Protein AF-A0A835QGW7-F1 (afdb_monomer)

Nearest PDB structures (foldseek):
  6kyw-assembly1_A  TM=9.426E-01  e=4.648E-42  Brassica rapa
  6kyw-assembly1_B  TM=9.375E-01  e=9.003E-42  Brassica rapa
  4oh4-assembly1_A  TM=9.257E-01  e=4.091E-26  Arabidopsis thaliana
  4oh4-assembly2_B  TM=9.288E-01  e=1.075E-25  Arabidopsis thaliana
  4q5j-assembly1_A  TM=9.249E-01  e=1.699E-25  Arabidopsis thaliana

Radius of gyration: 43.08 Å; Cα contacts (8 Å, |Δi|>4): 1859; chains: 1; bounding box: 138×98×118 Å

pLDDT: mean 73.31, std 20.97, range [22.19, 97.56]

Mean predicted aligned error: 23.51 Å

Organism: Vanilla planifolia (NCBI:txid51239)

Solvent-accessible surface area (backbone atoms only — not comparable to full-atom values): 65055 Å² total; per-residue (Å²): 137,84,84,81,86,81,78,88,82,84,87,80,89,86,84,89,79,90,87,89,89,85,89,64,79,81,71,70,71,78,80,66,77,80,72,75,80,41,33,61,51,41,55,90,43,68,45,40,50,90,43,68,39,27,11,83,81,44,47,19,31,36,34,48,45,69,52,61,86,88,58,79,66,42,36,37,44,33,31,31,48,55,80,44,88,76,76,54,74,48,35,56,74,34,44,90,45,60,38,74,55,78,70,30,33,40,36,36,41,68,40,36,27,46,33,36,30,48,88,89,41,78,62,41,64,72,82,43,69,80,36,84,46,34,38,35,37,36,37,68,71,61,42,40,36,32,26,51,80,55,93,54,77,80,46,48,46,55,67,60,47,24,30,35,48,46,48,78,33,53,36,18,37,37,63,81,80,71,46,70,19,38,30,37,7,23,56,38,101,50,38,70,32,81,30,62,24,34,39,32,59,44,93,42,58,50,51,29,44,34,34,29,50,66,91,43,72,44,31,64,36,28,46,61,43,80,67,33,37,50,52,42,54,69,53,74,73,51,84,55,55,49,67,46,77,47,83,53,102,50,35,38,40,39,35,36,37,56,70,54,81,87,54,56,54,38,34,37,34,40,57,85,57,40,40,32,35,38,36,51,73,91,84,51,80,40,79,78,48,58,37,68,78,52,73,54,45,35,54,48,66,20,12,36,42,20,35,15,32,85,83,45,89,93,42,47,55,43,56,41,90,65,40,38,62,64,46,64,65,44,47,75,75,70,47,39,72,77,19,33,40,70,74,62,77,72,36,76,89,48,104,83,40,64,54,46,70,48,81,44,72,17,27,25,56,51,66,34,75,52,30,48,69,44,82,78,38,58,50,65,66,61,43,47,51,59,38,65,77,34,77,62,43,40,34,36,35,64,47,58,50,19,19,39,35,32,46,73,78,45,32,48,27,25,52,47,62,93,88,58,31,83,42,56,40,35,38,55,42,21,45,71,65,59,51,66,74,66,73,59,72,79,43,56,71,42,59,53,45,39,57,54,50,47,46,43,46,40,58,45,45,46,39,42,41,52,53,39,47,47,37,50,53,49,38,49,51,37,48,62,60,56,44,64,75,63,86,76,81,73,44,75,50,56,67,67,60,52,31,61,25,20,60,67,71,30,76,92,32,50,76,49,73,58,101,70,28,42,28,27,43,27,41,45,99,89,66,52,57,29,29,39,40,39,46,47,90,81,52,97,53,46,64,61,24,51,52,36,31,54,70,51,42,68,78,56,85,52,92,20,42,62,49,61,62,28,36,30,78,56,98,83,49,49,34,42,30,27,62,52,46,81,55,41,32,47,45,67,29,45,65,29,88,79,45,24,63,75,55,46,44,70,57,50,49,52,30,52,52,29,46,35,52,34,49,27,33,33,56,65,74,39,100,55,38,41,38,48,58,49,57,50,48,72,33,26,30,16,36,89,86,62,48,32,18,44,49,75,49,45,69,36,44,77,60,75,75,97,55,76,65,49,76,39,97,72,71,74,62,52,85,82,29,59,27,64,57,30,72,75,67,19,38,45,33,63,56,34,46,34,19,13,48,12,48,44,43,51,28,62,60,29,37,46,73,72,50,70,80,61,98,86,56,99,58,76,29,50,70,52,46,52,51,50,27,49,78,69,76,45,50,76,79,48,54,32,76,69,41,76,85,58,62,58,65,69,59,50,54,50,48,52,48,51,17,40,29,21,28,30,53,53,66,81,75,24,60,52,47,66,54,50,46,49,60,75,74,35,93,86,63,86,73,81,83,60,65,78,52,45,68,90,68,93,68,93,77,77,77,78,90,72,89,83,89,82,62,78,69,57,54,58,54,54,51,54,52,48,51,53,54,49,55,49,50,50,54,52,49,52,51,50,50,53,48,54,61,56,63,75,73,72,86,88,88,89,84,89,84,86,89,80,93,68,64,64,76,58,52,51,54,47,54,53,52,54,51,43,62,53,46,59,52,51,50,52,53,49,52,52,51,50,52,53,45,50,58,50,49,55,59,47,56,53,54,56,45,58,52,49,54,46,53,28,52,54,41,34,51,62,20,65,77,43,84,84,83,51,75,67,44,44,50,49,18,52,52,37,51,58,46,43,60,50,49,53,51,52,45,56,52,48,52,51,46,48,44,64,74,42,48,50,56,52,57,52,59,77,72,37,66,69,65,51,54,46,49,55,46,51,61,51,52,58,48,55,50,51,55,47,60,53,47,51,56,52,42,55,62,33,54,52,47,29,74,77,50,78,44,73,69,46,51,51,57,35,51,57,45,53,52,53,47,52,53,48,51,54,53,51,56,51,52,52,52,56,45,49,52,42,44,53,54,49,50,66,60,51,59,58,55,54,52,54,44,53,50,49,51,56,49,50,53,53,48,50,55,51,52,50,47,50,56,50,52,54,52,52,52,53,54,53,51,54,51,57,60,64,77,70,65,82,88,84,89,85,84,86,87,89,85,91,87,90,84,85,86,84,75,79,51,76,47,44,26,34,23,75,42,66,44,79,49,92,48,92,62,31,41,62,38,52,60,74,39,64,31,44,32,47,36,63,48,97,88,49,36,23,34,31,36,41,82,94,43,66,23,36,38,58,42,88,34,44,44,83,45,95,74,81,62,86,94,66,84,81,114

Sequence (1167 aa):
MVRRNKSCQSSKAMGRSVVPIFPFLLFCLNLFHPSAAIDSLIPNQFLTAGSILVSSGGNFELGFFTVGSSKPGRLFLGIRYGKVSDQKIIWVANRQSPVTSPNATLSLSADGSLVIYQNNIALWSTNTSGLRNPSLKLYDSGNLVLTDGSTDVFWQSFDHPSDAFLPDMELGLDLKHGLEKKLISWTATDDPYPGEFSYGARRTGSSELVIWNGTSIRYRTGPWAGVSWSGIPQMNSDLHFIFKFVVRPDRIAYSYESVNKSVATFIALSNNGLLQRLVWLGGGWQQYWRLPEDKCDEYRTCGPFGICNVYYPEGVCKCLRGFEPRSPVDWTLRDFSSGCRRRTILGCSQERSGDGFVKVQGVKPPDTQNVTVAVGVDSVEACGELCLKNCSCVAYVVLGGNCLWWVGELIDIKEFAAGTGWVDVYLRLAASELDSAGSNKKKHLLTIIIPLVFLLLIFLCIGLYLLKKKRNHDAFHAYVKESRGKEMELPLFDMITIETATMNFSSANKLGEGGFGSVYKGQLRDGQEIAVKRLSRYSFQGLDEFMNEVMLIANLQHRNLVRLLGCCIQREERLLVYEYMPNKSLDSFIFDKTNGKLLGWLQRFEIILGIARGLLYLHQDSRLLIVHRDLKVSNVLLDKDMNPKISDFGMARIVKGDKLEESTEKVVGTYGYMSPEYAMHGIFSVKSDVFSFGVIILEIITGKKNRVVDPSEPHISLVGHAWQLWSENRSLELVDDALNCEYSACQFLRCMQIGLLCVQEDTDERPTMASVVLMLGSEGVALPEPKKPGFCPKDCLKIKEFSTSDQISTVKVVLMDKLRRQASKLREQVAKQQQAVIKQFSGSGYESSDVMVIDEVELYRHQQLEKLYKSTRTARDFQKDVVRAGDVFASIGQRHIEAGTKLAEDCYKYGGENHASDGTLAKAASLYGSSLVNVEREYEEYNRHLITQIMEPLRAMATGTALEDARHLAQRYSRMRHEAELQVGEISRRQSRVKEIPILENTSKLQSSESKMQDLKANMAVLGKEAAAALAAVEAQQQRLTFQRLVAMVEAEKSFHLRVAAILDDVEAEILSEKQKKESAIPSVPNPAPPLISKRSEEVLYFLAEAMHPFTAASEKELSLAAGDYVVVRKVDSSGWSEGECKGKAGWFPSAYVERRQNIPPNKALS

InterPro domains:
  IPR000719 Protein kinase domain [PS50011] (505-781)
  IPR000719 Protein kinase domain [SM00220] (505-776)
  IPR000858 S-locus glycoprotein domain [PF00954] (219-326)
  IPR001245 Serine-threonine/tyrosine-protein kinase, catalytic domain [PF07714] (508-774)
  IPR001452 SH3 domain [PF14604] (1107-1155)
  IPR001452 SH3 domain [PS50002] (1100-1159)
  IPR001452 SH3 domain [SM00326] (1103-1158)
  IPR001480 Bulb-type lectin domain [PF01453] (89-186)
  IPR001480 Bulb-type lectin domain [PS50927] (38-159)
  IPR001480 Bulb-type lectin domain [SM00108] (44-161)
  IPR001480 Bulb-type lectin domain [cd00028] (44-161)
  IPR003609 PAN/Apple domain [PF08276] (348-413)
  IPR003609 PAN/Apple domain [PS50948] (348-430)
  IPR003609 PAN/Apple domain [SM00473] (352-429)
  IPR008271 Serine/threonine-protein kinase, active site [PS00108] (626-638)
  IPR011009 Protein kinase-like domain superfamily [SSF56112] (488-776)
  IPR017441 Protein kinase, ATP binding site [PS00107] (511-533)
  IPR027267 AH/BAR domain superfamily [G3DSA:1.20.1270.60] (860-1081)
  IPR027267 AH/BAR domain superfamily [SSF103657] (862-1071)
  IPR036028 SH3-like domain superfamily [SSF50044] (1081-1162)

Structure (mmCIF, N/CA/C/O backbone):
data_AF-A0A835QGW7-F1
#
_entry.id   AF-A0A835QGW7-F1
#
loop_
_atom_site.group_PDB
_atom_site.id
_atom_site.type_symbol
_atom_site.label_atom_id
_atom_site.label_alt_id
_atom_site.label_comp_id
_atom_site.label_asym_id
_atom_site.label_entity_id
_atom_site.label_seq_id
_atom_site.pdbx_PDB_ins_code
_atom_site.Cartn_x
_atom_site.Cartn_y
_atom_site.Cartn_z
_atom_site.occupancy
_atom_site.B_iso_or_equiv
_atom_site.auth_seq_id
_atom_site.auth_comp_id
_atom_site.auth_asym_id
_atom_site.auth_atom_id
_atom_site.pdbx_PDB_model_num
ATOM 1 N N . MET A 1 1 ? -34.409 44.041 -11.288 1.00 32.78 1 MET A N 1
ATOM 2 C CA . MET A 1 1 ? -35.441 45.030 -10.886 1.00 32.78 1 MET A CA 1
ATOM 3 C C . MET A 1 1 ? -35.319 45.340 -9.398 1.00 32.78 1 MET A C 1
ATOM 5 O O . MET A 1 1 ? -34.661 44.599 -8.680 1.00 32.78 1 MET A O 1
ATOM 9 N N . VAL A 1 2 ? -35.872 46.470 -8.958 1.00 27.47 2 VAL A N 1
ATOM 10 C CA . VAL A 1 2 ? -35.577 47.106 -7.664 1.00 27.47 2 VAL A CA 1
ATOM 11 C C . VAL A 1 2 ? -36.566 46.685 -6.566 1.00 27.47 2 VAL A C 1
ATOM 13 O O . VAL A 1 2 ? -37.766 46.784 -6.758 1.00 27.47 2 VAL A O 1
ATOM 16 N N . ARG A 1 3 ? -36.011 46.274 -5.414 1.00 25.17 3 ARG A N 1
ATOM 17 C CA . ARG A 1 3 ? -36.478 46.446 -4.016 1.00 25.17 3 ARG A CA 1
ATOM 18 C C . ARG A 1 3 ? -37.987 46.527 -3.665 1.00 25.17 3 ARG A C 1
ATOM 20 O O . ARG A 1 3 ? -38.693 47.4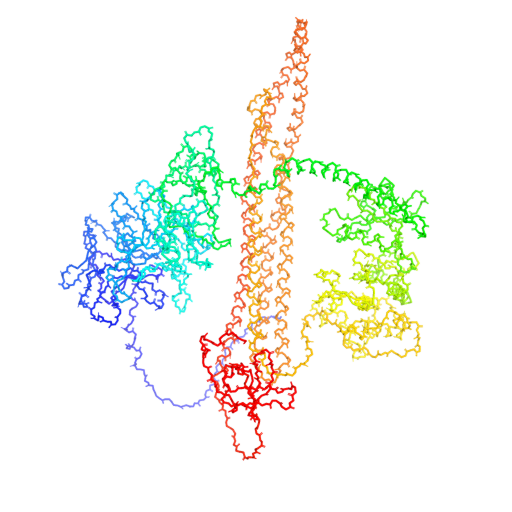20 -4.108 1.00 25.17 3 ARG A O 1
ATOM 27 N N . ARG A 1 4 ? -38.237 45.900 -2.501 1.00 27.75 4 ARG A N 1
ATOM 28 C CA . ARG A 1 4 ? -38.986 46.384 -1.309 1.00 27.75 4 ARG A CA 1
ATOM 29 C C . ARG A 1 4 ? -40.499 46.134 -1.208 1.00 27.75 4 ARG A C 1
ATOM 31 O O . ARG A 1 4 ? -41.294 46.698 -1.937 1.00 27.75 4 ARG A O 1
ATOM 38 N N . ASN A 1 5 ? -40.816 45.465 -0.094 1.00 25.70 5 ASN A N 1
ATOM 39 C CA . ASN A 1 5 ? -41.759 45.855 0.965 1.00 25.70 5 ASN A CA 1
ATOM 40 C C . ASN A 1 5 ? -43.156 46.369 0.553 1.00 25.70 5 ASN A C 1
ATOM 42 O O . ASN A 1 5 ? -43.266 47.483 0.048 1.00 25.70 5 ASN A O 1
ATOM 46 N N . LYS A 1 6 ? -44.208 45.787 1.152 1.00 27.03 6 LYS A N 1
ATOM 47 C CA . LYS A 1 6 ? -44.716 46.244 2.469 1.00 27.03 6 LYS A CA 1
ATOM 48 C C . LYS A 1 6 ? -45.885 45.394 3.009 1.00 27.03 6 LYS A C 1
ATOM 50 O O . LYS A 1 6 ? -46.575 44.717 2.264 1.00 27.03 6 LYS A O 1
ATOM 55 N N . SER A 1 7 ? -46.087 45.559 4.322 1.00 24.03 7 SER A N 1
ATOM 56 C CA . SER A 1 7 ? -47.363 45.570 5.067 1.00 24.03 7 SER A CA 1
ATOM 57 C C . SER A 1 7 ? -48.274 44.337 5.102 1.00 24.03 7 SER A C 1
ATOM 59 O O . SER A 1 7 ? -48.984 44.021 4.154 1.00 24.03 7 SER A O 1
ATOM 61 N N . CYS A 1 8 ? -48.419 43.814 6.323 1.00 22.19 8 CYS A N 1
ATOM 62 C CA . CYS A 1 8 ? -49.677 43.291 6.854 1.00 22.19 8 CYS A CA 1
ATOM 63 C C . CYS A 1 8 ? -50.863 44.242 6.599 1.00 22.19 8 CYS A C 1
ATOM 65 O O . CYS A 1 8 ? -50.693 45.445 6.792 1.00 22.19 8 CYS A O 1
ATOM 67 N N . GLN A 1 9 ? -52.077 43.702 6.418 1.00 24.48 9 GLN A N 1
ATOM 68 C CA . GLN A 1 9 ? -53.211 44.073 7.285 1.00 24.48 9 GLN A CA 1
ATOM 69 C C . GLN A 1 9 ? -54.403 43.095 7.216 1.00 24.48 9 GLN A C 1
ATOM 71 O O . GLN A 1 9 ? -55.160 43.056 6.260 1.00 24.48 9 GLN A O 1
ATOM 76 N N . SER A 1 10 ? -54.545 42.332 8.302 1.00 23.31 10 SER A N 1
ATOM 77 C CA . SER A 1 10 ? -55.768 42.063 9.079 1.00 23.31 10 SER A CA 1
ATOM 78 C C . SER A 1 10 ? -57.152 41.810 8.439 1.00 23.31 10 SER A C 1
ATOM 80 O O . SER A 1 10 ? -57.709 42.665 7.759 1.00 23.31 10 SER A O 1
ATOM 82 N N . SER A 1 11 ? -57.831 40.838 9.074 1.00 24.56 11 SER A N 1
ATOM 83 C CA . SER A 1 11 ? -59.262 40.860 9.455 1.00 24.56 11 SER A CA 1
ATOM 84 C C . SER A 1 11 ? -60.280 40.380 8.399 1.00 24.56 11 SER A C 1
ATOM 86 O O . SER A 1 11 ? -60.083 40.610 7.217 1.00 24.56 11 SER A O 1
ATOM 88 N N . LYS A 1 12 ? -61.398 39.724 8.759 1.00 27.00 12 LYS A N 1
ATOM 89 C CA . LYS A 1 12 ? -61.900 39.233 10.071 1.00 27.00 12 LYS A CA 1
ATOM 90 C C . LYS A 1 12 ? -63.075 38.251 9.846 1.00 27.00 12 LYS A C 1
ATOM 92 O O . LYS A 1 12 ? -63.579 38.175 8.736 1.00 27.00 12 LYS A O 1
ATOM 97 N N . ALA A 1 13 ? -63.580 37.684 10.955 1.00 26.52 13 ALA A N 1
ATOM 98 C CA . ALA A 1 13 ? -64.945 37.147 11.150 1.00 26.52 13 ALA A CA 1
ATOM 99 C C . ALA A 1 13 ? -65.277 35.758 10.538 1.00 26.52 13 ALA A C 1
ATOM 101 O O . ALA A 1 13 ? -64.902 35.478 9.412 1.00 26.52 13 ALA A O 1
ATOM 102 N N . MET A 1 14 ? -66.029 34.855 11.198 1.00 26.33 14 MET A N 1
ATOM 103 C CA . MET A 1 14 ? -66.430 34.702 12.623 1.00 26.33 14 MET A CA 1
ATOM 104 C C . MET A 1 14 ? -67.129 33.330 12.803 1.00 26.33 14 MET A C 1
ATOM 106 O O . MET A 1 14 ? -67.844 32.939 11.886 1.00 26.33 14 MET A O 1
ATOM 110 N N . GLY A 1 15 ? -67.033 32.626 13.952 1.00 26.14 15 GLY A N 1
ATOM 111 C CA . GLY A 1 15 ? -67.844 31.393 14.103 1.00 26.14 15 GLY A CA 1
ATOM 112 C C . GLY A 1 15 ? -67.640 30.389 15.259 1.00 26.14 15 GLY A C 1
ATOM 113 O O . GLY A 1 15 ? -67.589 29.218 14.938 1.00 26.14 15 GLY A O 1
ATOM 114 N N . ARG A 1 16 ? -67.583 30.820 16.542 1.00 29.39 16 ARG A N 1
ATOM 115 C CA . ARG A 1 16 ? -68.043 30.119 17.800 1.00 29.39 16 ARG A CA 1
ATOM 116 C C . ARG A 1 16 ? -67.731 28.597 18.006 1.00 29.39 16 ARG A C 1
ATOM 118 O O . ARG A 1 16 ? -68.036 27.786 17.152 1.00 29.39 16 ARG A O 1
ATOM 125 N N . SER A 1 17 ? -67.220 28.083 19.139 1.00 29.14 17 SER A N 1
ATOM 126 C CA . SER A 1 17 ? -67.404 28.414 20.579 1.00 29.14 17 SER A CA 1
ATOM 127 C C . SER A 1 17 ? -66.187 27.957 21.433 1.00 29.14 17 SER A C 1
ATOM 129 O O . SER A 1 17 ? -65.588 26.946 21.093 1.00 29.14 17 SER A O 1
ATOM 131 N N . VAL A 1 18 ? -65.654 28.725 22.408 1.00 28.66 18 VAL A N 1
ATOM 132 C CA . VAL A 1 18 ? -65.899 28.710 23.896 1.00 28.66 18 VAL A CA 1
ATOM 133 C C . VAL A 1 18 ? -65.951 27.293 24.530 1.00 28.66 18 VAL A C 1
ATOM 135 O O . VAL A 1 18 ? -66.682 26.467 24.004 1.00 28.66 18 VAL A O 1
ATOM 138 N N . VAL A 1 19 ? -65.258 26.897 25.624 1.00 31.38 19 VAL A N 1
ATOM 139 C CA . VAL A 1 19 ? -64.797 27.534 26.903 1.00 31.38 19 VAL A CA 1
ATOM 140 C C . VAL A 1 19 ? -63.447 26.896 27.378 1.00 31.38 19 VAL A C 1
ATOM 142 O O . VAL A 1 19 ? -63.179 25.764 26.981 1.00 31.38 19 VAL A O 1
ATOM 145 N N . PRO A 1 20 ? -62.574 27.556 28.186 1.00 37.75 20 PRO A N 1
ATOM 146 C CA . PRO A 1 20 ? -61.190 27.100 28.429 1.00 37.75 20 PRO A CA 1
ATOM 147 C C . PRO A 1 20 ? -60.947 26.347 29.756 1.00 37.75 20 PRO A C 1
ATOM 149 O O . PRO A 1 20 ? -61.649 26.563 30.740 1.00 37.75 20 PRO A O 1
ATOM 152 N N . ILE A 1 21 ? -59.848 25.577 29.822 1.00 32.66 21 ILE A N 1
ATOM 153 C CA . ILE A 1 21 ? -59.219 25.129 31.080 1.00 32.66 21 ILE A CA 1
ATOM 154 C C . ILE A 1 21 ? -57.720 25.461 31.045 1.00 32.66 21 ILE A C 1
ATOM 156 O O . ILE A 1 21 ? -56.917 24.765 30.430 1.00 32.66 21 ILE A O 1
ATOM 160 N N . PHE A 1 22 ? -57.351 26.533 31.743 1.00 34.28 22 PHE A N 1
ATOM 161 C CA . PHE A 1 22 ? -55.975 26.852 32.124 1.00 34.28 22 PHE A CA 1
ATOM 162 C C . PHE A 1 22 ? -56.019 27.090 33.639 1.00 34.28 22 PHE A C 1
ATOM 164 O O . PHE A 1 22 ? -56.388 28.179 34.077 1.00 34.28 22 PHE A O 1
ATOM 171 N N . PRO A 1 23 ? -55.823 26.030 34.445 1.00 41.84 23 PRO A N 1
ATOM 172 C CA . PRO A 1 23 ? -54.574 25.970 35.202 1.00 41.84 23 PRO A CA 1
ATOM 173 C C . PRO A 1 23 ? -54.104 24.521 35.456 1.00 41.84 23 PRO A C 1
ATOM 175 O O . PRO A 1 23 ? -54.409 23.930 36.486 1.00 41.84 23 PRO A O 1
ATOM 178 N N . PHE A 1 24 ? -53.316 23.953 34.538 1.00 34.53 24 PHE A N 1
ATOM 179 C CA . PHE A 1 24 ? -52.593 22.688 34.795 1.00 34.53 24 PHE A CA 1
ATOM 180 C C . PHE A 1 24 ? -51.111 22.724 34.374 1.00 34.53 24 PHE A C 1
ATOM 182 O O . PHE A 1 24 ? -50.286 21.972 34.886 1.00 34.53 24 PHE A O 1
ATOM 189 N N . LEU A 1 25 ? -50.729 23.674 33.511 1.00 35.44 25 LEU A N 1
ATOM 190 C CA . LEU A 1 25 ? -49.354 23.841 33.016 1.00 35.44 25 LEU A CA 1
ATOM 191 C C . LEU A 1 25 ? -48.387 24.518 34.009 1.00 35.44 25 LEU A C 1
ATOM 193 O O . LEU A 1 25 ? -47.185 24.533 33.767 1.00 35.44 25 LEU A O 1
ATOM 197 N N . LEU A 1 26 ? -48.879 25.023 35.145 1.00 34.75 26 LEU A N 1
ATOM 198 C CA . LEU A 1 26 ? -48.051 25.596 36.219 1.00 34.75 26 LEU A CA 1
ATOM 199 C C . LEU A 1 26 ? -47.597 24.569 37.274 1.00 34.75 26 LEU A C 1
ATOM 201 O O . LEU A 1 26 ? -46.782 24.908 38.125 1.00 34.75 26 LEU A O 1
ATOM 205 N N . PHE A 1 27 ? -48.071 23.317 37.211 1.00 32.81 27 PHE A N 1
ATOM 206 C CA . PHE A 1 27 ? -47.661 22.258 38.148 1.00 32.81 27 PHE A CA 1
ATOM 207 C C . PHE A 1 27 ? -46.547 21.345 37.597 1.00 32.81 27 PHE A C 1
ATOM 209 O O . PHE A 1 27 ? -45.851 20.689 38.363 1.00 32.81 27 PHE A O 1
ATOM 216 N N . CYS A 1 28 ? -46.317 21.338 36.277 1.00 32.62 28 CYS A N 1
ATOM 217 C CA . CYS A 1 28 ? -45.301 20.485 35.637 1.00 32.62 28 CYS A CA 1
ATOM 218 C C . CYS A 1 28 ? -43.931 21.165 35.430 1.00 32.62 28 CYS A C 1
ATOM 220 O O . CYS A 1 28 ? -42.993 20.512 34.985 1.00 32.62 28 CYS A O 1
ATOM 222 N N . LEU A 1 29 ? -43.786 22.453 35.766 1.00 33.62 29 LEU A N 1
ATOM 223 C CA . LEU A 1 29 ? -42.528 23.207 35.615 1.00 33.62 29 LEU A CA 1
ATOM 224 C C . LEU A 1 29 ? -41.634 23.206 36.873 1.00 33.62 29 LEU A C 1
ATOM 226 O O . LEU A 1 29 ? -40.575 23.822 36.864 1.00 33.62 29 LEU A O 1
ATOM 230 N N . ASN A 1 30 ? -42.015 22.472 37.926 1.00 30.61 30 ASN A N 1
ATOM 231 C CA . ASN A 1 30 ? -41.256 22.351 39.182 1.00 30.61 30 ASN A CA 1
ATOM 232 C C . ASN A 1 30 ? -40.558 20.985 39.376 1.00 30.61 30 ASN A C 1
ATOM 234 O O . ASN A 1 30 ? -40.147 20.669 40.488 1.00 30.61 30 ASN A O 1
ATOM 238 N N . LEU A 1 31 ? -40.410 20.168 38.321 1.00 37.22 31 LEU A N 1
ATOM 239 C CA . LEU A 1 31 ? -39.730 18.857 38.395 1.00 37.22 31 LEU A CA 1
ATOM 240 C C . LEU A 1 31 ? -38.404 18.757 37.626 1.00 37.22 31 LEU A C 1
ATOM 242 O O . LEU A 1 31 ? -37.760 17.715 37.667 1.00 37.22 31 LEU A O 1
ATOM 246 N N . PHE A 1 32 ? -37.946 19.845 37.004 1.00 34.62 32 PHE A N 1
ATOM 247 C CA . PHE A 1 32 ? -36.583 19.945 36.482 1.00 34.62 32 PHE A CA 1
ATOM 248 C C . PHE A 1 32 ? -35.952 21.267 36.914 1.00 34.62 32 PHE A C 1
ATOM 250 O O . PHE A 1 32 ? -35.926 22.243 36.168 1.00 34.62 32 PHE A O 1
ATOM 257 N N . HIS A 1 33 ? -35.386 21.283 38.123 1.00 28.66 33 HIS A N 1
ATOM 258 C CA . HIS A 1 33 ? -34.176 22.074 38.323 1.00 28.66 33 HIS A CA 1
ATOM 259 C C . HIS A 1 33 ? -33.098 21.468 37.413 1.00 28.66 33 HIS A C 1
ATOM 261 O O . HIS A 1 33 ? -32.758 20.298 37.612 1.00 28.66 33 HIS A O 1
ATOM 267 N N . PRO A 1 34 ? -32.534 22.209 36.443 1.00 33.12 34 PRO A N 1
ATOM 268 C CA . PRO A 1 34 ? -31.260 21.818 35.877 1.00 33.12 34 PRO A CA 1
ATOM 269 C C . PRO A 1 34 ? -30.239 21.965 37.005 1.00 33.12 34 PRO A C 1
ATOM 271 O O . PRO A 1 34 ? -29.817 23.074 37.334 1.00 33.12 34 PRO A O 1
ATOM 274 N N . SER A 1 35 ? -29.887 20.848 37.645 1.00 38.91 35 SER A N 1
ATOM 275 C CA . SER A 1 35 ? -28.707 20.813 38.502 1.00 38.91 35 SER A CA 1
ATOM 276 C C . SER A 1 35 ? -27.544 21.304 37.648 1.00 38.91 35 SER A C 1
ATOM 278 O O . SER A 1 35 ? -27.296 20.750 36.574 1.00 38.91 35 SER A O 1
ATOM 280 N N . ALA A 1 36 ? -26.888 22.388 38.070 1.00 42.44 36 ALA A N 1
ATOM 281 C CA . ALA A 1 36 ? -25.658 22.815 37.426 1.00 42.44 36 ALA A CA 1
ATOM 282 C C . ALA A 1 36 ? -24.711 21.611 37.433 1.00 42.44 36 ALA A C 1
ATOM 284 O O . ALA A 1 36 ? -24.530 21.003 38.484 1.00 42.44 36 ALA A O 1
ATOM 285 N N . ALA A 1 37 ? -24.171 21.234 36.273 1.00 54.34 37 ALA A N 1
ATOM 286 C CA . ALA A 1 37 ? -23.308 20.066 36.166 1.00 54.34 37 ALA A CA 1
ATOM 287 C C . ALA A 1 37 ? -22.067 20.279 37.046 1.00 54.34 37 ALA A C 1
ATOM 289 O O . ALA A 1 37 ? -21.192 21.078 36.716 1.00 54.34 37 ALA A O 1
ATOM 290 N N . ILE A 1 38 ? -22.038 19.609 38.199 1.00 77.62 38 ILE A N 1
ATOM 291 C CA . ILE A 1 38 ? -20.929 19.688 39.143 1.00 77.62 38 ILE A CA 1
ATOM 292 C C . ILE A 1 38 ? -19.841 18.741 38.633 1.00 77.62 38 ILE A C 1
ATOM 294 O O . ILE A 1 38 ? -20.064 17.533 38.543 1.00 77.62 38 ILE A O 1
ATOM 298 N N . ASP A 1 39 ? -18.677 19.295 38.297 1.00 80.81 39 ASP A N 1
ATOM 299 C CA . ASP A 1 39 ? -17.499 18.553 37.828 1.00 80.81 39 ASP A CA 1
ATOM 300 C C . ASP A 1 39 ? -16.497 18.237 38.950 1.00 80.81 39 ASP A C 1
ATOM 302 O O . ASP A 1 39 ? -15.556 17.461 38.756 1.00 80.81 39 ASP A O 1
ATOM 306 N N . SER A 1 40 ? -16.698 18.845 40.122 1.00 87.06 40 SER A N 1
ATOM 307 C CA . SER A 1 40 ? -15.777 18.826 41.251 1.00 87.06 40 SER A CA 1
ATOM 308 C C . SER A 1 40 ? -16.485 18.718 42.606 1.00 87.06 40 SER A C 1
ATOM 310 O O . SER A 1 40 ? -17.523 19.331 42.836 1.00 87.06 40 SER A O 1
ATOM 312 N N . LEU A 1 41 ? -15.913 17.928 43.516 1.00 87.06 41 LEU A N 1
ATOM 313 C CA . LEU A 1 41 ? -16.402 17.705 44.877 1.00 87.06 41 LEU A CA 1
ATOM 314 C C . LEU A 1 41 ? -15.375 18.261 45.872 1.00 87.06 41 LEU A C 1
ATOM 316 O O . LEU A 1 41 ? -14.212 17.854 45.863 1.00 87.06 41 LEU A O 1
ATOM 320 N N . ILE A 1 42 ? -15.818 19.172 46.738 1.00 87.69 42 ILE A N 1
ATOM 321 C CA . ILE A 1 42 ? -15.008 19.771 47.814 1.00 87.69 42 ILE A CA 1
ATOM 322 C C . ILE A 1 42 ? -15.445 19.245 49.197 1.00 87.69 42 ILE A C 1
ATOM 324 O O . ILE A 1 42 ? -16.531 18.668 49.315 1.00 87.69 42 ILE A O 1
ATOM 328 N N . PRO A 1 43 ? -14.647 19.433 50.267 1.00 84.88 43 PRO A N 1
ATOM 329 C CA . PRO A 1 43 ? -15.014 18.996 51.610 1.00 84.88 43 PRO A CA 1
ATOM 330 C C . PRO A 1 43 ? -16.380 19.502 52.070 1.00 84.88 43 PRO A C 1
ATOM 332 O O . PRO A 1 43 ? -16.798 20.617 51.754 1.00 84.88 43 PRO A O 1
ATOM 335 N N . ASN A 1 44 ? -17.057 18.671 52.864 1.00 78.38 44 ASN A N 1
ATOM 336 C CA . ASN A 1 44 ? -18.440 18.848 53.331 1.00 78.38 44 ASN A CA 1
ATOM 337 C C . ASN A 1 44 ? -19.529 18.730 52.246 1.00 78.38 44 ASN A C 1
ATOM 339 O O . ASN A 1 44 ? -20.712 18.779 52.582 1.00 78.38 44 ASN A O 1
ATOM 343 N N . GLN A 1 45 ? -19.174 18.516 50.975 1.00 84.44 45 GLN A N 1
ATOM 344 C CA . GLN A 1 45 ? -20.117 18.040 49.960 1.00 84.44 45 GLN A CA 1
ATOM 345 C C . GLN A 1 45 ? -20.115 16.508 49.901 1.00 84.44 45 GLN A C 1
ATOM 347 O O . GLN A 1 45 ? -19.103 15.852 50.162 1.00 84.44 45 GLN A O 1
ATOM 352 N N . PHE A 1 46 ? -21.258 15.934 49.531 1.00 84.75 46 PHE A N 1
ATOM 353 C CA . PHE A 1 46 ? -21.432 14.493 49.383 1.00 84.75 46 PHE A CA 1
ATOM 354 C C . PHE A 1 46 ? -22.289 14.156 48.158 1.00 84.75 46 PHE A C 1
ATOM 356 O O . PHE A 1 46 ? -23.309 14.796 47.899 1.00 84.75 46 PHE A O 1
ATOM 363 N N . LEU A 1 47 ? -21.886 13.123 47.418 1.00 87.75 47 LEU A N 1
ATOM 364 C CA . LEU A 1 47 ? -22.678 12.518 46.349 1.00 87.75 47 LEU A CA 1
ATOM 365 C C . LEU A 1 47 ? -23.543 11.411 46.966 1.00 87.75 47 LEU A C 1
ATOM 367 O O . LEU A 1 47 ? -23.012 10.530 47.642 1.00 87.75 47 LEU A O 1
ATOM 371 N N . THR A 1 48 ? -24.857 11.448 46.761 1.00 86.00 48 THR A N 1
ATOM 372 C CA . THR A 1 48 ? -25.783 10.397 47.208 1.00 86.00 48 THR A CA 1
ATOM 373 C C . THR A 1 48 ? -26.031 9.408 46.071 1.00 86.00 48 THR A C 1
ATOM 375 O O . THR A 1 48 ? -25.697 9.677 44.919 1.00 86.00 48 THR A O 1
ATOM 378 N N . ALA A 1 49 ? -26.673 8.273 46.357 1.00 75.62 49 ALA A N 1
ATOM 379 C CA . ALA A 1 49 ? -27.002 7.274 45.335 1.00 75.62 49 ALA A CA 1
ATOM 380 C C . ALA A 1 49 ? -27.859 7.794 44.154 1.00 75.62 49 ALA A C 1
ATOM 382 O O . ALA A 1 49 ? -27.920 7.135 43.121 1.00 75.62 49 ALA A O 1
ATOM 383 N N . GLY A 1 50 ? -28.524 8.949 44.298 1.00 75.19 50 GLY A N 1
ATOM 384 C CA . GLY A 1 50 ? -29.337 9.578 43.250 1.00 75.19 50 GLY A CA 1
ATOM 385 C C . GLY A 1 50 ? -28.672 10.748 42.516 1.00 75.19 50 GLY A C 1
ATOM 386 O O . GLY A 1 50 ? -29.313 11.330 41.643 1.00 75.19 50 GLY A O 1
ATOM 387 N N . SER A 1 51 ? -27.436 11.130 42.862 1.00 85.00 51 SER A N 1
ATOM 388 C CA . SER A 1 51 ? -26.713 12.227 42.209 1.00 85.00 51 SER A CA 1
ATOM 389 C C . SER A 1 51 ? -25.495 11.745 41.417 1.00 85.00 51 SER A C 1
ATOM 391 O O . SER A 1 51 ? -24.895 10.713 41.713 1.00 85.00 51 SER A O 1
ATOM 393 N N . ILE A 1 52 ? -25.144 12.512 40.382 1.00 89.88 52 ILE A N 1
ATOM 394 C CA . ILE A 1 52 ? -24.000 12.260 39.501 1.00 89.88 52 ILE A CA 1
ATOM 395 C C . ILE A 1 52 ? -23.077 13.480 39.458 1.00 89.88 52 ILE A C 1
ATOM 397 O O . ILE A 1 52 ? -23.532 14.619 39.562 1.00 89.88 52 ILE A O 1
ATOM 401 N N . LEU A 1 53 ? -21.785 13.220 39.293 1.00 91.25 53 LEU A N 1
ATOM 402 C CA . LEU A 1 53 ? -20.750 14.204 38.991 1.00 91.25 53 LEU A CA 1
ATOM 403 C C . LEU A 1 53 ? -20.430 14.083 37.494 1.00 91.25 53 LEU A C 1
ATOM 405 O O . LEU A 1 53 ? -20.246 12.969 37.001 1.00 91.25 53 LEU A O 1
ATOM 409 N N . VAL A 1 54 ? -20.381 15.192 36.760 1.00 93.06 54 VAL A N 1
ATOM 410 C CA . VAL A 1 54 ? -20.299 15.187 35.288 1.00 93.06 54 VAL A CA 1
ATOM 411 C C . VAL A 1 54 ? -19.064 15.958 34.840 1.00 93.06 54 VAL A C 1
ATOM 413 O O . VAL A 1 54 ? -18.830 17.066 35.314 1.00 93.06 54 VAL A O 1
ATOM 416 N N . SER A 1 55 ? -18.265 15.393 33.930 1.00 93.31 55 SER A N 1
ATOM 417 C CA . SER A 1 55 ? -17.067 16.066 33.415 1.00 93.31 55 SER A CA 1
ATOM 418 C C . SER A 1 55 ? -17.423 17.371 32.687 1.00 93.31 55 SER A C 1
ATOM 420 O O . SER A 1 55 ? -18.526 17.512 32.160 1.00 93.31 55 SER A O 1
ATOM 422 N N . SER A 1 56 ? -16.495 18.329 32.619 1.00 89.19 56 SER A N 1
ATOM 423 C CA . SER A 1 56 ? -16.755 19.690 32.109 1.00 89.19 56 SER A CA 1
ATOM 424 C C . SER A 1 56 ? -17.393 19.765 30.713 1.00 89.19 56 SER A C 1
ATOM 426 O O . SER A 1 56 ? -18.225 20.633 30.457 1.00 89.19 56 SER A O 1
ATOM 428 N N . GLY A 1 57 ? -17.030 18.862 29.805 1.00 86.06 57 GLY A N 1
ATOM 429 C CA . GLY A 1 57 ? -17.600 18.730 28.468 1.00 86.06 57 GLY A CA 1
ATOM 430 C C . GLY A 1 57 ? -18.766 17.745 28.380 1.00 86.06 57 GLY A C 1
ATOM 431 O O . GLY A 1 57 ? -19.279 17.537 27.281 1.00 86.06 57 GLY A O 1
ATOM 432 N N . GLY A 1 58 ? -19.180 17.110 29.479 1.00 89.06 58 GLY A N 1
ATOM 433 C CA . GLY A 1 58 ? -20.234 16.091 29.534 1.00 89.06 58 GLY A CA 1
ATOM 434 C C . GLY A 1 58 ? -19.840 14.735 28.944 1.00 89.06 58 GLY A C 1
ATOM 435 O O . GLY A 1 58 ? -20.709 13.951 28.575 1.00 89.06 58 GLY A O 1
ATOM 436 N N . ASN A 1 59 ? -18.546 14.464 28.762 1.00 90.00 59 ASN A N 1
ATOM 437 C CA . ASN A 1 59 ? -18.076 13.216 28.155 1.00 90.00 59 ASN A CA 1
ATOM 438 C C . ASN A 1 59 ? -18.215 12.019 29.106 1.00 90.00 59 ASN A C 1
ATOM 440 O O . ASN A 1 59 ? -18.544 10.921 28.652 1.00 90.00 59 ASN A O 1
ATOM 444 N N . PHE A 1 60 ? -18.000 12.238 30.405 1.00 94.06 60 PHE A N 1
ATOM 445 C CA . PHE A 1 60 ? -17.998 11.202 31.434 1.00 94.06 60 PHE A CA 1
ATOM 446 C C . PHE A 1 60 ? -18.862 11.587 32.634 1.00 94.06 60 PHE A C 1
ATOM 448 O O . PHE A 1 60 ? -18.964 12.759 32.995 1.00 94.06 60 PHE A O 1
ATOM 455 N N . GLU A 1 61 ? -19.446 10.578 33.268 1.00 94.88 61 GLU A N 1
ATOM 456 C CA . GLU A 1 61 ? -20.258 10.702 34.478 1.00 94.88 61 GLU A CA 1
ATOM 457 C C . GLU A 1 61 ? -19.738 9.740 35.545 1.00 94.88 61 GLU A C 1
ATOM 459 O O . GLU A 1 61 ? -19.483 8.573 35.244 1.00 94.88 61 GLU A O 1
ATOM 464 N N . LEU A 1 62 ? -19.622 10.214 36.783 1.00 95.06 62 LEU A N 1
ATOM 465 C CA . LEU A 1 62 ? -19.358 9.425 37.986 1.00 95.06 62 LEU A CA 1
ATOM 466 C C . LEU A 1 62 ? -20.639 9.371 38.826 1.00 95.06 62 LEU A C 1
ATOM 468 O O . LEU A 1 62 ? -21.232 10.407 39.126 1.00 95.06 62 LEU A O 1
ATOM 472 N N . GLY A 1 63 ? -21.038 8.179 39.260 1.00 92.31 63 GLY A N 1
ATOM 473 C CA . GLY A 1 63 ? -22.210 8.005 40.117 1.00 92.31 63 GLY A CA 1
ATOM 474 C C . GLY A 1 63 ? -22.342 6.594 40.672 1.00 92.31 63 GLY A C 1
ATOM 475 O O . GLY A 1 63 ? -21.518 5.720 40.388 1.00 92.31 63 GLY A O 1
ATOM 476 N N . PHE A 1 64 ? -23.383 6.376 41.475 1.00 90.50 64 PHE A N 1
ATOM 477 C CA . PHE A 1 64 ? -23.751 5.043 41.945 1.00 90.50 64 PHE A CA 1
ATOM 478 C C . PHE A 1 64 ? -24.665 4.343 40.930 1.00 90.50 64 PHE A C 1
ATOM 480 O O . PHE A 1 64 ? -25.614 4.937 40.421 1.00 90.50 64 PHE A O 1
ATOM 487 N N . PHE A 1 65 ? -24.410 3.065 40.662 1.00 87.38 65 PHE A N 1
ATOM 488 C CA . PHE A 1 65 ? -25.222 2.230 39.773 1.00 87.38 65 PHE A CA 1
ATOM 489 C C . PHE A 1 65 ? -25.376 0.805 40.311 1.00 87.38 65 PHE A C 1
ATOM 491 O O . PHE A 1 65 ? -24.573 0.314 41.107 1.00 87.38 65 PHE A O 1
ATOM 498 N N . THR A 1 66 ? -26.406 0.119 39.824 1.00 84.56 66 THR A N 1
ATOM 499 C CA . THR A 1 66 ? -26.595 -1.328 39.972 1.00 84.56 66 THR A CA 1
ATOM 500 C C . THR A 1 66 ? -26.091 -2.041 38.721 1.00 84.56 66 THR A C 1
ATOM 502 O O . THR A 1 66 ? -26.432 -1.627 37.612 1.00 84.56 66 THR A O 1
ATOM 505 N N . VAL A 1 67 ? -25.333 -3.128 38.874 1.00 74.19 67 VAL A N 1
ATOM 506 C CA . VAL A 1 67 ? -24.895 -3.961 37.741 1.00 74.19 67 VAL A CA 1
ATOM 507 C C . VAL A 1 67 ? -25.787 -5.200 37.635 1.00 74.19 67 VAL A C 1
ATOM 509 O O . VAL A 1 67 ? -25.884 -5.975 38.583 1.00 74.19 67 VAL A O 1
ATOM 512 N N . GLY A 1 68 ? -26.425 -5.379 36.474 1.00 63.59 68 GLY A N 1
ATOM 513 C CA . GLY A 1 68 ? -27.234 -6.557 36.146 1.00 63.59 68 GLY A CA 1
ATOM 514 C C . GLY A 1 68 ? -28.554 -6.708 36.914 1.00 63.59 68 GLY A C 1
ATOM 515 O O . GLY A 1 68 ? -28.875 -5.966 37.838 1.00 63.59 68 GLY A O 1
ATOM 516 N N . SER A 1 69 ? -29.341 -7.705 36.504 1.00 58.34 69 SER A N 1
ATOM 517 C CA . SER A 1 69 ? -30.640 -8.053 37.102 1.00 58.34 69 SER A CA 1
ATOM 518 C C . SER A 1 69 ? -30.577 -9.234 38.081 1.00 58.34 69 SER A C 1
ATOM 520 O O . SER A 1 69 ? -31.582 -9.563 38.706 1.00 58.34 69 SER A O 1
ATOM 522 N N . SER A 1 70 ? -29.422 -9.896 38.204 1.00 53.25 70 SER A N 1
ATOM 523 C CA . SER A 1 70 ? -29.249 -11.163 38.931 1.00 53.25 70 SER A CA 1
ATOM 524 C C . SER A 1 70 ? -29.076 -11.005 40.448 1.00 53.25 70 SER A C 1
ATOM 526 O O . SER A 1 70 ? -29.427 -11.913 41.202 1.00 53.25 70 SER A O 1
ATOM 528 N N . LYS A 1 71 ? -28.546 -9.863 40.910 1.00 63.72 71 LYS A N 1
ATOM 529 C CA . LYS A 1 71 ? -28.281 -9.557 42.331 1.00 63.72 71 LYS A CA 1
ATOM 530 C C . LYS A 1 71 ? -28.799 -8.155 42.705 1.00 63.72 71 LYS A C 1
ATOM 532 O O . LYS A 1 71 ? -27.993 -7.265 42.992 1.00 63.72 71 LYS A O 1
ATOM 537 N N . PRO A 1 72 ? -30.128 -7.923 42.691 1.00 61.69 72 PRO A N 1
ATOM 538 C CA . PRO A 1 72 ? -30.703 -6.626 43.043 1.00 61.69 72 PRO A CA 1
ATOM 539 C C . PRO A 1 72 ? -30.291 -6.191 44.458 1.00 61.69 72 PRO A C 1
ATOM 541 O O . PRO A 1 72 ? -30.227 -7.006 45.378 1.00 61.69 72 PRO A O 1
ATOM 544 N N . GLY A 1 73 ? -30.016 -4.894 44.630 1.00 70.69 73 GLY A N 1
ATOM 545 C CA . GLY A 1 73 ? -29.629 -4.299 45.917 1.00 70.69 73 GLY A CA 1
ATOM 546 C C . GLY A 1 73 ? -28.125 -4.092 46.141 1.00 70.69 73 GLY A C 1
ATOM 547 O O . GLY A 1 73 ? -27.753 -3.624 47.212 1.00 70.69 73 GLY A O 1
ATOM 548 N N . ARG A 1 74 ? -27.257 -4.393 45.163 1.00 83.50 74 ARG A N 1
ATOM 549 C CA . ARG A 1 74 ? -25.831 -4.009 45.192 1.00 83.50 74 ARG A CA 1
ATOM 550 C C . ARG A 1 74 ? -25.590 -2.734 44.384 1.00 83.50 74 ARG A C 1
ATOM 552 O O . ARG A 1 74 ? -25.813 -2.723 43.176 1.00 83.50 74 ARG A O 1
ATOM 559 N N . LEU A 1 75 ? -25.104 -1.690 45.051 1.00 87.81 75 LEU A N 1
ATOM 560 C CA . LEU A 1 75 ? -24.692 -0.421 44.454 1.00 87.81 75 LEU A CA 1
ATOM 561 C C . LEU A 1 75 ? -23.163 -0.309 44.406 1.00 87.81 75 LEU A C 1
ATOM 563 O O . LEU A 1 75 ? -22.459 -0.588 45.382 1.00 87.81 75 LEU A O 1
ATOM 567 N N . PHE A 1 76 ? -22.658 0.155 43.271 1.00 90.88 76 PHE A N 1
ATOM 568 C CA . PHE A 1 76 ? -21.244 0.415 43.029 1.00 90.88 76 PHE A CA 1
ATOM 569 C C . PHE A 1 76 ? -21.059 1.861 42.576 1.00 90.88 76 PHE A C 1
ATOM 571 O O . PHE A 1 76 ? -21.858 2.362 41.791 1.00 90.88 76 PHE A O 1
ATOM 578 N N . LEU A 1 77 ? -20.011 2.523 43.062 1.00 93.00 77 LEU A N 1
ATOM 579 C CA . LEU A 1 77 ? -19.563 3.813 42.552 1.00 93.00 77 LEU A CA 1
ATOM 580 C C . LEU A 1 77 ? -18.629 3.583 41.363 1.00 93.00 77 LEU A C 1
ATOM 582 O O . LEU A 1 77 ? -17.689 2.787 41.452 1.00 93.00 77 LEU A O 1
ATOM 586 N N . GLY A 1 78 ? -18.821 4.334 40.285 1.00 94.00 78 GLY A N 1
ATOM 587 C CA . GLY A 1 78 ? -17.923 4.266 39.141 1.00 94.00 78 GLY A CA 1
ATOM 588 C C . GLY A 1 78 ? -18.288 5.209 38.003 1.00 94.00 78 GLY A C 1
ATOM 589 O O . GLY A 1 78 ? -19.208 6.019 38.119 1.00 94.00 78 GLY A O 1
ATOM 590 N N . ILE A 1 79 ? -17.522 5.109 36.919 1.00 95.81 79 ILE A N 1
ATOM 591 C CA . ILE A 1 79 ? -17.520 6.057 35.802 1.00 95.81 79 ILE A CA 1
ATOM 592 C C . ILE A 1 79 ? -18.082 5.386 34.545 1.00 95.81 79 ILE A C 1
ATOM 594 O O . ILE A 1 79 ? -17.830 4.202 34.297 1.00 95.81 79 ILE A O 1
ATOM 598 N N . ARG A 1 80 ? -18.821 6.157 33.744 1.00 93.81 80 ARG A N 1
ATOM 599 C CA . ARG A 1 80 ? -19.390 5.788 32.436 1.00 93.81 80 ARG A CA 1
ATOM 600 C C . ARG A 1 80 ? -19.286 6.947 31.441 1.00 93.81 80 ARG A C 1
ATOM 602 O O . ARG A 1 80 ? -19.006 8.078 31.833 1.00 93.81 80 ARG A O 1
ATOM 609 N N . TYR A 1 81 ? -19.542 6.683 30.162 1.00 92.31 81 TYR A N 1
ATOM 610 C CA . TYR A 1 81 ? -19.689 7.735 29.148 1.00 92.31 81 TYR A CA 1
ATOM 611 C C . TYR A 1 81 ? -21.064 8.416 29.258 1.00 92.31 81 TYR A C 1
ATOM 613 O O . TYR A 1 81 ? -22.079 7.744 29.113 1.00 92.31 81 TYR A O 1
ATOM 621 N N . GLY A 1 82 ? -21.108 9.739 29.442 1.00 88.25 82 GLY A N 1
ATOM 622 C CA . GLY A 1 82 ? -22.370 10.485 29.603 1.00 88.25 82 GLY A CA 1
ATOM 623 C C . GLY A 1 82 ? -23.165 10.672 28.304 1.00 88.25 82 GLY A C 1
ATOM 624 O O . GLY A 1 82 ? -24.389 10.594 28.286 1.00 88.25 82 GLY A O 1
ATOM 625 N N . LYS A 1 83 ? -22.472 10.857 27.173 1.00 86.50 83 LYS A N 1
ATOM 626 C CA . LYS A 1 83 ? -23.092 11.078 25.844 1.00 86.50 83 LYS A CA 1
ATOM 627 C C . LYS A 1 83 ? -23.458 9.801 25.081 1.00 86.50 83 LYS A C 1
ATOM 629 O O . LYS A 1 83 ? -23.932 9.885 23.949 1.00 86.50 83 LYS A O 1
ATOM 634 N N . VAL A 1 84 ? -23.192 8.625 25.644 1.00 87.44 84 VAL A N 1
ATOM 635 C CA . VAL A 1 84 ? -23.433 7.332 24.990 1.00 87.44 84 VAL A CA 1
ATOM 636 C C . VAL A 1 84 ? -24.720 6.732 25.546 1.00 87.44 84 VAL A C 1
ATOM 638 O O . VAL A 1 84 ? -24.903 6.694 26.755 1.00 87.44 84 VAL A O 1
ATOM 641 N N . SER A 1 85 ? -25.623 6.258 24.684 1.00 82.38 85 SER A N 1
ATOM 642 C CA . SER A 1 85 ? -26.903 5.687 25.129 1.00 82.38 85 SER A CA 1
ATOM 643 C C . SER A 1 85 ? -26.751 4.315 25.796 1.00 82.38 85 SER A C 1
ATOM 645 O O . SER A 1 85 ? -27.479 4.024 26.742 1.00 82.38 85 SER A O 1
ATOM 647 N N . ASP A 1 86 ? -25.789 3.496 25.357 1.00 82.25 86 ASP A N 1
ATOM 648 C CA . ASP A 1 86 ? -25.420 2.232 26.008 1.00 82.25 86 ASP A CA 1
ATOM 649 C C . ASP A 1 86 ? -24.506 2.502 27.218 1.00 82.25 86 ASP A C 1
ATOM 651 O O . ASP A 1 86 ? -23.299 2.737 27.077 1.00 82.25 86 ASP A O 1
ATOM 655 N N . GLN A 1 87 ? -25.120 2.486 28.404 1.00 81.31 87 GLN A N 1
ATOM 656 C CA . GLN A 1 87 ? -24.579 2.913 29.702 1.00 81.31 87 GLN A CA 1
ATOM 657 C C . GLN A 1 87 ? -23.522 1.955 30.288 1.00 81.31 87 GLN A C 1
ATOM 659 O O . GLN A 1 87 ? -23.604 1.547 31.449 1.00 81.31 87 GLN A O 1
ATOM 664 N N . LYS A 1 88 ? -22.511 1.585 29.496 1.00 87.44 88 LYS A N 1
ATOM 665 C CA . LYS A 1 88 ? -21.394 0.756 29.959 1.00 87.44 88 LYS A CA 1
ATOM 666 C C . LYS A 1 88 ? -20.528 1.498 30.970 1.00 87.44 88 LYS A C 1
ATOM 668 O O . LYS A 1 88 ? -20.045 2.604 30.724 1.00 87.44 88 LYS A O 1
ATOM 673 N N . ILE A 1 89 ? -20.298 0.824 32.088 1.00 91.94 89 ILE A N 1
ATOM 674 C CA . ILE A 1 89 ? -19.362 1.231 33.127 1.00 91.94 89 ILE A CA 1
ATOM 675 C C . ILE A 1 89 ? -17.940 0.888 32.671 1.00 91.94 89 ILE A C 1
ATOM 677 O O . ILE A 1 89 ? -17.708 -0.187 32.124 1.00 91.94 89 ILE A O 1
ATOM 681 N N . ILE A 1 90 ? -17.003 1.806 32.894 1.00 93.06 90 ILE A N 1
ATOM 682 C CA . ILE A 1 90 ? -15.594 1.712 32.462 1.00 93.06 90 ILE A CA 1
ATOM 683 C C . ILE A 1 90 ? -14.605 1.804 33.635 1.00 93.06 90 ILE A C 1
ATOM 685 O O . ILE A 1 90 ? -13.426 1.500 33.488 1.00 93.06 90 ILE A O 1
ATOM 689 N N . TRP A 1 91 ? -15.061 2.209 34.819 1.00 96.06 91 TRP A N 1
ATOM 690 C CA . TRP A 1 91 ? -14.250 2.200 36.035 1.00 96.06 91 TRP A CA 1
ATOM 691 C C . TRP A 1 91 ? -15.146 2.031 37.257 1.00 96.06 91 TRP A C 1
ATOM 693 O O . TRP A 1 91 ? -16.246 2.577 37.275 1.00 96.06 91 TRP A O 1
ATOM 703 N N . VAL A 1 92 ? -14.690 1.293 38.271 1.00 95.00 92 VAL A N 1
ATOM 704 C CA . VAL A 1 92 ? -15.450 0.981 39.490 1.00 95.00 92 VAL A CA 1
ATOM 705 C C . VAL A 1 92 ? -14.542 1.095 40.714 1.00 95.00 92 VAL A C 1
ATOM 707 O O . VAL A 1 92 ? -13.502 0.441 40.771 1.00 95.00 92 VAL A O 1
ATOM 710 N N . ALA A 1 93 ? -14.955 1.868 41.720 1.00 93.50 93 ALA A N 1
ATOM 711 C CA . ALA A 1 93 ? -14.185 2.069 42.949 1.00 93.50 93 ALA A CA 1
ATOM 712 C C . ALA A 1 93 ? -14.285 0.859 43.896 1.00 93.50 93 ALA A C 1
ATOM 714 O O . ALA A 1 93 ? -13.309 0.165 44.180 1.00 93.50 93 ALA A O 1
ATOM 715 N N . ASN A 1 94 ? -15.497 0.564 44.372 1.00 92.19 94 ASN A N 1
ATOM 716 C CA . ASN A 1 94 ? -15.760 -0.378 45.461 1.00 92.19 94 ASN A CA 1
ATOM 717 C C . ASN A 1 94 ? -16.057 -1.810 44.975 1.00 92.19 94 ASN A C 1
ATOM 719 O O . ASN A 1 94 ? -16.959 -2.472 45.485 1.00 92.19 94 ASN A O 1
ATOM 723 N N . ARG A 1 95 ? -15.282 -2.310 44.001 1.00 91.69 95 ARG A N 1
ATOM 724 C CA . ARG A 1 95 ? -15.473 -3.628 43.348 1.00 91.69 95 ARG A CA 1
ATOM 725 C C . ARG A 1 95 ? -15.622 -4.806 44.318 1.00 91.69 95 ARG A C 1
ATOM 727 O O . ARG A 1 95 ? -16.390 -5.724 44.056 1.00 91.69 95 ARG A O 1
ATOM 734 N N . GLN A 1 96 ? -14.882 -4.783 45.426 1.00 90.31 96 GLN A N 1
ATOM 735 C CA . GLN A 1 96 ? -14.896 -5.835 46.452 1.00 90.31 96 GLN A CA 1
ATOM 736 C C . GLN A 1 96 ? -15.856 -5.541 47.621 1.00 90.31 96 GLN A C 1
ATOM 738 O O . GLN A 1 96 ? -16.193 -6.458 48.367 1.00 90.31 96 GLN A O 1
ATOM 743 N N . SER A 1 97 ? -16.328 -4.295 47.747 1.00 89.62 97 SER A N 1
ATOM 744 C CA . SER A 1 97 ? -17.150 -3.789 48.858 1.00 89.62 97 SER A CA 1
ATOM 745 C C . SER A 1 97 ? -18.444 -3.137 48.332 1.00 89.62 97 SER A C 1
ATOM 747 O O . SER A 1 97 ? -18.610 -1.919 48.460 1.00 89.62 97 SER A O 1
ATOM 749 N N . PRO A 1 98 ? -19.358 -3.895 47.690 1.00 88.31 98 PRO A N 1
ATOM 750 C CA . PRO A 1 98 ? -20.621 -3.359 47.179 1.00 88.31 98 PRO A CA 1
ATOM 751 C C . PRO A 1 98 ? -21.466 -2.758 48.306 1.00 88.31 98 PRO A C 1
ATOM 753 O O . PRO A 1 98 ? -21.595 -3.356 49.375 1.00 88.31 98 PRO A O 1
ATOM 756 N N . VAL A 1 99 ? -22.097 -1.611 48.052 1.00 87.25 99 VAL A N 1
ATOM 757 C CA . VAL A 1 99 ? -23.002 -0.988 49.025 1.00 87.25 99 VAL A CA 1
ATOM 758 C C . VAL A 1 99 ? -24.364 -1.678 48.966 1.00 87.25 99 VAL A C 1
ATOM 760 O O . VAL A 1 99 ? -24.892 -1.903 47.878 1.00 87.25 99 VAL A O 1
ATOM 763 N N . THR A 1 100 ? -24.943 -2.016 50.120 1.00 83.50 100 THR A N 1
ATOM 764 C CA . THR A 1 100 ? -26.213 -2.773 50.209 1.00 83.50 100 THR A CA 1
ATOM 765 C C . THR A 1 100 ? -27.418 -1.944 50.670 1.00 83.50 100 THR A C 1
ATOM 767 O O . THR A 1 100 ? -28.502 -2.480 50.883 1.00 83.50 100 THR A O 1
ATOM 770 N N . SER A 1 101 ? -27.244 -0.629 50.830 1.00 72.94 101 SER A N 1
ATOM 771 C CA . SER A 1 101 ? -28.281 0.326 51.240 1.00 72.94 101 SER A CA 1
ATOM 772 C C . SER A 1 101 ? -28.339 1.492 50.249 1.00 72.94 101 SER A C 1
ATOM 774 O O . SER A 1 101 ? -27.279 1.956 49.825 1.00 72.94 101 SER A O 1
ATOM 776 N N . PRO A 1 102 ? -29.532 2.024 49.917 1.00 71.88 102 PRO A N 1
ATOM 777 C CA . PRO A 1 102 ? -29.660 3.234 49.102 1.00 71.88 102 PRO A CA 1
ATOM 778 C C . PRO A 1 102 ? -29.117 4.490 49.805 1.00 71.88 102 PRO A C 1
ATOM 780 O O . PRO A 1 102 ? -28.819 5.475 49.137 1.00 71.88 102 PRO A O 1
ATOM 783 N N . ASN A 1 103 ? -28.912 4.452 51.129 1.00 79.81 103 ASN A N 1
ATOM 784 C CA . ASN A 1 103 ? -28.298 5.537 51.908 1.00 79.81 103 ASN A CA 1
ATOM 785 C C . ASN A 1 103 ? -26.758 5.542 51.779 1.00 79.81 103 ASN A C 1
ATOM 787 O O . ASN A 1 103 ? -26.041 5.743 52.761 1.00 79.81 103 ASN A O 1
ATOM 791 N N . ALA A 1 104 ? -26.256 5.256 50.577 1.00 85.31 104 ALA A N 1
ATOM 792 C CA . ALA A 1 104 ? -24.846 5.334 50.226 1.00 85.31 104 ALA A CA 1
ATOM 793 C C . ALA A 1 104 ? -24.449 6.795 49.986 1.00 85.31 104 ALA A C 1
ATOM 795 O O . ALA A 1 104 ? -25.159 7.521 49.280 1.00 85.31 104 ALA A O 1
ATOM 796 N N . THR A 1 105 ? -23.302 7.211 50.520 1.00 89.31 105 THR A N 1
ATOM 797 C CA . THR A 1 105 ? -22.714 8.521 50.215 1.00 89.31 105 THR A CA 1
ATOM 798 C C . THR A 1 105 ? -21.234 8.409 49.877 1.00 89.31 105 THR A C 1
ATOM 800 O O . THR A 1 105 ? -20.486 7.676 50.518 1.00 89.31 105 THR A O 1
ATOM 803 N N . LEU A 1 106 ? -20.802 9.153 48.861 1.00 90.75 106 LEU A N 1
ATOM 804 C CA . LEU A 1 106 ? -19.398 9.456 48.598 1.00 90.75 106 LEU A CA 1
ATOM 805 C C . LEU A 1 106 ? -19.104 10.837 49.181 1.00 90.75 106 LEU A C 1
ATOM 807 O O . LEU A 1 106 ? -19.796 11.795 48.841 1.00 90.75 106 LEU A O 1
ATOM 811 N N . SER A 1 107 ? -18.077 10.958 50.012 1.00 89.56 107 SER A N 1
ATOM 812 C CA . SER A 1 107 ? -17.669 12.232 50.613 1.00 89.56 107 SER A CA 1
ATOM 813 C C . SER A 1 107 ? -16.158 12.405 50.570 1.00 89.56 107 SER A C 1
ATOM 815 O O . SER A 1 107 ? -15.420 11.447 50.808 1.00 89.56 107 SER A O 1
ATOM 817 N N . LEU A 1 108 ? -15.710 13.637 50.339 1.00 89.25 108 LEU A N 1
ATOM 818 C CA . LEU A 1 108 ? -14.319 14.041 50.523 1.00 89.25 108 LEU A CA 1
ATOM 819 C C . LEU A 1 108 ? -14.149 14.610 51.939 1.00 89.25 108 LEU A C 1
ATOM 821 O O . LEU A 1 108 ? -14.834 15.568 52.309 1.00 89.25 108 LEU A O 1
ATOM 825 N N . SER A 1 109 ? -13.269 14.015 52.744 1.00 85.56 109 SER A N 1
ATOM 826 C CA . SER A 1 109 ? -12.956 14.511 54.087 1.00 85.56 109 SER A CA 1
ATOM 827 C C . SER A 1 109 ? -12.059 15.753 54.036 1.00 85.56 109 SER A C 1
ATOM 829 O O . SER A 1 109 ? -11.369 16.010 53.048 1.00 85.56 109 SER A O 1
ATOM 831 N N . ALA A 1 110 ? -12.056 16.539 55.117 1.00 83.50 110 ALA A N 1
ATOM 832 C CA . ALA A 1 110 ? -11.293 17.787 55.194 1.00 83.50 110 ALA A CA 1
ATOM 833 C C . ALA A 1 110 ? -9.765 17.590 55.131 1.00 83.50 110 ALA A C 1
ATOM 835 O O . ALA A 1 110 ? -9.061 18.496 54.703 1.00 83.50 110 ALA A O 1
ATOM 836 N N . ASP A 1 111 ? -9.263 16.413 55.516 1.00 82.25 111 ASP A N 1
ATOM 837 C CA . ASP A 1 111 ? -7.857 16.004 55.401 1.00 82.25 111 ASP A CA 1
ATOM 838 C C . ASP A 1 111 ? -7.522 15.325 54.057 1.00 82.25 111 ASP A C 1
ATOM 840 O O . ASP A 1 111 ? -6.371 14.948 53.831 1.00 82.25 111 ASP A O 1
ATOM 844 N N . GLY A 1 112 ? -8.498 15.192 53.151 1.00 83.75 112 GLY A N 1
ATOM 845 C CA . GLY A 1 112 ? -8.283 14.742 51.778 1.00 83.75 112 GLY A CA 1
ATOM 846 C C . GLY A 1 112 ? -8.458 13.247 51.520 1.00 83.75 112 GLY A C 1
ATOM 847 O O . GLY A 1 112 ? -7.919 12.746 50.536 1.00 83.75 112 GLY A O 1
ATOM 848 N N . SER A 1 113 ? -9.205 12.520 52.348 1.00 87.38 113 SER A N 1
ATOM 849 C CA . SER A 1 113 ? -9.600 11.135 52.067 1.00 87.38 113 SER A CA 1
ATOM 850 C C . SER A 1 113 ? -10.925 11.097 51.308 1.00 87.38 113 SER A C 1
ATOM 852 O O . SER A 1 113 ? -11.922 11.671 51.749 1.00 87.38 113 SER A O 1
ATOM 854 N N . LEU A 1 114 ? -10.968 10.412 50.166 1.00 90.00 114 LEU A N 1
ATOM 855 C CA . LEU A 1 114 ? -12.219 10.155 49.457 1.00 90.00 114 LEU A CA 1
ATOM 856 C C . LEU A 1 114 ? -12.804 8.838 49.967 1.00 90.00 114 LEU A C 1
ATOM 858 O O . LEU A 1 114 ? -12.172 7.794 49.809 1.00 90.00 114 LEU A O 1
ATOM 862 N N . VAL A 1 115 ? -13.994 8.883 50.570 1.00 91.19 115 VAL A N 1
ATOM 863 C CA . VAL A 1 115 ? -14.586 7.752 51.305 1.00 91.19 115 VAL A CA 1
ATOM 864 C C . VAL A 1 115 ? -16.014 7.469 50.838 1.00 91.19 115 VAL A C 1
ATOM 866 O O . VAL A 1 115 ? -16.811 8.392 50.665 1.00 91.19 115 VAL A O 1
ATOM 869 N N . ILE A 1 116 ? -16.347 6.186 50.672 1.00 91.69 116 ILE A N 1
ATOM 870 C CA . ILE A 1 116 ? -17.722 5.703 50.488 1.00 91.69 116 ILE A CA 1
ATOM 871 C C . ILE A 1 116 ? -18.254 5.217 51.837 1.00 91.69 116 ILE A C 1
ATOM 873 O O . ILE A 1 116 ? -17.716 4.269 52.416 1.00 91.69 116 ILE A O 1
ATOM 877 N N . TYR A 1 117 ? -19.334 5.834 52.307 1.00 88.44 117 TYR A N 1
ATOM 878 C CA . TYR A 1 117 ? -20.037 5.472 53.531 1.00 88.44 117 TYR A CA 1
ATOM 879 C C . TYR A 1 117 ? -21.338 4.714 53.250 1.00 88.44 117 TYR A C 1
ATOM 881 O O . TYR A 1 117 ? -22.093 5.034 52.329 1.00 88.44 117 TYR A O 1
ATOM 889 N N . GLN A 1 118 ? -21.638 3.752 54.121 1.00 86.31 118 GLN A N 1
ATOM 890 C CA . GLN A 1 118 ? -22.948 3.128 54.273 1.00 86.31 118 GLN A CA 1
ATOM 891 C C . GLN A 1 118 ? -23.353 3.199 55.743 1.00 86.31 118 GLN A C 1
ATOM 893 O O . GLN A 1 118 ? -22.680 2.621 56.590 1.00 86.31 118 GLN A O 1
ATOM 898 N N . ASN A 1 119 ? -24.460 3.877 56.061 1.00 83.31 119 ASN A N 1
ATOM 899 C CA . ASN A 1 119 ? -24.955 4.010 57.441 1.00 83.31 119 ASN A CA 1
ATOM 900 C C . ASN A 1 119 ? -23.851 4.483 58.429 1.00 83.31 119 ASN A C 1
ATOM 902 O O . ASN A 1 119 ? -23.718 3.939 59.523 1.00 83.31 119 ASN A O 1
ATOM 906 N N . ASN A 1 120 ? -23.037 5.465 58.019 1.00 81.75 120 ASN A N 1
ATOM 907 C CA . ASN A 1 120 ? -21.848 5.989 58.722 1.00 81.75 120 ASN A CA 1
ATOM 908 C C . ASN A 1 120 ? -20.658 5.015 58.894 1.00 81.75 120 ASN A C 1
ATOM 910 O O . ASN A 1 120 ? -19.679 5.365 59.550 1.00 81.75 120 ASN A O 1
ATOM 914 N N . ILE A 1 121 ? -20.680 3.835 58.268 1.00 84.44 121 ILE A N 1
ATOM 915 C CA . ILE A 1 121 ? -19.539 2.906 58.197 1.00 84.44 121 ILE A CA 1
ATOM 916 C C . ILE A 1 121 ? -18.794 3.133 56.876 1.00 84.44 121 ILE A C 1
ATOM 918 O O . ILE A 1 121 ? -19.412 3.114 55.813 1.00 84.44 121 ILE A O 1
ATOM 922 N N . ALA A 1 122 ? -17.478 3.345 56.929 1.00 87.19 122 ALA A N 1
ATOM 923 C CA . ALA A 1 122 ? -16.640 3.457 55.734 1.00 87.19 122 ALA A CA 1
ATOM 924 C C . ALA A 1 122 ? -16.437 2.074 55.085 1.00 87.19 122 ALA A C 1
ATOM 926 O O . ALA A 1 122 ? -15.982 1.140 55.745 1.00 87.19 122 ALA A O 1
ATOM 927 N N . LEU A 1 123 ? -16.772 1.942 53.799 1.00 87.94 123 LEU A N 1
ATOM 928 C CA . LEU A 1 123 ? -16.659 0.691 53.028 1.00 87.94 123 LEU A CA 1
ATOM 929 C C . LEU A 1 123 ? -15.455 0.653 52.082 1.00 87.94 123 LEU A C 1
ATOM 931 O O . LEU A 1 123 ? -14.980 -0.423 51.713 1.00 87.94 123 LEU A O 1
ATOM 935 N N . TRP A 1 124 ? -15.019 1.827 51.635 1.00 91.81 124 TRP A N 1
ATOM 936 C CA . TRP A 1 124 ? -13.924 2.021 50.693 1.00 91.81 124 TRP A CA 1
ATOM 937 C C . TRP A 1 124 ? -13.363 3.428 50.872 1.00 91.81 124 TRP A C 1
ATOM 939 O O . TRP A 1 124 ? -14.130 4.372 51.079 1.00 91.81 124 TRP A O 1
ATOM 949 N N . SER A 1 125 ? -12.045 3.568 50.764 1.00 90.94 125 SER A N 1
ATOM 950 C CA . SER A 1 125 ? -11.343 4.845 50.867 1.00 90.94 125 SER A CA 1
ATOM 951 C C . SER A 1 125 ? -10.086 4.862 50.000 1.00 90.94 125 SER A C 1
ATOM 953 O O . SER A 1 125 ? -9.450 3.827 49.799 1.00 90.94 125 SER A O 1
ATOM 955 N N . THR A 1 126 ? -9.685 6.046 49.533 1.00 87.56 126 THR A N 1
ATOM 956 C CA . THR A 1 126 ? -8.396 6.251 48.841 1.00 87.56 126 THR A CA 1
ATOM 957 C C . THR A 1 126 ? -7.183 6.165 49.770 1.00 87.56 126 THR A C 1
ATOM 959 O O . THR A 1 126 ? -6.058 6.080 49.289 1.00 87.56 126 THR A O 1
ATOM 962 N N . ASN A 1 127 ? -7.396 6.194 51.093 1.00 83.50 127 ASN A N 1
ATOM 963 C CA . ASN A 1 127 ? -6.357 6.219 52.134 1.00 83.50 127 ASN A CA 1
ATOM 964 C C . ASN A 1 127 ? -5.352 7.379 51.995 1.00 83.50 127 ASN A C 1
ATOM 966 O O . ASN A 1 127 ? -4.240 7.318 52.516 1.00 83.50 127 ASN A O 1
ATOM 970 N N . THR A 1 128 ? -5.764 8.455 51.327 1.00 83.44 128 THR A N 1
ATOM 971 C CA . THR A 1 128 ? -5.071 9.744 51.302 1.00 83.44 128 THR A CA 1
ATOM 972 C C . THR A 1 128 ? -5.405 10.546 52.560 1.00 83.44 128 THR A C 1
ATOM 974 O O . THR A 1 128 ? -6.541 10.495 53.035 1.00 83.44 128 THR A O 1
ATOM 977 N N . SER A 1 129 ? -4.423 11.265 53.106 1.00 78.44 129 SER A N 1
ATOM 978 C CA . SER A 1 129 ? -4.577 12.124 54.286 1.00 78.44 129 SER A CA 1
ATOM 979 C C . SER A 1 129 ? -3.506 13.223 54.322 1.00 78.44 129 SER A C 1
ATOM 981 O O . SER A 1 129 ? -2.428 13.076 53.745 1.00 78.44 129 SER A O 1
ATOM 983 N N . GLY A 1 130 ? -3.798 14.327 55.016 1.00 79.62 130 GLY A N 1
ATOM 984 C CA . GLY A 1 130 ? -2.869 15.446 55.219 1.00 79.62 130 GLY A CA 1
ATOM 985 C C . GLY A 1 130 ? -2.914 16.556 54.161 1.00 79.62 130 GLY A C 1
ATOM 986 O O . GLY A 1 130 ? -2.020 17.403 54.155 1.00 79.62 130 GLY A O 1
ATOM 987 N N . LEU A 1 131 ? -3.933 16.577 53.295 1.00 82.94 131 LEU 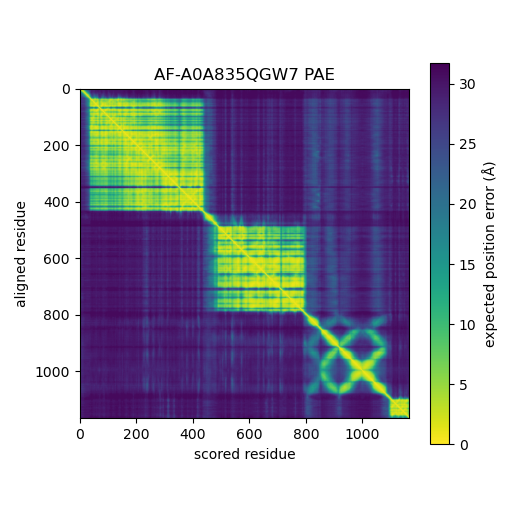A N 1
ATOM 988 C CA . LEU A 1 131 ? -4.156 17.661 52.327 1.00 82.94 131 LEU A CA 1
ATOM 989 C C . LEU A 1 131 ? -4.728 18.907 53.031 1.00 82.94 131 LEU A C 1
ATOM 991 O O . LEU A 1 131 ? -5.415 18.786 54.046 1.00 82.94 131 LEU A O 1
ATOM 995 N N . ARG A 1 132 ? -4.448 20.109 52.513 1.00 83.56 132 ARG A N 1
ATOM 996 C CA . ARG A 1 132 ? -4.860 21.394 53.124 1.00 83.56 132 ARG A CA 1
ATOM 997 C C . ARG A 1 132 ? -6.139 21.976 52.524 1.00 83.56 132 ARG A C 1
ATOM 999 O O . ARG A 1 132 ? -6.971 22.509 53.248 1.00 83.56 132 ARG A O 1
ATOM 1006 N N . ASN A 1 133 ? -6.260 21.892 51.206 1.00 85.69 133 ASN A N 1
ATOM 1007 C CA . ASN A 1 133 ? -7.349 22.354 50.353 1.00 85.69 133 ASN A CA 1
ATOM 1008 C C . ASN A 1 133 ? -7.718 21.240 49.346 1.00 85.69 133 ASN A C 1
ATOM 1010 O O . ASN A 1 133 ? -7.599 21.448 48.131 1.00 85.69 133 ASN A O 1
ATOM 1014 N N . PRO A 1 134 ? -8.118 20.041 49.813 1.00 89.25 134 PRO A N 1
ATOM 1015 C CA . PRO A 1 134 ? -8.404 18.923 48.926 1.00 89.25 134 PRO A CA 1
ATOM 1016 C C . PRO A 1 134 ? -9.572 19.233 47.981 1.00 89.25 134 PRO A C 1
ATOM 1018 O O . PRO A 1 134 ? -10.602 19.764 48.396 1.00 89.25 134 PRO A O 1
ATOM 1021 N N . SER A 1 135 ? -9.425 18.868 46.710 1.00 90.19 135 SER A N 1
ATOM 1022 C CA . SER A 1 135 ? -10.459 18.999 45.682 1.00 90.19 135 SER A CA 1
ATOM 1023 C C . SER A 1 135 ? -10.439 17.784 44.763 1.00 90.19 135 SER A C 1
ATOM 1025 O O . SER A 1 135 ? -9.395 17.425 44.216 1.00 90.19 135 SER A O 1
ATOM 1027 N N . LEU A 1 136 ? -11.589 17.133 44.604 1.00 91.88 136 LEU A N 1
ATOM 1028 C CA . LEU A 1 136 ? -11.769 16.014 43.685 1.00 91.88 136 LEU A CA 1
ATOM 1029 C C . LEU A 1 136 ? -12.407 16.527 42.392 1.00 91.88 136 LEU A C 1
ATOM 1031 O O . LEU A 1 136 ? -13.412 17.228 42.462 1.00 91.88 136 LEU A O 1
ATOM 1035 N N . LYS A 1 137 ? -11.892 16.155 41.219 1.00 93.00 137 LYS A N 1
ATOM 1036 C CA . LYS A 1 137 ? -12.429 16.584 39.918 1.00 93.00 137 LYS A CA 1
ATOM 1037 C C . LYS A 1 137 ? -12.466 15.452 38.894 1.00 93.00 137 LYS A C 1
ATOM 1039 O O . LYS A 1 137 ? -11.508 14.687 38.783 1.00 93.00 137 LYS A O 1
ATOM 1044 N N . LEU A 1 138 ? -13.550 15.371 38.120 1.00 94.94 138 LEU A N 1
ATOM 1045 C CA . LEU A 1 138 ? -13.678 14.465 36.974 1.00 94.94 138 LEU A CA 1
ATOM 1046 C C . LEU A 1 138 ? -13.334 15.202 35.672 1.00 94.94 138 LEU A C 1
ATOM 1048 O O . LEU A 1 138 ? -14.026 16.134 35.262 1.00 94.94 138 LEU A O 1
ATOM 1052 N N . TYR A 1 139 ? -12.264 14.774 35.006 1.00 94.00 139 TYR A N 1
ATOM 1053 C CA . TYR A 1 139 ? -11.803 15.363 33.748 1.00 94.00 139 TYR A CA 1
ATOM 1054 C C . TYR A 1 139 ? -12.483 14.742 32.519 1.00 94.00 139 TYR A C 1
ATOM 1056 O O . TYR A 1 139 ? -12.940 13.603 32.542 1.00 94.00 139 TYR A O 1
ATOM 1064 N N . ASP A 1 140 ? -12.480 15.467 31.396 1.00 92.19 140 ASP A N 1
ATOM 1065 C CA . ASP A 1 140 ? -13.032 15.005 30.108 1.00 92.19 140 ASP A CA 1
ATOM 1066 C C . ASP A 1 140 ? -12.246 13.870 29.423 1.00 92.19 140 ASP A C 1
ATOM 1068 O O . ASP A 1 140 ? -12.651 13.421 28.351 1.00 92.19 140 ASP A O 1
ATOM 1072 N N . SER A 1 141 ? -11.158 13.391 30.035 1.00 92.25 141 SER A N 1
ATOM 1073 C CA . SER A 1 141 ? -10.497 12.116 29.712 1.00 92.25 141 SER A CA 1
ATOM 1074 C C . SER A 1 141 ? -11.130 10.908 30.418 1.00 92.25 141 SER A C 1
ATOM 1076 O O . SER A 1 141 ? -10.801 9.770 30.098 1.00 92.25 141 SER A O 1
ATOM 1078 N N . GLY A 1 142 ? -12.014 11.143 31.393 1.00 93.25 142 GLY A N 1
ATOM 1079 C CA . GLY A 1 142 ? -12.564 10.126 32.289 1.00 93.25 142 GLY A CA 1
ATOM 1080 C C . GLY A 1 142 ? -11.727 9.907 33.551 1.00 93.25 142 GLY A C 1
ATOM 1081 O O . GLY A 1 142 ? -12.110 9.099 34.390 1.00 93.25 142 GLY A O 1
ATOM 1082 N N . ASN A 1 143 ? -10.609 10.625 33.720 1.00 95.88 143 ASN A N 1
ATOM 1083 C CA . ASN A 1 143 ? -9.801 10.533 34.932 1.00 95.88 143 ASN A CA 1
ATOM 1084 C C . ASN A 1 143 ? -10.441 11.337 36.077 1.00 95.88 143 ASN A C 1
ATOM 1086 O O . ASN A 1 143 ? -10.586 12.559 35.987 1.00 95.88 143 ASN A O 1
ATOM 1090 N N . LEU A 1 144 ? -10.798 10.651 37.159 1.00 95.62 144 LEU A N 1
ATOM 1091 C CA . LEU A 1 144 ? -11.141 11.240 38.451 1.00 95.62 144 LEU A CA 1
ATOM 1092 C C . LEU A 1 144 ? -9.855 11.481 39.252 1.00 95.62 144 LEU A C 1
ATOM 1094 O O . LEU A 1 144 ? -9.107 10.535 39.496 1.00 95.62 144 LEU A O 1
ATOM 1098 N N . VAL A 1 145 ? -9.598 12.723 39.656 1.00 94.50 145 VAL A N 1
ATOM 1099 C CA . VAL A 1 145 ? -8.313 13.173 40.220 1.00 94.50 145 VAL A CA 1
ATOM 1100 C C . VAL A 1 145 ? -8.536 13.960 41.508 1.00 94.50 145 VAL A C 1
ATOM 1102 O O . VAL A 1 145 ? -9.450 14.778 41.578 1.00 94.50 145 VAL A O 1
ATOM 1105 N N . LEU A 1 146 ? -7.680 13.740 42.504 1.00 92.88 146 LEU A N 1
ATOM 1106 C CA . LEU A 1 146 ? -7.624 14.474 43.767 1.00 92.88 146 LEU A CA 1
ATOM 1107 C C . LEU A 1 146 ? -6.375 15.371 43.810 1.00 92.88 146 LEU A C 1
ATOM 1109 O O . LEU A 1 146 ? -5.253 14.884 43.632 1.00 92.88 146 LEU A O 1
ATOM 1113 N N . THR A 1 147 ? -6.573 16.662 44.081 1.00 90.44 147 THR A N 1
ATOM 1114 C CA . THR A 1 147 ? -5.526 17.698 44.174 1.00 90.44 147 THR A CA 1
ATOM 1115 C C . THR A 1 147 ? -5.607 18.477 45.493 1.00 90.44 147 THR A C 1
ATOM 1117 O O . THR A 1 147 ? -6.626 18.415 46.180 1.00 90.44 147 THR A O 1
ATOM 1120 N N . ASP A 1 148 ? -4.549 19.214 45.858 1.00 85.56 148 ASP A N 1
ATOM 1121 C CA . ASP A 1 148 ? -4.453 20.004 47.106 1.00 85.56 148 ASP A CA 1
ATOM 1122 C C . ASP A 1 148 ? -4.268 21.512 46.838 1.00 85.56 148 ASP A C 1
ATOM 1124 O O . ASP A 1 148 ? -3.210 22.091 47.085 1.00 85.56 148 ASP A O 1
ATOM 1128 N N . GLY A 1 149 ? -5.270 22.157 46.234 1.00 71.12 149 GLY A N 1
ATOM 1129 C CA . GLY A 1 149 ? -5.246 23.584 45.864 1.00 71.12 149 GLY A CA 1
ATOM 1130 C C . GLY A 1 149 ? -4.213 23.998 44.796 1.00 71.12 149 GLY A C 1
ATOM 1131 O O . GLY A 1 149 ? -4.347 25.071 44.207 1.00 71.12 149 GLY A O 1
ATOM 1132 N N . SER A 1 150 ? -3.212 23.160 44.521 1.00 71.50 150 SER A N 1
ATOM 1133 C CA . SER A 1 150 ? -2.235 23.263 43.437 1.00 71.50 150 SER A CA 1
ATOM 1134 C C . SER A 1 150 ? -2.594 22.332 42.268 1.00 71.50 150 SER A C 1
ATOM 1136 O O . SER A 1 150 ? -3.630 21.663 42.259 1.00 71.50 150 SER A O 1
ATOM 1138 N N . THR A 1 151 ? -1.720 22.271 41.261 1.00 69.00 151 THR A N 1
ATOM 1139 C CA . THR A 1 151 ? -1.786 21.286 40.168 1.00 69.00 151 THR A CA 1
ATOM 1140 C C . THR A 1 151 ? -1.240 19.904 40.548 1.00 69.00 151 THR A C 1
ATOM 1142 O O . THR A 1 151 ? -1.182 19.028 39.686 1.00 69.00 151 THR A O 1
ATOM 1145 N N . ASP A 1 152 ? -0.797 19.700 41.791 1.00 79.25 152 ASP A N 1
ATOM 1146 C CA . ASP A 1 152 ? -0.181 18.444 42.218 1.00 79.25 152 ASP A CA 1
ATOM 1147 C C . ASP A 1 152 ? -1.248 17.364 42.436 1.00 79.25 152 ASP A C 1
ATOM 1149 O O . ASP A 1 152 ? -2.235 17.562 43.149 1.00 79.25 152 ASP A O 1
ATOM 1153 N N . VAL A 1 153 ? -1.048 16.213 41.793 1.00 86.56 153 VAL A N 1
ATOM 1154 C CA . VAL A 1 153 ? -1.958 15.064 41.843 1.00 86.56 153 VAL A CA 1
ATOM 1155 C C . VAL A 1 153 ? -1.556 14.145 42.991 1.00 86.56 153 VAL A C 1
ATOM 1157 O O . VA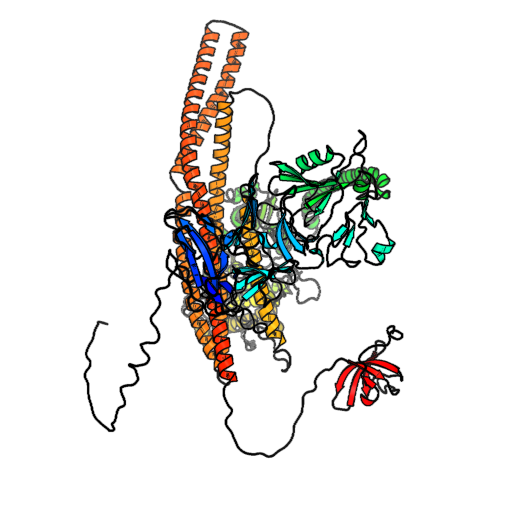L A 1 153 ? -0.458 13.591 42.982 1.00 86.56 153 VAL A O 1
ATOM 1160 N N . PHE A 1 154 ? -2.459 13.957 43.953 1.00 87.31 154 PHE A N 1
ATOM 1161 C CA . PHE A 1 154 ? -2.243 13.091 45.121 1.00 87.31 154 PHE A CA 1
ATOM 1162 C C . PHE A 1 154 ? -2.856 11.701 44.952 1.00 87.31 154 PHE A C 1
ATOM 1164 O O . PHE A 1 154 ? -2.335 10.724 45.484 1.00 87.31 154 PHE A O 1
ATOM 1171 N N . TRP A 1 155 ? -3.955 11.604 44.204 1.00 92.31 155 TRP A N 1
ATOM 1172 C CA . TRP A 1 155 ? -4.582 10.340 43.828 1.00 92.31 155 TRP A CA 1
ATOM 1173 C C . TRP A 1 155 ? -5.326 10.503 42.503 1.00 92.31 155 TRP A C 1
ATOM 1175 O O . TRP A 1 155 ? -5.871 11.573 42.225 1.00 92.31 155 TRP A O 1
ATOM 1185 N N . GLN A 1 156 ? -5.380 9.447 41.692 1.00 93.88 156 GLN A N 1
ATOM 1186 C CA . GLN A 1 156 ? -6.160 9.441 40.457 1.00 93.88 156 GLN A CA 1
ATOM 1187 C C . GLN A 1 156 ? -6.678 8.046 40.088 1.00 93.88 156 GLN A C 1
ATOM 1189 O O . GLN A 1 156 ? -6.003 7.034 40.274 1.00 93.88 156 GLN A O 1
ATOM 1194 N N . SER A 1 157 ? -7.862 7.992 39.479 1.00 95.38 157 SER A N 1
ATOM 1195 C CA . SER A 1 157 ? -8.481 6.747 39.002 1.00 95.38 157 SER A CA 1
ATOM 1196 C C . SER A 1 157 ? -7.646 6.012 37.949 1.00 95.38 157 SER A C 1
ATOM 1198 O O . SER A 1 157 ? -7.653 4.783 37.915 1.00 95.38 157 SER A O 1
ATOM 1200 N N . PHE A 1 158 ? -6.879 6.741 37.129 1.00 95.50 158 PHE A N 1
ATOM 1201 C CA . PHE A 1 158 ? -6.018 6.160 36.091 1.00 95.50 158 PHE A CA 1
ATOM 1202 C C . PHE A 1 158 ? -4.848 5.331 36.653 1.00 95.50 158 PHE A C 1
ATOM 1204 O O . PHE A 1 158 ? -4.299 4.496 35.936 1.00 95.50 158 PHE A O 1
ATOM 1211 N N . ASP A 1 159 ? -4.510 5.502 37.933 1.00 94.12 159 ASP A N 1
ATOM 1212 C CA . ASP A 1 159 ? -3.520 4.680 38.641 1.00 94.12 159 ASP A CA 1
ATOM 1213 C C . ASP A 1 159 ? -4.120 3.387 39.218 1.00 94.12 159 ASP A C 1
ATOM 1215 O O . ASP A 1 159 ? -3.385 2.461 39.562 1.00 94.12 159 ASP A O 1
ATOM 1219 N N . HIS A 1 160 ? -5.453 3.281 39.242 1.00 93.69 160 HIS A N 1
ATOM 1220 C CA . HIS A 1 160 ? -6.203 2.121 39.724 1.00 93.69 160 HIS A CA 1
ATOM 1221 C C . HIS A 1 160 ? -7.207 1.621 38.664 1.00 93.69 160 HIS A C 1
ATOM 1223 O O . HIS A 1 160 ? -8.419 1.783 38.841 1.00 93.69 160 HIS A O 1
ATOM 1229 N N . PRO A 1 161 ? -6.732 1.024 37.549 1.00 95.00 161 PRO A N 1
ATOM 1230 C CA . PRO A 1 161 ? -7.598 0.481 36.507 1.00 95.00 161 PRO A CA 1
ATOM 1231 C C . PRO A 1 161 ? -8.649 -0.513 37.022 1.00 95.00 161 PRO A C 1
ATOM 1233 O O . PRO A 1 161 ? -8.427 -1.260 37.975 1.00 95.00 161 PRO A O 1
ATOM 1236 N N . SER A 1 162 ? -9.785 -0.574 36.323 1.00 94.31 162 SER A N 1
ATOM 1237 C CA . SER A 1 162 ? -10.743 -1.677 36.460 1.00 94.31 162 SER A CA 1
ATOM 1238 C C . SER A 1 162 ? -10.450 -2.753 35.405 1.00 94.31 162 SER A C 1
ATOM 1240 O O . SER A 1 162 ? -9.359 -3.317 35.389 1.00 94.31 162 SER A O 1
ATOM 1242 N N . ASP A 1 163 ? -11.393 -3.042 34.519 1.00 95.50 163 ASP A N 1
ATOM 1243 C CA . ASP A 1 163 ? -11.264 -3.925 33.357 1.00 95.50 163 ASP A CA 1
ATOM 1244 C C . ASP A 1 163 ? -11.073 -3.153 32.038 1.00 95.50 163 ASP A C 1
ATOM 1246 O O . ASP A 1 163 ? -10.687 -3.754 31.036 1.00 95.50 163 ASP A O 1
ATOM 1250 N N . ALA A 1 164 ? -11.311 -1.836 32.035 1.00 96.44 164 ALA A N 1
ATOM 1251 C CA . ALA A 1 164 ? -11.176 -0.975 30.865 1.00 96.44 164 ALA A CA 1
ATOM 1252 C C . ALA A 1 164 ? -9.918 -0.087 30.887 1.00 96.44 164 ALA A C 1
ATOM 1254 O O . ALA A 1 164 ? -9.448 0.360 31.933 1.00 96.44 164 ALA A O 1
ATOM 1255 N N . PHE A 1 165 ? -9.411 0.201 29.688 1.00 97.06 165 PHE A N 1
ATOM 1256 C CA . PHE A 1 165 ? -8.251 1.037 29.402 1.00 97.06 165 PHE A CA 1
ATOM 1257 C C . PHE A 1 165 ? -8.627 2.150 28.416 1.00 97.06 165 PHE A C 1
ATOM 1259 O O . PHE A 1 165 ? -8.916 1.904 27.235 1.00 97.06 165 PHE A O 1
ATOM 1266 N N . LEU A 1 166 ? -8.642 3.381 28.922 1.00 95.88 166 LEU A N 1
ATOM 1267 C CA . LEU A 1 166 ? -9.089 4.581 28.214 1.00 95.88 166 LEU A CA 1
ATOM 1268 C C . LEU A 1 166 ? -7.952 5.256 27.426 1.00 95.88 166 LEU A C 1
ATOM 1270 O O . LEU A 1 166 ? -6.781 4.954 27.664 1.00 95.88 166 LEU A O 1
ATOM 1274 N N . PRO A 1 167 ? -8.269 6.168 26.488 1.00 94.06 167 PRO A N 1
ATOM 1275 C CA . PRO A 1 167 ? -7.277 7.073 25.919 1.00 94.06 167 PRO A CA 1
ATOM 1276 C C . PRO A 1 167 ? -6.578 7.888 27.016 1.00 94.06 167 PRO A C 1
ATOM 1278 O O . PRO A 1 167 ? -7.171 8.176 28.055 1.00 94.06 167 PRO A O 1
ATOM 1281 N N . ASP A 1 168 ? -5.324 8.260 26.777 1.00 91.50 168 ASP A N 1
ATOM 1282 C CA . ASP A 1 168 ? -4.453 9.032 27.679 1.00 91.50 168 ASP A CA 1
ATOM 1283 C C . ASP A 1 168 ? -4.114 8.326 29.024 1.00 91.50 168 ASP A C 1
ATOM 1285 O O . ASP A 1 168 ? -3.321 8.836 29.815 1.00 91.50 168 ASP A O 1
ATOM 1289 N N . MET A 1 169 ? -4.658 7.130 29.279 1.00 94.88 169 MET A N 1
ATOM 1290 C CA . MET A 1 169 ? -4.354 6.285 30.439 1.00 94.88 169 MET A CA 1
ATOM 1291 C C . MET A 1 169 ? -3.042 5.505 30.243 1.00 94.88 169 MET A C 1
ATOM 1293 O O . MET A 1 169 ? -2.623 5.248 29.112 1.00 94.88 169 MET A O 1
ATOM 1297 N N . GLU A 1 170 ? -2.411 5.060 31.337 1.00 94.25 170 GLU A N 1
ATOM 1298 C CA . GLU A 1 170 ? -1.168 4.274 31.296 1.00 94.25 170 GLU A CA 1
ATOM 1299 C C . GLU A 1 170 ? -1.308 2.892 31.950 1.00 94.25 170 GLU A C 1
ATOM 1301 O O . GLU A 1 170 ? -1.667 2.787 33.122 1.00 94.25 170 GLU A O 1
ATOM 1306 N N . LEU A 1 171 ? -0.935 1.833 31.224 1.00 94.38 171 LEU A N 1
ATOM 1307 C CA . LEU A 1 171 ? -0.676 0.502 31.788 1.00 94.38 171 LEU A CA 1
ATOM 1308 C C . LEU A 1 171 ? 0.829 0.292 31.938 1.00 94.38 171 LEU A C 1
ATOM 1310 O O . LEU A 1 171 ? 1.597 0.651 31.044 1.00 94.38 171 LEU A O 1
ATOM 1314 N N . GLY A 1 172 ? 1.271 -0.321 33.033 1.00 92.75 172 GLY A N 1
ATOM 1315 C CA . GLY A 1 172 ? 2.697 -0.495 33.274 1.00 92.75 172 GLY A CA 1
ATOM 1316 C C . GLY A 1 172 ? 3.110 -0.652 34.731 1.00 92.75 172 GLY A C 1
ATOM 1317 O O . GLY A 1 172 ? 2.326 -1.067 35.580 1.00 92.75 172 GLY A O 1
ATOM 1318 N N . LEU A 1 173 ? 4.372 -0.327 34.998 1.00 91.12 173 LEU A N 1
ATOM 1319 C CA . LEU A 1 173 ? 5.027 -0.445 36.298 1.00 91.12 173 LEU A CA 1
ATOM 1320 C C . LEU A 1 173 ? 5.675 0.896 36.650 1.00 91.12 173 LEU A C 1
ATOM 1322 O O . LEU A 1 173 ? 6.600 1.329 35.961 1.00 91.12 173 LEU A O 1
ATOM 1326 N N . ASP A 1 174 ? 5.224 1.528 37.729 1.00 88.56 174 ASP A N 1
ATOM 1327 C CA . ASP A 1 174 ? 5.937 2.618 38.396 1.00 88.56 174 ASP A CA 1
ATOM 1328 C C . ASP A 1 174 ? 6.748 2.012 39.548 1.00 88.56 174 ASP A C 1
ATOM 1330 O O . ASP A 1 174 ? 6.228 1.684 40.616 1.00 88.56 174 ASP A O 1
ATOM 1334 N N . LEU A 1 175 ? 8.044 1.826 39.306 1.00 85.25 175 LEU A N 1
ATOM 1335 C CA . LEU A 1 175 ? 8.968 1.190 40.242 1.00 85.25 175 LEU A CA 1
ATOM 1336 C C . LEU A 1 175 ? 9.408 2.143 41.360 1.00 85.25 175 LEU A C 1
ATOM 1338 O O . LEU A 1 175 ? 9.919 1.676 42.376 1.00 85.25 175 LEU A O 1
ATOM 1342 N N . LYS A 1 176 ? 9.208 3.458 41.197 1.00 84.19 176 LYS A N 1
ATOM 1343 C CA . LYS A 1 176 ? 9.524 4.460 42.222 1.00 84.19 176 LYS A CA 1
ATOM 1344 C C . LYS A 1 176 ? 8.516 4.406 43.371 1.00 84.19 176 LYS A C 1
ATOM 1346 O O . LYS A 1 176 ? 8.910 4.545 44.526 1.00 84.19 176 LYS A O 1
ATOM 1351 N N . HIS A 1 177 ? 7.240 4.195 43.055 1.00 83.81 177 HIS A N 1
ATOM 1352 C CA . HIS A 1 177 ? 6.157 4.123 44.044 1.00 83.81 177 HIS A CA 1
ATOM 1353 C C . HIS A 1 177 ? 5.650 2.689 44.296 1.00 83.81 177 HIS A C 1
ATOM 1355 O O . HIS A 1 177 ? 4.780 2.485 45.136 1.00 83.81 177 HIS A O 1
ATOM 1361 N N . GLY A 1 178 ? 6.193 1.687 43.592 1.00 85.44 178 GLY A N 1
ATOM 1362 C CA . GLY A 1 178 ? 5.804 0.278 43.737 1.00 85.44 178 GLY A CA 1
ATOM 1363 C C . GLY A 1 178 ? 4.422 -0.050 43.158 1.00 85.44 178 GLY A C 1
ATOM 1364 O O . GLY A 1 178 ? 3.797 -1.020 43.580 1.00 85.44 178 GLY A O 1
ATOM 1365 N N . LEU A 1 179 ? 3.934 0.759 42.214 1.00 89.69 179 LEU A N 1
ATOM 1366 C CA . LEU A 1 179 ? 2.579 0.682 41.673 1.00 89.69 179 LEU A CA 1
ATOM 1367 C C . LEU A 1 179 ? 2.551 -0.082 40.338 1.00 89.69 179 LEU A C 1
ATOM 1369 O O . LEU A 1 179 ? 3.179 0.316 39.355 1.00 89.69 179 LEU A O 1
ATOM 1373 N N . GLU A 1 180 ? 1.761 -1.155 40.285 1.00 92.50 180 GLU A N 1
ATOM 1374 C CA . GLU A 1 180 ? 1.478 -1.922 39.067 1.00 92.50 180 GLU A CA 1
ATOM 1375 C C . GLU A 1 180 ? 0.110 -1.529 38.489 1.00 92.50 180 GLU A C 1
ATOM 1377 O O . GLU A 1 180 ? -0.938 -1.838 39.057 1.00 92.50 180 GLU A O 1
ATOM 1382 N N . LYS A 1 181 ? 0.116 -0.873 37.325 1.00 94.69 181 LYS A N 1
ATOM 1383 C CA . LYS A 1 181 ? -1.087 -0.444 36.601 1.00 94.69 181 LYS A CA 1
ATOM 1384 C C . LYS A 1 181 ? -1.466 -1.519 35.582 1.00 94.69 181 LYS A C 1
ATOM 1386 O O . LYS A 1 181 ? -0.922 -1.558 34.475 1.00 94.69 181 LYS A O 1
ATOM 1391 N N . LYS A 1 182 ? -2.388 -2.408 35.957 1.00 95.12 182 LYS A N 1
ATOM 1392 C CA . LYS A 1 182 ? -2.908 -3.492 35.106 1.00 95.12 182 LYS A CA 1
ATOM 1393 C C . LYS A 1 182 ? -4.431 -3.558 35.135 1.00 95.12 182 LYS A C 1
ATOM 1395 O O . LYS A 1 182 ? -5.044 -3.271 36.159 1.00 95.12 182 LYS A O 1
ATOM 1400 N N . LEU A 1 183 ? -5.029 -3.981 34.026 1.00 97.44 183 LEU A N 1
ATOM 1401 C CA . LEU A 1 183 ? -6.448 -4.323 33.975 1.00 97.44 183 LEU A CA 1
ATOM 1402 C C . LEU A 1 183 ? -6.684 -5.629 34.724 1.00 97.44 183 LEU A C 1
ATOM 1404 O O . LEU A 1 183 ? -5.882 -6.558 34.613 1.00 97.44 183 LEU A O 1
ATOM 1408 N N . ILE A 1 184 ? -7.805 -5.717 35.429 1.00 96.81 184 ILE A N 1
ATOM 1409 C CA . ILE A 1 184 ? -8.286 -6.938 36.071 1.00 96.81 184 ILE A CA 1
ATOM 1410 C C . ILE A 1 184 ? -9.745 -7.110 35.674 1.00 96.81 184 ILE A C 1
ATOM 1412 O O . ILE A 1 184 ? -10.588 -6.287 36.047 1.00 96.81 184 ILE A O 1
ATOM 1416 N N . SER A 1 185 ? -10.017 -8.189 34.940 1.00 96.88 185 SER A N 1
ATOM 1417 C CA . SER A 1 185 ? -11.346 -8.574 34.456 1.00 96.88 185 SER A CA 1
ATOM 1418 C C . SER A 1 185 ? -12.403 -8.581 35.564 1.00 96.88 185 SER A C 1
ATOM 1420 O O . SER A 1 185 ? -12.096 -8.661 36.757 1.00 96.88 185 SER A O 1
ATOM 1422 N N . TRP A 1 186 ? -13.668 -8.489 35.172 1.00 94.50 186 TRP A N 1
ATOM 1423 C CA . TRP A 1 186 ? -14.795 -8.775 36.060 1.00 94.50 186 TRP A CA 1
ATOM 1424 C C . TRP A 1 186 ? -14.981 -10.293 36.198 1.00 94.50 186 TRP A C 1
ATOM 1426 O O . TRP A 1 186 ? -14.636 -11.043 35.285 1.00 94.50 186 TRP A O 1
ATOM 1436 N N . THR A 1 187 ? -15.546 -10.765 37.310 1.00 92.38 187 THR A N 1
ATOM 1437 C CA . THR A 1 187 ? -15.878 -12.190 37.492 1.00 92.38 187 THR A CA 1
ATOM 1438 C C . THR A 1 187 ? -16.987 -12.631 36.530 1.00 92.38 187 THR A C 1
ATOM 1440 O O . THR A 1 187 ? -16.934 -13.722 35.961 1.00 92.38 187 THR A O 1
ATOM 1443 N N . ALA A 1 188 ? -17.976 -11.768 36.298 1.00 87.75 188 ALA A N 1
ATOM 1444 C CA . ALA A 1 188 ? -19.050 -11.983 35.333 1.00 87.75 188 ALA A CA 1
ATOM 1445 C C . ALA A 1 188 ? -19.391 -10.675 34.611 1.00 87.75 188 ALA A C 1
ATOM 1447 O O . ALA A 1 188 ? -19.031 -9.594 35.068 1.00 87.75 188 ALA A O 1
ATOM 1448 N N . THR A 1 189 ? -20.126 -10.754 33.500 1.00 84.88 189 THR A N 1
ATOM 1449 C CA . THR A 1 189 ? -20.626 -9.568 32.775 1.00 84.88 189 THR A CA 1
ATOM 1450 C C . THR A 1 189 ? -21.522 -8.668 33.629 1.00 84.88 189 THR A C 1
ATOM 1452 O O . THR A 1 189 ? -21.715 -7.503 33.297 1.00 84.88 189 THR A O 1
ATOM 1455 N N . ASP A 1 190 ? -22.075 -9.213 34.712 1.00 84.69 190 ASP A N 1
ATOM 1456 C CA . ASP A 1 190 ? -22.952 -8.554 35.670 1.00 84.69 190 ASP A CA 1
ATOM 1457 C C . ASP A 1 190 ? -22.383 -8.472 37.105 1.00 84.69 190 ASP A C 1
ATOM 1459 O O . ASP A 1 190 ? -23.080 -8.011 38.007 1.00 84.69 190 ASP A O 1
ATOM 1463 N N . ASP A 1 191 ? -21.126 -8.877 37.339 1.00 88.88 191 ASP A N 1
ATOM 1464 C CA . ASP A 1 191 ? -20.490 -8.818 38.665 1.00 88.88 191 ASP A CA 1
ATOM 1465 C C . ASP A 1 191 ? -19.067 -8.222 38.580 1.00 88.88 191 ASP A C 1
ATOM 1467 O O . ASP A 1 191 ? -18.136 -8.931 38.181 1.00 88.88 191 ASP A O 1
ATOM 1471 N N . PRO A 1 192 ? -18.869 -6.936 38.953 1.00 91.81 192 PRO A N 1
ATOM 1472 C CA . PRO A 1 192 ? -17.601 -6.216 38.799 1.00 91.81 192 PRO A CA 1
ATOM 1473 C C . PRO A 1 192 ? -16.509 -6.622 39.799 1.00 91.81 192 PRO A C 1
ATOM 1475 O O . PRO A 1 192 ? -15.427 -6.015 39.828 1.00 91.81 192 PRO A O 1
ATOM 1478 N N . TYR A 1 193 ? -16.763 -7.644 40.619 1.00 92.50 193 TYR A N 1
ATOM 1479 C CA . TYR A 1 193 ? -15.751 -8.258 41.469 1.00 92.50 193 TYR A CA 1
ATOM 1480 C C . TYR A 1 193 ? -14.517 -8.693 40.639 1.00 92.50 193 TYR A C 1
ATOM 1482 O O . TYR A 1 193 ? -14.663 -9.055 39.469 1.00 92.50 193 TYR A O 1
ATOM 1490 N N . PRO A 1 194 ? -13.282 -8.615 41.175 1.00 95.19 194 PRO A N 1
ATOM 1491 C CA . PRO A 1 194 ? -12.078 -9.056 40.465 1.00 95.19 194 PRO A CA 1
ATOM 1492 C C . PRO A 1 194 ? -12.134 -10.523 40.000 1.00 95.19 194 PRO A C 1
ATOM 1494 O O . PRO A 1 194 ? -12.244 -11.441 40.810 1.00 95.19 194 PRO A O 1
ATOM 1497 N N . GLY A 1 195 ? -12.055 -10.730 38.684 1.00 95.06 195 GLY A N 1
ATOM 1498 C CA . GLY A 1 195 ? -11.950 -12.033 38.026 1.00 95.06 195 GLY A CA 1
ATOM 1499 C C . GLY A 1 195 ? -10.506 -12.522 37.857 1.00 95.06 195 GLY A C 1
ATOM 1500 O O . GLY A 1 195 ? -9.548 -11.866 38.265 1.00 95.06 195 GLY A O 1
ATOM 1501 N N . GLU A 1 196 ? -10.352 -13.693 37.234 1.00 95.44 196 GLU A N 1
ATOM 1502 C CA . GLU A 1 196 ? -9.071 -14.417 37.142 1.00 95.44 196 GLU A CA 1
ATOM 1503 C C . GLU A 1 196 ? -8.101 -13.862 36.085 1.00 95.44 196 GLU A C 1
ATOM 1505 O O . GLU A 1 196 ? -6.889 -14.080 36.176 1.00 95.44 196 GLU A O 1
ATOM 1510 N N . PHE A 1 197 ? -8.606 -13.137 35.081 1.00 97.56 197 PHE A N 1
ATOM 1511 C CA . PHE A 1 197 ? -7.778 -12.592 34.005 1.00 97.56 197 PHE A CA 1
ATOM 1512 C C . PHE A 1 197 ? -7.281 -11.183 34.324 1.00 97.56 197 PHE A C 1
ATOM 1514 O O . PHE A 1 197 ? -8.052 -10.324 34.767 1.00 97.56 197 PHE A O 1
ATOM 1521 N N . SER A 1 198 ? -6.010 -10.918 34.016 1.00 97.31 198 SER A N 1
ATOM 1522 C CA . SER A 1 198 ? -5.416 -9.577 34.093 1.00 97.31 198 SER A CA 1
ATOM 1523 C C . SER A 1 198 ? -4.561 -9.251 32.866 1.00 97.31 198 SER A C 1
ATOM 1525 O O . SER A 1 198 ? -4.089 -10.158 32.180 1.00 97.31 198 SER A O 1
ATOM 1527 N N . TYR A 1 199 ? -4.381 -7.961 32.565 1.00 97.00 199 TYR A N 1
ATOM 1528 C CA . TYR A 1 199 ? -3.609 -7.482 31.411 1.00 97.00 199 TYR A CA 1
ATOM 1529 C C . TYR A 1 199 ? -2.736 -6.275 31.765 1.00 97.00 199 TYR A C 1
ATOM 1531 O O . TYR A 1 199 ? -3.231 -5.275 32.283 1.00 97.00 199 TYR A O 1
ATOM 1539 N N . GLY A 1 200 ? -1.440 -6.350 31.467 1.00 94.31 200 GLY A N 1
ATOM 1540 C CA . GLY A 1 200 ? -0.466 -5.331 31.865 1.00 94.31 200 GLY A CA 1
ATOM 1541 C C . GLY A 1 200 ? 0.944 -5.618 31.352 1.00 94.31 200 GLY A C 1
ATOM 1542 O O . GLY A 1 200 ? 1.148 -6.517 30.534 1.00 94.31 200 GLY A O 1
ATOM 1543 N N . ALA A 1 201 ? 1.921 -4.835 31.815 1.00 92.75 201 ALA A N 1
ATOM 1544 C CA . ALA A 1 201 ? 3.304 -4.942 31.357 1.00 92.75 201 ALA A CA 1
ATOM 1545 C C . ALA A 1 201 ? 4.102 -6.009 32.117 1.00 92.75 201 ALA A C 1
ATOM 1547 O O . ALA A 1 201 ? 4.156 -6.014 33.345 1.00 92.75 201 ALA A O 1
ATOM 1548 N N . ARG A 1 202 ? 4.795 -6.873 31.373 1.00 90.00 202 ARG A N 1
ATOM 1549 C CA . ARG A 1 202 ? 5.750 -7.856 31.890 1.00 90.00 202 ARG A CA 1
ATOM 1550 C C . ARG A 1 202 ? 7.173 -7.331 31.695 1.00 90.00 202 ARG A C 1
ATOM 1552 O O . ARG A 1 202 ? 7.593 -7.062 30.569 1.00 90.00 202 ARG A O 1
ATOM 1559 N N . ARG A 1 203 ? 7.931 -7.223 32.791 1.00 84.25 203 ARG A N 1
ATOM 1560 C CA . ARG A 1 203 ? 9.350 -6.840 32.767 1.00 84.25 203 ARG A CA 1
ATOM 1561 C C . ARG A 1 203 ? 10.230 -8.048 32.427 1.00 84.25 203 ARG A C 1
ATOM 1563 O O . ARG A 1 203 ? 10.489 -8.900 33.271 1.00 84.25 203 ARG A O 1
ATOM 1570 N N . THR A 1 204 ? 10.694 -8.086 31.189 1.00 83.94 204 THR A N 1
ATOM 1571 C CA . THR A 1 204 ? 11.639 -9.060 30.608 1.00 83.94 204 THR A CA 1
ATOM 1572 C C . THR A 1 204 ? 12.816 -8.316 29.963 1.00 83.94 204 THR A C 1
ATOM 1574 O O . THR A 1 204 ? 12.887 -7.088 30.062 1.00 83.94 204 THR A O 1
ATOM 1577 N N . GLY A 1 205 ? 13.749 -9.022 29.303 1.00 79.00 205 GLY A N 1
ATOM 1578 C CA . GLY A 1 205 ? 14.905 -8.392 28.643 1.00 79.00 205 GLY A CA 1
ATOM 1579 C C . GLY A 1 205 ? 14.511 -7.339 27.596 1.00 79.00 205 GLY A C 1
ATOM 1580 O O . GLY A 1 205 ? 15.155 -6.300 27.494 1.00 79.00 205 GLY A O 1
ATOM 1581 N N . SER A 1 206 ? 13.389 -7.544 26.901 1.00 84.94 206 SER A N 1
ATOM 1582 C CA . SER A 1 206 ? 12.667 -6.501 26.163 1.00 84.94 206 SER A CA 1
ATOM 1583 C C . SER A 1 206 ? 11.209 -6.544 26.610 1.00 84.94 206 SER A C 1
ATOM 1585 O O . SER A 1 206 ? 10.570 -7.573 26.445 1.00 84.94 206 SER A O 1
ATOM 1587 N N . SER A 1 207 ? 10.711 -5.484 27.252 1.00 85.31 207 SER A N 1
ATOM 1588 C CA . SER A 1 207 ? 9.414 -5.514 27.953 1.00 85.31 207 SER A CA 1
ATOM 1589 C C . SER A 1 207 ? 8.209 -5.561 27.003 1.00 85.31 207 SER A C 1
ATOM 1591 O O . SER A 1 207 ? 8.229 -4.981 25.918 1.00 85.31 207 SER A O 1
ATOM 1593 N N . GLU A 1 208 ? 7.149 -6.248 27.435 1.00 91.50 208 GLU A N 1
ATOM 1594 C CA . GLU A 1 208 ? 5.992 -6.637 26.608 1.00 91.50 208 GLU A CA 1
ATOM 1595 C C . GLU A 1 208 ? 4.682 -6.471 27.383 1.00 91.50 208 GLU A C 1
ATOM 1597 O O . GLU A 1 208 ? 4.702 -6.391 28.612 1.00 91.50 208 GLU A O 1
ATOM 1602 N N . LEU A 1 209 ? 3.538 -6.500 26.695 1.00 93.69 209 LEU A N 1
ATOM 1603 C CA . LEU A 1 209 ? 2.231 -6.626 27.342 1.00 93.69 209 LEU A CA 1
ATOM 1604 C C . LEU A 1 209 ? 1.733 -8.074 27.276 1.00 93.69 209 LEU A C 1
ATOM 1606 O O . LEU A 1 209 ? 1.987 -8.814 26.317 1.00 93.69 209 LEU A O 1
ATOM 1610 N N . VAL A 1 210 ? 1.043 -8.493 28.332 1.00 95.56 210 VAL A N 1
ATOM 1611 C CA . VAL A 1 210 ? 0.696 -9.894 28.584 1.00 95.56 210 VAL A CA 1
ATOM 1612 C C . VAL A 1 210 ? -0.713 -9.991 29.156 1.00 95.56 210 VAL A C 1
ATOM 1614 O O . VAL A 1 210 ? -1.073 -9.202 30.026 1.00 95.56 210 VAL A O 1
ATOM 1617 N N . ILE A 1 211 ? -1.497 -10.967 28.681 1.00 97.31 211 ILE A N 1
ATOM 1618 C CA . ILE A 1 211 ? -2.732 -11.409 29.347 1.00 97.31 211 ILE A CA 1
ATOM 1619 C C . ILE A 1 211 ? -2.380 -12.624 30.206 1.00 97.31 211 ILE A C 1
ATOM 1621 O O . ILE A 1 211 ? -1.901 -13.638 29.684 1.00 97.31 211 ILE A O 1
ATOM 1625 N N . TRP A 1 212 ? -2.650 -12.535 31.504 1.00 97.00 212 TRP A N 1
ATOM 1626 C CA . TRP A 1 212 ? -2.533 -13.643 32.448 1.00 97.00 212 TRP A CA 1
ATOM 1627 C C . TRP A 1 212 ? -3.891 -14.285 32.726 1.00 97.00 212 TRP A C 1
ATOM 1629 O O . TRP A 1 212 ? -4.917 -13.606 32.733 1.00 97.00 212 TRP A O 1
ATOM 1639 N N . ASN A 1 213 ? -3.869 -15.586 33.001 1.00 96.19 213 ASN A N 1
ATOM 1640 C CA . ASN A 1 213 ? -4.922 -16.336 33.672 1.00 96.19 213 ASN A CA 1
ATOM 1641 C C . ASN A 1 213 ? -4.376 -16.780 35.039 1.00 96.19 213 ASN A C 1
ATOM 1643 O O . ASN A 1 213 ? -3.517 -17.669 35.100 1.00 96.19 213 ASN A O 1
ATOM 1647 N N . GLY A 1 214 ? -4.777 -16.103 36.116 1.00 93.50 214 GLY A N 1
ATOM 1648 C CA . GLY A 1 214 ? -4.114 -16.221 37.415 1.00 93.50 214 GLY A CA 1
ATOM 1649 C C . GLY A 1 214 ? -2.619 -15.891 37.303 1.00 93.50 214 GLY A C 1
ATOM 1650 O O . GLY A 1 214 ? -2.243 -14.767 36.980 1.00 93.50 214 GLY A O 1
ATOM 1651 N N . THR A 1 215 ? -1.758 -16.883 37.540 1.00 90.62 215 THR A N 1
ATOM 1652 C CA . THR A 1 215 ? -0.293 -16.774 37.385 1.00 90.62 215 THR A CA 1
ATOM 1653 C C . THR A 1 215 ? 0.225 -17.206 36.008 1.00 90.62 215 THR A C 1
ATOM 1655 O O . THR A 1 215 ? 1.381 -16.942 35.676 1.00 90.62 215 THR A O 1
ATOM 1658 N N . SER A 1 216 ? -0.599 -17.874 35.195 1.00 94.19 216 SER A N 1
ATOM 1659 C CA . SER A 1 216 ? -0.193 -18.431 33.900 1.00 94.19 216 SER A CA 1
ATOM 1660 C C . SER A 1 216 ? -0.333 -17.408 32.779 1.00 94.19 216 SER A C 1
ATOM 1662 O O . SER A 1 216 ? -1.292 -16.644 32.736 1.00 94.19 216 SER A O 1
ATOM 1664 N N . ILE A 1 217 ? 0.602 -17.400 31.831 1.00 95.31 217 ILE A N 1
ATOM 1665 C CA . ILE A 1 217 ? 0.526 -16.532 30.650 1.00 95.31 217 ILE A CA 1
ATOM 1666 C C . ILE A 1 217 ? -0.416 -17.168 29.625 1.00 95.31 217 ILE A C 1
ATOM 1668 O O . ILE A 1 217 ? -0.219 -18.320 29.246 1.00 95.31 217 ILE A O 1
ATOM 1672 N N . ARG A 1 218 ? -1.405 -16.404 29.150 1.00 95.12 218 ARG A N 1
ATOM 1673 C CA . ARG A 1 218 ? -2.337 -16.823 28.093 1.00 95.12 218 ARG A CA 1
ATOM 1674 C C . ARG A 1 218 ? -1.998 -16.223 26.730 1.00 95.12 218 ARG A C 1
ATOM 1676 O O . ARG A 1 218 ? -2.149 -16.895 25.716 1.00 95.12 218 ARG A O 1
ATOM 1683 N N . TYR A 1 219 ? -1.548 -14.971 26.704 1.00 96.06 219 TYR A N 1
ATOM 1684 C CA . TYR A 1 219 ? -1.212 -14.237 25.482 1.00 96.06 219 TYR A CA 1
ATOM 1685 C C . TYR A 1 219 ? -0.087 -13.236 25.742 1.00 96.06 219 TYR A C 1
ATOM 1687 O O . TYR A 1 219 ? 0.024 -12.692 26.840 1.00 96.06 219 TYR A O 1
ATOM 1695 N N . ARG A 1 220 ? 0.714 -12.958 24.711 1.00 95.25 220 ARG A N 1
ATOM 1696 C CA . ARG A 1 220 ? 1.847 -12.024 24.730 1.00 95.25 220 ARG A CA 1
ATOM 1697 C C . ARG A 1 220 ? 1.862 -11.217 23.432 1.00 95.25 220 ARG A C 1
ATOM 1699 O O . ARG A 1 220 ? 1.803 -11.812 22.353 1.00 95.25 220 ARG A O 1
ATOM 1706 N N . THR A 1 221 ? 2.008 -9.896 23.536 1.00 92.81 221 THR A N 1
ATOM 1707 C CA . THR A 1 221 ? 2.012 -8.965 22.388 1.00 92.81 221 THR A CA 1
ATOM 1708 C C . THR A 1 221 ? 3.271 -9.013 21.524 1.00 92.81 221 THR A C 1
ATOM 1710 O O . THR A 1 221 ? 3.286 -8.419 20.452 1.00 92.81 221 THR A O 1
ATOM 1713 N N . GLY A 1 222 ? 4.342 -9.666 21.979 1.00 92.12 222 GLY A N 1
ATOM 1714 C CA . GLY A 1 222 ? 5.676 -9.518 21.396 1.00 92.12 222 GLY A CA 1
ATOM 1715 C C . GLY A 1 222 ? 6.398 -8.254 21.892 1.00 92.12 222 GLY A C 1
ATOM 1716 O O . GLY A 1 222 ? 5.753 -7.372 22.471 1.00 92.12 222 GLY A O 1
ATOM 1717 N N . PRO A 1 223 ? 7.720 -8.134 21.655 1.00 91.25 223 PRO A N 1
ATOM 1718 C CA . PRO A 1 223 ? 8.491 -6.929 21.962 1.00 91.25 223 PRO A CA 1
ATOM 1719 C C . PRO A 1 223 ? 7.983 -5.699 21.199 1.00 91.25 223 PRO A C 1
ATOM 1721 O O . PRO A 1 223 ? 7.469 -5.808 20.076 1.00 91.25 223 PRO A O 1
ATOM 1724 N N . TRP A 1 224 ? 8.157 -4.524 21.813 1.00 89.38 224 TRP A N 1
ATOM 1725 C CA . TRP A 1 224 ? 7.875 -3.228 21.192 1.00 89.38 224 TRP A CA 1
ATOM 1726 C C . TRP A 1 224 ? 8.865 -2.937 20.069 1.00 89.38 224 TRP A C 1
ATOM 1728 O O . TRP A 1 224 ? 10.076 -3.066 20.251 1.00 89.38 224 TRP A O 1
ATOM 1738 N N . ALA A 1 225 ? 8.357 -2.490 18.924 1.00 83.19 225 ALA A N 1
ATOM 1739 C CA . ALA A 1 225 ? 9.160 -2.293 17.725 1.00 83.19 225 ALA A CA 1
ATOM 1740 C C . ALA A 1 225 ? 9.378 -0.821 17.333 1.00 83.19 225 ALA A C 1
ATOM 1742 O O . ALA A 1 225 ? 9.764 -0.524 16.205 1.00 83.19 225 ALA A O 1
ATOM 1743 N N . GLY A 1 226 ? 9.129 0.108 18.259 1.00 79.44 226 GLY A N 1
ATOM 1744 C CA . GLY A 1 226 ? 9.260 1.556 18.063 1.00 79.44 226 GLY A CA 1
ATOM 1745 C C . GLY A 1 226 ? 7.919 2.244 17.805 1.00 79.44 226 GLY A C 1
ATOM 1746 O O . GLY A 1 226 ? 7.646 3.267 18.426 1.00 79.44 226 GLY A O 1
ATOM 1747 N N . VAL A 1 227 ? 7.068 1.645 16.964 1.00 78.62 227 VAL A N 1
ATOM 1748 C CA . VAL A 1 227 ? 5.742 2.183 16.579 1.00 78.62 227 VAL A CA 1
ATOM 1749 C C . VAL A 1 227 ? 4.563 1.255 16.895 1.00 78.62 227 VAL A C 1
ATOM 1751 O O . VAL A 1 227 ? 3.429 1.711 17.004 1.00 78.62 227 VAL A O 1
ATOM 1754 N N . SER A 1 228 ? 4.809 -0.049 17.037 1.00 87.69 228 SER A N 1
ATOM 1755 C CA . SER A 1 228 ? 3.778 -1.064 17.275 1.00 87.69 228 SER A CA 1
ATOM 1756 C C . SER A 1 228 ? 4.338 -2.275 18.027 1.00 87.69 228 SER A C 1
ATOM 1758 O O . SER A 1 228 ? 5.556 -2.460 18.134 1.00 87.69 228 SER A O 1
ATOM 1760 N N . TRP A 1 229 ? 3.442 -3.113 18.554 1.00 91.38 229 TRP A N 1
ATOM 1761 C CA . TRP A 1 229 ? 3.792 -4.421 19.103 1.00 91.38 229 TRP A CA 1
ATOM 1762 C C . TRP A 1 229 ? 4.027 -5.422 17.967 1.00 91.38 229 TRP A C 1
ATOM 1764 O O . TRP A 1 229 ? 3.184 -5.575 17.085 1.00 91.38 229 TRP A O 1
ATOM 1774 N N . SER A 1 230 ? 5.152 -6.138 17.994 1.00 90.00 230 SER A N 1
ATOM 1775 C CA . SER A 1 230 ? 5.538 -7.070 16.916 1.00 90.00 230 SER A CA 1
ATOM 1776 C C . SER A 1 230 ? 4.575 -8.251 16.703 1.00 90.00 230 SER A C 1
ATOM 1778 O O . SER A 1 230 ? 4.547 -8.826 15.617 1.00 90.00 230 SER A O 1
ATOM 1780 N N . GLY A 1 231 ? 3.765 -8.601 17.705 1.00 89.38 231 GLY A N 1
ATOM 1781 C CA . GLY A 1 231 ? 2.689 -9.589 17.617 1.00 89.38 231 GLY A CA 1
ATOM 1782 C C . GLY A 1 231 ? 1.315 -9.028 17.220 1.00 89.38 231 GLY A C 1
ATOM 1783 O O . GLY A 1 231 ? 0.369 -9.806 17.152 1.00 89.38 231 GLY A O 1
ATOM 1784 N N . ILE A 1 232 ? 1.184 -7.716 16.976 1.00 88.62 232 ILE A N 1
ATOM 1785 C CA . ILE A 1 232 ? -0.064 -7.054 16.544 1.00 88.62 232 ILE A CA 1
ATOM 1786 C C . ILE A 1 232 ? 0.235 -6.191 15.298 1.00 88.62 232 ILE A C 1
ATOM 1788 O O . ILE A 1 232 ? 0.269 -4.957 15.378 1.00 88.62 232 ILE A O 1
ATOM 1792 N N . PRO A 1 233 ? 0.498 -6.807 14.127 1.00 81.75 233 PRO A N 1
ATOM 1793 C CA . PRO A 1 233 ? 0.927 -6.084 12.926 1.00 81.75 233 PRO A CA 1
ATOM 1794 C C . PRO A 1 233 ? -0.077 -5.024 12.447 1.00 81.75 233 PRO A C 1
ATOM 1796 O O . PRO A 1 233 ? 0.330 -4.020 11.864 1.00 81.75 233 PRO A O 1
ATOM 1799 N N . GLN A 1 234 ? -1.369 -5.198 12.743 1.00 80.69 234 GLN A N 1
ATOM 1800 C CA . GLN A 1 234 ? -2.445 -4.277 12.365 1.00 80.69 234 GLN A CA 1
ATOM 1801 C C . GLN A 1 234 ? -2.243 -2.861 12.943 1.00 80.69 234 GLN A C 1
ATOM 1803 O O . GLN A 1 234 ? -2.639 -1.880 12.311 1.00 80.69 234 GLN A O 1
ATOM 1808 N N . MET A 1 235 ? -1.570 -2.731 14.098 1.00 83.62 235 MET A N 1
ATOM 1809 C CA . MET A 1 235 ? -1.256 -1.431 14.713 1.00 83.62 235 MET A CA 1
ATOM 1810 C C . MET A 1 235 ? -0.346 -0.556 13.844 1.00 83.62 235 MET A C 1
ATOM 1812 O O . MET A 1 235 ? -0.424 0.663 13.935 1.00 83.62 235 MET A O 1
ATOM 1816 N N . ASN A 1 236 ? 0.493 -1.149 12.988 1.00 73.56 236 ASN A N 1
ATOM 1817 C CA . ASN A 1 236 ? 1.399 -0.406 12.105 1.00 73.56 236 ASN A CA 1
ATOM 1818 C C . ASN A 1 236 ? 0.657 0.342 10.973 1.00 73.56 236 ASN A C 1
ATOM 1820 O O . ASN A 1 236 ? 1.233 1.189 10.297 1.00 73.56 236 ASN A O 1
ATOM 1824 N N . SER A 1 237 ? -0.620 0.010 10.762 1.00 75.19 237 SER A N 1
ATOM 1825 C CA . SER A 1 237 ? -1.515 0.608 9.764 1.00 75.19 237 SER A CA 1
ATOM 1826 C C . SER A 1 237 ? -2.684 1.396 10.371 1.00 75.19 237 SER A C 1
ATOM 1828 O O . SER A 1 237 ? -3.543 1.864 9.624 1.00 75.19 237 SER A O 1
ATOM 1830 N N . ASP A 1 238 ? -2.755 1.536 11.700 1.00 76.44 238 ASP A N 1
ATOM 1831 C CA . ASP A 1 238 ? -3.851 2.259 12.349 1.00 76.44 238 ASP A CA 1
ATOM 1832 C C . ASP A 1 238 ? -3.608 3.777 12.282 1.00 76.44 238 ASP A C 1
ATOM 1834 O O . ASP A 1 238 ? -2.528 4.264 12.612 1.00 76.44 238 ASP A O 1
ATOM 1838 N N . LEU A 1 239 ? -4.617 4.526 11.829 1.00 82.25 239 LEU A N 1
ATOM 1839 C CA . LEU A 1 239 ? -4.578 5.987 11.687 1.00 82.25 239 LEU A CA 1
ATOM 1840 C C . LEU A 1 239 ? -5.491 6.707 12.695 1.00 82.25 239 LEU A C 1
ATOM 1842 O O . LEU A 1 239 ? -5.555 7.936 12.696 1.00 82.25 239 LEU A O 1
ATOM 1846 N N . HIS A 1 240 ? -6.223 5.963 13.527 1.00 85.62 240 HIS A N 1
ATOM 1847 C CA . HIS A 1 240 ? -7.159 6.499 14.517 1.00 85.62 240 HIS A CA 1
ATOM 1848 C C . HIS A 1 240 ? -6.517 6.659 15.898 1.00 85.62 240 HIS A C 1
ATOM 1850 O O . HIS A 1 240 ? -7.002 7.452 16.708 1.00 85.62 240 HIS A O 1
ATOM 1856 N N . PHE A 1 241 ? -5.431 5.926 16.164 1.00 87.88 241 PHE A N 1
ATOM 1857 C CA . PHE A 1 241 ? -4.775 5.867 17.467 1.00 87.88 241 PHE A CA 1
ATOM 1858 C C . PHE A 1 241 ? -3.270 6.115 17.369 1.00 87.88 241 PHE A C 1
ATOM 1860 O O . PHE A 1 241 ? -2.589 5.549 16.519 1.00 87.88 241 PHE A O 1
ATOM 1867 N N . ILE A 1 242 ? -2.742 6.923 18.289 1.00 88.75 242 ILE A N 1
ATOM 1868 C CA . ILE A 1 242 ? -1.300 7.118 18.473 1.00 88.75 242 ILE A CA 1
ATOM 1869 C C . ILE A 1 242 ? -0.873 6.266 19.664 1.00 88.75 242 ILE A C 1
ATOM 1871 O O . ILE A 1 242 ? -1.404 6.436 20.759 1.00 88.75 242 ILE A O 1
ATOM 1875 N N . PHE A 1 243 ? 0.084 5.362 19.469 1.00 91.38 243 PHE A N 1
ATOM 1876 C CA . PHE A 1 243 ? 0.579 4.463 20.513 1.00 91.38 243 PHE A CA 1
ATOM 1877 C C . PHE A 1 243 ? 1.914 4.957 21.071 1.00 91.38 243 PHE A C 1
ATOM 1879 O O . PHE A 1 243 ? 2.794 5.370 20.315 1.00 91.38 243 PHE A O 1
ATOM 1886 N N . LYS A 1 244 ? 2.083 4.895 22.393 1.00 91.06 244 LYS A N 1
ATOM 1887 C CA . LYS A 1 244 ? 3.308 5.315 23.081 1.00 91.06 244 LYS A CA 1
ATOM 1888 C C . LYS A 1 244 ? 3.743 4.220 24.046 1.00 91.06 244 LYS A C 1
ATOM 1890 O O . LYS A 1 244 ? 2.948 3.734 24.846 1.00 91.06 244 LYS A O 1
ATOM 1895 N N . PHE A 1 245 ? 5.017 3.845 23.984 1.00 90.75 245 PHE A N 1
ATOM 1896 C CA . PHE A 1 245 ? 5.632 2.947 24.955 1.00 90.75 245 PHE A CA 1
ATOM 1897 C C . PHE A 1 245 ? 6.932 3.559 25.466 1.00 90.75 245 PHE A C 1
ATOM 1899 O O . PHE A 1 245 ? 7.809 3.932 24.687 1.00 90.75 245 PHE A O 1
ATOM 1906 N N . VAL A 1 246 ? 7.034 3.687 26.784 1.00 88.69 246 VAL A N 1
ATOM 1907 C CA . VAL A 1 246 ? 8.157 4.304 27.486 1.00 88.69 246 VAL A CA 1
ATOM 1908 C C . VAL A 1 246 ? 8.761 3.267 28.419 1.00 88.69 246 VAL A C 1
ATOM 1910 O O . VAL A 1 246 ? 8.075 2.735 29.289 1.00 88.69 246 VAL A O 1
ATOM 1913 N N . VAL A 1 247 ? 10.059 3.014 28.258 1.00 85.94 247 VAL A N 1
ATOM 1914 C CA . VAL A 1 247 ? 10.855 2.178 29.161 1.00 85.94 247 VAL A CA 1
ATOM 1915 C C . VAL A 1 247 ? 11.967 3.038 29.748 1.00 85.94 247 VAL A C 1
ATOM 1917 O O . VAL A 1 247 ? 12.796 3.585 29.023 1.00 85.94 247 VAL A O 1
ATOM 1920 N N . ARG A 1 248 ? 11.967 3.169 31.071 1.00 85.88 248 ARG A N 1
ATOM 1921 C CA . ARG A 1 248 ? 12.984 3.835 31.889 1.00 85.88 248 ARG A CA 1
ATOM 1922 C C . ARG A 1 248 ? 13.353 2.929 33.073 1.00 85.88 248 ARG A C 1
ATOM 1924 O O . ARG A 1 248 ? 12.589 2.015 33.386 1.00 85.88 248 ARG A O 1
ATOM 1931 N N . PRO A 1 249 ? 14.488 3.162 33.757 1.00 83.50 249 PRO A N 1
ATOM 1932 C CA . PRO A 1 249 ? 14.891 2.355 34.914 1.00 83.50 249 PRO A CA 1
ATOM 1933 C C . PRO A 1 249 ? 13.872 2.344 36.066 1.00 83.50 249 PRO A C 1
ATOM 1935 O O . PRO A 1 249 ? 13.817 1.373 36.815 1.00 83.50 249 PRO A O 1
ATOM 1938 N N . ASP A 1 250 ? 13.079 3.411 36.188 1.00 87.69 250 ASP A N 1
ATOM 1939 C CA . ASP A 1 250 ? 12.071 3.666 37.222 1.00 87.69 250 ASP A CA 1
ATOM 1940 C C . ASP A 1 250 ? 10.620 3.449 36.751 1.00 87.69 250 ASP A C 1
ATOM 1942 O O . ASP A 1 250 ? 9.717 3.352 37.580 1.00 87.69 250 ASP A O 1
ATOM 1946 N N . ARG A 1 251 ? 10.372 3.381 35.436 1.00 88.88 251 ARG A N 1
ATOM 1947 C CA . ARG A 1 251 ? 9.016 3.384 34.869 1.00 88.88 251 ARG A CA 1
ATOM 1948 C C . ARG A 1 251 ? 8.926 2.629 33.550 1.00 88.88 251 ARG A C 1
ATOM 1950 O O . ARG A 1 251 ? 9.645 2.930 32.600 1.00 88.88 251 ARG A O 1
ATOM 1957 N N . ILE A 1 252 ? 7.962 1.723 33.462 1.00 90.94 252 ILE A N 1
ATOM 1958 C CA . ILE A 1 252 ? 7.474 1.144 32.208 1.00 90.94 252 ILE A CA 1
ATOM 1959 C C . ILE A 1 252 ? 6.042 1.640 32.034 1.00 90.94 252 ILE A C 1
ATOM 1961 O O . ILE A 1 252 ? 5.243 1.469 32.949 1.00 90.94 252 ILE A O 1
ATOM 1965 N N . ALA A 1 253 ? 5.711 2.253 30.900 1.00 92.56 253 ALA A N 1
ATOM 1966 C CA . ALA A 1 253 ? 4.371 2.771 30.631 1.00 92.56 253 ALA A CA 1
ATOM 1967 C C . ALA A 1 253 ? 3.986 2.587 29.158 1.00 92.56 253 ALA A C 1
ATOM 1969 O O . ALA A 1 253 ? 4.719 3.002 28.260 1.00 92.56 253 ALA A O 1
ATOM 1970 N N . TYR A 1 254 ? 2.825 1.985 28.922 1.00 94.69 254 TYR A N 1
ATOM 1971 C CA . TYR A 1 254 ? 2.134 1.934 27.639 1.00 94.69 254 TYR A CA 1
ATOM 1972 C C . TYR A 1 254 ? 0.880 2.801 27.703 1.00 94.69 254 TYR A C 1
ATOM 1974 O O . TYR A 1 254 ? 0.063 2.629 28.608 1.00 94.69 254 TYR A O 1
ATOM 1982 N N . SER A 1 255 ? 0.707 3.681 26.723 1.00 94.31 255 SER A N 1
ATOM 1983 C CA . SER A 1 255 ? -0.483 4.512 26.554 1.00 94.31 255 SER A CA 1
ATOM 1984 C C . SER A 1 255 ? -0.892 4.602 25.087 1.00 94.31 255 SER A C 1
ATOM 1986 O O . SER A 1 255 ? -0.124 4.285 24.171 1.00 94.31 255 SER A O 1
ATOM 1988 N N . TYR A 1 256 ? -2.135 5.015 24.855 1.00 93.25 256 TYR A N 1
ATOM 1989 C CA . TYR A 1 256 ? -2.616 5.357 23.523 1.00 93.25 256 TYR A CA 1
ATOM 1990 C C . TYR A 1 256 ? -3.498 6.601 23.574 1.00 93.25 256 TYR A C 1
ATOM 1992 O O . TYR A 1 256 ? -4.189 6.846 24.560 1.00 93.25 256 TYR A O 1
ATOM 2000 N N . GLU A 1 257 ? -3.505 7.360 22.489 1.00 91.50 257 GLU A N 1
ATOM 2001 C CA . GLU A 1 257 ? -4.277 8.594 22.344 1.00 91.50 257 GLU A CA 1
ATOM 2002 C C . GLU A 1 257 ? -5.216 8.440 21.143 1.00 91.50 257 GLU A C 1
ATOM 2004 O O . GLU A 1 257 ? -4.838 7.838 20.135 1.00 91.50 257 GLU A O 1
ATOM 2009 N N . SER A 1 258 ? -6.443 8.961 21.231 1.00 88.50 258 SER A N 1
ATOM 2010 C CA . SER A 1 258 ? -7.358 9.001 20.081 1.00 88.50 258 SER A CA 1
ATOM 2011 C C . SER A 1 258 ? -7.091 10.245 19.237 1.00 88.50 258 SER A C 1
ATOM 2013 O O . SER A 1 258 ? -7.119 11.363 19.758 1.00 88.50 258 SER A O 1
ATOM 2015 N N . VAL A 1 259 ? -6.896 10.063 17.929 1.00 88.31 259 VAL A N 1
ATOM 2016 C CA . VAL A 1 259 ? -6.776 11.169 16.963 1.00 88.31 259 VAL A CA 1
ATOM 2017 C C . VAL A 1 259 ? -8.100 11.934 16.860 1.00 88.31 259 VAL A C 1
ATOM 2019 O O . VAL A 1 259 ? -8.102 13.160 16.780 1.00 88.31 259 VAL A O 1
ATOM 2022 N N . ASN A 1 260 ? -9.237 11.230 16.931 1.00 85.62 260 ASN A N 1
ATOM 2023 C CA . ASN A 1 260 ? -10.560 11.846 17.002 1.00 85.62 260 ASN A CA 1
ATOM 2024 C C . ASN A 1 260 ? -11.117 11.755 18.431 1.00 85.62 260 ASN A C 1
ATOM 2026 O O . ASN A 1 260 ? -11.676 10.733 18.837 1.00 85.62 260 ASN A O 1
ATOM 2030 N N . LYS A 1 261 ? -10.989 12.848 19.193 1.00 81.94 261 LYS A N 1
ATOM 2031 C CA . LYS A 1 261 ? -11.457 12.934 20.588 1.00 81.94 261 LYS A CA 1
ATOM 2032 C C . LYS A 1 261 ? -12.986 12.943 20.747 1.00 81.94 261 LYS A C 1
ATOM 2034 O O . LYS A 1 261 ? -13.466 12.806 21.866 1.00 81.94 261 LYS A O 1
ATOM 2039 N N . SER A 1 262 ? -13.749 13.068 19.658 1.00 81.50 262 SER A N 1
ATOM 2040 C CA . SER A 1 262 ? -15.219 13.004 19.680 1.00 81.50 262 SER A CA 1
ATOM 2041 C C . SER A 1 262 ? -15.768 11.573 19.645 1.00 81.50 262 SER A C 1
ATOM 2043 O O . SER A 1 262 ? -16.952 11.371 19.906 1.00 81.50 262 SER A O 1
ATOM 2045 N N . VAL A 1 263 ? -14.940 10.575 19.312 1.00 85.56 263 VAL A N 1
ATOM 2046 C CA . VAL A 1 263 ? -15.350 9.164 19.236 1.00 85.56 263 VAL A CA 1
ATOM 2047 C C . VAL A 1 263 ? -15.075 8.474 20.570 1.00 85.56 263 VAL A C 1
ATOM 2049 O O . VAL A 1 263 ? -13.925 8.343 20.986 1.00 85.56 263 VAL A O 1
ATOM 2052 N N . ALA A 1 264 ? -16.130 7.991 21.229 1.00 91.31 264 ALA A N 1
ATOM 2053 C CA . ALA A 1 264 ? -16.000 7.202 22.450 1.00 91.31 264 ALA A CA 1
ATOM 2054 C C . ALA A 1 264 ? -15.404 5.816 22.135 1.00 91.31 264 ALA A C 1
ATOM 2056 O O . ALA A 1 264 ? -15.887 5.093 21.258 1.00 91.31 264 ALA A O 1
ATOM 2057 N N . THR A 1 265 ? -14.330 5.445 22.833 1.00 94.00 265 THR A N 1
ATOM 2058 C CA . THR A 1 265 ? -13.599 4.187 22.624 1.00 94.00 265 THR A CA 1
ATOM 2059 C C . THR A 1 265 ? -12.765 3.825 23.843 1.00 94.00 265 THR A C 1
ATOM 2061 O O . THR A 1 265 ? -12.169 4.688 24.482 1.00 94.00 265 THR A O 1
ATOM 2064 N N . PHE A 1 266 ? -12.697 2.530 24.136 1.00 95.12 266 PHE A N 1
ATOM 2065 C CA . PHE A 1 266 ? -11.847 1.960 25.175 1.00 95.12 266 PHE A CA 1
ATOM 2066 C C . PHE A 1 266 ? -11.416 0.543 24.785 1.00 95.12 266 PHE A C 1
ATOM 2068 O O . PHE A 1 266 ? -12.000 -0.074 23.890 1.00 95.12 266 PHE A O 1
ATOM 2075 N N . ILE A 1 267 ? -10.383 0.021 25.441 1.00 96.12 267 ILE A N 1
ATOM 2076 C CA . ILE A 1 267 ? -10.056 -1.410 25.407 1.00 96.12 267 ILE A CA 1
ATOM 2077 C C . ILE A 1 267 ? -10.622 -2.043 26.681 1.00 96.12 267 ILE A C 1
ATOM 2079 O O . ILE A 1 267 ? -10.418 -1.486 27.751 1.00 96.12 267 ILE A O 1
ATOM 2083 N N . ALA A 1 268 ? -11.304 -3.180 26.585 1.00 95.81 268 ALA A N 1
ATOM 2084 C CA . ALA A 1 268 ? -11.863 -3.926 27.712 1.00 95.81 268 ALA A CA 1
ATOM 2085 C C . ALA A 1 268 ? -11.217 -5.313 27.831 1.00 95.81 268 ALA A C 1
ATOM 2087 O O . ALA A 1 268 ? -10.940 -5.947 26.810 1.00 95.81 268 ALA A O 1
ATOM 2088 N N . LEU A 1 269 ? -11.016 -5.798 29.057 1.00 97.31 269 LEU A N 1
ATOM 2089 C CA . LEU A 1 269 ? -10.632 -7.179 29.354 1.00 97.31 269 LEU A CA 1
ATOM 2090 C C . LEU A 1 269 ? -11.836 -7.947 29.915 1.00 97.31 269 LEU A C 1
ATOM 2092 O O . LEU A 1 269 ? -12.222 -7.771 31.071 1.00 97.31 269 LEU A O 1
ATOM 2096 N N . SER A 1 270 ? -12.416 -8.824 29.101 1.00 94.69 270 SER A N 1
ATOM 2097 C CA . SER A 1 270 ? -13.604 -9.598 29.469 1.00 94.69 270 SER A CA 1
ATOM 2098 C C . SER A 1 270 ? -13.335 -10.652 30.553 1.00 94.69 270 SER A C 1
ATOM 2100 O O . SER A 1 270 ? -12.209 -11.117 30.753 1.00 94.69 270 SER A O 1
ATOM 2102 N N . ASN A 1 271 ? -14.411 -11.120 31.192 1.00 93.44 271 ASN A N 1
ATOM 2103 C CA . ASN A 1 271 ? -14.387 -12.223 32.160 1.00 93.44 271 ASN A CA 1
ATOM 2104 C C . ASN A 1 271 ? -13.916 -13.569 31.574 1.00 93.44 271 ASN A C 1
ATOM 2106 O O . ASN A 1 271 ? -13.516 -14.451 32.324 1.00 93.44 271 ASN A O 1
ATOM 2110 N N . ASN A 1 272 ? -13.946 -13.740 30.246 1.00 93.00 272 ASN A N 1
ATOM 2111 C CA . ASN A 1 272 ? -13.386 -14.904 29.553 1.00 93.00 272 ASN A CA 1
ATOM 2112 C C . ASN A 1 272 ? -11.973 -14.659 28.989 1.00 93.00 272 ASN A C 1
ATOM 2114 O O . ASN A 1 272 ? -11.496 -15.465 28.187 1.00 93.00 272 ASN A O 1
ATOM 2118 N N . GLY A 1 273 ? -11.301 -13.577 29.403 1.00 92.81 273 GLY A N 1
ATOM 2119 C CA . GLY A 1 273 ? -9.896 -13.287 29.104 1.00 92.81 273 GLY A CA 1
ATOM 2120 C C . GLY A 1 273 ? -9.608 -12.865 27.663 1.00 92.81 273 GLY A C 1
ATOM 2121 O O . GLY A 1 273 ? -8.507 -13.115 27.173 1.00 92.81 273 GLY A O 1
ATOM 2122 N N . LEU A 1 274 ? -10.585 -12.257 26.986 1.00 94.88 274 LEU A N 1
ATOM 2123 C CA . LEU A 1 274 ? -10.405 -11.598 25.695 1.00 94.88 274 LEU A CA 1
ATOM 2124 C C . LEU A 1 274 ? -10.173 -10.102 25.921 1.00 94.88 274 LEU A C 1
ATOM 2126 O O . LEU A 1 274 ? -10.946 -9.434 26.606 1.00 94.88 274 LEU A O 1
ATOM 2130 N N . LEU A 1 275 ? -9.125 -9.567 25.304 1.00 95.69 275 LEU A N 1
ATOM 2131 C CA . LEU A 1 275 ? -8.871 -8.135 25.248 1.00 95.69 275 LEU A CA 1
ATOM 2132 C C . LEU A 1 275 ? -9.509 -7.580 23.969 1.00 95.69 275 LEU A C 1
ATOM 2134 O O . LEU A 1 275 ? -9.159 -8.018 22.875 1.00 95.69 275 LEU A O 1
ATOM 2138 N N . GLN A 1 276 ? -10.447 -6.644 24.081 1.00 95.06 276 GLN A N 1
ATOM 2139 C CA . GLN A 1 276 ? -11.245 -6.145 22.954 1.00 95.06 276 GLN A CA 1
ATOM 2140 C C . GLN A 1 276 ? -11.222 -4.620 22.896 1.00 95.06 276 GLN A C 1
ATOM 2142 O O . GLN A 1 276 ? -11.513 -3.970 23.897 1.00 95.06 276 GLN A O 1
ATOM 2147 N N . ARG A 1 277 ? -10.958 -4.023 21.726 1.00 94.00 277 ARG A N 1
ATOM 2148 C CA . ARG A 1 277 ? -11.217 -2.587 21.523 1.00 94.00 277 ARG A CA 1
ATOM 2149 C C . ARG A 1 277 ? -12.673 -2.381 21.122 1.00 94.00 277 ARG A C 1
ATOM 2151 O O . ARG A 1 277 ? -13.110 -2.906 20.099 1.00 94.00 277 ARG A O 1
ATOM 2158 N N . LEU A 1 278 ? -13.388 -1.570 21.894 1.00 93.88 278 LEU A N 1
ATOM 2159 C CA . LEU A 1 278 ? -14.749 -1.132 21.607 1.00 93.88 278 LEU A CA 1
ATOM 2160 C C . LEU A 1 278 ? -14.744 0.311 21.084 1.00 93.88 278 LEU A C 1
ATOM 2162 O O . LEU A 1 278 ? -13.995 1.162 21.573 1.00 93.88 278 LEU A O 1
ATOM 2166 N N . VAL A 1 279 ? -15.576 0.582 20.080 1.00 92.75 279 VAL A N 1
ATOM 2167 C CA . VAL A 1 279 ? -15.763 1.905 19.462 1.00 92.75 279 VAL A CA 1
ATOM 2168 C C . VAL A 1 279 ? -17.259 2.189 19.343 1.00 92.75 279 VAL A C 1
ATOM 2170 O O . VAL A 1 279 ? -18.028 1.315 18.940 1.00 92.75 279 VAL A O 1
ATOM 2173 N N . TRP A 1 280 ? -17.682 3.398 19.704 1.00 90.12 280 TRP A N 1
ATOM 2174 C CA . TRP A 1 280 ? -19.070 3.834 19.580 1.00 90.12 280 TRP A CA 1
ATOM 2175 C C . TRP A 1 280 ? -19.339 4.455 18.206 1.00 90.12 280 TRP A C 1
ATOM 2177 O O . TRP A 1 280 ? -18.713 5.450 17.846 1.00 90.12 280 TRP A O 1
ATOM 2187 N N . LEU A 1 281 ? -20.304 3.901 17.464 1.00 85.19 281 LEU A N 1
ATOM 2188 C CA . LEU A 1 281 ? -20.710 4.379 16.130 1.00 85.19 281 LEU A CA 1
ATOM 2189 C C . LEU A 1 281 ? -22.183 4.842 16.090 1.00 85.19 281 LEU A C 1
ATOM 2191 O O . LEU A 1 281 ? -22.877 4.654 15.096 1.00 85.19 281 LEU A O 1
ATOM 2195 N N . GLY A 1 282 ? -22.702 5.392 17.192 1.00 79.62 282 GLY A N 1
ATOM 2196 C CA . GLY A 1 282 ? -24.062 5.955 17.273 1.00 79.62 282 GLY A CA 1
ATOM 2197 C C . GLY A 1 282 ? -25.190 4.939 17.499 1.00 79.62 282 GLY A C 1
ATOM 2198 O O . GLY A 1 282 ? -26.152 5.262 18.189 1.00 79.62 282 GLY A O 1
ATOM 2199 N N . GLY A 1 283 ? -25.060 3.712 16.982 1.00 78.62 283 GLY A N 1
ATOM 2200 C CA . GLY A 1 283 ? -26.061 2.638 17.120 1.00 78.62 283 GLY A CA 1
ATOM 2201 C C . GLY A 1 283 ? -25.712 1.508 18.101 1.00 78.62 283 GLY A C 1
ATOM 2202 O O . GLY A 1 283 ? -26.448 0.530 18.179 1.00 78.62 283 GLY A O 1
ATOM 2203 N N . GLY A 1 284 ? -24.579 1.589 18.807 1.00 87.62 284 GLY A N 1
ATOM 2204 C CA . GLY A 1 284 ? -24.083 0.525 19.689 1.00 87.62 284 GLY A CA 1
ATOM 2205 C C . GLY A 1 284 ? -22.553 0.489 19.788 1.00 87.62 284 GLY A C 1
ATOM 2206 O O . GLY A 1 284 ? -21.852 1.068 18.951 1.00 87.62 284 GLY A O 1
ATOM 2207 N N . TRP A 1 285 ? -22.026 -0.219 20.793 1.00 90.88 285 TRP A N 1
ATOM 2208 C CA . TRP A 1 285 ? -20.591 -0.510 20.901 1.00 90.88 285 TRP A CA 1
ATOM 2209 C C . TRP A 1 285 ? -20.184 -1.603 19.910 1.00 90.88 285 TRP A C 1
ATOM 2211 O O . TRP A 1 285 ? -20.629 -2.743 20.026 1.00 90.88 285 TRP A O 1
ATOM 2221 N N . GLN A 1 286 ? -19.295 -1.273 18.975 1.00 92.50 286 GLN A N 1
ATOM 2222 C CA . GLN A 1 286 ? -18.761 -2.207 17.983 1.00 92.50 286 GLN A CA 1
ATOM 2223 C C . GLN A 1 286 ? -17.368 -2.703 18.386 1.00 92.50 286 GLN A C 1
ATOM 2225 O O . GLN A 1 286 ? -16.538 -1.925 18.860 1.00 92.50 286 GLN A O 1
ATOM 2230 N N . GLN A 1 287 ? -17.099 -3.996 18.180 1.00 91.81 287 GLN A N 1
ATOM 2231 C CA . GLN A 1 287 ? -15.775 -4.586 18.396 1.00 91.81 287 GLN A CA 1
ATOM 2232 C C . GLN A 1 287 ? -14.868 -4.275 17.198 1.00 91.81 287 GLN A C 1
ATOM 2234 O O . GLN A 1 287 ? -15.056 -4.826 16.117 1.00 91.81 287 GLN A O 1
ATOM 2239 N N . TYR A 1 288 ? -13.860 -3.430 17.408 1.00 88.31 288 TYR A N 1
ATOM 2240 C CA . TYR A 1 288 ? -12.897 -3.021 16.381 1.00 88.31 288 TYR A CA 1
ATOM 2241 C C . TYR A 1 288 ? -11.775 -4.059 16.193 1.00 88.31 288 TYR A C 1
ATOM 2243 O O . TYR A 1 288 ? -11.419 -4.385 15.066 1.00 88.31 288 TYR A O 1
ATOM 2251 N N . TRP A 1 289 ? -11.270 -4.647 17.286 1.00 90.81 289 TRP A N 1
ATOM 2252 C CA . TRP A 1 289 ? -10.426 -5.854 17.269 1.00 90.81 289 TRP A CA 1
ATOM 2253 C C . TRP A 1 289 ? -10.558 -6.645 18.576 1.00 90.81 289 TRP A C 1
ATOM 2255 O O . TRP A 1 289 ? -11.083 -6.128 19.568 1.00 90.81 289 TRP A O 1
ATOM 2265 N N . ARG A 1 290 ? -10.066 -7.893 18.586 1.00 93.50 290 ARG A N 1
ATOM 2266 C CA . ARG A 1 290 ? -9.954 -8.752 19.780 1.00 93.50 290 ARG A CA 1
ATOM 2267 C C . ARG A 1 290 ? -8.631 -9.522 19.802 1.00 93.50 290 ARG A C 1
ATOM 2269 O O . ARG A 1 290 ? -8.122 -9.863 18.742 1.00 93.50 290 ARG A O 1
ATOM 2276 N N . LEU A 1 291 ? -8.125 -9.827 20.994 1.00 93.00 291 LEU A N 1
ATOM 2277 C CA . LEU A 1 291 ? -6.941 -10.656 21.238 1.00 93.00 291 LEU A CA 1
ATOM 2278 C C . LEU A 1 291 ? -7.218 -11.650 22.385 1.00 93.00 291 LEU A C 1
ATOM 2280 O O . LEU A 1 291 ? -7.814 -11.237 23.384 1.00 93.00 291 LEU A O 1
ATOM 2284 N N . PRO A 1 292 ? -6.769 -12.919 22.312 1.00 93.94 292 PRO A N 1
ATOM 2285 C CA . PRO A 1 292 ? -6.240 -13.628 21.135 1.00 93.94 292 PRO A CA 1
ATOM 2286 C C . PRO A 1 292 ? -7.190 -13.604 19.924 1.00 93.94 292 PRO A C 1
ATOM 2288 O O . PRO A 1 292 ? -8.413 -13.650 20.095 1.00 93.94 292 PRO A O 1
ATOM 2291 N N . GLU A 1 293 ? -6.646 -13.516 18.707 1.00 90.69 293 GLU A N 1
ATOM 2292 C CA . GLU A 1 293 ? -7.442 -13.543 17.471 1.00 90.69 293 GLU A CA 1
ATOM 2293 C C . GLU A 1 293 ? -7.697 -14.995 17.040 1.00 90.69 293 GLU A C 1
ATOM 2295 O O . GLU A 1 293 ? -8.850 -15.395 16.829 1.00 90.69 293 GLU A O 1
ATOM 2300 N N . ASP A 1 294 ? -6.634 -15.803 17.004 1.00 91.06 294 ASP A N 1
ATOM 2301 C CA . ASP A 1 294 ? -6.659 -17.221 16.637 1.00 91.06 294 ASP A CA 1
ATOM 2302 C C . ASP A 1 294 ? -5.900 -18.119 17.634 1.00 91.06 294 ASP A C 1
ATOM 2304 O O . ASP A 1 294 ? -5.316 -17.655 18.612 1.00 91.06 294 ASP A O 1
ATOM 2308 N N . LYS A 1 295 ? -5.906 -19.438 17.393 1.00 90.25 295 LYS A N 1
ATOM 2309 C CA . LYS A 1 295 ? -5.244 -20.409 18.278 1.00 90.25 295 LYS A CA 1
ATOM 2310 C C . LYS A 1 295 ? -3.726 -20.197 18.368 1.00 90.25 295 LYS A C 1
ATOM 2312 O O . LYS A 1 295 ? -3.152 -20.450 19.415 1.00 90.25 295 LYS A O 1
ATOM 2317 N N . CYS A 1 296 ? -3.066 -19.712 17.318 1.00 94.06 296 CYS A N 1
ATOM 2318 C CA . CYS A 1 296 ? -1.619 -19.484 17.330 1.00 94.06 296 CYS A CA 1
ATOM 2319 C C . CYS A 1 296 ? -1.188 -18.239 18.117 1.00 94.06 296 CYS A C 1
ATOM 2321 O O . CYS A 1 296 ? 0.009 -18.041 18.329 1.00 94.06 296 CYS A O 1
ATOM 2323 N N . ASP A 1 297 ? -2.133 -17.406 18.555 1.00 93.69 297 ASP A N 1
ATOM 2324 C CA . ASP A 1 297 ? -1.870 -16.354 19.536 1.00 93.69 297 ASP A CA 1
ATOM 2325 C C . ASP A 1 297 ? -1.797 -16.895 20.973 1.00 93.69 297 ASP A C 1
ATOM 2327 O O . ASP A 1 297 ? -1.174 -16.251 21.824 1.00 93.69 297 ASP A O 1
ATOM 2331 N N . GLU A 1 298 ? -2.403 -18.055 21.260 1.00 94.06 298 GLU A N 1
ATOM 2332 C CA . GLU A 1 298 ? -2.345 -18.670 22.588 1.00 94.06 298 GLU A CA 1
ATOM 2333 C C . GLU A 1 298 ? -0.909 -19.084 22.927 1.00 94.06 298 GLU A C 1
ATOM 2335 O O . GLU A 1 298 ? -0.214 -19.762 22.157 1.00 94.06 298 GLU A O 1
ATOM 2340 N N . TYR A 1 299 ? -0.467 -18.649 24.105 1.00 95.69 299 TYR A N 1
ATOM 2341 C CA . TYR A 1 299 ? 0.925 -18.714 24.520 1.00 95.69 299 TYR A CA 1
ATOM 2342 C C . TYR A 1 299 ? 1.461 -20.151 24.539 1.00 95.69 299 TYR A C 1
ATOM 2344 O O . TYR A 1 299 ? 0.920 -21.017 25.225 1.00 95.69 299 TYR A O 1
ATOM 2352 N N . ARG A 1 300 ? 2.565 -20.388 23.815 1.00 93.44 300 ARG A N 1
ATOM 2353 C CA . ARG A 1 300 ? 3.213 -21.712 23.665 1.00 93.44 300 ARG A CA 1
ATOM 2354 C C . ARG A 1 300 ? 2.324 -22.805 23.043 1.00 93.44 300 ARG A C 1
ATOM 2356 O O . ARG A 1 300 ? 2.534 -23.983 23.319 1.00 93.44 300 ARG A O 1
ATOM 2363 N N . THR A 1 301 ? 1.407 -22.450 22.135 1.00 95.00 301 THR A N 1
ATOM 2364 C CA . THR A 1 301 ? 0.653 -23.437 21.322 1.00 95.00 301 THR A CA 1
ATOM 2365 C C . THR A 1 301 ? 1.554 -24.471 20.633 1.00 95.00 301 THR A C 1
ATOM 2367 O O . THR A 1 301 ? 1.190 -25.641 20.533 1.00 95.00 301 THR A O 1
ATOM 2370 N N . CYS A 1 302 ? 2.748 -24.054 20.204 1.00 95.69 302 CYS A N 1
ATOM 2371 C CA . CYS A 1 302 ? 3.820 -24.955 19.794 1.00 95.69 302 CYS A CA 1
ATOM 2372 C C . CYS A 1 302 ? 4.927 -24.965 20.850 1.00 95.69 302 CYS A C 1
ATOM 2374 O O . CYS A 1 302 ? 5.321 -23.906 21.353 1.00 95.69 302 CYS A O 1
ATOM 2376 N N . GLY A 1 303 ? 5.457 -26.156 21.139 1.00 95.69 303 GLY A N 1
ATOM 2377 C CA . GLY A 1 303 ? 6.607 -26.335 22.018 1.00 95.69 303 GLY A CA 1
ATOM 2378 C C . GLY A 1 303 ? 7.917 -25.752 21.456 1.00 95.69 303 GLY A C 1
ATOM 2379 O O . GLY A 1 303 ? 7.943 -25.181 20.360 1.00 95.69 303 GLY A O 1
ATOM 2380 N N . PRO A 1 304 ? 9.032 -25.905 22.194 1.00 97.12 304 PRO A N 1
ATOM 2381 C CA . PRO A 1 304 ? 10.340 -25.341 21.855 1.00 97.12 304 PRO A CA 1
ATOM 2382 C C . PRO A 1 304 ? 10.771 -25.547 20.399 1.00 97.12 304 PRO A C 1
ATOM 2384 O O . PRO A 1 304 ? 10.746 -26.659 19.881 1.00 97.12 304 PRO A O 1
ATOM 2387 N N . PHE A 1 305 ? 11.215 -24.475 19.744 1.00 97.06 305 PHE A N 1
ATOM 2388 C CA . PHE A 1 305 ? 11.628 -24.421 18.335 1.00 97.06 305 PHE A CA 1
ATOM 2389 C C . PHE A 1 305 ? 10.553 -24.851 17.313 1.00 97.06 305 PHE A C 1
ATOM 2391 O O . PHE A 1 305 ? 10.874 -25.132 16.153 1.00 97.06 305 PHE A O 1
ATOM 2398 N N . GLY A 1 306 ? 9.283 -24.875 17.725 1.00 95.62 306 GLY A N 1
ATOM 2399 C CA . GLY A 1 306 ? 8.128 -24.896 16.837 1.00 95.62 306 GLY A CA 1
ATOM 2400 C C . GLY A 1 306 ? 7.682 -23.483 16.444 1.00 95.62 306 GLY A C 1
ATOM 2401 O O . GLY A 1 306 ? 7.839 -22.530 17.208 1.00 95.62 306 GLY A O 1
ATOM 2402 N N . ILE A 1 307 ? 7.107 -23.358 15.251 1.00 96.06 307 ILE A N 1
ATOM 2403 C CA . ILE A 1 307 ? 6.429 -22.161 14.749 1.00 96.06 307 ILE A CA 1
ATOM 2404 C C . ILE A 1 307 ? 4.961 -22.492 14.461 1.00 96.06 307 ILE A C 1
ATOM 2406 O O . ILE A 1 307 ? 4.664 -23.554 13.906 1.00 96.06 307 ILE A O 1
ATOM 2410 N N . CYS A 1 308 ? 4.057 -21.601 14.873 1.00 95.69 308 CYS A N 1
ATOM 2411 C CA . CYS A 1 308 ? 2.614 -21.785 14.746 1.00 95.69 308 CYS A CA 1
ATOM 2412 C C . CYS A 1 308 ? 2.042 -21.048 13.532 1.00 95.69 308 CYS A C 1
ATOM 2414 O O . CYS A 1 308 ? 2.315 -19.861 13.350 1.00 95.69 308 CYS A O 1
ATOM 2416 N N . ASN A 1 309 ? 1.207 -21.727 12.748 1.00 93.31 309 ASN A N 1
ATOM 2417 C CA . ASN A 1 309 ? 0.378 -21.130 11.704 1.00 93.31 309 ASN A CA 1
ATOM 2418 C C . ASN A 1 309 ? -0.922 -21.940 11.552 1.00 93.31 309 ASN A C 1
ATOM 2420 O O . ASN A 1 309 ? -0.888 -23.152 11.335 1.00 93.31 309 ASN A O 1
ATOM 2424 N N . VAL A 1 310 ? -2.079 -21.278 11.632 1.00 90.50 310 VAL A N 1
ATOM 2425 C CA . VAL A 1 310 ? -3.393 -21.943 11.540 1.00 90.50 310 VAL A CA 1
ATOM 2426 C C . VAL A 1 310 ? -3.692 -22.544 10.160 1.00 90.50 310 VAL A C 1
ATOM 2428 O O . VAL A 1 310 ? -4.570 -23.396 10.053 1.00 90.50 310 VAL A O 1
ATOM 2431 N N . TYR A 1 311 ? -2.957 -22.140 9.119 1.00 88.31 311 TYR A N 1
ATOM 2432 C CA . TYR A 1 311 ? -3.142 -22.594 7.735 1.00 88.31 311 TYR A CA 1
ATOM 2433 C C . TYR A 1 311 ? -2.245 -23.780 7.333 1.00 88.31 311 TYR A C 1
ATOM 2435 O O . TYR A 1 311 ? -2.258 -24.193 6.173 1.00 88.31 311 TYR A O 1
ATOM 2443 N N . TYR A 1 312 ? -1.448 -24.338 8.250 1.00 86.94 312 TYR A N 1
ATOM 2444 C CA . TYR A 1 312 ? -0.611 -25.503 7.954 1.00 86.94 312 TYR A CA 1
ATOM 2445 C C . TYR A 1 312 ? -1.451 -26.791 7.789 1.00 86.94 312 TYR A C 1
ATOM 2447 O O . TYR A 1 312 ? -2.208 -27.148 8.694 1.00 86.94 312 TYR A O 1
ATOM 2455 N N . PRO A 1 313 ? -1.294 -27.543 6.677 1.00 76.44 313 PRO A N 1
ATOM 2456 C CA . PRO A 1 313 ? -2.158 -28.687 6.362 1.00 76.44 313 PRO A CA 1
ATOM 2457 C C . PRO A 1 313 ? -1.937 -29.906 7.273 1.00 76.44 313 PRO A C 1
ATOM 2459 O O . PRO A 1 313 ? -2.855 -30.692 7.489 1.00 76.44 313 PRO A O 1
ATOM 2462 N N . GLU A 1 314 ? -0.732 -30.066 7.824 1.00 72.06 314 GLU A N 1
ATOM 2463 C CA . GLU A 1 314 ? -0.347 -31.210 8.668 1.00 72.06 314 GLU A CA 1
ATOM 2464 C C . GLU A 1 314 ? -0.707 -31.006 10.158 1.00 72.06 314 GLU A C 1
ATOM 2466 O O . GLU A 1 314 ? -0.643 -31.941 10.955 1.00 72.06 314 GLU A O 1
ATOM 2471 N N . GLY A 1 315 ? -1.139 -29.798 10.536 1.00 82.62 315 GLY A N 1
ATOM 2472 C CA . GLY A 1 315 ? -1.395 -29.378 11.915 1.00 82.62 315 GLY A CA 1
ATOM 2473 C C . GLY A 1 315 ? -0.800 -27.997 12.192 1.00 82.62 315 GLY A C 1
ATOM 2474 O O . GLY A 1 315 ? 0.109 -27.564 11.494 1.00 82.62 315 GLY A O 1
ATOM 2475 N N . VAL A 1 316 ? -1.296 -27.300 13.221 1.00 91.44 316 VAL A N 1
ATOM 2476 C CA . VAL A 1 316 ? -0.985 -25.871 13.457 1.00 91.44 316 VAL A CA 1
ATOM 2477 C C . VAL A 1 316 ? 0.483 -25.560 13.780 1.00 91.44 316 VAL A C 1
ATOM 2479 O O . VAL A 1 316 ? 0.853 -24.392 13.810 1.00 91.44 316 VAL A O 1
ATOM 2482 N N . CYS A 1 317 ? 1.320 -26.572 14.021 1.00 95.12 317 CYS A N 1
ATOM 2483 C CA . CYS A 1 317 ? 2.721 -26.423 14.405 1.00 95.12 317 CYS A CA 1
ATOM 2484 C C . CYS A 1 317 ? 3.667 -27.092 13.409 1.00 95.12 317 CYS A C 1
ATOM 2486 O O . CYS A 1 317 ? 3.440 -28.214 12.958 1.00 95.12 317 CYS A O 1
ATOM 2488 N N . LYS A 1 318 ? 4.793 -26.430 13.143 1.00 94.62 318 LYS A N 1
ATOM 2489 C CA . LYS A 1 318 ? 5.894 -26.935 12.315 1.00 94.62 318 LYS A CA 1
ATOM 2490 C C . LYS A 1 318 ? 7.223 -26.705 13.027 1.00 94.62 318 LYS A C 1
ATOM 2492 O O . LYS A 1 318 ? 7.387 -25.688 13.693 1.00 94.62 318 LYS A O 1
ATOM 2497 N N . CYS A 1 319 ? 8.193 -27.604 12.885 1.00 95.56 319 CYS A N 1
ATOM 2498 C CA . CYS A 1 319 ? 9.546 -27.331 13.376 1.00 95.56 319 CYS A CA 1
ATOM 2499 C C . CYS A 1 319 ? 10.244 -26.265 12.524 1.00 95.56 319 CYS A C 1
ATOM 2501 O O . CYS A 1 319 ? 10.142 -26.274 11.293 1.00 95.56 319 CYS A O 1
ATOM 2503 N N . LEU A 1 320 ? 11.008 -25.383 13.173 1.00 95.88 320 LEU A N 1
ATOM 2504 C CA . LEU A 1 320 ? 11.904 -24.455 12.483 1.00 95.88 320 LEU A CA 1
ATOM 2505 C C . LEU A 1 320 ? 12.906 -25.206 11.582 1.00 95.88 320 LEU A C 1
ATOM 2507 O O . LEU A 1 320 ? 13.252 -26.368 11.811 1.00 95.88 320 LEU A O 1
ATOM 2511 N N . ARG A 1 321 ? 13.407 -24.538 10.538 1.00 93.44 321 ARG A N 1
ATOM 2512 C CA . ARG A 1 321 ? 14.394 -25.133 9.623 1.00 93.44 321 ARG A CA 1
ATOM 2513 C C . ARG A 1 321 ? 15.653 -25.565 10.388 1.00 93.44 321 ARG A C 1
ATOM 2515 O O . ARG A 1 321 ? 16.169 -24.796 11.187 1.00 93.44 321 ARG A O 1
ATOM 2522 N N . GLY A 1 322 ? 16.151 -26.773 10.111 1.00 92.94 322 GLY A N 1
ATOM 2523 C CA . GLY A 1 322 ? 17.279 -27.389 10.830 1.00 92.94 322 GLY A CA 1
ATOM 2524 C C . GLY A 1 322 ? 16.882 -28.115 12.125 1.00 92.94 322 GLY A C 1
ATOM 2525 O O . GLY A 1 322 ? 17.749 -28.599 12.853 1.00 92.94 322 GLY A O 1
ATOM 2526 N N . PHE A 1 323 ? 15.579 -28.212 12.414 1.00 95.56 323 PHE A N 1
ATOM 2527 C CA . PHE A 1 323 ? 15.027 -28.925 13.564 1.00 95.56 323 PHE A CA 1
ATOM 2528 C C . PHE A 1 323 ? 14.103 -30.076 13.126 1.00 95.56 323 PHE A C 1
ATOM 2530 O O . PHE A 1 323 ? 13.665 -30.173 11.973 1.00 95.56 323 PHE A O 1
ATOM 2537 N N . GLU A 1 324 ? 13.838 -30.987 14.051 1.00 95.38 324 GLU A N 1
ATOM 2538 C CA . GLU A 1 324 ? 12.934 -32.134 13.913 1.00 95.38 324 GLU A CA 1
ATOM 2539 C C . GLU A 1 324 ? 12.130 -32.337 15.210 1.00 95.38 324 GLU A C 1
ATOM 2541 O O . GLU A 1 324 ? 12.596 -31.893 16.265 1.00 95.38 324 GLU A O 1
ATOM 2546 N N . PRO A 1 325 ? 10.945 -32.977 15.176 1.00 96.25 325 PRO A N 1
ATOM 2547 C CA . PRO A 1 325 ? 10.163 -33.255 16.381 1.00 96.25 325 PRO A CA 1
ATOM 2548 C C . PRO A 1 325 ? 10.968 -34.046 17.419 1.00 96.25 325 PRO A C 1
ATOM 2550 O O . PRO A 1 325 ? 11.678 -34.987 17.060 1.00 96.25 325 PRO A O 1
ATOM 2553 N N . ARG A 1 326 ? 10.848 -33.711 18.713 1.00 96.06 326 ARG A N 1
ATOM 2554 C CA . ARG A 1 326 ? 11.504 -34.506 19.778 1.00 96.06 326 ARG A CA 1
ATOM 2555 C C . ARG A 1 326 ? 10.919 -35.910 19.883 1.00 96.06 326 ARG A C 1
ATOM 2557 O O . ARG A 1 326 ? 11.665 -36.865 20.071 1.00 96.06 326 ARG A O 1
ATOM 2564 N N . SER A 1 327 ? 9.601 -36.000 19.732 1.00 95.31 327 SER A N 1
ATOM 2565 C CA . SER A 1 327 ? 8.833 -37.237 19.677 1.00 95.31 327 SER A CA 1
ATOM 2566 C C . SER A 1 327 ? 8.015 -37.244 18.384 1.00 95.31 327 SER A C 1
ATOM 2568 O O . SER A 1 327 ? 7.025 -36.518 18.281 1.00 95.31 327 SER A O 1
ATOM 2570 N N . PRO A 1 328 ? 8.428 -38.014 17.361 1.00 92.00 328 PRO A N 1
ATOM 2571 C CA . PRO A 1 328 ? 7.658 -38.144 16.126 1.00 92.00 328 PRO A CA 1
ATOM 2572 C C . PRO A 1 328 ? 6.261 -38.736 16.352 1.00 92.00 328 PRO A C 1
ATOM 2574 O O . PRO A 1 328 ? 5.335 -38.381 15.631 1.00 92.00 328 PRO A O 1
ATOM 2577 N N . VAL A 1 329 ? 6.099 -39.599 17.364 1.00 92.31 329 VAL A N 1
ATOM 2578 C CA . VAL A 1 329 ? 4.815 -40.228 17.712 1.00 92.31 329 VAL A CA 1
ATOM 2579 C C . VAL A 1 329 ? 3.819 -39.170 18.184 1.00 92.31 329 VAL A C 1
ATOM 2581 O O . VAL A 1 329 ? 2.769 -39.005 17.564 1.00 92.31 329 VAL A O 1
ATOM 2584 N N . ASP A 1 330 ? 4.185 -38.386 19.198 1.00 92.06 330 ASP A N 1
ATOM 2585 C CA . ASP A 1 330 ? 3.322 -37.333 19.751 1.00 92.06 330 ASP A CA 1
ATOM 2586 C C . ASP A 1 330 ? 2.983 -36.287 18.677 1.00 92.06 330 ASP A C 1
ATOM 2588 O O . ASP A 1 330 ? 1.826 -35.896 18.516 1.00 92.06 330 ASP A O 1
ATOM 2592 N N . TRP A 1 331 ? 3.963 -35.950 17.827 1.00 90.94 331 TRP A N 1
ATOM 2593 C CA . TRP A 1 331 ? 3.771 -35.042 16.696 1.00 90.94 331 TRP A CA 1
ATOM 2594 C C . TRP A 1 331 ? 2.732 -35.557 15.686 1.00 90.94 331 TRP A C 1
ATOM 2596 O O . TRP A 1 331 ? 1.902 -34.779 15.214 1.00 90.94 331 TRP A O 1
ATOM 2606 N N . THR A 1 332 ? 2.717 -36.863 15.377 1.00 87.69 332 THR A N 1
ATOM 2607 C CA . THR A 1 332 ? 1.667 -37.462 14.524 1.00 87.69 332 THR A CA 1
ATOM 2608 C C . THR A 1 332 ? 0.293 -37.499 15.194 1.00 87.69 332 THR A C 1
ATOM 2610 O O . THR A 1 332 ? -0.722 -37.385 14.507 1.00 87.69 332 THR A O 1
ATOM 2613 N N . LEU A 1 333 ? 0.245 -37.572 16.528 1.00 90.44 333 LEU A N 1
ATOM 2614 C CA . LEU A 1 333 ? -0.981 -37.462 17.328 1.00 90.44 333 LEU A CA 1
ATOM 2615 C C . LEU A 1 333 ? -1.430 -36.003 17.553 1.00 90.44 333 LEU A C 1
ATOM 2617 O O . LEU A 1 333 ? -2.451 -35.771 18.198 1.00 90.44 333 LEU A O 1
ATOM 2621 N N . ARG A 1 334 ? -0.716 -35.026 16.970 1.00 87.75 334 ARG A N 1
ATOM 2622 C CA . ARG A 1 334 ? -0.933 -33.572 17.104 1.00 87.75 334 ARG A CA 1
ATOM 2623 C C . ARG A 1 334 ? -0.694 -33.020 18.515 1.00 87.75 334 ARG A C 1
ATOM 2625 O O . ARG A 1 334 ? -1.187 -31.938 18.837 1.00 87.75 334 ARG A O 1
ATOM 2632 N N . ASP A 1 335 ? 0.095 -33.721 19.326 1.00 92.00 335 ASP A N 1
ATOM 2633 C CA . ASP A 1 335 ? 0.702 -33.157 20.527 1.00 92.00 335 ASP A CA 1
ATOM 2634 C C . ASP A 1 335 ? 2.062 -32.535 20.168 1.00 92.00 335 ASP A C 1
ATOM 2636 O O . ASP A 1 335 ? 3.034 -33.205 19.814 1.00 92.00 335 ASP A O 1
ATOM 2640 N N . PHE A 1 336 ? 2.111 -31.206 20.245 1.00 93.75 336 PHE A N 1
ATOM 2641 C CA . PHE A 1 336 ? 3.285 -30.398 19.920 1.00 93.75 336 PHE A CA 1
ATOM 2642 C C . PHE A 1 336 ? 4.033 -29.900 21.169 1.00 93.75 336 PHE A C 1
ATOM 2644 O O . PHE A 1 336 ? 4.976 -29.115 21.034 1.00 93.75 336 PHE A O 1
ATOM 2651 N N . SER A 1 337 ? 3.631 -30.332 22.373 1.00 92.94 337 SER A N 1
ATOM 2652 C CA . SER A 1 337 ? 4.150 -29.851 23.665 1.00 92.94 337 SER A CA 1
ATOM 2653 C C . SER A 1 337 ? 5.659 -30.061 23.817 1.00 92.94 337 SER A C 1
ATOM 2655 O O . SER A 1 337 ? 6.387 -29.139 24.188 1.00 92.94 337 SER A O 1
ATOM 2657 N N . SER A 1 338 ? 6.146 -31.244 23.432 1.00 94.25 338 SER A N 1
ATOM 2658 C CA . SER A 1 338 ? 7.572 -31.593 23.423 1.00 94.25 338 SER A CA 1
ATOM 2659 C C . SER A 1 338 ? 8.404 -30.737 22.458 1.00 94.25 338 SER A C 1
ATOM 2661 O O . SER A 1 338 ? 9.625 -30.661 22.599 1.00 94.25 338 SER A O 1
ATOM 2663 N N . GLY A 1 339 ? 7.776 -30.087 21.474 1.00 95.56 339 GLY A N 1
ATOM 2664 C CA . GLY A 1 339 ? 8.463 -29.267 20.483 1.00 95.56 339 GLY A CA 1
ATOM 2665 C C . GLY A 1 339 ? 9.483 -30.048 19.649 1.00 95.56 339 GLY A C 1
ATOM 2666 O O . GLY A 1 339 ? 9.321 -31.230 19.330 1.00 95.56 339 GLY A O 1
ATOM 2667 N N . CYS A 1 340 ? 10.562 -29.360 19.294 1.00 96.81 340 CYS A N 1
ATOM 2668 C CA . CYS A 1 340 ? 11.574 -29.807 18.353 1.00 96.81 340 CYS A CA 1
ATOM 2669 C C . CYS A 1 340 ? 12.985 -29.803 18.974 1.00 96.81 340 CYS A C 1
ATOM 2671 O O . CYS A 1 340 ? 13.270 -29.150 19.987 1.00 96.81 340 CYS A O 1
ATOM 2673 N N . ARG A 1 341 ? 13.901 -30.549 18.355 1.00 95.00 341 ARG A N 1
ATOM 2674 C CA . ARG A 1 341 ? 15.345 -30.563 18.637 1.00 95.00 341 ARG A CA 1
ATOM 2675 C C . ARG A 1 341 ? 16.131 -30.228 17.373 1.00 95.00 341 ARG A C 1
ATOM 2677 O O . ARG A 1 341 ? 15.636 -30.430 16.267 1.00 95.00 341 ARG A O 1
ATOM 2684 N N . ARG A 1 342 ? 17.348 -29.702 17.532 1.00 93.81 342 ARG A N 1
ATOM 2685 C CA . ARG A 1 342 ? 18.272 -29.459 16.411 1.00 93.81 342 ARG A CA 1
ATOM 2686 C C . ARG A 1 342 ? 18.671 -30.794 15.780 1.00 93.81 342 ARG A C 1
ATOM 2688 O O . ARG A 1 342 ? 18.942 -31.740 16.514 1.00 93.81 342 ARG A O 1
ATOM 2695 N N . ARG A 1 343 ? 18.740 -30.847 14.447 1.00 92.88 343 ARG A N 1
ATOM 2696 C CA . ARG A 1 343 ? 19.261 -32.009 13.701 1.00 92.88 343 ARG A CA 1
ATOM 2697 C C . ARG A 1 343 ? 20.782 -32.089 13.792 1.00 92.88 343 ARG A C 1
ATOM 2699 O O . ARG A 1 343 ? 21.330 -33.141 14.097 1.00 92.88 343 ARG A O 1
ATOM 2706 N N . THR A 1 344 ? 21.444 -30.950 13.592 1.00 89.81 344 THR A N 1
ATOM 2707 C CA . THR A 1 344 ? 22.903 -30.814 13.669 1.00 89.81 344 THR A CA 1
ATOM 2708 C C . THR A 1 344 ? 23.313 -29.884 14.818 1.00 89.81 344 THR A C 1
ATOM 2710 O O . THR A 1 344 ? 22.679 -28.853 15.067 1.00 89.81 344 THR A O 1
ATOM 2713 N N . ILE A 1 345 ? 24.381 -30.260 15.528 1.00 87.06 345 ILE A N 1
ATOM 2714 C CA . ILE A 1 345 ? 24.989 -29.499 16.632 1.00 87.06 345 ILE A CA 1
ATOM 2715 C C . ILE A 1 345 ? 25.772 -28.296 16.070 1.00 87.06 345 ILE A C 1
ATOM 2717 O O . ILE A 1 345 ? 26.360 -28.386 14.996 1.00 87.06 345 ILE A O 1
ATOM 2721 N N . LEU A 1 346 ? 25.771 -27.168 16.787 1.00 87.69 346 LEU A N 1
ATOM 2722 C CA . LEU A 1 346 ? 26.491 -25.945 16.402 1.00 87.69 346 LEU A CA 1
ATOM 2723 C C . LEU A 1 346 ? 28.012 -26.081 16.600 1.00 87.69 346 LEU A C 1
ATOM 2725 O O . LEU A 1 346 ? 28.466 -26.669 17.581 1.00 87.69 346 LEU A O 1
ATOM 2729 N N . GLY A 1 347 ? 28.794 -25.503 15.687 1.00 79.75 347 GLY A N 1
ATOM 2730 C CA . GLY A 1 347 ? 30.252 -25.660 15.587 1.00 79.75 347 GLY A CA 1
ATOM 2731 C C . GLY A 1 347 ? 31.074 -24.536 16.229 1.00 79.75 347 GLY A C 1
ATOM 2732 O O . GLY A 1 347 ? 32.170 -24.243 15.761 1.00 79.75 347 GLY A O 1
ATOM 2733 N N . CYS A 1 348 ? 30.554 -23.868 17.260 1.00 76.06 348 CYS A N 1
ATOM 2734 C CA . CYS A 1 348 ? 31.073 -22.570 17.715 1.00 76.06 348 CYS A CA 1
ATOM 2735 C C . CYS A 1 348 ? 32.531 -22.552 18.242 1.00 76.06 348 CYS A C 1
ATOM 2737 O O . CYS A 1 348 ? 33.124 -21.483 18.352 1.00 76.06 348 CYS A O 1
ATOM 2739 N N . SER A 1 349 ? 33.125 -23.699 18.587 1.00 57.50 349 SER A N 1
ATOM 2740 C CA . SER A 1 349 ? 34.404 -23.779 19.316 1.00 57.50 349 SER A CA 1
ATOM 2741 C C . SER A 1 349 ? 35.611 -24.265 18.498 1.00 57.50 349 SER A C 1
ATOM 2743 O O . SER A 1 349 ? 36.611 -24.680 19.083 1.00 57.50 349 SER A O 1
ATOM 2745 N N . GLN A 1 350 ? 35.556 -24.225 17.162 1.00 51.28 350 GLN A N 1
ATOM 2746 C CA . GLN A 1 350 ? 36.707 -24.552 16.307 1.00 51.28 350 GLN A CA 1
ATOM 2747 C C . GLN A 1 350 ? 36.899 -23.515 15.198 1.00 51.28 350 GLN A C 1
ATOM 2749 O O . GLN A 1 350 ? 35.945 -23.127 14.527 1.00 51.28 350 GLN A O 1
ATOM 2754 N N . GLU A 1 351 ? 38.158 -23.157 14.916 1.00 50.03 351 GLU A N 1
ATOM 2755 C CA . GLU A 1 351 ? 38.572 -22.244 13.829 1.00 50.03 351 GLU A CA 1
ATOM 2756 C C . GLU A 1 351 ? 38.190 -22.733 12.410 1.00 50.03 351 GLU A C 1
ATOM 2758 O O . GLU A 1 351 ? 38.523 -22.099 11.409 1.00 50.03 351 GLU A O 1
ATOM 2763 N N . ARG A 1 352 ? 37.505 -23.882 12.298 1.00 46.31 352 ARG A N 1
ATOM 2764 C CA . ARG A 1 352 ? 37.042 -24.501 11.049 1.00 46.31 352 ARG A CA 1
ATOM 2765 C C . ARG A 1 352 ? 35.626 -25.098 11.136 1.00 46.31 352 ARG A C 1
ATOM 2767 O O . ARG A 1 352 ? 35.388 -26.187 10.619 1.00 46.31 352 ARG A O 1
ATOM 2774 N N . SER A 1 353 ? 34.662 -24.372 11.702 1.00 50.59 353 SER A N 1
ATOM 2775 C CA . SER A 1 353 ? 33.233 -24.650 11.456 1.00 50.59 353 SER A CA 1
ATOM 2776 C C . SER A 1 353 ? 32.365 -23.391 11.537 1.00 50.59 353 SER A C 1
ATOM 2778 O O . SER A 1 353 ? 31.994 -22.939 12.616 1.00 50.59 353 SER A O 1
ATOM 2780 N N . GLY A 1 354 ? 32.025 -22.831 10.371 1.00 69.81 354 GLY A N 1
ATOM 2781 C CA . GLY A 1 354 ? 31.225 -21.610 10.255 1.00 69.81 354 GLY A CA 1
ATOM 2782 C C . GLY A 1 354 ? 29.732 -21.841 10.484 1.00 69.81 354 GLY A C 1
ATOM 2783 O O . GLY A 1 354 ? 28.990 -22.080 9.533 1.00 69.81 354 GLY A O 1
ATOM 2784 N N . ASP A 1 355 ? 29.283 -21.732 11.735 1.00 87.25 355 ASP A N 1
ATOM 2785 C CA . ASP A 1 355 ? 27.872 -21.451 12.019 1.00 87.25 355 ASP A CA 1
ATOM 2786 C C . ASP A 1 355 ? 27.409 -20.213 11.231 1.00 87.25 355 ASP A C 1
ATOM 2788 O O . ASP A 1 355 ? 28.162 -19.259 11.033 1.00 87.25 355 ASP A O 1
ATOM 2792 N N . GLY A 1 356 ? 26.139 -20.191 10.843 1.00 89.50 356 GLY A N 1
ATOM 2793 C CA . GLY A 1 356 ? 25.531 -19.041 10.183 1.00 89.50 356 GLY A CA 1
ATOM 2794 C C . GLY A 1 356 ? 24.039 -18.961 10.463 1.00 89.50 356 GLY A C 1
ATOM 2795 O O . GLY A 1 356 ? 23.511 -19.688 11.306 1.00 89.50 356 GLY A O 1
ATOM 2796 N N . PHE A 1 357 ? 23.344 -18.068 9.763 1.00 93.62 357 PHE A N 1
ATOM 2797 C CA . PHE A 1 357 ? 21.946 -17.760 10.051 1.00 93.62 357 PHE A CA 1
ATOM 2798 C C . PHE A 1 357 ? 21.038 -18.010 8.857 1.00 93.62 357 PHE A C 1
ATOM 2800 O O . PHE A 1 357 ? 21.376 -17.680 7.722 1.00 93.62 357 PHE A O 1
ATOM 2807 N N . VAL A 1 358 ? 19.839 -18.521 9.134 1.00 94.00 358 VAL A N 1
ATOM 2808 C CA . VAL A 1 358 ? 18.724 -18.500 8.187 1.00 94.00 358 VAL A CA 1
ATOM 2809 C C . VAL A 1 358 ? 17.661 -17.514 8.658 1.00 94.00 358 VAL A C 1
ATOM 2811 O O . VAL A 1 358 ? 17.319 -17.457 9.837 1.00 94.00 358 VAL A O 1
ATOM 2814 N N . LYS A 1 359 ? 17.135 -16.730 7.721 1.00 94.31 359 LYS A N 1
ATOM 2815 C CA . LYS A 1 359 ? 16.048 -15.787 7.967 1.00 94.31 359 LYS A CA 1
ATOM 2816 C C . LYS A 1 359 ? 14.710 -16.529 8.069 1.00 94.31 359 LYS A C 1
ATOM 2818 O O . LYS A 1 359 ? 14.346 -17.273 7.159 1.00 94.31 359 LYS A O 1
ATOM 2823 N N . VAL A 1 360 ? 13.981 -16.292 9.153 1.00 94.00 360 VAL A N 1
ATOM 2824 C CA . VAL A 1 360 ? 12.590 -16.704 9.374 1.00 94.00 360 VAL A CA 1
ATOM 2825 C C . VAL A 1 360 ? 11.733 -15.445 9.233 1.00 94.00 360 VAL A C 1
ATOM 2827 O O . VAL A 1 360 ? 11.873 -14.518 10.028 1.00 94.00 360 VAL A O 1
ATOM 2830 N N . GLN A 1 361 ? 10.932 -15.373 8.169 1.00 91.62 361 GLN A N 1
ATOM 2831 C CA . GLN A 1 361 ? 10.302 -14.126 7.724 1.00 91.62 361 GLN A CA 1
ATOM 2832 C C . GLN A 1 361 ? 8.925 -13.891 8.334 1.00 91.62 361 GLN A C 1
ATOM 2834 O O . GLN A 1 361 ? 8.139 -14.827 8.451 1.00 91.62 361 GLN A O 1
ATOM 2839 N N . GLY A 1 362 ? 8.612 -12.629 8.637 1.00 90.25 362 GLY A N 1
ATOM 2840 C CA . GLY A 1 362 ? 7.253 -12.197 8.976 1.00 90.25 362 GLY A CA 1
ATOM 2841 C C . GLY A 1 362 ? 6.648 -12.903 10.194 1.00 90.25 362 GLY A C 1
ATOM 2842 O O . GLY A 1 362 ? 5.505 -13.358 10.136 1.00 90.25 362 GLY A O 1
ATOM 2843 N N . VAL A 1 363 ? 7.401 -12.995 11.293 1.00 93.12 363 VAL A N 1
ATOM 2844 C CA . VAL A 1 363 ? 6.998 -13.726 12.506 1.00 93.12 363 VAL A CA 1
ATOM 2845 C C . VAL A 1 363 ? 6.790 -12.821 13.718 1.00 93.12 363 VAL A C 1
ATOM 2847 O O . VAL A 1 363 ? 7.460 -11.802 13.875 1.00 93.12 363 VAL A O 1
ATOM 2850 N N . LYS A 1 364 ? 5.926 -13.252 14.642 1.00 94.69 364 LYS A N 1
ATOM 2851 C CA . LYS A 1 364 ? 5.953 -12.812 16.044 1.00 94.69 364 LYS A CA 1
ATOM 2852 C C . LYS A 1 364 ? 7.254 -13.352 16.671 1.00 94.69 364 LYS A C 1
ATOM 2854 O O . LYS A 1 364 ? 7.408 -14.576 16.718 1.00 94.69 364 LYS A O 1
ATOM 2859 N N . PRO A 1 365 ? 8.196 -12.502 17.131 1.00 94.12 365 PRO A N 1
ATOM 2860 C CA . PRO A 1 365 ? 9.471 -12.964 17.687 1.00 94.12 365 PRO A CA 1
ATOM 2861 C C . PRO A 1 365 ? 9.280 -13.822 18.947 1.00 94.12 365 PRO A C 1
ATOM 2863 O O . PRO A 1 365 ? 8.269 -13.638 19.626 1.00 94.12 365 PRO A O 1
ATOM 2866 N N . PRO A 1 366 ? 10.230 -14.706 19.310 1.00 95.38 366 PRO A N 1
ATOM 2867 C CA . PRO A 1 366 ? 10.116 -15.575 20.488 1.00 95.38 366 PRO A CA 1
ATOM 2868 C C . PRO A 1 366 ? 9.918 -14.819 21.818 1.00 95.38 366 PRO A C 1
ATOM 2870 O O . PRO A 1 366 ? 10.135 -13.607 21.895 1.00 95.38 366 PRO A O 1
ATOM 2873 N N . ASP A 1 367 ? 9.526 -15.529 22.884 1.00 95.12 367 ASP A N 1
ATOM 2874 C CA . ASP A 1 367 ? 9.422 -14.958 24.242 1.00 95.12 367 ASP A CA 1
ATOM 2875 C C . ASP A 1 367 ? 10.741 -14.286 24.678 1.00 95.12 367 ASP A C 1
ATOM 2877 O O . ASP A 1 367 ? 11.825 -14.857 24.553 1.00 95.12 367 ASP A O 1
ATOM 2881 N N . THR A 1 368 ? 10.656 -13.058 25.190 1.00 92.94 368 THR A N 1
ATOM 2882 C CA . THR A 1 368 ? 11.805 -12.216 25.552 1.00 92.94 368 THR A CA 1
ATOM 2883 C C . THR A 1 368 ? 12.405 -12.505 26.937 1.00 92.94 368 THR A C 1
ATOM 2885 O O . THR A 1 368 ? 13.331 -11.809 27.355 1.00 92.94 368 THR A O 1
ATOM 2888 N N . GLN A 1 369 ? 11.915 -13.506 27.677 1.00 89.31 369 GLN A N 1
ATOM 2889 C CA . GLN A 1 369 ? 12.412 -13.821 29.025 1.00 89.31 369 GLN A CA 1
ATOM 2890 C C . GLN A 1 369 ? 13.925 -14.112 29.057 1.00 89.31 369 GLN A C 1
ATOM 2892 O O . GLN A 1 369 ? 14.609 -13.629 29.956 1.00 89.31 369 GLN A O 1
ATOM 2897 N N . ASN A 1 370 ? 14.448 -14.818 28.046 1.00 87.31 370 ASN A N 1
ATOM 2898 C CA . ASN A 1 370 ? 15.871 -15.167 27.912 1.00 87.31 370 ASN A CA 1
ATOM 2899 C C . ASN A 1 370 ? 16.553 -14.409 26.750 1.00 87.31 370 ASN A C 1
ATOM 2901 O O . ASN A 1 370 ? 17.391 -14.971 26.035 1.00 87.31 370 ASN A O 1
ATOM 2905 N N . VAL A 1 371 ? 16.164 -13.148 26.523 1.00 91.69 371 VAL A N 1
ATOM 2906 C CA . VAL A 1 371 ? 16.773 -12.275 25.505 1.00 91.69 371 VAL A CA 1
ATOM 2907 C C . VAL A 1 371 ? 17.820 -11.348 26.128 1.00 91.69 371 VAL A C 1
ATOM 2909 O O . VAL A 1 371 ? 17.613 -10.792 27.206 1.00 91.69 371 VAL A O 1
ATOM 2912 N N . THR A 1 372 ? 18.936 -11.152 25.432 1.00 91.62 372 THR A N 1
ATOM 2913 C CA . THR A 1 372 ? 19.908 -10.085 25.708 1.00 91.62 372 THR A CA 1
ATOM 2914 C C . THR A 1 372 ? 19.681 -8.946 24.718 1.00 91.62 372 THR A C 1
ATOM 2916 O O . THR A 1 372 ? 19.344 -9.204 23.562 1.00 91.62 372 THR A O 1
ATOM 2919 N N . VAL A 1 373 ? 19.855 -7.698 25.160 1.00 90.31 373 VAL A N 1
ATOM 2920 C CA . VAL A 1 373 ? 19.627 -6.501 24.337 1.00 90.31 373 VAL A CA 1
ATOM 2921 C C . VAL A 1 373 ? 20.892 -5.649 24.288 1.00 90.31 373 VAL A C 1
ATOM 2923 O O . VAL A 1 373 ? 21.365 -5.197 25.329 1.00 90.31 373 VAL A O 1
ATOM 2926 N N . ALA A 1 374 ? 21.413 -5.392 23.087 1.00 90.25 374 ALA A N 1
ATOM 2927 C CA . ALA A 1 374 ? 22.397 -4.341 22.843 1.00 90.25 374 ALA A CA 1
ATOM 2928 C C . ALA A 1 374 ? 21.691 -3.104 22.274 1.00 90.25 374 ALA A C 1
ATOM 2930 O O . ALA A 1 374 ? 21.092 -3.142 21.195 1.00 90.25 374 ALA A O 1
ATOM 2931 N N . VAL A 1 375 ? 21.748 -2.013 23.037 1.00 85.81 375 VAL A N 1
ATOM 2932 C CA . VAL A 1 375 ? 21.091 -0.745 22.708 1.00 85.81 375 VAL A CA 1
ATOM 2933 C C . VAL A 1 375 ? 21.882 -0.001 21.632 1.00 85.81 375 VAL A C 1
ATOM 2935 O O . VAL A 1 375 ? 23.106 0.071 21.719 1.00 85.81 375 VAL A O 1
ATOM 2938 N N . GLY A 1 376 ? 21.191 0.559 20.636 1.00 82.31 376 GLY A N 1
ATOM 2939 C CA . GLY A 1 376 ? 21.816 1.357 19.570 1.00 82.31 376 GLY A CA 1
ATOM 2940 C C . GLY A 1 376 ? 22.604 0.554 18.527 1.00 82.31 376 GLY A C 1
ATOM 2941 O O . GLY A 1 376 ? 23.401 1.133 17.796 1.00 82.31 376 GLY A O 1
ATOM 2942 N N . VAL A 1 377 ? 22.403 -0.767 18.459 1.00 89.06 377 VAL A N 1
ATOM 2943 C CA . VAL A 1 377 ? 22.927 -1.625 17.385 1.00 89.06 377 VAL A CA 1
ATOM 2944 C C . VAL A 1 377 ? 21.781 -1.947 16.427 1.00 89.06 377 VAL A C 1
ATOM 2946 O O . VAL A 1 377 ? 20.924 -2.774 16.738 1.00 89.06 377 VAL A O 1
ATOM 2949 N N . ASP A 1 378 ? 21.765 -1.287 15.271 1.00 87.38 378 ASP A N 1
ATOM 2950 C CA . ASP A 1 378 ? 20.699 -1.356 14.261 1.00 87.38 378 ASP A CA 1
ATOM 2951 C C . ASP A 1 378 ? 21.112 -2.046 12.942 1.00 87.38 378 ASP A C 1
ATOM 2953 O O . ASP A 1 378 ? 20.258 -2.378 12.119 1.00 87.38 378 ASP A O 1
ATOM 2957 N N . SER A 1 379 ? 22.399 -2.349 12.749 1.00 92.88 379 SER A N 1
ATOM 2958 C CA . SER A 1 379 ? 22.860 -3.228 11.665 1.00 92.88 379 SER A CA 1
ATOM 2959 C C . SER A 1 379 ? 22.554 -4.699 11.976 1.00 92.88 379 SER A C 1
ATOM 2961 O O . SER A 1 379 ? 22.889 -5.230 13.041 1.00 92.88 379 SER A O 1
ATOM 2963 N N . VAL A 1 380 ? 21.950 -5.379 10.997 1.00 92.19 380 VAL A N 1
ATOM 2964 C CA . VAL A 1 380 ? 21.680 -6.826 11.024 1.00 92.19 380 VAL A CA 1
ATOM 2965 C C . VAL A 1 380 ? 22.990 -7.612 11.095 1.00 92.19 380 VAL A C 1
ATOM 2967 O O . VAL A 1 380 ? 23.096 -8.581 11.841 1.00 92.19 380 VAL A O 1
ATOM 2970 N N . GLU A 1 381 ? 24.004 -7.156 10.367 1.00 91.50 381 GLU A N 1
ATOM 2971 C CA . GLU A 1 381 ? 25.339 -7.740 10.286 1.00 91.50 381 GLU A CA 1
ATOM 2972 C C . GLU A 1 381 ? 26.058 -7.632 11.637 1.00 91.50 381 GLU A C 1
ATOM 2974 O O . GLU A 1 381 ? 26.512 -8.643 12.174 1.00 91.50 381 GLU A O 1
ATOM 2979 N N . ALA A 1 382 ? 26.075 -6.437 12.240 1.00 92.75 382 ALA A N 1
ATOM 2980 C CA . ALA A 1 382 ? 26.667 -6.206 13.559 1.00 92.75 382 ALA A CA 1
ATOM 2981 C C . ALA A 1 382 ? 25.973 -7.032 14.658 1.00 92.75 382 ALA A C 1
ATOM 2983 O O . ALA A 1 382 ? 26.635 -7.618 15.519 1.00 92.75 382 ALA A O 1
ATOM 2984 N N . CYS A 1 383 ? 24.641 -7.139 14.608 1.00 94.62 383 CYS A N 1
ATOM 2985 C CA . CYS A 1 383 ? 23.879 -7.985 15.525 1.00 94.62 383 CYS A CA 1
ATOM 2986 C C . CYS A 1 383 ? 24.187 -9.485 15.324 1.00 94.62 383 CYS A C 1
ATOM 2988 O O . CYS A 1 383 ? 24.349 -10.233 16.294 1.00 94.62 383 CYS A O 1
ATOM 2990 N N . GLY A 1 384 ? 24.363 -9.914 14.071 1.00 92.88 384 GLY A N 1
ATOM 2991 C CA . GLY A 1 384 ? 24.813 -11.259 13.719 1.00 92.88 384 GLY A CA 1
ATOM 2992 C C . GLY A 1 384 ? 26.214 -11.584 14.234 1.00 92.88 384 GLY A C 1
ATOM 2993 O O . GLY A 1 384 ? 26.417 -12.669 14.778 1.00 92.88 384 GLY A O 1
ATOM 2994 N N . GLU A 1 385 ? 27.164 -10.650 14.151 1.00 90.75 385 GLU A N 1
ATOM 2995 C CA . GLU A 1 385 ? 28.500 -10.823 14.733 1.00 90.75 385 GLU A CA 1
ATOM 2996 C C . GLU A 1 385 ? 28.471 -10.980 16.257 1.00 90.75 385 GLU A C 1
ATOM 2998 O O . GLU A 1 385 ? 29.163 -11.848 16.795 1.00 90.75 385 GLU A O 1
ATOM 3003 N N . LEU A 1 386 ? 27.685 -10.157 16.962 1.00 91.25 386 LEU A N 1
ATOM 3004 C CA . LEU A 1 386 ? 27.511 -10.267 18.416 1.00 91.25 386 LEU A CA 1
ATOM 3005 C C . LEU A 1 386 ? 26.936 -11.637 18.798 1.00 91.25 386 LEU A C 1
ATOM 3007 O O . LEU A 1 386 ? 27.427 -12.279 19.729 1.00 91.25 386 LEU A O 1
ATOM 3011 N N . CYS A 1 387 ? 25.951 -12.121 18.037 1.00 92.62 387 CYS A N 1
ATOM 3012 C CA . CYS A 1 387 ? 25.399 -13.457 18.222 1.00 92.62 387 CYS A CA 1
ATOM 3013 C C . CYS A 1 387 ? 26.426 -14.564 17.914 1.00 92.62 387 CYS A C 1
ATOM 3015 O O . CYS A 1 387 ? 26.536 -15.507 18.691 1.00 92.62 387 CYS A O 1
ATOM 3017 N N . LEU A 1 388 ? 27.226 -14.467 16.843 1.00 90.31 388 LEU A N 1
ATOM 3018 C CA . LEU A 1 388 ? 28.251 -15.477 16.524 1.00 90.31 388 LEU A CA 1
ATOM 3019 C C . LEU A 1 388 ? 29.320 -15.586 17.615 1.00 90.31 388 LEU A C 1
ATOM 3021 O O . LEU A 1 388 ? 29.634 -16.704 18.029 1.00 90.31 388 LEU A O 1
ATOM 3025 N N . LYS A 1 389 ? 29.805 -14.440 18.121 1.00 88.81 389 LYS A N 1
ATOM 3026 C CA . LYS A 1 389 ? 30.784 -14.340 19.222 1.00 88.81 389 LYS A CA 1
ATOM 3027 C C . LYS A 1 389 ? 30.288 -14.998 20.520 1.00 88.81 389 LYS A C 1
ATOM 3029 O O . LYS A 1 389 ? 31.102 -15.404 21.343 1.00 88.81 389 LYS A O 1
ATOM 3034 N N . ASN A 1 390 ? 28.973 -15.137 20.707 1.00 89.44 390 ASN A N 1
ATOM 3035 C CA . ASN A 1 390 ? 28.374 -15.823 21.850 1.00 89.44 390 ASN A CA 1
ATOM 3036 C C . ASN A 1 390 ? 27.876 -17.226 21.456 1.00 89.44 390 ASN A C 1
ATOM 3038 O O . ASN A 1 390 ? 26.818 -17.374 20.847 1.00 89.44 390 ASN A O 1
ATOM 3042 N N . CYS A 1 391 ? 28.593 -18.281 21.851 1.00 88.31 391 CYS A N 1
ATOM 3043 C CA . CYS A 1 391 ? 28.226 -19.663 21.508 1.00 88.31 391 CYS A CA 1
ATOM 3044 C C . CYS A 1 391 ? 26.857 -20.130 22.022 1.00 88.31 391 CYS A C 1
ATOM 3046 O O . CYS A 1 391 ? 26.300 -21.083 21.480 1.00 88.31 391 CYS A O 1
ATOM 3048 N N . SER A 1 392 ? 26.298 -19.459 23.028 1.00 91.06 392 SER A N 1
ATOM 3049 C CA . SER A 1 392 ? 24.968 -19.761 23.564 1.00 91.06 392 SER A CA 1
ATOM 3050 C C . SER A 1 392 ? 23.841 -19.059 22.793 1.00 91.06 392 SER A C 1
ATOM 3052 O O . SER A 1 392 ? 22.669 -19.363 23.022 1.00 91.06 392 SER A O 1
ATOM 3054 N N . CYS A 1 393 ? 24.164 -18.128 21.885 1.00 93.25 393 CYS A N 1
ATOM 3055 C CA . CYS A 1 393 ? 23.178 -17.432 21.063 1.00 93.25 393 CYS A CA 1
ATOM 3056 C C . CYS A 1 393 ? 22.558 -18.370 20.020 1.00 93.25 393 CYS A C 1
ATOM 3058 O O . CYS A 1 393 ? 23.268 -18.956 19.200 1.00 93.25 393 CYS A O 1
ATOM 3060 N N . VAL A 1 394 ? 21.226 -18.475 20.012 1.00 94.50 394 VAL A N 1
ATOM 3061 C CA . VAL A 1 394 ? 20.475 -19.363 19.105 1.00 94.50 394 VAL A CA 1
ATOM 3062 C C . VAL A 1 394 ? 19.745 -18.639 17.974 1.00 94.50 394 VAL A C 1
ATOM 3064 O O . VAL A 1 394 ? 19.497 -19.258 16.938 1.00 94.50 394 VAL A O 1
ATOM 3067 N N . ALA A 1 395 ? 19.400 -17.364 18.156 1.00 96.38 395 ALA A N 1
ATOM 3068 C CA . ALA A 1 395 ? 18.773 -16.507 17.152 1.00 96.38 395 ALA A CA 1
ATOM 3069 C C . ALA A 1 395 ? 18.888 -15.027 17.545 1.00 96.38 395 ALA A C 1
ATOM 3071 O O . ALA A 1 395 ? 19.046 -14.726 18.729 1.00 96.38 395 ALA A O 1
ATOM 3072 N N . TYR A 1 396 ? 18.740 -14.117 16.581 1.00 96.19 396 TYR A N 1
ATOM 3073 C CA . TYR A 1 396 ? 18.683 -12.672 16.825 1.00 96.19 396 TYR A CA 1
ATOM 3074 C C . TYR A 1 396 ? 17.654 -11.945 15.943 1.00 96.19 396 TYR A C 1
ATOM 3076 O O . TYR A 1 396 ? 17.164 -12.484 14.949 1.00 96.19 396 TYR A O 1
ATOM 3084 N N . VAL A 1 397 ? 17.334 -10.706 16.310 1.00 95.19 397 VAL A N 1
ATOM 3085 C CA . VAL A 1 397 ? 16.552 -9.741 15.528 1.00 95.19 397 VAL A CA 1
ATOM 3086 C C . VAL A 1 397 ? 17.084 -8.331 15.784 1.00 95.19 397 VAL A C 1
ATOM 3088 O O . VAL A 1 397 ? 17.571 -8.039 16.875 1.00 95.19 397 VAL A O 1
ATOM 3091 N N . VAL A 1 398 ? 16.954 -7.443 14.801 1.00 92.19 398 VAL A N 1
ATOM 3092 C CA . VAL A 1 398 ? 17.065 -5.998 15.027 1.00 92.19 398 VAL A CA 1
ATOM 3093 C C . VAL A 1 398 ? 15.656 -5.424 15.111 1.00 92.19 398 VAL A C 1
ATOM 3095 O O . VAL A 1 398 ? 14.852 -5.623 14.199 1.00 92.19 398 VAL A O 1
ATOM 3098 N N . LEU A 1 399 ? 15.344 -4.726 16.202 1.00 88.12 399 LEU A N 1
ATOM 3099 C CA . LEU A 1 399 ? 14.012 -4.183 16.456 1.00 88.12 399 LEU A CA 1
ATOM 3100 C C . LEU A 1 399 ? 14.095 -2.857 17.226 1.00 88.12 399 LEU A C 1
ATOM 3102 O O . LEU A 1 399 ? 14.793 -2.755 18.234 1.00 88.12 399 LEU A O 1
ATOM 3106 N N . GLY A 1 400 ? 13.390 -1.825 16.750 1.00 79.25 400 GLY A N 1
ATOM 3107 C CA . GLY A 1 400 ? 13.357 -0.508 17.401 1.00 79.25 400 GLY A CA 1
ATOM 3108 C C . GLY A 1 400 ? 14.730 0.169 17.554 1.00 79.25 400 GLY A C 1
ATOM 3109 O O . GLY A 1 400 ? 14.939 0.869 18.540 1.00 79.25 400 GLY A O 1
ATOM 3110 N N . GLY A 1 401 ? 15.671 -0.079 16.633 1.00 83.88 401 GLY A N 1
ATOM 3111 C CA . GLY A 1 401 ? 17.051 0.432 16.700 1.00 83.88 401 GLY A CA 1
ATOM 3112 C C . GLY A 1 401 ? 17.979 -0.326 17.661 1.00 83.88 401 GLY A C 1
ATOM 3113 O O . GLY A 1 401 ? 19.052 0.171 17.995 1.00 83.88 401 GLY A O 1
ATOM 3114 N N . ASN A 1 402 ? 17.570 -1.507 18.136 1.00 88.75 402 ASN A N 1
ATOM 3115 C CA . ASN A 1 402 ? 18.337 -2.325 19.075 1.00 88.75 402 ASN A CA 1
ATOM 3116 C C . ASN A 1 402 ? 18.510 -3.754 18.555 1.00 88.75 402 ASN A C 1
ATOM 3118 O O . ASN A 1 402 ? 17.633 -4.297 17.881 1.00 88.75 402 ASN A O 1
ATOM 3122 N N . CYS A 1 403 ? 19.607 -4.390 18.954 1.00 93.38 403 CYS A N 1
ATOM 3123 C CA . CYS A 1 403 ? 19.905 -5.784 18.662 1.00 93.38 403 CYS A CA 1
ATOM 3124 C C . CYS A 1 403 ? 19.424 -6.657 19.825 1.00 93.38 403 CYS A C 1
ATOM 3126 O O . CYS A 1 403 ? 19.860 -6.479 20.963 1.00 93.38 403 CYS A O 1
ATOM 3128 N N . LEU A 1 404 ? 18.518 -7.592 19.548 1.00 94.25 404 LEU A N 1
ATOM 3129 C CA . LEU A 1 404 ? 17.970 -8.544 20.512 1.00 94.25 404 LEU A CA 1
ATOM 3130 C C . LEU A 1 404 ? 18.418 -9.951 20.115 1.00 94.25 404 LEU A C 1
ATOM 3132 O O . LEU A 1 404 ? 18.164 -10.371 18.987 1.00 94.25 404 LEU A O 1
ATOM 3136 N N . TRP A 1 405 ? 19.024 -10.711 21.028 1.00 95.00 405 TRP A N 1
ATOM 3137 C CA . TRP A 1 405 ? 19.375 -12.110 20.766 1.00 95.00 405 TRP A CA 1
ATOM 3138 C C . TRP A 1 405 ? 19.018 -13.053 21.909 1.00 95.00 405 TRP A C 1
ATOM 3140 O O . TRP A 1 405 ? 19.097 -12.709 23.087 1.00 95.00 405 TRP A O 1
ATOM 3150 N N . TRP A 1 406 ? 18.624 -14.269 21.546 1.00 95.31 406 TRP A N 1
ATOM 3151 C CA . TRP A 1 406 ? 18.121 -15.283 22.466 1.00 95.31 406 TRP A CA 1
ATOM 3152 C C . TRP A 1 406 ? 19.185 -16.305 22.834 1.00 95.31 406 TRP A C 1
ATOM 3154 O O . TRP A 1 406 ? 19.976 -16.735 21.989 1.00 95.31 406 TRP A O 1
ATOM 3164 N N . VAL A 1 407 ? 19.127 -16.757 24.085 1.00 92.19 407 VAL A N 1
ATOM 3165 C CA . VAL A 1 407 ? 19.886 -17.897 24.604 1.00 92.19 407 VAL A CA 1
ATOM 3166 C C . VAL A 1 407 ? 18.918 -19.001 25.037 1.00 92.19 407 VAL A C 1
ATOM 3168 O O . VAL A 1 407 ? 17.917 -18.738 25.703 1.00 92.19 407 VAL A O 1
ATOM 3171 N N . GLY A 1 408 ? 19.229 -20.250 24.683 1.00 90.88 408 GLY A N 1
ATOM 3172 C CA . GLY A 1 408 ? 18.428 -21.420 25.056 1.00 90.88 408 GLY A CA 1
ATOM 3173 C C . GLY A 1 408 ? 17.306 -21.748 24.067 1.00 90.88 408 GLY A C 1
ATOM 3174 O O . GLY A 1 408 ? 17.530 -21.805 22.858 1.00 90.88 408 GLY A O 1
ATOM 3175 N N . GLU A 1 409 ? 16.113 -22.048 24.578 1.00 94.62 409 GLU A N 1
ATOM 3176 C CA . GLU A 1 409 ? 14.969 -22.478 23.768 1.00 94.62 409 GLU A CA 1
ATOM 3177 C C . GLU A 1 409 ? 14.161 -21.296 23.218 1.00 94.62 409 GLU A C 1
ATOM 3179 O O . GLU A 1 409 ? 13.854 -20.348 23.938 1.00 94.62 409 GLU A O 1
ATOM 3184 N N . LEU A 1 410 ? 13.772 -21.373 21.940 1.00 96.69 410 LEU A N 1
ATOM 3185 C CA . LEU A 1 410 ? 12.855 -20.407 21.331 1.00 96.69 410 LEU A CA 1
ATOM 3186 C C . LEU A 1 410 ? 11.417 -20.913 21.466 1.00 96.69 410 LEU A C 1
ATOM 3188 O O . LEU A 1 410 ? 11.130 -22.040 21.074 1.00 96.69 410 LEU A O 1
ATOM 3192 N N . ILE A 1 411 ? 10.518 -20.089 21.991 1.00 96.00 411 ILE A N 1
ATOM 3193 C CA . ILE A 1 411 ? 9.117 -20.441 22.268 1.00 96.00 411 ILE A CA 1
ATOM 3194 C C . ILE A 1 411 ? 8.180 -19.298 21.872 1.00 96.00 411 ILE A C 1
ATOM 3196 O O . ILE A 1 411 ? 8.610 -18.148 21.789 1.00 96.00 411 ILE A O 1
ATOM 3200 N N . ASP A 1 412 ? 6.895 -19.612 21.686 1.00 96.12 412 ASP A N 1
ATOM 3201 C CA . ASP A 1 412 ? 5.831 -18.640 21.380 1.00 96.12 412 ASP A CA 1
ATOM 3202 C C . ASP A 1 412 ? 6.039 -17.864 20.058 1.00 96.12 412 ASP A C 1
ATOM 3204 O O . ASP A 1 412 ? 5.857 -16.646 19.992 1.00 96.12 412 ASP A O 1
ATOM 3208 N N . ILE A 1 413 ? 6.440 -18.584 19.002 1.00 95.94 413 ILE A N 1
ATOM 3209 C CA . ILE A 1 413 ? 6.635 -18.052 17.644 1.00 95.94 413 ILE A CA 1
ATOM 3210 C C . ILE A 1 413 ? 5.380 -18.313 16.800 1.00 95.94 413 ILE A C 1
ATOM 3212 O O . ILE A 1 413 ? 4.950 -19.461 16.659 1.00 95.94 413 ILE A O 1
ATOM 3216 N N . LYS A 1 414 ? 4.844 -17.263 16.174 1.00 94.25 414 LYS A N 1
ATOM 3217 C CA . LYS A 1 414 ? 3.732 -17.324 15.210 1.00 94.25 414 LYS A CA 1
ATOM 3218 C C . LYS A 1 414 ? 4.198 -16.804 13.852 1.00 94.25 414 LYS A C 1
ATOM 3220 O O . LYS A 1 414 ? 4.835 -15.754 13.793 1.00 94.25 414 LYS A O 1
ATOM 3225 N N . GLU A 1 415 ? 3.883 -17.524 12.782 1.00 93.12 415 GLU A N 1
ATOM 3226 C CA . GLU A 1 415 ? 4.014 -17.042 11.404 1.00 93.12 415 GLU A CA 1
ATOM 3227 C C . GLU A 1 415 ? 2.752 -16.259 11.028 1.00 93.12 415 GLU A C 1
ATOM 3229 O O . GLU A 1 415 ? 1.634 -16.720 11.263 1.00 93.12 415 GLU A O 1
ATOM 3234 N N . PHE A 1 416 ? 2.921 -15.075 10.444 1.00 89.06 416 PHE A N 1
ATOM 3235 C CA . PHE A 1 416 ? 1.809 -14.298 9.906 1.00 89.06 416 PHE A CA 1
ATOM 3236 C C . PHE A 1 416 ? 1.610 -14.579 8.409 1.00 89.06 416 PHE A C 1
ATOM 3238 O O . PHE A 1 416 ? 2.519 -15.030 7.713 1.00 89.06 416 PHE A O 1
ATOM 3245 N N . ALA A 1 417 ? 0.419 -14.281 7.881 1.00 80.12 417 ALA A N 1
ATOM 3246 C CA . ALA A 1 417 ? 0.153 -14.410 6.450 1.00 80.12 417 ALA A CA 1
ATOM 3247 C C . ALA A 1 417 ? 1.100 -13.513 5.625 1.00 80.12 417 ALA A C 1
ATOM 3249 O O . ALA A 1 417 ? 1.467 -12.415 6.060 1.00 80.12 417 ALA A O 1
ATOM 3250 N N . ALA A 1 418 ? 1.480 -13.960 4.425 1.00 69.88 418 ALA A N 1
ATOM 3251 C CA . ALA A 1 418 ? 2.444 -13.259 3.578 1.00 69.88 418 ALA A CA 1
ATOM 3252 C C . ALA A 1 418 ? 2.044 -11.786 3.348 1.00 69.88 418 ALA A C 1
ATOM 3254 O O . ALA A 1 418 ? 0.950 -11.497 2.869 1.00 69.88 418 ALA A O 1
ATOM 3255 N N . GLY A 1 419 ? 2.937 -10.858 3.706 1.00 62.66 419 GLY A N 1
ATOM 3256 C CA . GLY A 1 419 ? 2.701 -9.411 3.622 1.00 62.66 419 GLY A CA 1
ATOM 3257 C C . GLY A 1 419 ? 2.029 -8.770 4.846 1.00 62.66 419 GLY A C 1
ATOM 3258 O O . GLY A 1 419 ? 1.902 -7.550 4.867 1.00 62.66 419 GLY A O 1
ATOM 3259 N N . THR A 1 420 ? 1.633 -9.545 5.864 1.00 67.00 420 THR A N 1
ATOM 3260 C CA . THR A 1 420 ? 1.085 -9.012 7.133 1.00 67.00 420 THR A CA 1
ATOM 3261 C C . THR A 1 420 ? 2.121 -8.992 8.261 1.00 67.00 420 THR A C 1
ATOM 3263 O O . THR A 1 420 ? 2.206 -8.015 9.002 1.00 67.00 420 THR A O 1
ATOM 3266 N N . GLY A 1 421 ? 2.966 -10.022 8.363 1.00 68.75 421 GLY A N 1
ATOM 3267 C CA . GLY A 1 421 ? 4.132 -10.021 9.249 1.00 68.75 421 GLY A CA 1
ATOM 3268 C C . GLY A 1 421 ? 5.295 -9.231 8.654 1.00 68.75 421 GLY A C 1
ATOM 3269 O O . GLY A 1 421 ? 5.588 -9.359 7.467 1.00 68.75 421 GLY A O 1
ATOM 3270 N N . TRP A 1 422 ? 5.981 -8.447 9.488 1.00 77.25 422 TRP A N 1
ATOM 3271 C CA . TRP A 1 422 ? 7.040 -7.526 9.050 1.00 77.25 422 TRP A CA 1
ATOM 3272 C C . TRP A 1 422 ? 8.372 -7.669 9.805 1.00 77.25 422 TRP A C 1
ATOM 3274 O O . TRP A 1 422 ? 9.351 -7.023 9.438 1.00 77.25 422 TRP A O 1
ATOM 3284 N N . VAL A 1 423 ? 8.427 -8.514 10.841 1.00 88.12 423 VAL A N 1
ATOM 3285 C CA . VAL A 1 423 ? 9.640 -8.762 11.632 1.00 88.12 423 VAL A CA 1
ATOM 3286 C C . VAL A 1 423 ? 10.304 -10.067 11.185 1.00 88.12 423 VAL A C 1
ATOM 3288 O O . VAL A 1 423 ? 9.669 -11.120 11.158 1.00 88.12 423 VAL A O 1
ATOM 3291 N N . ASP A 1 424 ? 11.593 -9.990 10.854 1.00 92.00 424 ASP A N 1
ATOM 3292 C CA . ASP A 1 424 ? 12.430 -11.123 10.445 1.00 92.00 424 ASP A CA 1
ATOM 3293 C C . ASP A 1 424 ? 13.326 -11.578 11.608 1.00 92.00 424 ASP A C 1
ATOM 3295 O O . ASP A 1 424 ? 14.098 -10.780 12.138 1.00 92.00 424 ASP A O 1
ATOM 3299 N N . VAL A 1 425 ? 13.298 -12.865 11.965 1.00 95.25 425 VAL A N 1
ATOM 3300 C CA . VAL A 1 425 ? 14.190 -13.450 12.987 1.00 95.25 425 VAL A CA 1
ATOM 3301 C C . VAL A 1 425 ? 15.283 -14.283 12.315 1.00 95.25 425 VAL A C 1
ATOM 3303 O O . VAL A 1 425 ? 15.005 -15.125 11.463 1.00 95.25 425 VAL A O 1
ATOM 3306 N N . TYR A 1 426 ? 16.537 -14.080 12.708 1.00 96.50 426 TYR A N 1
ATOM 3307 C CA . TYR A 1 426 ? 17.708 -14.760 12.154 1.00 96.50 426 TYR A CA 1
ATOM 3308 C C . TYR A 1 426 ? 18.107 -15.932 13.056 1.00 96.50 426 TYR A C 1
ATOM 3310 O O . TYR A 1 426 ? 18.650 -15.744 14.141 1.00 96.50 426 TYR A O 1
ATOM 3318 N N . LEU A 1 427 ? 17.818 -17.155 12.615 1.00 96.50 427 LEU A N 1
ATOM 3319 C CA . LEU A 1 427 ? 18.005 -18.403 13.360 1.00 96.50 427 LEU A CA 1
ATOM 3320 C C . LEU A 1 427 ? 19.385 -19.014 13.085 1.00 96.50 427 LEU A C 1
ATOM 3322 O O . LEU A 1 427 ? 19.704 -19.306 11.932 1.00 96.50 427 LEU A O 1
ATOM 3326 N N . ARG A 1 428 ? 20.186 -19.258 14.132 1.00 94.44 428 ARG A N 1
ATOM 3327 C CA . ARG A 1 428 ? 21.531 -19.852 14.016 1.00 94.44 428 ARG A CA 1
ATOM 3328 C C . ARG A 1 428 ? 21.451 -21.340 13.687 1.00 94.44 428 ARG A C 1
ATOM 3330 O O . ARG A 1 428 ? 20.761 -22.084 14.391 1.00 94.44 428 ARG A O 1
ATOM 3337 N N . LEU A 1 429 ? 22.197 -21.781 12.678 1.00 93.06 429 LEU A N 1
ATOM 3338 C CA . LEU A 1 429 ? 22.334 -23.168 12.227 1.00 93.06 429 LEU A CA 1
ATOM 3339 C C . LEU A 1 429 ? 23.804 -23.506 11.929 1.00 93.06 429 LEU A C 1
ATOM 3341 O O . LEU A 1 429 ? 24.610 -22.622 11.646 1.00 93.06 429 LEU A O 1
ATOM 3345 N N . ALA A 1 430 ? 24.131 -24.798 11.973 1.00 89.88 430 ALA A N 1
ATOM 3346 C CA . ALA A 1 430 ? 25.451 -25.305 11.610 1.00 89.88 430 ALA A CA 1
ATOM 3347 C C . ALA A 1 430 ? 25.699 -25.194 10.093 1.00 89.88 430 ALA A C 1
ATOM 3349 O O . ALA A 1 430 ? 24.756 -25.311 9.306 1.00 89.88 430 ALA A O 1
ATOM 3350 N N . ALA A 1 431 ? 26.964 -25.049 9.683 1.00 85.69 431 ALA A N 1
ATOM 3351 C CA . ALA A 1 431 ? 27.384 -24.918 8.279 1.00 85.69 431 ALA A CA 1
ATOM 3352 C C . ALA A 1 431 ? 26.703 -25.924 7.324 1.00 85.69 431 ALA A C 1
ATOM 3354 O O . ALA A 1 431 ? 26.148 -25.549 6.293 1.00 85.69 431 ALA A O 1
ATOM 3355 N N . SER A 1 432 ? 26.656 -27.202 7.708 1.00 82.94 432 SER A N 1
ATOM 3356 C CA . SER A 1 432 ? 26.075 -28.288 6.907 1.00 82.94 432 SER A CA 1
ATOM 3357 C C . SER A 1 432 ? 24.566 -28.148 6.645 1.00 82.94 432 SER A C 1
ATOM 3359 O O . SER A 1 432 ? 24.077 -28.609 5.611 1.00 82.94 432 SER A O 1
ATOM 3361 N N . GLU A 1 433 ? 23.812 -27.498 7.535 1.00 83.25 433 GLU A N 1
ATOM 3362 C CA . GLU A 1 433 ? 22.372 -27.217 7.366 1.00 83.25 433 GLU A CA 1
ATOM 3363 C C . GLU A 1 433 ? 22.122 -26.027 6.417 1.00 83.25 433 GLU A C 1
ATOM 3365 O O . GLU A 1 433 ? 21.053 -25.910 5.798 1.00 83.25 433 GLU A O 1
ATOM 3370 N N . LEU A 1 434 ? 23.124 -25.152 6.275 1.00 78.88 434 LEU A N 1
ATOM 3371 C CA . LEU A 1 434 ? 23.146 -24.065 5.297 1.00 78.88 434 LEU A CA 1
ATOM 3372 C C . LEU A 1 434 ? 23.487 -24.628 3.906 1.00 78.88 434 LEU A C 1
ATOM 3374 O O . LEU A 1 434 ? 22.733 -24.398 2.961 1.00 78.88 434 LEU A O 1
ATOM 3378 N N . ASP A 1 435 ? 24.515 -25.478 3.798 1.00 58.25 435 ASP A N 1
ATOM 3379 C CA . ASP A 1 435 ? 24.909 -26.162 2.550 1.00 58.25 435 ASP A CA 1
ATOM 3380 C C . ASP A 1 435 ? 23.843 -27.142 2.025 1.00 58.25 435 ASP A C 1
ATOM 3382 O O . ASP A 1 435 ? 23.701 -27.368 0.815 1.00 58.25 435 ASP A O 1
ATOM 3386 N N . SER A 1 436 ? 23.017 -27.681 2.926 1.00 48.91 436 SER A N 1
ATOM 3387 C CA . SER A 1 436 ? 21.841 -28.489 2.578 1.00 48.91 436 SER A CA 1
ATOM 3388 C C . SER A 1 436 ? 20.763 -27.700 1.815 1.00 48.91 436 SER A C 1
ATOM 3390 O O . SER A 1 436 ? 19.823 -28.295 1.293 1.00 48.91 436 SER A O 1
ATOM 3392 N N . ALA A 1 437 ? 20.917 -26.378 1.655 1.00 45.66 437 ALA A N 1
ATOM 3393 C CA . ALA A 1 437 ? 20.148 -25.584 0.695 1.00 45.66 437 ALA A CA 1
ATOM 3394 C C . ALA A 1 437 ? 20.505 -25.863 -0.784 1.00 45.66 437 ALA A C 1
ATOM 3396 O O . ALA A 1 437 ? 19.780 -25.394 -1.662 1.00 45.66 437 ALA A O 1
ATOM 3397 N N . GLY A 1 438 ? 21.617 -26.555 -1.087 1.00 40.22 438 GLY A N 1
ATOM 3398 C CA . GLY A 1 438 ? 22.181 -26.535 -2.445 1.00 40.22 438 GLY A CA 1
ATOM 3399 C C . GLY A 1 438 ? 23.030 -27.718 -2.927 1.00 40.22 438 GLY A C 1
ATOM 3400 O O . GLY A 1 438 ? 23.459 -27.680 -4.083 1.00 40.22 438 GLY A O 1
ATOM 3401 N N . SER A 1 439 ? 23.260 -28.786 -2.151 1.00 34.38 439 SER A N 1
ATOM 3402 C CA . SER A 1 439 ? 24.100 -29.919 -2.606 1.00 34.38 439 SER A CA 1
ATOM 3403 C C . SER A 1 439 ? 23.368 -30.932 -3.502 1.00 34.38 439 SER A C 1
ATOM 3405 O O . SER A 1 439 ? 23.206 -32.113 -3.192 1.00 34.38 439 SER A O 1
ATOM 3407 N N . ASN A 1 440 ? 22.973 -30.485 -4.691 1.00 36.81 440 ASN A N 1
ATOM 3408 C CA . ASN A 1 440 ? 22.577 -31.388 -5.765 1.00 36.81 440 ASN A CA 1
ATOM 3409 C C . ASN A 1 440 ? 23.862 -31.988 -6.375 1.00 36.81 440 ASN A C 1
ATOM 3411 O O . ASN A 1 440 ? 24.386 -31.442 -7.339 1.00 36.81 440 ASN A O 1
ATOM 3415 N N . LYS A 1 441 ? 24.429 -33.063 -5.796 1.00 39.38 441 LYS A N 1
ATOM 3416 C CA . LYS A 1 441 ? 25.798 -33.562 -6.106 1.00 39.38 441 LYS A CA 1
ATOM 3417 C C . LYS A 1 441 ? 26.057 -33.986 -7.565 1.00 39.38 441 LYS A C 1
ATOM 3419 O O . LYS A 1 441 ? 27.214 -34.079 -7.965 1.00 39.38 441 LYS A O 1
ATOM 3424 N N . LYS A 1 442 ? 25.022 -34.099 -8.412 1.00 40.03 442 LYS A N 1
ATOM 3425 C CA . LYS A 1 442 ? 25.182 -34.122 -9.887 1.00 40.03 442 LYS A CA 1
ATOM 3426 C C . LYS A 1 442 ? 25.808 -32.830 -10.447 1.00 40.03 442 LYS A C 1
ATOM 3428 O O . LYS A 1 442 ? 26.301 -32.822 -11.571 1.00 40.03 442 LYS A O 1
ATOM 3433 N N . LYS A 1 443 ? 25.833 -31.752 -9.658 1.00 45.69 443 LYS A N 1
ATOM 3434 C CA . LYS A 1 443 ? 26.429 -30.463 -9.996 1.00 45.69 443 LYS A CA 1
ATOM 3435 C C . LYS A 1 443 ? 27.940 -30.377 -9.809 1.00 45.69 443 LYS A C 1
ATOM 3437 O O . LYS A 1 443 ? 28.429 -29.344 -10.198 1.00 45.69 443 LYS A O 1
ATOM 3442 N N . HIS A 1 444 ? 28.700 -31.362 -9.307 1.00 43.09 444 HIS A N 1
ATOM 3443 C CA . HIS A 1 444 ? 30.171 -31.187 -9.245 1.00 43.09 444 HIS A CA 1
ATOM 3444 C C . HIS A 1 444 ? 30.900 -31.472 -10.560 1.00 43.09 444 HIS A C 1
ATOM 3446 O O . HIS A 1 444 ? 31.728 -30.664 -10.976 1.00 43.09 444 HIS A O 1
ATOM 3452 N N . LEU A 1 445 ? 30.506 -32.516 -11.300 1.00 42.34 445 LEU A N 1
ATOM 3453 C CA . LEU A 1 445 ? 30.912 -32.618 -12.705 1.00 42.34 445 LEU A CA 1
ATOM 3454 C C . LEU A 1 445 ? 30.372 -31.400 -13.477 1.00 42.34 445 LEU A C 1
ATOM 3456 O O . LEU A 1 445 ? 31.109 -30.746 -14.207 1.00 42.34 445 LEU A O 1
ATOM 3460 N N . LEU A 1 446 ? 29.127 -31.002 -13.188 1.00 43.47 446 LEU A N 1
ATOM 3461 C CA . LEU A 1 446 ? 28.535 -29.753 -13.662 1.00 43.47 446 LEU A CA 1
ATOM 3462 C C . LEU A 1 446 ? 29.059 -28.459 -12.991 1.00 43.47 446 LEU A C 1
ATOM 3464 O O . LEU A 1 446 ? 28.543 -27.426 -13.349 1.00 43.47 446 LEU A O 1
ATOM 3468 N N . THR A 1 447 ? 30.063 -28.397 -12.109 1.00 46.62 447 THR A N 1
ATOM 3469 C CA . THR A 1 447 ? 30.637 -27.106 -11.618 1.00 46.62 447 THR A CA 1
ATOM 3470 C C . THR A 1 447 ? 32.113 -26.968 -11.926 1.00 46.62 447 THR A C 1
ATOM 3472 O O . THR A 1 447 ? 32.703 -25.937 -11.635 1.00 46.62 447 THR A O 1
ATOM 3475 N N . ILE A 1 448 ? 32.670 -27.934 -12.649 1.00 52.69 448 ILE A N 1
ATOM 3476 C CA . ILE A 1 448 ? 33.720 -27.650 -13.623 1.00 52.69 448 ILE A CA 1
ATOM 3477 C C . ILE A 1 448 ? 33.051 -27.443 -14.983 1.00 52.69 448 ILE A C 1
ATOM 3479 O O . ILE A 1 448 ? 33.262 -26.407 -15.604 1.00 52.69 448 ILE A O 1
ATOM 3483 N N . ILE A 1 449 ? 32.139 -28.336 -15.397 1.00 53.03 449 ILE A N 1
ATOM 3484 C CA . ILE A 1 449 ? 31.442 -28.209 -16.682 1.00 53.03 449 ILE A CA 1
ATOM 3485 C C . ILE A 1 449 ? 30.517 -26.987 -16.727 1.00 53.03 449 ILE A C 1
ATOM 3487 O O . ILE A 1 449 ? 30.562 -26.341 -17.753 1.00 53.03 449 ILE A O 1
ATOM 3491 N N . ILE A 1 450 ? 29.742 -26.574 -15.703 1.00 54.38 450 ILE A N 1
ATOM 3492 C CA . ILE A 1 450 ? 28.980 -25.306 -15.814 1.00 54.38 450 ILE A CA 1
ATOM 3493 C C . ILE A 1 450 ? 29.934 -24.131 -15.979 1.00 54.38 450 ILE A C 1
ATOM 3495 O O . ILE A 1 450 ? 29.804 -23.520 -17.011 1.00 54.38 450 ILE A O 1
ATOM 3499 N N . PRO A 1 451 ? 30.900 -23.766 -15.120 1.00 53.91 451 PRO A N 1
ATOM 3500 C CA . PRO A 1 451 ? 31.737 -22.609 -15.420 1.00 53.91 451 PRO A CA 1
ATOM 3501 C C . PRO A 1 451 ? 32.589 -22.789 -16.681 1.00 53.91 451 PRO A C 1
ATOM 3503 O O . PRO A 1 451 ? 32.811 -21.783 -17.331 1.00 53.91 451 PRO A O 1
ATOM 3506 N N . LEU A 1 452 ? 32.978 -23.996 -17.128 1.00 59.81 452 LEU A N 1
ATOM 3507 C CA . LEU A 1 452 ? 33.610 -24.144 -18.451 1.00 59.81 452 LEU A CA 1
ATOM 3508 C C . LEU A 1 452 ? 32.630 -24.015 -19.619 1.00 59.81 452 LEU A C 1
ATOM 3510 O O . LEU A 1 452 ? 33.036 -23.475 -20.631 1.00 59.81 452 LEU A O 1
ATOM 3514 N N . VAL A 1 453 ? 31.380 -24.475 -19.503 1.00 65.31 453 VAL A N 1
ATOM 3515 C CA . VAL A 1 453 ? 30.289 -24.420 -20.508 1.00 65.31 453 VAL A CA 1
ATOM 3516 C C . VAL A 1 453 ? 29.449 -23.158 -20.356 1.00 65.31 453 VAL A C 1
ATOM 3518 O O . VAL A 1 453 ? 28.675 -22.848 -21.234 1.00 65.31 453 VAL A O 1
ATOM 3521 N N . PHE A 1 454 ? 29.637 -22.379 -19.303 1.00 61.03 454 PHE A N 1
ATOM 3522 C CA . PHE A 1 454 ? 29.050 -21.075 -19.013 1.00 61.03 454 PHE A CA 1
ATOM 3523 C C . PHE A 1 454 ? 30.098 -19.999 -19.243 1.00 61.03 454 PHE A C 1
ATOM 3525 O O . PHE A 1 454 ? 29.718 -18.929 -19.665 1.00 61.03 454 PHE A O 1
ATOM 3532 N N . LEU A 1 455 ? 31.402 -20.285 -19.137 1.00 69.56 455 LEU A N 1
ATOM 3533 C CA . LEU A 1 455 ? 32.426 -19.556 -19.887 1.00 69.56 455 LEU A CA 1
ATOM 3534 C C . LEU A 1 455 ? 32.386 -19.945 -21.360 1.00 69.56 455 LEU A C 1
ATOM 3536 O O . LEU A 1 455 ? 32.496 -19.039 -22.161 1.00 69.56 455 LEU A O 1
ATOM 3540 N N . LEU A 1 456 ? 32.131 -21.196 -21.771 1.00 71.31 456 LEU A N 1
ATOM 3541 C CA . LEU A 1 456 ? 31.900 -21.486 -23.192 1.00 71.31 456 LEU A CA 1
ATOM 3542 C C . LEU A 1 456 ? 30.592 -20.856 -23.648 1.00 71.31 456 LEU A C 1
ATOM 3544 O O . LEU A 1 456 ? 30.614 -20.240 -24.686 1.00 71.31 456 LEU A O 1
ATOM 3548 N N . LEU A 1 457 ? 29.486 -20.915 -22.900 1.00 68.50 457 LEU A N 1
ATOM 3549 C CA . LEU A 1 457 ? 28.235 -20.214 -23.224 1.00 68.50 457 LEU A CA 1
ATOM 3550 C C . LEU A 1 457 ? 28.327 -18.718 -22.950 1.00 68.50 457 LEU A C 1
ATOM 3552 O O . LEU A 1 457 ? 27.487 -18.014 -23.461 1.00 68.50 457 LEU A O 1
ATOM 3556 N N . ILE A 1 458 ? 29.312 -18.172 -22.238 1.00 71.25 458 ILE A N 1
ATOM 3557 C CA . ILE A 1 458 ? 29.561 -16.722 -22.214 1.00 71.25 458 ILE A CA 1
ATOM 3558 C C . ILE A 1 458 ? 30.510 -16.347 -23.346 1.00 71.25 458 ILE A C 1
ATOM 3560 O O . ILE A 1 458 ? 30.274 -15.338 -23.967 1.00 71.25 458 ILE A O 1
ATOM 3564 N N . PHE A 1 459 ? 31.482 -17.151 -23.757 1.00 67.75 459 PHE A N 1
ATOM 3565 C CA . PHE A 1 459 ? 32.283 -16.926 -24.967 1.00 67.75 459 PHE A CA 1
ATOM 3566 C C . PHE A 1 459 ? 31.567 -17.361 -26.251 1.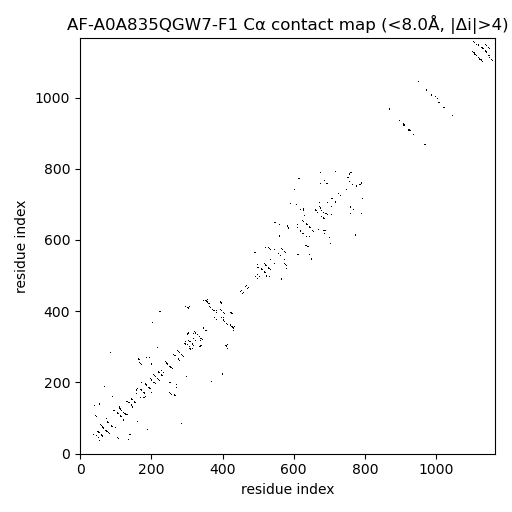00 67.75 459 PHE A C 1
ATOM 3568 O O . PHE A 1 459 ? 31.985 -16.970 -27.330 1.00 67.75 459 PHE A O 1
ATOM 3575 N N . LEU A 1 460 ? 30.444 -18.073 -26.143 1.00 70.75 460 LEU A N 1
ATOM 3576 C CA . LEU A 1 460 ? 29.515 -18.467 -27.202 1.00 70.75 460 LEU A CA 1
ATOM 3577 C C . LEU A 1 460 ? 28.181 -17.735 -27.057 1.00 70.75 460 LEU A C 1
ATOM 3579 O O . LEU A 1 460 ? 27.474 -17.692 -28.036 1.00 70.75 460 LEU A O 1
ATOM 3583 N N . CYS A 1 461 ? 27.837 -17.067 -25.952 1.00 64.62 461 CYS A N 1
ATOM 3584 C CA . CYS A 1 461 ? 26.760 -16.062 -25.929 1.00 64.62 461 CYS A CA 1
ATOM 3585 C C . CYS A 1 461 ? 27.292 -14.641 -25.980 1.00 64.62 461 CYS A C 1
ATOM 3587 O O . CYS A 1 461 ? 26.514 -13.806 -26.371 1.00 64.62 461 CYS A O 1
ATOM 3589 N N . ILE A 1 462 ? 28.563 -14.348 -25.699 1.00 67.44 462 ILE A N 1
ATOM 3590 C CA . ILE A 1 462 ? 29.326 -13.178 -26.183 1.00 67.44 462 ILE A CA 1
ATOM 3591 C C . ILE A 1 462 ? 29.933 -13.530 -27.536 1.00 67.44 462 ILE A C 1
ATOM 3593 O O . ILE A 1 462 ? 30.010 -12.666 -28.385 1.00 67.44 462 ILE A O 1
ATOM 3597 N N . GLY A 1 463 ? 30.245 -14.793 -27.827 1.00 64.56 463 GLY A N 1
ATOM 3598 C CA . GLY A 1 463 ? 30.504 -15.242 -29.197 1.00 64.56 463 GLY A CA 1
ATOM 3599 C C . GLY A 1 463 ? 29.263 -15.059 -30.050 1.00 64.56 463 GLY A C 1
ATOM 3600 O O . GLY A 1 463 ? 29.312 -14.321 -31.018 1.00 64.56 463 GLY A O 1
ATOM 3601 N N . LEU A 1 464 ? 28.115 -15.611 -29.644 1.00 59.19 464 LEU A N 1
ATOM 3602 C CA . LEU A 1 464 ? 26.834 -15.391 -30.310 1.00 59.19 464 LEU A CA 1
ATOM 3603 C C . LEU A 1 464 ? 26.271 -13.996 -30.078 1.00 59.19 464 LEU A C 1
ATOM 3605 O O . LEU A 1 464 ? 25.559 -13.584 -30.958 1.00 59.19 464 LEU A O 1
ATOM 3609 N N . TYR A 1 465 ? 26.556 -13.224 -29.022 1.00 59.62 465 TYR A N 1
ATOM 3610 C CA . TYR A 1 465 ? 26.109 -11.815 -28.901 1.00 59.62 465 TYR A CA 1
ATOM 3611 C C . TYR A 1 465 ? 27.069 -10.846 -29.569 1.00 59.62 465 TYR A C 1
ATOM 3613 O O . TYR A 1 465 ? 26.631 -9.787 -29.966 1.00 59.62 465 TYR A O 1
ATOM 3621 N N . LEU A 1 466 ? 28.331 -11.177 -29.814 1.00 53.41 466 LEU A N 1
ATOM 3622 C CA . LEU A 1 466 ? 29.160 -10.441 -30.763 1.00 53.41 466 LEU A CA 1
ATOM 3623 C C . LEU A 1 466 ? 28.856 -10.909 -32.179 1.00 53.41 466 LEU A C 1
ATOM 3625 O O . LEU A 1 466 ? 28.821 -10.053 -33.036 1.00 53.41 466 LEU A O 1
ATOM 3629 N N . LEU A 1 467 ? 28.480 -12.168 -32.426 1.00 53.56 467 LEU A N 1
ATOM 3630 C CA . LEU A 1 467 ? 27.926 -12.670 -33.695 1.00 53.56 467 LEU A CA 1
ATOM 3631 C C . LEU A 1 467 ? 26.418 -12.398 -33.860 1.00 53.56 467 LEU A C 1
ATOM 3633 O O . LEU A 1 467 ? 25.905 -12.732 -34.911 1.00 53.56 467 LEU A O 1
ATOM 3637 N N . LYS A 1 468 ? 25.713 -11.781 -32.892 1.00 50.03 468 LYS A N 1
ATOM 3638 C CA . LYS A 1 468 ? 24.277 -11.352 -32.890 1.00 50.03 468 LYS A CA 1
ATOM 3639 C C . LYS A 1 468 ? 24.113 -9.885 -32.516 1.00 50.03 468 LYS A C 1
ATOM 3641 O O . LYS A 1 468 ? 23.071 -9.315 -32.761 1.00 50.03 468 LYS A O 1
ATOM 3646 N N . LYS A 1 469 ? 25.167 -9.210 -32.080 1.00 46.56 469 LYS A N 1
ATOM 3647 C CA . LYS A 1 469 ? 25.383 -7.782 -32.310 1.00 46.56 469 LYS A CA 1
ATOM 3648 C C . LYS A 1 469 ? 25.927 -7.632 -33.722 1.00 46.56 469 LYS A C 1
ATOM 3650 O O . LYS A 1 469 ? 25.341 -6.886 -34.480 1.00 46.56 469 LYS A O 1
ATOM 3655 N N . LYS A 1 470 ? 26.867 -8.479 -34.154 1.00 44.59 470 LYS A N 1
ATOM 3656 C CA . LYS A 1 470 ? 27.220 -8.646 -35.569 1.00 44.59 470 LYS A CA 1
ATOM 3657 C C . LYS A 1 470 ? 26.131 -9.361 -36.390 1.00 44.59 470 LYS A C 1
ATOM 3659 O O . LYS A 1 470 ? 26.017 -8.999 -37.528 1.00 44.59 470 LYS A O 1
ATOM 3664 N N . ARG A 1 471 ? 25.227 -10.228 -35.887 1.00 41.75 471 ARG A N 1
ATOM 3665 C CA . ARG A 1 471 ? 23.996 -10.648 -36.640 1.00 41.75 471 ARG A CA 1
ATOM 3666 C C . ARG A 1 471 ? 22.762 -9.774 -36.418 1.00 41.75 471 ARG A C 1
ATOM 3668 O O . ARG A 1 471 ? 21.841 -9.923 -37.188 1.00 41.75 471 ARG A O 1
ATOM 3675 N N . ASN A 1 472 ? 22.663 -8.868 -35.451 1.00 39.69 472 ASN A N 1
ATOM 3676 C CA . ASN A 1 472 ? 21.525 -7.929 -35.443 1.00 39.69 472 ASN A CA 1
ATOM 3677 C C . ASN A 1 472 ? 21.902 -6.629 -36.157 1.00 39.69 472 ASN A C 1
ATOM 3679 O O . ASN A 1 472 ? 21.058 -6.055 -36.829 1.00 39.69 472 ASN A O 1
ATOM 3683 N N . HIS A 1 473 ? 23.177 -6.231 -36.122 1.00 43.19 473 HIS A N 1
ATOM 3684 C CA . HIS A 1 473 ? 23.721 -5.211 -37.013 1.00 43.19 473 HIS A CA 1
ATOM 3685 C C . HIS A 1 473 ? 23.902 -5.798 -38.426 1.00 43.19 473 HIS A C 1
ATOM 3687 O O . HIS A 1 473 ? 23.229 -5.334 -39.337 1.00 43.19 473 HIS A O 1
ATOM 3693 N N . ASP A 1 474 ? 24.654 -6.894 -38.615 1.00 39.38 474 ASP A N 1
ATOM 3694 C CA . ASP A 1 474 ? 24.833 -7.548 -39.930 1.00 39.38 474 ASP A CA 1
ATOM 3695 C C . ASP A 1 474 ? 23.704 -8.515 -40.328 1.00 39.38 474 ASP A C 1
ATOM 3697 O O . ASP A 1 474 ? 23.846 -9.141 -41.361 1.00 39.38 474 ASP A O 1
ATOM 3701 N N . ALA A 1 475 ? 22.578 -8.652 -39.613 1.00 43.09 475 ALA A N 1
ATOM 3702 C CA . ALA A 1 475 ? 21.362 -9.288 -40.172 1.00 43.09 475 ALA A CA 1
ATOM 3703 C C . ALA A 1 475 ? 20.088 -8.448 -40.085 1.00 43.09 475 ALA A C 1
ATOM 3705 O O . ALA A 1 475 ? 19.104 -8.840 -40.695 1.00 43.09 475 ALA A O 1
ATOM 3706 N N . PHE A 1 476 ? 20.129 -7.234 -39.524 1.00 48.25 476 PHE A N 1
ATOM 3707 C CA . PHE A 1 476 ? 19.367 -6.154 -40.152 1.00 48.25 476 PHE A CA 1
ATOM 3708 C C . PHE A 1 476 ? 20.058 -5.749 -41.462 1.00 48.25 476 PHE A C 1
ATOM 3710 O O . PHE A 1 476 ? 19.421 -5.793 -42.505 1.00 48.25 476 PHE A O 1
ATOM 3717 N N . HIS A 1 477 ? 21.381 -5.514 -41.474 1.00 44.91 477 HIS A N 1
ATOM 3718 C CA . HIS A 1 477 ? 22.099 -5.291 -42.735 1.00 44.91 477 HIS A CA 1
ATOM 3719 C C . HIS A 1 477 ? 22.109 -6.517 -43.659 1.00 44.91 477 HIS A C 1
ATOM 3721 O O . HIS A 1 477 ? 22.026 -6.290 -44.855 1.00 44.91 477 HIS A O 1
ATOM 3727 N N . ALA A 1 478 ? 22.179 -7.780 -43.200 1.00 41.69 478 ALA A N 1
ATOM 3728 C CA . ALA A 1 478 ? 21.992 -8.921 -44.114 1.00 41.69 478 ALA A CA 1
ATOM 3729 C C . ALA A 1 478 ? 20.540 -9.091 -44.543 1.00 41.69 478 ALA A C 1
ATOM 3731 O O . ALA A 1 478 ? 20.359 -9.301 -45.725 1.00 41.69 478 ALA A O 1
ATOM 3732 N N . TYR A 1 479 ? 19.517 -8.903 -43.698 1.00 45.78 479 TYR A N 1
ATOM 3733 C CA . TYR A 1 479 ? 18.131 -8.929 -44.190 1.00 45.78 479 TYR A CA 1
ATOM 3734 C C . TYR A 1 479 ? 17.898 -7.838 -45.247 1.00 45.78 479 TYR A C 1
ATOM 3736 O O . TYR A 1 479 ? 17.404 -8.147 -46.322 1.00 45.78 479 TYR A O 1
ATOM 3744 N N . VAL A 1 480 ? 18.386 -6.611 -45.019 1.00 48.78 480 VAL A N 1
ATOM 3745 C CA . VAL A 1 480 ? 18.365 -5.503 -45.997 1.00 48.78 480 VAL A CA 1
ATOM 3746 C C . VAL A 1 480 ? 19.250 -5.776 -47.227 1.00 48.78 480 VAL A C 1
ATOM 3748 O O . VAL A 1 480 ? 18.970 -5.252 -48.297 1.00 48.78 480 VAL A O 1
ATOM 3751 N N . LYS A 1 481 ? 20.314 -6.587 -47.116 1.00 41.84 481 LYS A N 1
ATOM 3752 C CA . LYS A 1 481 ? 21.246 -6.940 -48.213 1.00 41.84 481 LYS A CA 1
ATOM 3753 C C . LYS A 1 481 ? 20.837 -8.210 -48.977 1.00 41.84 481 LYS A C 1
ATOM 3755 O O . LYS A 1 481 ? 21.275 -8.390 -50.107 1.00 41.84 481 LYS A O 1
ATOM 3760 N N . GLU A 1 482 ? 20.005 -9.054 -48.379 1.00 39.69 482 GLU A N 1
ATOM 3761 C CA . GLU A 1 482 ? 19.418 -10.287 -48.919 1.00 39.69 482 GLU A CA 1
ATOM 3762 C C . GLU A 1 482 ? 18.061 -9.976 -49.575 1.00 39.69 482 GLU A C 1
ATOM 3764 O O . GLU A 1 482 ? 17.773 -10.476 -50.663 1.00 39.69 482 GLU A O 1
ATOM 3769 N N . SER A 1 483 ? 17.292 -9.025 -49.023 1.00 42.47 483 SER A N 1
ATOM 3770 C CA . SER A 1 483 ? 16.107 -8.446 -49.673 1.00 42.47 483 SER A CA 1
ATOM 3771 C C . SER A 1 483 ? 16.435 -7.618 -50.923 1.00 42.47 483 SER A C 1
ATOM 3773 O O . SER A 1 483 ? 15.557 -7.432 -51.759 1.00 42.47 483 SER A O 1
ATOM 3775 N N . ARG A 1 484 ? 17.703 -7.226 -51.143 1.00 42.94 484 ARG A N 1
ATOM 3776 C CA . ARG A 1 484 ? 18.173 -6.704 -52.450 1.00 42.94 484 ARG A CA 1
ATOM 3777 C C . ARG A 1 484 ? 17.947 -7.677 -53.611 1.00 42.94 484 ARG A C 1
ATOM 3779 O O . ARG A 1 484 ? 18.044 -7.279 -54.766 1.00 42.94 484 ARG A O 1
ATOM 3786 N N . GLY A 1 485 ? 17.684 -8.954 -53.323 1.00 41.34 485 GLY A N 1
ATOM 3787 C CA . GLY A 1 485 ? 17.479 -9.981 -54.337 1.00 41.34 485 GLY A CA 1
ATOM 3788 C C . GLY A 1 485 ? 16.146 -9.905 -55.089 1.00 41.34 485 GLY A C 1
ATOM 3789 O O . GLY A 1 485 ? 16.098 -10.397 -56.215 1.00 41.34 485 GLY A O 1
ATOM 3790 N N . LYS A 1 486 ? 15.071 -9.342 -54.506 1.00 43.91 486 LYS A N 1
ATOM 3791 C CA . LYS A 1 486 ? 13.742 -9.266 -55.150 1.00 43.91 486 LYS A CA 1
ATOM 3792 C C . LYS A 1 486 ? 12.936 -8.040 -54.709 1.00 43.91 486 LYS A C 1
ATOM 3794 O O . LYS A 1 486 ? 12.391 -8.031 -53.616 1.00 43.91 486 LYS A O 1
ATOM 3799 N N . GLU A 1 487 ? 12.846 -7.087 -55.638 1.00 47.09 487 GLU A N 1
ATOM 3800 C CA . GLU A 1 487 ? 11.892 -5.969 -55.731 1.00 47.09 487 GLU A CA 1
ATOM 3801 C C . GLU A 1 487 ? 11.679 -5.111 -54.464 1.00 47.09 487 GLU A C 1
ATOM 3803 O O . GLU A 1 487 ? 10.898 -5.441 -53.578 1.00 47.09 487 GLU A O 1
ATOM 3808 N N . MET A 1 488 ? 12.295 -3.917 -54.515 1.00 47.12 488 MET A N 1
ATOM 3809 C CA . MET A 1 488 ? 12.153 -2.743 -53.635 1.00 47.12 488 MET A CA 1
ATOM 3810 C C . MET A 1 488 ? 13.154 -2.626 -52.469 1.00 47.12 488 MET A C 1
ATOM 3812 O O . MET A 1 488 ? 12.942 -3.107 -51.358 1.00 47.12 488 MET A O 1
ATOM 3816 N N . GLU A 1 489 ? 14.248 -1.896 -52.707 1.00 56.06 489 GLU A N 1
ATOM 3817 C CA . GLU A 1 489 ? 15.180 -1.481 -51.653 1.00 56.06 489 GLU A CA 1
ATOM 3818 C C . GLU A 1 489 ? 14.609 -0.293 -50.859 1.00 56.06 489 GLU A C 1
ATOM 3820 O O . GLU A 1 489 ? 14.349 0.758 -51.441 1.00 56.06 489 GLU A O 1
ATOM 3825 N N . LEU A 1 490 ? 14.475 -0.416 -49.532 1.00 70.19 490 LEU A N 1
ATOM 3826 C CA . LEU A 1 490 ? 14.232 0.733 -48.653 1.00 70.19 490 LEU A CA 1
ATOM 3827 C C . LEU A 1 490 ? 15.576 1.423 -48.321 1.00 70.19 490 LEU A C 1
ATOM 3829 O O . LEU A 1 490 ? 16.431 0.786 -47.696 1.00 70.19 490 LEU A O 1
ATOM 3833 N N . PRO A 1 491 ? 15.788 2.702 -48.686 1.00 79.88 491 PRO A N 1
ATOM 3834 C CA . PRO A 1 491 ? 17.028 3.420 -48.394 1.00 79.88 491 PRO A CA 1
ATOM 3835 C C . PRO A 1 491 ? 17.342 3.538 -46.895 1.00 79.88 491 PRO A C 1
ATOM 3837 O O . PRO A 1 491 ? 16.485 3.876 -46.075 1.00 79.88 491 PRO A O 1
ATOM 3840 N N . LEU A 1 492 ? 18.614 3.328 -46.546 1.00 81.06 492 LEU A N 1
ATOM 3841 C CA . LEU A 1 492 ? 19.157 3.640 -45.225 1.00 81.06 492 LEU A CA 1
ATOM 3842 C C . LEU A 1 492 ? 19.938 4.952 -45.298 1.00 81.06 492 LEU A C 1
ATOM 3844 O O . LEU A 1 492 ? 20.965 5.027 -45.972 1.00 81.06 492 LEU A O 1
ATOM 3848 N N . PHE A 1 493 ? 19.461 5.968 -44.583 1.00 85.31 493 PHE A N 1
ATOM 3849 C CA . PHE A 1 493 ? 20.149 7.250 -44.461 1.00 85.31 493 PHE A CA 1
ATOM 3850 C C . PHE A 1 493 ? 21.131 7.216 -43.289 1.00 85.31 493 PHE A C 1
ATOM 3852 O O . PHE A 1 493 ? 20.817 6.697 -42.214 1.00 85.31 493 PHE A O 1
ATOM 3859 N N . ASP A 1 494 ? 22.314 7.803 -43.464 1.00 85.38 494 ASP A N 1
ATOM 3860 C CA . ASP A 1 494 ? 23.219 8.042 -42.344 1.00 85.38 494 ASP A CA 1
ATOM 3861 C C . ASP A 1 494 ? 22.757 9.248 -41.500 1.00 85.38 494 ASP A C 1
ATOM 3863 O O . ASP A 1 494 ? 22.074 10.158 -41.980 1.00 85.38 494 ASP A O 1
ATOM 3867 N N . MET A 1 495 ? 23.120 9.240 -40.216 1.00 86.81 495 MET A N 1
ATOM 3868 C CA . MET A 1 495 ? 22.684 10.259 -39.255 1.00 86.81 495 MET A CA 1
ATOM 3869 C C . MET A 1 495 ? 23.174 11.662 -39.632 1.00 86.81 495 MET A C 1
ATOM 3871 O O . MET A 1 495 ? 22.439 12.625 -39.452 1.00 86.81 495 MET A O 1
ATOM 3875 N N . ILE A 1 496 ? 24.374 11.780 -40.211 1.00 86.50 496 ILE A N 1
ATOM 3876 C CA . ILE A 1 496 ? 24.979 13.064 -40.592 1.00 86.50 496 ILE A CA 1
ATOM 3877 C C . ILE A 1 496 ? 24.182 13.689 -41.741 1.00 86.50 496 ILE A C 1
ATOM 3879 O O . ILE A 1 496 ? 23.941 14.895 -41.743 1.00 86.50 496 ILE A O 1
ATOM 3883 N N . THR A 1 497 ? 23.727 12.882 -42.698 1.00 88.81 497 THR A N 1
ATOM 3884 C CA . THR A 1 497 ? 22.847 13.301 -43.792 1.00 88.81 497 THR A CA 1
ATOM 3885 C C . THR A 1 497 ? 21.511 13.818 -43.254 1.00 88.81 497 THR A C 1
ATOM 3887 O O . THR A 1 497 ? 21.068 14.882 -43.682 1.00 88.81 497 THR A O 1
ATOM 3890 N N . ILE A 1 498 ? 20.905 13.145 -42.269 1.00 92.12 498 ILE A N 1
ATOM 3891 C CA . ILE A 1 498 ? 19.640 13.588 -41.656 1.00 92.12 498 ILE A CA 1
ATOM 3892 C C . ILE A 1 498 ? 19.817 14.824 -40.759 1.00 92.12 498 ILE A C 1
ATOM 3894 O O . ILE A 1 498 ? 19.008 15.752 -40.824 1.00 92.12 498 ILE A O 1
ATOM 3898 N N . GLU A 1 499 ? 20.883 14.893 -39.964 1.00 89.62 499 GLU A N 1
ATOM 3899 C CA . GLU A 1 499 ? 21.241 16.080 -39.177 1.00 89.62 499 GLU A CA 1
ATOM 3900 C C . GLU A 1 499 ? 21.521 17.278 -40.092 1.00 89.62 499 GLU A C 1
ATOM 3902 O O . GLU A 1 499 ? 21.006 18.364 -39.845 1.00 89.62 499 GLU A O 1
ATOM 3907 N N . THR A 1 500 ? 22.249 17.089 -41.195 1.00 90.25 500 THR A N 1
ATOM 3908 C CA . THR A 1 500 ? 22.481 18.149 -42.189 1.00 90.25 500 THR A CA 1
ATOM 3909 C C . THR A 1 500 ? 21.159 18.599 -42.815 1.00 90.25 500 THR A C 1
ATOM 3911 O O . THR A 1 500 ? 20.856 19.790 -42.812 1.00 90.25 500 THR A O 1
ATOM 3914 N N . ALA A 1 501 ? 20.339 17.652 -43.286 1.00 91.12 501 ALA A N 1
ATOM 3915 C CA . ALA A 1 501 ? 19.069 17.935 -43.952 1.00 91.12 501 ALA A CA 1
ATOM 3916 C C . ALA A 1 501 ? 18.058 18.662 -43.051 1.00 91.12 501 ALA A C 1
ATOM 3918 O O . ALA A 1 501 ? 17.286 19.482 -43.539 1.00 91.12 501 ALA A O 1
ATOM 3919 N N . THR A 1 502 ? 18.054 18.376 -41.745 1.00 91.75 502 THR A N 1
ATOM 3920 C CA . THR A 1 502 ? 17.124 18.964 -40.759 1.00 91.75 502 THR A CA 1
ATOM 3921 C C . THR A 1 502 ? 17.701 20.160 -39.992 1.00 91.75 502 THR A C 1
ATOM 3923 O O . THR A 1 502 ? 17.035 20.676 -39.090 1.00 91.75 502 THR A O 1
ATOM 3926 N N . MET A 1 503 ? 18.914 20.622 -40.325 1.00 89.31 503 MET A N 1
ATOM 3927 C CA . MET A 1 503 ? 19.672 21.622 -39.555 1.00 89.31 503 MET A CA 1
ATOM 3928 C C . MET A 1 503 ? 19.781 21.253 -38.062 1.00 89.31 503 MET A C 1
ATOM 3930 O O . MET A 1 503 ? 19.390 22.018 -37.182 1.00 89.31 503 MET A O 1
ATOM 3934 N N . ASN A 1 504 ? 20.279 20.046 -37.789 1.00 89.31 504 ASN A N 1
ATOM 3935 C CA . ASN A 1 504 ? 20.411 19.424 -36.469 1.00 89.31 504 ASN A CA 1
ATOM 3936 C C . ASN A 1 504 ? 19.090 19.416 -35.674 1.00 89.31 504 ASN A C 1
ATOM 3938 O O . ASN A 1 504 ? 19.041 19.824 -34.513 1.00 89.31 504 ASN A O 1
ATOM 3942 N N . PHE A 1 505 ? 18.000 18.982 -36.322 1.00 90.38 505 PHE A N 1
ATOM 3943 C CA . PHE A 1 505 ? 16.646 18.972 -35.750 1.00 90.38 505 PHE A CA 1
ATOM 3944 C C . PHE A 1 505 ? 16.216 20.339 -35.183 1.00 90.38 505 PHE A C 1
ATOM 3946 O O . PHE A 1 505 ? 15.609 20.420 -34.109 1.00 90.38 505 PHE A O 1
ATOM 3953 N N . SER A 1 506 ? 16.547 21.422 -35.898 1.00 88.69 506 SER A N 1
ATOM 3954 C CA . SER A 1 506 ? 16.204 22.792 -35.505 1.00 88.69 506 SER A CA 1
ATOM 3955 C C . SER A 1 506 ? 14.708 22.940 -35.217 1.00 88.69 506 SER A C 1
ATOM 3957 O O . SER A 1 506 ? 13.861 22.431 -35.955 1.00 88.69 506 SER A O 1
ATOM 3959 N N . SER A 1 507 ? 14.366 23.697 -34.171 1.00 83.94 507 SER A N 1
ATOM 3960 C CA . SER A 1 507 ? 12.974 24.021 -33.836 1.00 83.94 507 SER A CA 1
ATOM 3961 C C . SER A 1 507 ? 12.253 24.758 -34.968 1.00 83.94 507 SER A C 1
ATOM 3963 O O . SER A 1 507 ? 11.056 24.556 -35.139 1.00 83.94 507 SER A O 1
ATOM 3965 N N . ALA A 1 508 ? 12.974 25.534 -35.786 1.00 85.12 508 ALA A N 1
ATOM 3966 C CA . ALA A 1 508 ? 12.427 26.204 -36.969 1.00 85.12 508 ALA A CA 1
ATOM 3967 C C . ALA A 1 508 ? 11.967 25.223 -38.067 1.00 85.12 508 ALA A C 1
ATOM 3969 O O . ALA A 1 508 ? 11.094 25.556 -38.861 1.00 85.12 508 ALA A O 1
ATOM 3970 N N . ASN A 1 509 ? 12.521 24.006 -38.085 1.00 87.62 509 ASN A N 1
ATOM 3971 C CA . ASN A 1 509 ? 12.152 22.941 -39.017 1.00 87.62 509 ASN A CA 1
ATOM 3972 C C . ASN A 1 509 ? 11.102 21.978 -38.439 1.00 87.62 509 ASN A C 1
ATOM 3974 O O . ASN A 1 509 ? 10.723 21.017 -39.107 1.00 87.62 509 ASN A O 1
ATOM 3978 N N . LYS A 1 510 ? 10.636 22.169 -37.200 1.00 89.69 510 LYS A N 1
ATOM 3979 C CA . LYS A 1 510 ? 9.690 21.250 -36.558 1.00 89.69 510 LYS A CA 1
ATOM 3980 C C . LYS A 1 510 ? 8.293 21.399 -37.170 1.00 89.69 510 LYS A C 1
ATOM 3982 O O . LYS A 1 510 ? 7.691 22.465 -37.111 1.00 89.69 510 LYS A O 1
ATOM 3987 N N . LEU A 1 511 ? 7.776 20.311 -37.739 1.00 83.81 511 LEU A N 1
ATOM 3988 C CA . LEU A 1 511 ? 6.449 20.238 -38.362 1.00 83.81 511 LEU A CA 1
ATOM 3989 C C . LEU A 1 511 ? 5.346 19.909 -37.349 1.00 83.81 511 LEU A C 1
ATOM 3991 O O . LEU A 1 511 ? 4.214 20.352 -37.517 1.00 83.81 511 LEU A O 1
ATOM 3995 N N . GLY A 1 512 ? 5.673 19.148 -36.300 1.00 79.00 512 GLY A N 1
ATOM 3996 C CA . GLY A 1 512 ? 4.733 18.769 -35.246 1.00 79.00 512 GLY A CA 1
ATOM 3997 C C . GLY A 1 512 ? 5.361 17.868 -34.182 1.00 79.00 512 GLY A C 1
ATOM 3998 O O . GLY A 1 512 ? 6.512 17.442 -34.301 1.00 79.00 512 GLY A O 1
ATOM 3999 N N . GLU A 1 513 ? 4.602 17.581 -33.127 1.00 78.00 513 GLU A N 1
ATOM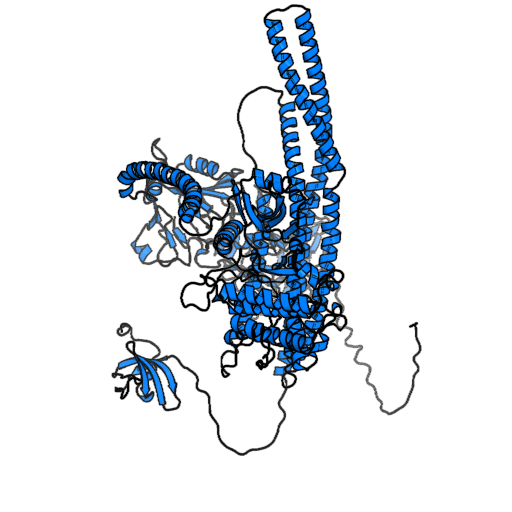 4000 C CA . GLU A 1 513 ? 4.955 16.627 -32.071 1.00 78.00 513 GLU A CA 1
ATOM 4001 C C . GLU A 1 513 ? 3.693 15.969 -31.517 1.00 78.00 513 GLU A C 1
ATOM 4003 O O . GLU A 1 513 ? 2.687 16.638 -31.291 1.00 78.00 513 GLU A O 1
ATOM 4008 N N . GLY A 1 514 ? 3.758 14.658 -31.299 1.00 64.94 514 GLY A N 1
ATOM 4009 C CA . GLY A 1 514 ? 2.684 13.864 -30.709 1.00 64.94 514 GLY A CA 1
ATOM 4010 C C . GLY A 1 514 ? 3.238 12.745 -29.829 1.00 64.94 514 GLY A C 1
ATOM 4011 O O . GLY A 1 514 ? 4.447 12.647 -29.618 1.00 64.94 514 GLY A O 1
ATOM 4012 N N . GLY A 1 515 ? 2.362 11.861 -29.341 1.00 60.38 515 GLY A N 1
ATOM 4013 C CA . GLY A 1 515 ? 2.738 10.777 -28.417 1.00 60.38 515 GLY A CA 1
ATOM 4014 C C . GLY A 1 515 ? 3.822 9.819 -28.938 1.00 60.38 515 GLY A C 1
ATOM 4015 O O . GLY A 1 515 ? 4.514 9.190 -28.141 1.00 60.38 515 GLY A O 1
ATOM 4016 N N . PHE A 1 516 ? 4.011 9.757 -30.260 1.00 62.47 516 PHE A N 1
ATOM 4017 C CA . PHE A 1 516 ? 4.978 8.886 -30.934 1.00 62.47 516 PHE A CA 1
ATOM 4018 C C . PHE A 1 516 ? 6.312 9.577 -31.285 1.00 62.47 516 PHE A C 1
ATOM 4020 O O . PHE A 1 516 ? 7.256 8.905 -31.699 1.00 62.47 516 PHE A O 1
ATOM 4027 N N . GLY A 1 517 ? 6.440 10.896 -31.088 1.00 77.25 517 GLY A N 1
ATOM 4028 C CA . GLY A 1 517 ? 7.681 11.643 -31.332 1.00 77.25 517 GLY A CA 1
ATOM 4029 C C . GLY A 1 517 ? 7.496 13.004 -32.010 1.00 77.25 517 GLY A C 1
ATOM 4030 O O . GLY A 1 517 ? 6.377 13.468 -32.236 1.00 77.25 517 GLY A O 1
ATOM 4031 N N . SER A 1 518 ? 8.621 13.642 -32.343 1.00 86.25 518 SER A N 1
ATOM 4032 C CA . SER A 1 518 ? 8.676 14.923 -33.066 1.00 86.25 518 SER A CA 1
ATOM 4033 C C . SER A 1 518 ? 8.950 14.696 -34.558 1.00 86.25 518 SER A C 1
ATOM 4035 O O . SER A 1 518 ? 9.793 13.872 -34.916 1.00 86.25 518 SER A O 1
ATOM 4037 N N . VAL A 1 519 ? 8.280 15.452 -35.430 1.00 89.81 519 VAL A N 1
ATOM 4038 C CA . VAL A 1 519 ? 8.469 15.407 -36.890 1.00 89.81 519 VAL A CA 1
ATOM 4039 C C . VAL A 1 519 ? 9.128 16.698 -37.367 1.00 89.81 519 VAL A C 1
ATOM 4041 O O . VAL A 1 519 ? 8.709 17.790 -36.982 1.00 89.81 519 VAL A O 1
ATOM 4044 N N . TYR A 1 520 ? 10.140 16.582 -38.225 1.00 92.56 520 TYR A N 1
ATOM 4045 C CA . TYR A 1 520 ? 10.922 17.700 -38.756 1.00 92.56 520 TYR A CA 1
ATOM 4046 C C . TYR A 1 520 ? 10.908 17.712 -40.283 1.00 92.56 520 TYR A C 1
ATOM 4048 O O . TYR A 1 520 ? 11.010 16.661 -40.911 1.00 92.56 520 TYR A O 1
ATOM 4056 N N . LYS A 1 521 ? 10.838 18.897 -40.886 1.00 93.06 521 LYS A N 1
ATOM 4057 C CA . LYS A 1 521 ? 11.153 19.100 -42.297 1.00 93.06 521 LYS A CA 1
ATOM 4058 C C . LYS A 1 521 ? 12.664 18.985 -42.483 1.00 93.06 521 LYS A C 1
ATOM 4060 O O . LYS A 1 521 ? 13.436 19.471 -41.655 1.00 93.06 521 LYS A O 1
ATOM 4065 N N . GLY A 1 522 ? 13.082 18.376 -43.580 1.00 92.75 522 GLY A N 1
ATOM 4066 C CA . GLY A 1 522 ? 14.458 18.450 -44.044 1.00 92.75 522 GLY A CA 1
ATOM 4067 C C . GLY A 1 522 ? 14.538 18.543 -45.559 1.00 92.75 522 GLY A C 1
ATOM 4068 O O . GLY A 1 522 ? 13.553 18.297 -46.257 1.00 92.75 522 GLY A O 1
ATOM 4069 N N . GLN A 1 523 ? 15.721 18.882 -46.058 1.00 93.81 523 GLN A N 1
ATOM 4070 C CA . GLN A 1 523 ? 16.036 18.850 -47.482 1.00 93.81 523 GLN A CA 1
ATOM 4071 C C . GLN A 1 523 ? 17.323 18.054 -47.708 1.00 93.81 523 GLN A C 1
ATOM 4073 O O . GLN A 1 523 ? 18.360 18.346 -47.111 1.00 93.81 523 GLN A O 1
ATOM 4078 N N . LEU A 1 524 ? 17.247 17.021 -48.543 1.00 90.06 524 LEU A N 1
ATOM 4079 C CA . LEU A 1 524 ? 18.402 16.228 -48.955 1.00 90.06 524 LEU A CA 1
ATOM 4080 C C . LEU A 1 524 ? 19.282 17.017 -49.942 1.00 90.06 524 LEU A C 1
ATOM 4082 O O . LEU A 1 524 ? 18.878 18.036 -50.500 1.00 90.06 524 LEU A O 1
ATOM 4086 N N . ARG A 1 525 ? 20.524 16.559 -50.150 1.00 85.62 525 ARG A N 1
ATOM 4087 C CA . ARG A 1 525 ? 21.532 17.273 -50.968 1.00 85.62 525 ARG A CA 1
ATOM 4088 C C . ARG A 1 525 ? 21.182 17.373 -52.457 1.00 85.62 525 ARG A C 1
ATOM 4090 O O . ARG A 1 525 ? 21.737 18.218 -53.148 1.00 85.62 525 ARG A O 1
ATOM 4097 N N . ASP A 1 526 ? 20.294 16.511 -52.933 1.00 84.50 526 ASP A N 1
ATOM 4098 C CA . ASP A 1 526 ? 19.702 16.514 -54.275 1.00 84.50 526 ASP A CA 1
ATOM 4099 C C . ASP A 1 526 ? 18.506 17.482 -54.405 1.00 84.50 526 ASP A C 1
ATOM 4101 O O . ASP A 1 526 ? 17.921 17.609 -55.479 1.00 84.50 526 ASP A O 1
ATOM 4105 N N . GLY A 1 527 ? 18.149 18.177 -53.321 1.00 85.88 527 GLY A N 1
ATOM 4106 C CA . GLY A 1 527 ? 17.016 19.092 -53.243 1.00 85.88 527 GLY A CA 1
ATOM 4107 C C . GLY A 1 527 ? 15.707 18.438 -52.796 1.00 85.88 527 GLY A C 1
ATOM 4108 O O . GLY A 1 527 ? 14.735 19.171 -52.593 1.00 85.88 527 GLY A O 1
ATOM 4109 N N . GLN A 1 528 ? 15.654 17.112 -52.601 1.00 90.81 528 GLN A N 1
ATOM 4110 C CA . GLN A 1 528 ? 14.426 16.417 -52.212 1.00 90.81 528 GLN A CA 1
ATOM 4111 C C . GLN A 1 528 ? 13.972 16.830 -50.802 1.00 90.81 528 GLN A C 1
ATOM 4113 O O . GLN A 1 528 ? 14.691 16.650 -49.817 1.00 90.81 528 GLN A O 1
ATOM 4118 N N . GLU A 1 529 ? 12.746 17.347 -50.692 1.00 93.38 529 GLU A N 1
ATOM 4119 C CA . GLU A 1 529 ? 12.120 17.644 -49.401 1.00 93.38 529 GLU A CA 1
ATOM 4120 C C . GLU A 1 529 ? 11.617 16.362 -48.720 1.00 93.38 529 GLU A C 1
ATOM 4122 O O . GLU A 1 529 ? 10.947 15.524 -49.331 1.00 93.38 529 GLU A O 1
ATOM 4127 N N . ILE A 1 530 ? 11.920 16.229 -47.428 1.00 94.00 530 ILE A N 1
ATOM 4128 C CA . ILE A 1 530 ? 11.609 15.053 -46.608 1.00 94.00 530 ILE A CA 1
ATOM 4129 C C . ILE A 1 530 ? 10.954 15.441 -45.278 1.00 94.00 530 ILE A C 1
ATOM 4131 O O . ILE A 1 530 ? 11.188 16.525 -44.738 1.00 94.00 530 ILE A O 1
ATOM 4135 N N . ALA A 1 531 ? 10.164 14.524 -44.721 1.00 93.50 531 ALA A N 1
ATOM 4136 C CA . ALA A 1 531 ? 9.658 14.600 -43.353 1.00 93.50 531 ALA A CA 1
ATOM 4137 C C . ALA A 1 531 ? 10.323 13.517 -42.488 1.00 93.50 531 ALA A C 1
ATOM 4139 O O . ALA A 1 531 ? 10.216 12.325 -42.770 1.00 93.50 531 ALA A O 1
ATOM 4140 N N . VAL A 1 532 ? 11.015 13.927 -41.426 1.00 92.19 532 VAL A N 1
ATOM 4141 C CA . VAL A 1 532 ? 11.785 13.055 -40.528 1.00 92.19 532 VAL A CA 1
ATOM 4142 C C . VAL A 1 532 ? 11.053 12.918 -39.194 1.00 92.19 532 VAL A C 1
ATOM 4144 O O . VAL A 1 532 ? 11.056 13.843 -38.380 1.00 92.19 532 VAL A O 1
ATOM 4147 N N . LYS A 1 533 ? 10.435 11.758 -38.955 1.00 89.94 533 LYS A N 1
ATOM 4148 C CA . LYS A 1 533 ? 9.782 11.383 -37.688 1.00 89.94 533 LYS A CA 1
ATOM 4149 C C . LYS A 1 533 ? 10.840 10.793 -36.752 1.00 89.94 533 LYS A C 1
ATOM 4151 O O . LYS A 1 533 ? 11.354 9.702 -37.000 1.00 89.94 533 LYS A O 1
ATOM 4156 N N . ARG A 1 534 ? 11.183 11.527 -35.691 1.00 88.75 534 ARG A N 1
ATOM 4157 C CA . ARG A 1 534 ? 12.133 11.124 -34.645 1.00 88.75 534 ARG A CA 1
ATOM 4158 C C . ARG A 1 534 ? 11.375 10.546 -33.458 1.00 88.75 534 ARG A C 1
ATOM 4160 O O . ARG A 1 534 ? 10.683 11.278 -32.748 1.00 88.75 534 ARG A O 1
ATOM 4167 N N . LEU A 1 535 ? 11.509 9.238 -33.257 1.00 78.81 535 LEU A N 1
ATOM 4168 C CA . LEU A 1 535 ? 10.770 8.513 -32.224 1.00 78.81 535 LEU A CA 1
ATOM 4169 C C . LEU A 1 535 ? 11.338 8.778 -30.822 1.00 78.81 535 LEU A C 1
ATOM 4171 O O . LEU A 1 535 ? 12.533 9.026 -30.647 1.00 78.81 535 LEU A O 1
ATOM 4175 N N . SER A 1 536 ? 10.470 8.730 -29.810 1.00 69.38 536 SER A N 1
ATOM 4176 C CA . SER A 1 536 ? 10.852 9.007 -28.419 1.00 69.38 536 SER A CA 1
ATOM 4177 C C . SER A 1 536 ? 11.820 7.958 -27.855 1.00 69.38 536 SER A C 1
ATOM 4179 O O . SER A 1 536 ? 11.621 6.755 -28.015 1.00 69.38 536 SER A O 1
ATOM 4181 N N . ARG A 1 537 ? 12.844 8.412 -27.118 1.00 61.44 537 ARG A N 1
ATOM 4182 C CA . ARG A 1 537 ? 13.815 7.532 -26.439 1.00 61.44 537 ARG A CA 1
ATOM 4183 C C . ARG A 1 537 ? 13.244 6.807 -25.209 1.00 61.44 537 ARG A C 1
ATOM 4185 O O . ARG A 1 537 ? 13.852 5.844 -24.757 1.00 61.44 537 ARG A O 1
ATOM 4192 N N . TYR A 1 538 ? 12.114 7.267 -24.659 1.00 53.84 538 TYR A N 1
ATOM 4193 C CA . TYR A 1 538 ? 11.604 6.836 -23.345 1.00 53.84 538 TYR A CA 1
ATOM 4194 C C . TYR A 1 538 ? 10.252 6.101 -23.380 1.00 53.84 538 TYR A C 1
ATOM 4196 O O . TYR A 1 538 ? 9.745 5.724 -22.324 1.00 53.84 538 TYR A O 1
ATOM 4204 N N . SER A 1 539 ? 9.648 5.876 -24.553 1.00 52.78 539 SER A N 1
ATOM 4205 C CA . SER A 1 539 ? 8.430 5.063 -24.646 1.00 52.78 539 SER A CA 1
ATOM 4206 C C . SER A 1 539 ? 8.778 3.572 -24.718 1.00 52.78 539 SER A C 1
ATOM 4208 O O . SER A 1 539 ? 9.513 3.128 -25.599 1.00 52.78 539 SER A O 1
ATOM 4210 N N . PHE A 1 540 ? 8.179 2.761 -23.838 1.00 42.91 540 PHE A N 1
ATOM 4211 C CA . PHE A 1 540 ? 8.281 1.290 -23.886 1.00 42.91 540 PHE A CA 1
ATOM 4212 C C . PHE A 1 540 ? 7.742 0.674 -25.198 1.00 42.91 540 PHE A C 1
ATOM 4214 O O . PHE A 1 540 ? 7.933 -0.512 -25.434 1.00 42.91 540 PHE A O 1
ATOM 4221 N N . GLN A 1 541 ? 7.068 1.466 -26.038 1.00 53.25 541 GLN A N 1
ATOM 4222 C CA . GLN A 1 541 ? 6.412 1.047 -27.280 1.00 53.25 541 GLN A CA 1
ATOM 4223 C C . GLN A 1 541 ? 7.217 1.402 -28.551 1.00 53.25 541 GLN A C 1
ATOM 4225 O O . GLN A 1 541 ? 6.998 0.804 -29.603 1.00 53.25 541 GLN A O 1
ATOM 4230 N N . GLY A 1 542 ? 8.188 2.323 -28.457 1.00 60.94 542 GLY A N 1
ATOM 4231 C CA . GLY A 1 542 ? 8.815 2.963 -29.623 1.00 60.94 542 GLY A CA 1
ATOM 4232 C C . GLY A 1 542 ? 9.747 2.084 -30.469 1.00 60.94 542 GLY A C 1
ATOM 4233 O O . GLY A 1 542 ? 10.092 2.469 -31.583 1.00 60.94 542 GLY A O 1
ATOM 4234 N N . LEU A 1 543 ? 10.172 0.911 -29.980 1.00 65.25 543 LEU A N 1
ATOM 4235 C CA . LEU A 1 543 ? 10.893 -0.071 -30.808 1.00 65.25 543 LEU A CA 1
ATOM 4236 C C . LEU A 1 543 ? 9.924 -0.926 -31.634 1.00 65.25 543 LEU A C 1
ATOM 4238 O O . LEU A 1 543 ? 10.178 -1.153 -32.815 1.00 65.25 543 LEU A O 1
ATOM 4242 N N . ASP A 1 544 ? 8.820 -1.367 -31.032 1.00 66.81 544 ASP A N 1
ATOM 4243 C CA . ASP A 1 544 ? 7.820 -2.199 -31.706 1.00 66.81 544 ASP A CA 1
ATOM 4244 C C . ASP A 1 544 ? 7.054 -1.386 -32.754 1.00 66.81 544 ASP A C 1
ATOM 4246 O O . ASP A 1 544 ? 6.815 -1.876 -33.852 1.00 66.81 544 ASP A O 1
ATOM 4250 N N . GLU A 1 545 ? 6.725 -0.125 -32.458 1.00 69.19 545 GLU A N 1
ATOM 4251 C CA . GLU A 1 545 ? 6.154 0.827 -33.425 1.00 69.19 545 GLU A CA 1
ATOM 4252 C C . GLU A 1 545 ? 7.085 1.051 -34.616 1.00 69.19 545 GLU A C 1
ATOM 4254 O O . GLU A 1 545 ? 6.648 0.933 -35.756 1.00 69.19 545 GLU A O 1
ATOM 4259 N N . PHE A 1 546 ? 8.376 1.295 -34.363 1.00 73.31 546 PHE A N 1
ATOM 4260 C CA . PHE A 1 546 ? 9.380 1.455 -35.416 1.00 73.31 546 PHE A CA 1
ATOM 4261 C C . PHE A 1 546 ? 9.490 0.206 -36.298 1.00 73.31 546 PHE A C 1
ATOM 4263 O O . PHE A 1 546 ? 9.502 0.309 -37.522 1.00 73.31 546 PHE A O 1
ATOM 4270 N N . MET A 1 547 ? 9.546 -0.983 -35.690 1.00 71.00 547 MET A N 1
ATOM 4271 C CA . MET A 1 547 ? 9.607 -2.247 -36.426 1.00 71.00 547 MET A CA 1
ATOM 4272 C C . MET A 1 547 ? 8.319 -2.515 -37.213 1.00 71.00 547 MET A C 1
ATOM 4274 O O . MET A 1 547 ? 8.415 -2.924 -38.367 1.00 71.00 547 MET A O 1
ATOM 4278 N N . ASN A 1 548 ? 7.133 -2.238 -36.656 1.00 72.88 548 ASN A N 1
ATOM 4279 C CA . ASN A 1 548 ? 5.868 -2.333 -37.395 1.00 72.88 548 ASN A CA 1
ATOM 4280 C C . ASN A 1 548 ? 5.869 -1.375 -38.592 1.00 72.88 548 ASN A C 1
ATOM 4282 O O . ASN A 1 548 ? 5.603 -1.793 -39.712 1.00 72.88 548 ASN A O 1
ATOM 4286 N N . GLU A 1 549 ? 6.208 -0.104 -38.381 1.00 77.56 549 GLU A N 1
ATOM 4287 C CA . GLU A 1 549 ? 6.107 0.925 -39.417 1.00 77.56 549 GLU A CA 1
ATOM 4288 C C . GLU A 1 549 ? 7.103 0.682 -40.571 1.00 77.56 549 GLU A C 1
ATOM 4290 O O . GLU A 1 549 ? 6.722 0.789 -41.737 1.00 77.56 549 GLU A O 1
ATOM 4295 N N . VAL A 1 550 ? 8.331 0.225 -40.274 1.00 76.81 550 VAL A N 1
ATOM 4296 C CA . VAL A 1 550 ? 9.300 -0.224 -41.297 1.00 76.81 550 VAL A CA 1
ATOM 4297 C C . VAL A 1 550 ? 8.826 -1.490 -42.018 1.00 76.81 550 VAL A C 1
ATOM 4299 O O . VAL A 1 550 ? 8.885 -1.543 -43.243 1.00 76.81 550 VAL A O 1
ATOM 4302 N N . MET A 1 551 ? 8.360 -2.516 -41.297 1.00 71.75 551 MET A N 1
ATOM 4303 C CA . MET A 1 551 ? 7.971 -3.797 -41.910 1.00 71.75 551 MET A CA 1
ATOM 4304 C C . MET A 1 551 ? 6.698 -3.698 -42.760 1.00 71.75 551 MET A C 1
ATOM 4306 O O . MET A 1 551 ? 6.555 -4.453 -43.724 1.00 71.75 551 MET A O 1
ATOM 4310 N N . LEU A 1 552 ? 5.782 -2.791 -42.407 1.00 71.56 552 LEU A N 1
ATOM 4311 C CA . LEU A 1 552 ? 4.514 -2.590 -43.104 1.00 71.56 552 LEU A CA 1
ATOM 4312 C C . LEU A 1 552 ? 4.656 -1.594 -44.260 1.00 71.56 552 LEU A C 1
ATOM 4314 O O . LEU A 1 552 ? 4.429 -1.982 -45.403 1.00 71.56 552 LEU A O 1
ATOM 4318 N N . ILE A 1 553 ? 5.072 -0.343 -44.012 1.00 69.62 553 ILE A N 1
ATOM 4319 C CA . ILE A 1 553 ? 5.030 0.705 -45.052 1.00 69.62 553 ILE A CA 1
ATOM 4320 C C . ILE A 1 553 ? 6.041 0.450 -46.177 1.00 69.62 553 ILE A C 1
ATOM 4322 O O . ILE A 1 553 ? 5.748 0.775 -47.324 1.00 69.62 553 ILE A O 1
ATOM 4326 N N . ALA A 1 554 ? 7.197 -0.171 -45.907 1.00 68.62 554 ALA A N 1
ATOM 4327 C CA . ALA A 1 554 ? 8.238 -0.370 -46.926 1.00 68.62 554 ALA A CA 1
ATOM 4328 C C . ALA A 1 554 ? 7.758 -1.114 -48.190 1.00 68.62 554 ALA A C 1
ATOM 4330 O O . ALA A 1 554 ? 8.331 -0.925 -49.260 1.00 68.62 554 ALA A O 1
ATOM 4331 N N . ASN A 1 555 ? 6.699 -1.925 -48.073 1.00 67.75 555 ASN A N 1
ATOM 4332 C CA . ASN A 1 555 ? 6.118 -2.704 -49.169 1.00 67.75 555 ASN A CA 1
ATOM 4333 C C . ASN A 1 555 ? 4.741 -2.191 -49.636 1.00 67.75 555 ASN A C 1
ATOM 4335 O O . ASN A 1 555 ? 4.128 -2.812 -50.504 1.00 67.75 555 ASN A O 1
ATOM 4339 N N . LEU A 1 556 ? 4.234 -1.089 -49.072 1.00 77.56 556 LEU A N 1
ATOM 4340 C CA . LEU A 1 556 ? 2.936 -0.516 -49.433 1.00 77.56 556 LEU A CA 1
ATOM 4341 C C . LEU A 1 556 ? 3.132 0.650 -50.399 1.00 77.56 556 LEU A C 1
ATOM 4343 O O . LEU A 1 556 ? 3.703 1.683 -50.052 1.00 77.56 556 LEU A O 1
ATOM 4347 N N . GLN A 1 557 ? 2.623 0.490 -51.618 1.00 81.44 557 GLN A N 1
ATOM 4348 C CA . GLN A 1 557 ? 2.647 1.533 -52.637 1.00 81.44 557 GLN A CA 1
ATOM 4349 C C . GLN A 1 557 ? 1.258 1.737 -53.215 1.00 81.44 557 GLN A C 1
ATOM 4351 O O . GLN A 1 557 ? 0.756 0.932 -53.995 1.00 81.44 557 GLN A O 1
ATOM 4356 N N . HIS A 1 558 ? 0.650 2.858 -52.844 1.00 90.38 558 HIS A N 1
ATOM 4357 C CA . HIS A 1 558 ? -0.619 3.295 -53.393 1.00 90.38 558 HIS A CA 1
ATOM 4358 C C . HIS A 1 558 ? -0.687 4.825 -53.372 1.00 90.38 558 HIS A C 1
ATOM 4360 O O . HIS A 1 558 ? -0.119 5.464 -52.488 1.00 90.38 558 HIS A O 1
ATOM 4366 N N . ARG A 1 559 ? -1.398 5.426 -54.336 1.00 90.69 559 ARG A N 1
ATOM 4367 C CA . ARG A 1 559 ? -1.464 6.892 -54.504 1.00 90.69 559 ARG A CA 1
ATOM 4368 C C . ARG A 1 559 ? -1.995 7.624 -53.261 1.00 90.69 559 ARG A C 1
ATOM 4370 O O . ARG A 1 559 ? -1.641 8.775 -53.042 1.00 90.69 559 ARG A O 1
ATOM 4377 N N . ASN A 1 560 ? -2.816 6.937 -52.460 1.00 95.19 560 ASN A N 1
ATOM 4378 C CA . ASN A 1 560 ? -3.451 7.456 -51.248 1.00 95.19 560 ASN A CA 1
ATOM 4379 C C . ASN A 1 560 ? -2.818 6.950 -49.937 1.00 95.19 560 ASN A C 1
ATOM 4381 O O . ASN A 1 560 ? -3.473 6.986 -48.897 1.00 95.19 560 ASN A O 1
ATOM 4385 N N . LEU A 1 561 ? -1.564 6.487 -49.956 1.00 92.62 561 LEU A N 1
ATOM 4386 C CA . LEU A 1 561 ? -0.779 6.167 -48.756 1.00 92.62 561 LEU A CA 1
ATOM 4387 C C . LEU A 1 561 ? 0.523 6.982 -48.757 1.00 92.62 561 LEU A C 1
ATOM 4389 O O . LEU A 1 561 ? 1.107 7.200 -49.819 1.00 92.62 561 LEU A O 1
ATOM 4393 N N . VAL A 1 562 ? 0.987 7.437 -47.589 1.00 91.06 562 VAL A N 1
ATOM 4394 C CA . VAL A 1 562 ? 2.251 8.187 -47.480 1.00 91.06 562 VAL A CA 1
ATOM 4395 C C . VAL A 1 562 ? 3.434 7.241 -47.661 1.00 91.06 562 VAL A C 1
ATOM 4397 O O . VAL A 1 562 ? 3.590 6.265 -46.926 1.00 91.06 562 VAL A O 1
ATOM 4400 N N . ARG A 1 563 ? 4.303 7.550 -48.625 1.00 88.19 563 ARG A N 1
ATOM 4401 C CA . ARG A 1 563 ? 5.478 6.740 -48.943 1.00 88.19 563 ARG A CA 1
ATOM 4402 C C . ARG A 1 563 ? 6.603 6.965 -47.932 1.00 88.19 563 ARG A C 1
ATOM 4404 O O . ARG A 1 563 ? 7.133 8.072 -47.803 1.00 88.19 563 ARG A O 1
ATOM 4411 N N . LEU A 1 564 ? 7.028 5.883 -47.281 1.00 87.94 564 LEU A N 1
ATOM 4412 C CA . LEU A 1 564 ? 8.301 5.827 -46.563 1.00 87.94 564 LEU A CA 1
ATOM 4413 C C . LEU A 1 564 ? 9.447 5.854 -47.591 1.00 87.94 564 LEU A C 1
ATOM 4415 O O . LEU A 1 564 ? 9.528 4.999 -48.470 1.00 87.94 564 LEU A O 1
ATOM 4419 N N . LEU A 1 565 ? 10.316 6.859 -47.496 1.00 87.69 565 LEU A N 1
ATOM 4420 C CA . LEU A 1 565 ? 11.505 7.034 -48.337 1.00 87.69 565 LEU A CA 1
ATOM 4421 C C . LEU A 1 565 ? 12.749 6.365 -47.754 1.00 87.69 565 LEU A C 1
ATOM 4423 O O . LEU A 1 565 ? 13.736 6.211 -48.465 1.00 87.69 565 LEU A O 1
ATOM 4427 N N . GLY A 1 566 ? 12.735 6.012 -46.470 1.00 87.88 566 GLY A N 1
ATOM 4428 C CA . GLY A 1 566 ? 13.837 5.322 -45.816 1.00 87.88 566 GLY A CA 1
ATOM 4429 C C . GLY A 1 566 ? 13.790 5.416 -44.298 1.00 87.88 566 GLY A C 1
ATOM 4430 O O . GLY A 1 566 ? 12.846 5.946 -43.708 1.00 87.88 566 GLY A O 1
ATOM 4431 N N . CYS A 1 567 ? 14.839 4.929 -43.647 1.00 88.75 567 CYS A N 1
ATOM 4432 C CA . CYS A 1 567 ? 15.029 5.105 -42.210 1.00 88.75 567 CYS A CA 1
ATOM 4433 C C . CYS A 1 567 ? 16.500 5.350 -41.854 1.00 88.75 567 CYS A C 1
ATOM 4435 O O . CYS A 1 567 ? 17.408 5.069 -42.636 1.00 88.75 567 CYS A O 1
ATOM 4437 N N . CYS A 1 568 ? 16.734 5.896 -40.663 1.00 85.88 568 CYS A N 1
ATOM 4438 C CA . CYS A 1 568 ? 18.059 6.009 -40.065 1.00 85.88 568 CYS A CA 1
ATOM 4439 C C . CYS A 1 568 ? 18.034 5.354 -38.680 1.00 85.88 568 CYS A C 1
ATOM 4441 O O . CYS A 1 568 ? 17.140 5.611 -37.868 1.00 85.88 568 CYS A O 1
ATOM 4443 N N . ILE A 1 569 ? 19.018 4.492 -38.426 1.00 78.25 569 ILE A N 1
ATOM 4444 C CA . ILE A 1 569 ? 19.212 3.802 -37.152 1.00 78.25 569 ILE A CA 1
ATOM 4445 C C . ILE A 1 569 ? 20.669 4.004 -36.753 1.00 78.25 569 ILE A C 1
ATOM 4447 O O . ILE A 1 569 ? 21.570 3.462 -37.394 1.00 78.25 569 ILE A O 1
ATOM 4451 N N . GLN A 1 570 ? 20.919 4.763 -35.686 1.00 71.94 570 GLN A N 1
ATOM 4452 C CA . GLN A 1 570 ? 22.272 4.926 -35.156 1.00 71.94 570 GLN A CA 1
ATOM 4453 C C . GLN A 1 570 ? 22.258 4.941 -33.625 1.00 71.94 570 GLN A C 1
ATOM 4455 O O . GLN A 1 570 ? 21.702 5.835 -32.990 1.00 71.94 570 GLN A O 1
ATOM 4460 N N . ARG A 1 571 ? 22.909 3.939 -33.018 1.00 72.38 571 ARG A N 1
ATOM 4461 C CA . ARG A 1 571 ? 22.898 3.688 -31.565 1.00 72.38 571 ARG A CA 1
ATOM 4462 C C . ARG A 1 571 ? 21.467 3.534 -31.024 1.00 72.38 571 ARG A C 1
ATOM 4464 O O . ARG A 1 571 ? 20.880 2.472 -31.190 1.00 72.38 571 ARG A O 1
ATOM 4471 N N . GLU A 1 572 ? 20.935 4.569 -30.379 1.00 68.12 572 GLU A N 1
ATOM 4472 C CA . GLU A 1 572 ? 19.593 4.608 -29.778 1.00 68.12 572 GLU A CA 1
ATOM 4473 C C . GLU A 1 572 ? 18.608 5.476 -30.582 1.00 68.12 572 GLU A C 1
ATOM 4475 O O . GLU A 1 572 ? 17.412 5.471 -30.293 1.00 68.12 572 GLU A O 1
ATOM 4480 N N . GLU A 1 573 ? 19.084 6.204 -31.599 1.00 76.38 573 GLU A N 1
ATOM 4481 C CA . GLU A 1 573 ? 18.236 7.002 -32.486 1.00 76.38 573 GLU A CA 1
ATOM 4482 C C . GLU A 1 573 ? 17.521 6.112 -33.505 1.00 76.38 573 GLU A C 1
ATOM 4484 O O . GLU A 1 573 ? 18.140 5.263 -34.156 1.00 76.38 573 GLU A O 1
ATOM 4489 N N . ARG A 1 574 ? 16.211 6.337 -33.646 1.00 84.44 574 ARG A N 1
ATOM 4490 C CA . ARG A 1 574 ? 15.326 5.668 -34.605 1.00 84.44 574 ARG A CA 1
ATOM 4491 C C . ARG A 1 574 ? 14.531 6.735 -35.344 1.00 84.44 574 ARG A C 1
ATOM 4493 O O . ARG A 1 574 ? 13.676 7.396 -34.748 1.00 84.44 574 ARG A O 1
ATOM 4500 N N . LEU A 1 575 ? 14.853 6.926 -36.619 1.00 88.12 575 LEU A N 1
ATOM 4501 C CA . LEU A 1 575 ? 14.271 7.962 -37.468 1.00 88.12 575 LEU A CA 1
ATOM 4502 C C . LEU A 1 575 ? 13.603 7.315 -38.681 1.00 88.12 575 LEU A C 1
ATOM 4504 O O . LEU A 1 575 ? 14.199 6.461 -39.339 1.00 88.12 575 LEU A O 1
ATOM 4508 N N . LEU A 1 576 ? 12.389 7.755 -38.997 1.00 89.12 576 LEU A N 1
ATOM 4509 C CA . LEU A 1 576 ? 11.655 7.366 -40.202 1.00 89.12 576 LEU A CA 1
ATOM 4510 C C . LEU A 1 576 ? 11.590 8.567 -41.145 1.00 89.12 576 LEU A C 1
ATOM 4512 O O . LEU A 1 576 ? 11.302 9.681 -40.703 1.00 89.12 576 LEU A O 1
ATOM 4516 N N . VAL A 1 577 ? 11.893 8.346 -42.423 1.00 91.31 577 VAL A N 1
ATOM 4517 C CA . VAL A 1 577 ? 11.990 9.390 -43.447 1.00 91.31 577 VAL A CA 1
ATOM 4518 C C . VAL A 1 577 ? 10.874 9.177 -44.460 1.00 91.31 577 VAL A C 1
ATOM 4520 O O . VAL A 1 577 ? 10.842 8.155 -45.139 1.00 91.31 577 VAL A O 1
ATOM 4523 N N . TYR A 1 578 ? 9.967 10.140 -44.568 1.00 91.06 578 TYR A N 1
ATOM 4524 C CA . TYR A 1 578 ? 8.813 10.126 -45.468 1.00 91.06 578 TYR A CA 1
ATOM 4525 C C . TYR A 1 578 ? 8.938 11.198 -46.544 1.00 91.06 578 TYR A C 1
ATOM 4527 O O . TYR A 1 578 ? 9.703 12.157 -46.398 1.00 91.06 578 TYR A O 1
ATOM 4535 N N . GLU A 1 579 ? 8.138 11.066 -47.602 1.00 90.94 579 GLU A N 1
ATOM 4536 C CA . GLU A 1 579 ? 7.874 12.186 -48.504 1.00 90.94 579 GLU A CA 1
ATOM 4537 C C . GLU A 1 579 ? 7.310 13.380 -47.718 1.00 90.94 579 GLU A C 1
ATOM 4539 O O . GLU A 1 579 ? 6.478 13.218 -46.821 1.00 90.94 579 GLU A O 1
ATOM 4544 N N . TYR A 1 580 ? 7.800 14.586 -48.009 1.00 92.00 580 TYR A N 1
ATOM 4545 C CA . TYR A 1 580 ? 7.267 15.787 -47.380 1.00 92.00 580 TYR A CA 1
ATOM 4546 C C . TYR A 1 580 ? 5.881 16.118 -47.948 1.00 92.00 580 TYR A C 1
ATOM 4548 O O . TYR A 1 580 ? 5.698 16.208 -49.160 1.00 92.00 580 TYR A O 1
ATOM 4556 N N . MET A 1 581 ? 4.917 16.323 -47.051 1.00 92.00 581 MET A N 1
ATOM 4557 C CA . MET A 1 581 ? 3.529 16.646 -47.377 1.00 92.00 581 MET A CA 1
ATOM 4558 C C . MET A 1 581 ? 3.302 18.148 -47.131 1.00 92.00 581 MET A C 1
ATOM 4560 O O . MET A 1 581 ? 3.136 18.554 -45.975 1.00 92.00 581 MET A O 1
ATOM 4564 N N . PRO A 1 582 ? 3.353 19.004 -48.173 1.00 87.31 582 PRO A N 1
ATOM 4565 C CA . PRO A 1 582 ? 3.380 20.458 -47.997 1.00 87.31 582 PRO A CA 1
ATOM 4566 C C . PRO A 1 582 ? 2.067 21.009 -47.435 1.00 87.31 582 PRO A C 1
ATOM 4568 O O . PRO A 1 582 ? 2.092 21.940 -46.631 1.00 87.31 582 PRO A O 1
ATOM 4571 N N . ASN A 1 583 ? 0.938 20.381 -47.775 1.00 89.12 583 ASN A N 1
ATOM 4572 C CA . ASN A 1 583 ? -0.391 20.749 -47.292 1.00 89.12 583 ASN A CA 1
ATOM 4573 C C . ASN A 1 583 ? -0.767 20.031 -45.977 1.00 89.12 583 ASN A C 1
ATOM 4575 O O . ASN A 1 583 ? -1.940 19.939 -45.638 1.00 89.12 583 ASN A O 1
ATOM 4579 N N . LYS A 1 584 ? 0.227 19.579 -45.191 1.00 88.25 584 LYS A N 1
ATOM 4580 C CA . LYS A 1 584 ? 0.073 19.086 -43.805 1.00 88.25 584 LYS A CA 1
ATOM 4581 C C . LYS A 1 584 ? -1.028 18.015 -43.662 1.00 88.25 584 LYS A C 1
ATOM 4583 O O . LYS A 1 584 ? -1.187 17.179 -44.547 1.00 88.25 584 LYS A O 1
ATOM 4588 N N . SER A 1 585 ? -1.711 17.984 -42.517 1.00 90.56 585 SER A N 1
ATOM 4589 C CA . SER A 1 585 ? -2.814 17.083 -42.190 1.00 90.56 585 SER A CA 1
ATOM 4590 C C . SER A 1 585 ? -4.176 17.713 -42.486 1.00 90.56 585 SER A C 1
ATOM 4592 O O . SER A 1 585 ? -4.380 18.919 -42.339 1.00 90.56 585 SER A O 1
ATOM 4594 N N . LEU A 1 586 ? -5.130 16.870 -42.876 1.00 90.94 586 LEU A N 1
ATOM 4595 C CA . LEU A 1 586 ? -6.477 17.245 -43.300 1.00 90.94 586 LEU A CA 1
ATOM 4596 C C . LEU A 1 586 ? -7.273 17.987 -42.205 1.00 90.94 586 LEU A C 1
ATOM 4598 O O . LEU A 1 586 ? -8.060 18.888 -42.501 1.00 90.94 586 LEU A O 1
ATOM 4602 N N . ASP A 1 587 ? -7.024 17.677 -40.932 1.00 88.88 587 ASP A N 1
ATOM 4603 C CA . ASP A 1 587 ? -7.641 18.362 -39.788 1.00 88.88 587 ASP A CA 1
ATOM 4604 C C . ASP A 1 587 ? -7.304 19.865 -39.706 1.00 88.88 587 ASP A C 1
ATOM 4606 O O . ASP A 1 587 ? -8.126 20.649 -39.227 1.00 88.88 587 ASP A O 1
ATOM 4610 N N . SER A 1 588 ? -6.150 20.278 -40.246 1.00 84.62 588 SER A N 1
ATOM 4611 C CA . SER A 1 588 ? -5.713 21.682 -40.341 1.00 84.62 588 SER A CA 1
ATOM 4612 C C . SER A 1 588 ? -6.509 22.503 -41.364 1.00 84.62 588 SER A C 1
ATOM 4614 O O . SER A 1 588 ? -6.395 23.730 -41.386 1.00 84.62 588 SER A O 1
ATOM 4616 N N . PHE A 1 589 ? -7.298 21.839 -42.214 1.00 83.56 589 PHE A N 1
ATOM 4617 C CA . PHE A 1 589 ? -8.187 22.472 -43.188 1.00 83.56 589 PHE A CA 1
ATOM 4618 C C . PHE A 1 589 ? -9.649 22.363 -42.758 1.00 83.56 589 PHE A C 1
ATOM 4620 O O . PHE A 1 589 ? -10.358 23.357 -42.820 1.00 83.56 589 PHE A O 1
ATOM 4627 N N . ILE A 1 590 ? -10.099 21.196 -42.284 1.00 83.31 590 ILE A N 1
ATOM 4628 C CA . ILE A 1 590 ? -11.513 20.984 -41.923 1.00 83.31 590 ILE A CA 1
ATOM 4629 C C . ILE A 1 590 ? -11.924 21.822 -40.702 1.00 83.31 590 ILE A C 1
ATOM 4631 O O . ILE A 1 590 ? -12.998 22.411 -40.708 1.00 83.31 590 ILE A O 1
ATOM 4635 N N . PHE A 1 591 ? -11.091 21.891 -39.656 1.00 82.56 591 PHE A N 1
ATOM 4636 C CA . PHE A 1 591 ? -11.484 22.517 -38.380 1.00 82.56 591 PHE A CA 1
ATOM 4637 C C . PHE A 1 591 ? -10.997 23.962 -38.204 1.00 82.56 591 PHE A C 1
ATOM 4639 O O . PHE A 1 591 ? -11.372 24.627 -37.235 1.00 82.56 591 PHE A O 1
ATOM 4646 N N . ASP A 1 592 ? -10.158 24.457 -39.114 1.00 77.12 592 ASP A N 1
ATOM 4647 C CA . ASP A 1 592 ? -9.700 25.845 -39.124 1.00 77.12 592 ASP A CA 1
ATOM 4648 C C . ASP A 1 592 ? -10.651 26.686 -39.989 1.00 77.12 592 ASP A C 1
ATOM 4650 O O . ASP A 1 592 ? -10.663 26.570 -41.213 1.00 77.12 592 ASP A O 1
ATOM 4654 N N . LYS A 1 593 ? -11.426 27.579 -39.359 1.00 65.56 593 LYS A N 1
ATOM 4655 C CA . LYS A 1 593 ? -12.404 28.455 -40.038 1.00 65.56 593 LYS A CA 1
ATOM 4656 C C . LYS A 1 593 ? -11.788 29.381 -41.102 1.00 65.56 593 LYS A C 1
ATOM 4658 O O . LYS A 1 593 ? -12.520 29.951 -41.914 1.00 65.56 593 LYS A O 1
ATOM 4663 N N . THR A 1 594 ? -10.468 29.550 -41.091 1.00 62.84 594 THR A N 1
ATOM 4664 C CA . THR A 1 594 ? -9.704 30.335 -42.067 1.00 62.84 594 THR A CA 1
ATOM 4665 C C . THR A 1 594 ? -9.300 29.485 -43.274 1.00 62.84 594 THR A C 1
ATOM 4667 O O . THR A 1 594 ? -9.492 29.924 -44.407 1.00 62.84 594 THR A O 1
ATOM 4670 N N . ASN A 1 595 ? -8.817 28.256 -43.052 1.00 63.50 595 ASN A N 1
ATOM 4671 C CA . ASN A 1 595 ? -8.375 27.351 -44.127 1.00 63.50 595 ASN A CA 1
ATOM 4672 C C . ASN A 1 595 ? -9.517 26.517 -44.733 1.00 63.50 595 ASN A C 1
ATOM 4674 O O . ASN A 1 595 ? -9.414 26.106 -45.886 1.00 63.50 595 ASN A O 1
ATOM 4678 N N . GLY A 1 596 ? -10.622 26.290 -44.015 1.00 60.84 596 GLY A N 1
ATOM 4679 C CA . GLY A 1 596 ? -11.752 25.470 -44.480 1.00 60.84 596 GLY A CA 1
ATOM 4680 C C . GLY A 1 596 ? -12.453 26.007 -45.728 1.00 60.84 596 GLY A C 1
ATOM 4681 O O . GLY A 1 596 ? -13.024 25.235 -46.497 1.00 60.84 596 GLY A O 1
ATOM 4682 N N . LYS A 1 597 ? -12.311 27.312 -45.996 1.00 63.06 597 LYS A N 1
ATOM 4683 C CA . LYS A 1 597 ? -12.750 27.972 -47.238 1.00 63.06 597 LYS A CA 1
ATOM 4684 C C . LYS A 1 597 ? -11.930 27.576 -48.475 1.00 63.06 597 LYS A C 1
ATOM 4686 O O . LYS A 1 597 ? -12.346 27.863 -49.589 1.00 63.06 597 LYS A O 1
ATOM 4691 N N . LEU A 1 598 ? -10.774 26.932 -48.292 1.00 67.31 598 LEU A N 1
ATOM 4692 C CA . LEU A 1 598 ? -9.935 26.403 -49.375 1.00 67.31 598 LEU A CA 1
ATOM 4693 C C . LEU A 1 598 ? -10.374 24.992 -49.817 1.00 67.31 598 LEU A C 1
ATOM 4695 O O . LEU A 1 598 ? -9.942 24.521 -50.866 1.00 67.31 598 LEU A O 1
ATOM 4699 N N . LEU A 1 599 ? -11.230 24.314 -49.038 1.00 81.00 599 LEU A N 1
ATOM 4700 C CA . LEU A 1 599 ? -11.785 22.993 -49.353 1.00 81.00 599 LEU A CA 1
ATOM 4701 C C . LEU A 1 599 ? -13.256 23.098 -49.778 1.00 81.00 599 LEU A C 1
ATOM 4703 O O . LEU A 1 599 ? -14.166 22.840 -48.985 1.00 81.00 599 LEU A O 1
ATOM 4707 N N . GLY A 1 600 ? -13.478 23.426 -51.052 1.00 83.50 600 GLY A N 1
ATOM 4708 C CA . GLY A 1 600 ? -14.795 23.327 -51.690 1.00 83.50 600 GLY A CA 1
ATOM 4709 C C . GLY A 1 600 ? -15.309 21.881 -51.779 1.00 83.50 600 GLY A C 1
ATOM 4710 O O . GLY A 1 600 ? -14.547 20.920 -51.621 1.00 83.50 600 GLY A O 1
ATOM 4711 N N . TRP A 1 601 ? -16.608 21.718 -52.058 1.00 88.19 601 TRP A N 1
ATOM 4712 C CA . TRP A 1 601 ? -17.298 20.420 -52.009 1.00 88.19 601 TRP A CA 1
ATOM 4713 C C . TRP A 1 601 ? -16.620 19.323 -52.845 1.00 88.19 601 TRP A C 1
ATOM 4715 O O . TRP A 1 601 ? -16.394 18.220 -52.347 1.00 88.19 601 TRP A O 1
ATOM 4725 N N . LEU A 1 602 ? -16.227 19.640 -54.084 1.00 87.06 602 LEU A N 1
ATOM 4726 C CA . LEU A 1 602 ? -15.562 18.696 -54.989 1.00 87.06 602 LEU A CA 1
ATOM 4727 C C . LEU A 1 602 ? -14.267 18.125 -54.387 1.00 87.06 602 LEU A C 1
ATOM 4729 O O . LEU A 1 602 ? -14.047 16.917 -54.431 1.00 87.06 602 LEU A O 1
ATOM 4733 N N . GLN A 1 603 ? -13.443 18.973 -53.758 1.00 89.31 603 GLN A N 1
ATOM 4734 C CA . GLN A 1 603 ? -12.195 18.528 -53.137 1.00 89.31 603 GLN A CA 1
ATOM 4735 C C . GLN A 1 603 ? -12.462 17.647 -51.913 1.00 89.31 603 GLN A C 1
ATOM 4737 O O . GLN A 1 603 ? -11.780 16.644 -51.718 1.00 89.31 603 GLN A O 1
ATOM 4742 N N . ARG A 1 604 ? -13.479 17.977 -51.105 1.00 91.50 604 ARG A N 1
ATOM 4743 C CA . ARG A 1 604 ? -13.903 17.142 -49.966 1.00 91.50 604 ARG A CA 1
ATOM 4744 C C . ARG A 1 604 ? -14.378 15.761 -50.423 1.00 91.50 604 ARG A C 1
ATOM 4746 O O . ARG A 1 604 ? -14.028 14.764 -49.794 1.00 91.50 604 ARG A O 1
ATOM 4753 N N . PHE A 1 605 ? -15.119 15.693 -51.529 1.00 90.50 605 PHE A N 1
ATOM 4754 C CA . PHE A 1 605 ? -15.585 14.436 -52.113 1.00 90.50 605 PHE A CA 1
ATOM 4755 C C . PHE A 1 605 ? -14.428 13.572 -52.646 1.00 90.50 605 PHE A C 1
ATOM 4757 O O . PHE A 1 605 ? -14.334 12.395 -52.292 1.00 90.50 605 PHE A O 1
ATOM 4764 N N . GLU A 1 606 ? -13.491 14.150 -53.405 1.00 91.69 606 GLU A N 1
ATOM 4765 C CA . GLU A 1 606 ? -12.285 13.432 -53.856 1.00 91.69 606 GLU A CA 1
ATOM 4766 C C . GLU A 1 606 ? -11.381 13.007 -52.686 1.00 91.69 606 GLU A C 1
ATOM 4768 O O . GLU A 1 606 ? -10.774 11.935 -52.729 1.00 91.69 606 GLU A O 1
ATOM 4773 N N . ILE A 1 607 ? -11.341 13.778 -51.593 1.00 94.81 607 ILE A N 1
ATOM 4774 C CA . ILE A 1 607 ? -10.656 13.383 -50.356 1.00 94.81 607 ILE A CA 1
ATOM 4775 C C . ILE A 1 607 ? -11.325 12.149 -49.723 1.00 94.81 607 ILE A C 1
ATOM 4777 O O . ILE A 1 607 ? -10.635 11.178 -49.408 1.00 94.81 607 ILE A O 1
ATOM 4781 N N . ILE A 1 608 ? -12.656 12.127 -49.590 1.00 95.94 608 ILE A N 1
ATOM 4782 C CA . ILE A 1 608 ? -13.403 10.954 -49.092 1.00 95.94 608 ILE A CA 1
ATOM 4783 C C . ILE A 1 608 ? -13.121 9.723 -49.966 1.00 95.94 608 ILE A C 1
ATOM 4785 O O . ILE A 1 608 ? -12.778 8.654 -49.454 1.00 95.94 608 ILE A O 1
ATOM 4789 N N . LEU A 1 609 ? -13.210 9.880 -51.289 1.00 94.31 609 LEU A N 1
ATOM 4790 C CA . LEU A 1 609 ? -13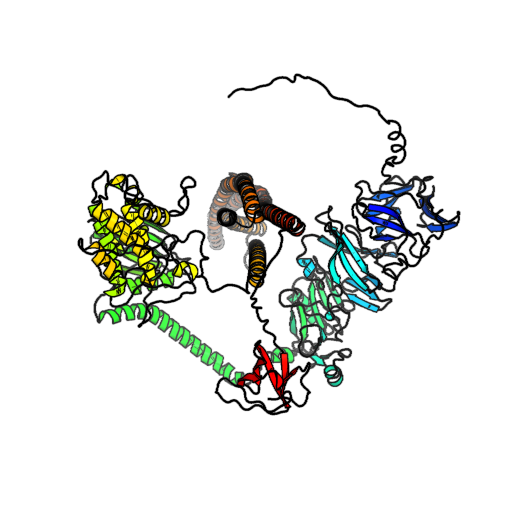.001 8.804 -52.256 1.00 94.31 609 LEU A CA 1
ATOM 4791 C C . LEU A 1 609 ? -11.545 8.304 -52.277 1.00 94.31 609 LEU A C 1
ATOM 4793 O O . LEU A 1 609 ? -11.301 7.102 -52.397 1.00 94.31 609 LEU A O 1
ATOM 4797 N N . GLY A 1 610 ? -10.568 9.199 -52.122 1.00 95.25 610 GLY A N 1
ATOM 4798 C CA . GLY A 1 610 ? -9.149 8.860 -52.022 1.00 95.25 610 GLY A CA 1
ATOM 4799 C C . GLY A 1 610 ? -8.806 8.094 -50.741 1.00 95.25 610 GLY A C 1
ATOM 4800 O O . GLY A 1 610 ? -8.096 7.090 -50.807 1.00 95.25 610 GLY A O 1
ATOM 4801 N N . ILE A 1 611 ? -9.357 8.492 -49.589 1.00 97.12 611 ILE A N 1
ATOM 4802 C CA . ILE A 1 611 ? -9.212 7.729 -48.336 1.00 97.12 611 ILE A CA 1
ATOM 4803 C C . ILE A 1 611 ? -9.863 6.343 -48.490 1.00 97.12 611 ILE A C 1
ATOM 4805 O O . ILE A 1 611 ? -9.244 5.340 -48.134 1.00 97.12 611 ILE A O 1
ATOM 4809 N N . ALA A 1 612 ? -11.056 6.261 -49.092 1.00 96.75 612 ALA A N 1
ATOM 4810 C CA . ALA A 1 612 ? -11.744 4.990 -49.323 1.00 96.75 612 ALA A CA 1
ATOM 4811 C C . ALA A 1 612 ? -10.923 4.025 -50.200 1.00 96.75 612 ALA A C 1
ATOM 4813 O O . ALA A 1 612 ? -10.776 2.852 -49.857 1.00 96.75 612 ALA A O 1
ATOM 4814 N N . ARG A 1 613 ? -10.319 4.529 -51.287 1.00 95.56 613 ARG A N 1
ATOM 4815 C CA . ARG A 1 613 ? -9.375 3.779 -52.139 1.00 95.56 613 ARG A CA 1
ATOM 4816 C C . ARG A 1 613 ? -8.115 3.352 -51.373 1.00 95.56 613 ARG A C 1
ATOM 4818 O O . ARG A 1 613 ? -7.628 2.245 -51.570 1.00 95.56 613 ARG A O 1
ATOM 4825 N N . GLY A 1 614 ? -7.594 4.206 -50.488 1.00 94.75 614 GLY A N 1
ATOM 4826 C CA . GLY A 1 614 ? -6.455 3.886 -49.622 1.00 94.75 614 GLY A CA 1
ATOM 4827 C C . GLY A 1 614 ? -6.729 2.729 -48.658 1.00 94.75 614 GLY A C 1
ATOM 4828 O O . GLY A 1 614 ? -5.889 1.842 -48.525 1.00 94.75 614 GLY A O 1
ATOM 4829 N N . LEU A 1 615 ? -7.908 2.700 -48.032 1.00 95.62 615 LEU A N 1
ATOM 4830 C CA . LEU A 1 615 ? -8.321 1.610 -47.139 1.00 95.62 615 LEU A CA 1
ATOM 4831 C C . LEU A 1 615 ? -8.674 0.326 -47.893 1.00 95.62 615 LEU A C 1
ATOM 4833 O O . LEU A 1 615 ? -8.282 -0.749 -47.453 1.00 95.62 615 LEU A O 1
ATOM 4837 N N . LEU A 1 616 ? -9.354 0.427 -49.043 1.00 94.69 616 LEU A N 1
ATOM 4838 C CA . LEU A 1 616 ? -9.607 -0.718 -49.924 1.00 94.69 616 LEU A CA 1
ATOM 4839 C C . LEU A 1 616 ? -8.297 -1.435 -50.281 1.00 94.69 616 LEU A C 1
ATOM 4841 O O . LEU A 1 616 ? -8.205 -2.654 -50.139 1.00 94.69 616 LEU A O 1
ATOM 4845 N N . TYR A 1 617 ? -7.263 -0.666 -50.634 1.00 93.56 617 TYR A N 1
ATOM 4846 C CA . TYR A 1 617 ? -5.944 -1.226 -50.892 1.00 93.56 617 TYR A CA 1
ATOM 4847 C C . TYR A 1 617 ? -5.391 -1.985 -49.676 1.00 93.56 617 TYR A C 1
ATOM 4849 O O . TYR A 1 617 ? -4.977 -3.123 -49.837 1.00 93.56 617 TYR A O 1
ATOM 4857 N N . LEU A 1 618 ? -5.444 -1.422 -48.462 1.00 91.75 618 LEU A N 1
ATOM 4858 C CA . LEU A 1 618 ? -4.954 -2.095 -47.243 1.00 91.75 618 LEU A CA 1
ATOM 4859 C C . LEU A 1 618 ? -5.757 -3.349 -46.854 1.00 91.75 618 LEU A C 1
ATOM 4861 O O . LEU A 1 618 ? -5.208 -4.284 -46.267 1.00 91.75 618 LEU A O 1
ATOM 4865 N N . HIS A 1 619 ? -7.061 -3.360 -47.130 1.00 91.56 619 HIS A N 1
ATOM 4866 C CA . HIS A 1 619 ? -7.967 -4.434 -46.716 1.00 91.56 619 HIS A CA 1
ATOM 4867 C C . HIS A 1 619 ? -8.046 -5.586 -47.721 1.00 91.56 619 HIS A C 1
ATOM 4869 O O . HIS A 1 619 ? -8.358 -6.703 -47.308 1.00 91.56 619 HIS A O 1
ATOM 4875 N N . GLN A 1 620 ? -7.833 -5.332 -49.018 1.00 86.75 620 GLN A N 1
ATOM 4876 C CA . GLN A 1 620 ? -8.100 -6.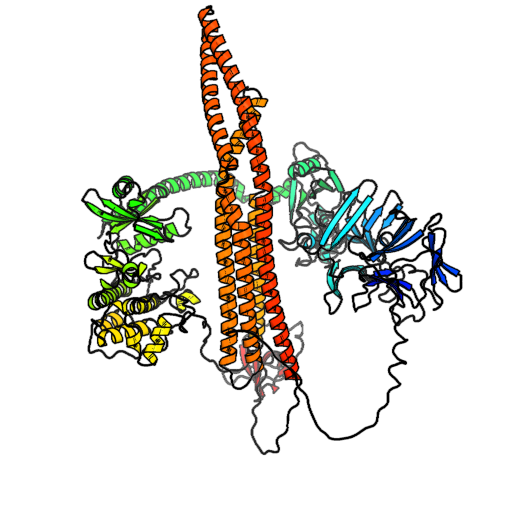311 -50.084 1.00 86.75 620 GLN A CA 1
ATOM 4877 C C . GLN A 1 620 ? -7.044 -6.344 -51.201 1.00 86.75 620 GLN A C 1
ATOM 4879 O O . GLN A 1 620 ? -6.628 -7.439 -51.576 1.00 86.75 620 GLN A O 1
ATOM 4884 N N . ASP A 1 621 ? -6.594 -5.198 -51.729 1.00 84.56 621 ASP A N 1
ATOM 4885 C CA . ASP A 1 621 ? -5.711 -5.201 -52.916 1.00 84.56 621 ASP A CA 1
ATOM 4886 C C . ASP A 1 621 ? -4.215 -5.377 -52.581 1.00 84.56 621 ASP A C 1
ATOM 4888 O O . ASP A 1 621 ? -3.410 -5.720 -53.453 1.00 84.56 621 ASP A O 1
ATOM 4892 N N . SER A 1 622 ? -3.802 -5.144 -51.331 1.00 84.12 622 SER A N 1
ATOM 4893 C CA . SER A 1 622 ? -2.435 -5.399 -50.879 1.00 84.12 622 SER A CA 1
ATOM 4894 C C . SER A 1 622 ? -2.200 -6.883 -50.604 1.00 84.12 622 SER A C 1
ATOM 4896 O O . SER A 1 622 ? -3.051 -7.597 -50.086 1.00 84.12 622 SER A O 1
ATOM 4898 N N . ARG A 1 623 ? -0.973 -7.350 -50.877 1.00 80.12 623 ARG A N 1
ATOM 4899 C CA . ARG A 1 623 ? -0.540 -8.753 -50.696 1.00 80.12 623 ARG A CA 1
ATOM 4900 C C . ARG A 1 623 ? -0.783 -9.328 -49.287 1.00 80.12 623 ARG A C 1
ATOM 4902 O O . ARG A 1 623 ? -0.774 -10.544 -49.108 1.00 80.12 623 ARG A O 1
ATOM 4909 N N . LEU A 1 624 ? -0.926 -8.464 -48.288 1.00 81.31 624 LEU A N 1
ATOM 4910 C CA . LEU A 1 624 ? -1.271 -8.795 -46.911 1.00 81.31 624 LEU A CA 1
ATOM 4911 C C . LEU A 1 624 ? -2.515 -7.988 -46.538 1.00 81.31 624 LEU A C 1
ATOM 4913 O O . LEU A 1 624 ? -2.581 -6.813 -46.893 1.00 81.31 624 LEU A O 1
ATOM 4917 N N . LEU A 1 625 ? -3.444 -8.580 -45.787 1.00 86.81 625 LEU A N 1
ATOM 4918 C CA . LEU A 1 625 ? -4.550 -7.837 -45.183 1.00 86.81 625 LEU A CA 1
ATOM 4919 C C . LEU A 1 625 ? -4.014 -7.054 -43.980 1.00 86.81 625 LEU A C 1
ATOM 4921 O O . LEU A 1 625 ? -3.450 -7.644 -43.051 1.00 86.81 625 LEU A O 1
ATOM 4925 N N . ILE A 1 626 ? -4.168 -5.731 -44.010 1.00 88.50 626 ILE A N 1
ATOM 4926 C CA . ILE A 1 626 ? -3.637 -4.810 -43.004 1.00 88.50 626 ILE A CA 1
ATOM 4927 C C . ILE A 1 626 ? -4.774 -3.989 -42.401 1.00 88.50 626 ILE A C 1
ATOM 4929 O O . ILE A 1 626 ? -5.482 -3.284 -43.111 1.00 88.50 626 ILE A O 1
ATOM 4933 N N . VAL A 1 627 ? -4.901 -4.036 -41.074 1.00 90.88 627 VAL A N 1
ATOM 4934 C CA . VAL A 1 627 ? -5.823 -3.183 -40.307 1.00 90.88 627 VAL A CA 1
ATOM 4935 C C . VAL A 1 627 ? -5.025 -2.040 -39.674 1.00 90.88 627 VAL A C 1
ATOM 4937 O O . VAL A 1 627 ? -4.011 -2.288 -39.011 1.00 90.88 627 VAL A O 1
ATOM 4940 N N . HIS A 1 628 ? -5.459 -0.796 -39.876 1.00 92.19 628 HIS A N 1
ATOM 4941 C CA . HIS A 1 628 ? -4.752 0.425 -39.475 1.00 92.19 628 HIS A CA 1
ATOM 4942 C C . HIS A 1 628 ? -4.879 0.719 -37.971 1.00 92.19 628 HIS A C 1
ATOM 4944 O O . HIS A 1 628 ? -3.884 1.022 -37.308 1.00 92.19 628 HIS A O 1
ATOM 4950 N N . ARG A 1 629 ? -6.091 0.583 -37.414 1.00 90.31 629 ARG A N 1
ATOM 4951 C CA . ARG A 1 629 ? -6.454 0.722 -35.982 1.00 90.31 629 ARG A CA 1
ATOM 4952 C C . ARG A 1 629 ? -6.287 2.105 -35.332 1.00 90.31 629 ARG A C 1
ATOM 4954 O O . ARG A 1 629 ? -6.818 2.311 -34.245 1.00 90.31 629 ARG A O 1
ATOM 4961 N N . ASP A 1 630 ? -5.602 3.057 -35.968 1.00 90.38 630 ASP A N 1
ATOM 4962 C CA . ASP A 1 630 ? -5.574 4.474 -35.547 1.00 90.38 630 ASP A CA 1
ATOM 4963 C C . ASP A 1 630 ? -5.861 5.437 -36.712 1.00 90.38 630 ASP A C 1
ATOM 4965 O O . ASP A 1 630 ? -5.104 6.362 -37.009 1.00 90.38 630 ASP A O 1
ATOM 4969 N N . LEU A 1 631 ? -6.940 5.169 -37.451 1.00 92.81 631 LEU A N 1
ATOM 4970 C CA . LEU A 1 631 ? -7.380 6.030 -38.547 1.00 92.81 631 LEU A CA 1
ATOM 4971 C C . LEU A 1 631 ? -8.176 7.233 -38.004 1.00 92.81 631 LEU A C 1
ATOM 4973 O O . LEU A 1 631 ? -9.159 7.064 -37.288 1.00 92.81 631 LEU A O 1
ATOM 4977 N N . LYS A 1 632 ? -7.754 8.448 -38.364 1.00 91.81 632 LYS A N 1
ATOM 4978 C CA . LYS A 1 632 ? -8.362 9.733 -37.967 1.00 91.81 632 LYS A CA 1
ATOM 4979 C C . LYS A 1 632 ? -7.936 10.844 -38.928 1.00 91.81 632 LYS A C 1
ATOM 4981 O O . LYS A 1 632 ? -6.910 10.709 -39.593 1.00 91.81 632 LYS A O 1
ATOM 4986 N N . VAL A 1 633 ? -8.652 11.969 -38.959 1.00 91.44 633 VAL A N 1
ATOM 4987 C CA . VAL A 1 633 ? -8.349 13.101 -39.864 1.00 91.44 633 VAL A CA 1
ATOM 4988 C C . VAL A 1 633 ? -6.938 13.690 -39.709 1.00 91.44 633 VAL A C 1
ATOM 4990 O O . VAL A 1 633 ? -6.363 14.122 -40.702 1.00 91.44 633 VAL A O 1
ATOM 4993 N N . SER A 1 634 ? -6.326 13.657 -38.517 1.00 89.31 634 SER A N 1
ATOM 4994 C CA . SER A 1 634 ? -4.933 14.119 -38.343 1.00 89.31 634 SER A CA 1
ATOM 4995 C C . SER A 1 634 ? -3.894 13.176 -38.967 1.00 89.31 634 SER A C 1
ATOM 4997 O O . SER A 1 634 ? -2.765 13.589 -39.205 1.00 89.31 634 SER A O 1
ATOM 4999 N N . ASN A 1 635 ? -4.270 11.918 -39.229 1.00 92.00 635 ASN A N 1
ATOM 5000 C CA . ASN A 1 635 ? -3.416 10.897 -39.846 1.00 92.00 635 ASN A CA 1
ATOM 5001 C C . ASN A 1 635 ? -3.642 10.799 -41.368 1.00 92.00 635 ASN A C 1
ATOM 5003 O O . ASN A 1 635 ? -3.006 9.981 -42.035 1.00 92.00 635 ASN A O 1
ATOM 5007 N N . VAL A 1 636 ? -4.506 11.648 -41.937 1.00 94.38 636 VAL A N 1
ATOM 5008 C CA . VAL A 1 636 ? -4.626 11.856 -43.385 1.00 94.38 636 VAL A CA 1
ATOM 5009 C C . VAL A 1 636 ? -3.858 13.124 -43.745 1.00 94.38 636 VAL A C 1
ATOM 5011 O O . VAL A 1 636 ? -4.226 14.217 -43.320 1.00 94.38 636 VAL A O 1
ATOM 5014 N N . LEU A 1 637 ? -2.785 12.984 -44.521 1.00 93.88 637 LEU A N 1
ATOM 5015 C CA . LEU A 1 637 ? -1.972 14.098 -45.010 1.00 93.88 637 LEU A CA 1
ATOM 5016 C C . LEU A 1 637 ? -2.380 14.489 -46.435 1.00 93.88 637 LEU A C 1
ATOM 5018 O O . LEU A 1 637 ? -2.865 13.647 -47.188 1.00 93.88 637 LEU A O 1
ATOM 5022 N N . LEU A 1 638 ? -2.171 15.750 -46.812 1.00 92.81 638 LEU A N 1
ATOM 5023 C CA . LEU A 1 638 ? -2.499 16.281 -48.137 1.00 92.81 638 LEU A CA 1
ATOM 5024 C C . LEU A 1 638 ? -1.227 16.586 -48.933 1.00 92.81 638 LEU A C 1
ATOM 5026 O O . LEU A 1 638 ? -0.312 17.263 -48.447 1.00 92.81 638 LEU A O 1
ATOM 5030 N N . ASP A 1 639 ? -1.145 16.057 -50.155 1.00 91.12 639 ASP A N 1
ATOM 5031 C CA . ASP A 1 639 ? -0.041 16.377 -51.064 1.00 91.12 639 ASP A CA 1
ATOM 5032 C C . ASP A 1 639 ? -0.208 17.773 -51.691 1.00 91.12 639 ASP A C 1
ATOM 5034 O O . ASP A 1 639 ? -1.184 18.483 -51.438 1.00 91.12 639 ASP A O 1
ATOM 5038 N N . LYS A 1 640 ? 0.773 18.192 -52.499 1.00 89.00 640 LYS A N 1
ATOM 5039 C CA . LYS A 1 640 ? 0.773 19.495 -53.190 1.00 89.00 640 LYS A CA 1
ATOM 5040 C C . LYS A 1 640 ? -0.463 19.745 -54.066 1.00 89.00 640 LYS A C 1
ATOM 5042 O O . LYS A 1 640 ? -0.828 20.900 -54.254 1.00 89.00 640 LYS A O 1
ATOM 5047 N N . ASP A 1 641 ? -1.095 18.684 -54.564 1.00 89.31 641 ASP A N 1
ATOM 5048 C CA . ASP A 1 641 ? -2.247 18.721 -55.463 1.00 89.31 641 ASP A CA 1
ATOM 5049 C C . ASP A 1 641 ? -3.557 18.415 -54.678 1.00 89.31 641 ASP A C 1
ATOM 5051 O O . ASP A 1 641 ? -4.596 18.125 -55.265 1.00 89.31 641 ASP A O 1
ATOM 5055 N N . MET A 1 642 ? -3.505 18.502 -53.337 1.00 88.56 642 MET A N 1
ATOM 5056 C CA . MET A 1 642 ? -4.597 18.290 -52.371 1.00 88.56 642 MET A CA 1
ATOM 5057 C C . MET A 1 642 ? -5.182 16.863 -52.333 1.00 88.56 642 MET A C 1
ATOM 5059 O O . MET A 1 642 ? -6.288 16.660 -51.820 1.00 88.56 642 MET A O 1
ATOM 5063 N N . ASN A 1 643 ? -4.444 15.851 -52.807 1.00 92.69 643 ASN A N 1
ATOM 5064 C CA . ASN A 1 643 ? -4.863 14.451 -52.683 1.00 92.69 643 ASN A CA 1
ATOM 5065 C C . ASN A 1 643 ? -4.599 13.914 -51.264 1.00 92.69 643 ASN A C 1
ATOM 5067 O O . ASN A 1 643 ? -3.546 14.206 -50.685 1.00 92.69 643 ASN A O 1
ATOM 5071 N N . PRO A 1 644 ? -5.492 13.072 -50.711 1.00 95.62 644 PRO A N 1
ATOM 5072 C CA . PRO A 1 644 ? -5.306 12.473 -49.395 1.00 95.62 644 PRO A CA 1
ATOM 5073 C C . PRO A 1 644 ? -4.312 11.311 -49.433 1.00 95.62 644 PRO A C 1
ATOM 5075 O O . PRO A 1 644 ? -4.375 10.449 -50.317 1.00 95.62 644 PRO A O 1
ATOM 5078 N N . LYS A 1 645 ? -3.463 11.229 -48.408 1.00 95.12 645 LYS A N 1
ATOM 5079 C CA . LYS A 1 645 ? -2.591 10.088 -48.128 1.00 95.12 645 LYS A CA 1
ATOM 5080 C C . LYS A 1 645 ? -2.684 9.666 -46.660 1.00 95.12 645 LYS A C 1
ATOM 5082 O O . LYS A 1 645 ? -2.440 10.471 -45.766 1.00 95.12 645 LYS A O 1
ATOM 5087 N N . ILE A 1 646 ? -3.013 8.401 -46.406 1.00 94.75 646 ILE A N 1
ATOM 5088 C CA . ILE A 1 646 ? -3.075 7.821 -45.053 1.00 94.75 646 ILE A CA 1
ATOM 5089 C C . ILE A 1 646 ? -1.648 7.609 -44.512 1.00 94.75 646 ILE A C 1
ATOM 5091 O O . ILE A 1 646 ? -0.747 7.223 -45.264 1.00 94.75 646 ILE A O 1
ATOM 5095 N N . SER A 1 647 ? -1.443 7.873 -43.220 1.00 90.44 647 SER A N 1
ATOM 5096 C CA . SER A 1 647 ? -0.149 7.852 -42.527 1.00 90.44 647 SER A CA 1
ATOM 5097 C C . SER A 1 647 ? -0.254 7.314 -41.089 1.00 90.44 647 SER A C 1
ATOM 5099 O O . SER A 1 647 ? -1.353 7.155 -40.568 1.00 90.44 647 SER A O 1
ATOM 5101 N N . ASP A 1 648 ? 0.902 7.109 -40.444 1.00 85.50 648 ASP A N 1
ATOM 5102 C CA . ASP A 1 648 ? 1.068 6.649 -39.050 1.00 85.50 648 ASP A CA 1
ATOM 5103 C C . ASP A 1 648 ? 0.670 5.179 -38.799 1.00 85.50 648 ASP A C 1
ATOM 5105 O O . ASP A 1 648 ? -0.252 4.850 -38.053 1.00 85.50 648 ASP A O 1
ATOM 5109 N N . PHE A 1 649 ? 1.430 4.261 -39.408 1.00 85.69 649 PHE A N 1
ATOM 5110 C CA . PHE A 1 649 ? 1.176 2.814 -39.354 1.00 85.69 649 PHE A CA 1
ATOM 5111 C C . PHE A 1 649 ? 1.841 2.113 -38.157 1.00 85.69 649 PHE A C 1
ATOM 5113 O O . PHE A 1 649 ? 1.810 0.883 -38.074 1.00 85.69 649 PHE A O 1
ATOM 5120 N N . GLY A 1 650 ? 2.428 2.843 -37.199 1.00 79.00 650 GLY A N 1
ATOM 5121 C CA . GLY A 1 650 ? 3.085 2.245 -36.021 1.00 79.00 650 GLY A CA 1
ATOM 5122 C C . GLY A 1 650 ? 2.173 1.311 -35.204 1.00 79.00 650 GLY A C 1
ATOM 5123 O O . GLY A 1 650 ? 2.644 0.392 -34.522 1.00 79.00 650 GLY A O 1
ATOM 5124 N N . MET A 1 651 ? 0.856 1.505 -35.330 1.00 82.00 651 MET A N 1
ATOM 5125 C CA . MET A 1 651 ? -0.198 0.740 -34.663 1.00 82.00 651 MET A CA 1
ATOM 5126 C C . MET A 1 651 ? -0.871 -0.326 -35.543 1.00 82.00 651 MET A C 1
ATOM 5128 O O . MET A 1 651 ? -1.643 -1.130 -35.008 1.00 82.00 651 MET A O 1
ATOM 5132 N N . ALA A 1 652 ? -0.569 -0.382 -36.841 1.00 85.88 652 ALA A N 1
ATOM 5133 C CA . ALA A 1 652 ? -1.213 -1.287 -37.791 1.00 85.88 652 ALA A CA 1
ATOM 5134 C C . ALA A 1 652 ? -0.822 -2.764 -37.568 1.00 85.88 652 ALA A C 1
ATOM 5136 O O . ALA A 1 652 ? 0.186 -3.078 -36.921 1.00 85.88 652 ALA A O 1
ATOM 5137 N N . ARG A 1 653 ? -1.639 -3.700 -38.063 1.00 85.50 653 ARG A N 1
ATOM 5138 C CA . ARG A 1 653 ? -1.447 -5.155 -37.894 1.00 85.50 653 ARG A CA 1
ATOM 5139 C C . ARG A 1 653 ? -1.758 -5.922 -39.176 1.00 85.50 653 ARG A C 1
ATOM 5141 O O . ARG A 1 653 ? -2.707 -5.586 -39.872 1.00 85.50 653 ARG A O 1
ATOM 5148 N N . ILE A 1 654 ? -0.971 -6.968 -39.445 1.00 81.00 654 ILE A N 1
ATOM 5149 C CA . ILE A 1 654 ? -1.251 -7.965 -40.490 1.00 81.00 654 ILE A CA 1
ATOM 5150 C C . ILE A 1 654 ? -2.129 -9.052 -39.882 1.00 81.00 654 ILE A C 1
ATOM 5152 O O . ILE A 1 654 ? -1.683 -9.711 -38.941 1.00 81.00 654 ILE A O 1
ATOM 5156 N N . VAL A 1 655 ? -3.303 -9.283 -40.462 1.00 79.62 655 VAL A N 1
ATOM 5157 C CA . VAL A 1 655 ? -4.153 -10.437 -40.130 1.00 79.62 655 VAL A CA 1
ATOM 5158 C C . VAL A 1 655 ? -3.713 -11.628 -40.985 1.00 79.62 655 VAL A C 1
ATOM 5160 O O . VAL A 1 655 ? -3.406 -11.466 -42.170 1.00 79.62 655 VAL A O 1
ATOM 5163 N N . LYS A 1 656 ? -3.606 -12.826 -40.394 1.00 64.81 656 LYS A N 1
ATOM 5164 C CA . LYS A 1 656 ? -3.054 -14.018 -41.075 1.00 64.81 656 LYS A CA 1
ATOM 5165 C C . LYS A 1 656 ? -4.064 -15.161 -41.213 1.00 64.81 656 LYS A C 1
ATOM 5167 O O . LYS A 1 656 ? -4.541 -15.696 -40.215 1.00 64.81 656 LYS A O 1
ATOM 5172 N N . GLY A 1 657 ? -4.241 -15.632 -42.450 1.00 60.72 657 GLY A N 1
ATOM 5173 C CA . GLY A 1 657 ? -5.122 -16.755 -42.802 1.00 60.72 657 GLY A CA 1
ATOM 5174 C C . GLY A 1 657 ? -6.590 -16.341 -42.913 1.00 60.72 657 GLY A C 1
ATOM 5175 O O . GLY A 1 657 ? -6.892 -15.154 -42.938 1.00 60.72 657 GLY A O 1
ATOM 5176 N N . ASP A 1 658 ? -7.499 -17.317 -42.928 1.00 56.59 658 ASP A N 1
ATOM 5177 C CA . ASP A 1 658 ? -8.947 -17.114 -43.141 1.00 56.59 658 ASP A CA 1
ATOM 5178 C C . ASP A 1 658 ? -9.687 -16.487 -41.934 1.00 56.59 658 ASP A C 1
ATOM 5180 O O . ASP A 1 658 ? -10.904 -16.607 -41.795 1.00 56.59 658 ASP A O 1
ATOM 5184 N N . LYS A 1 659 ? -8.960 -15.846 -41.012 1.00 56.41 659 LYS A N 1
ATOM 5185 C CA . LYS A 1 659 ? -9.537 -15.194 -39.833 1.00 56.41 659 LYS A CA 1
ATOM 5186 C C . LYS A 1 659 ? -9.992 -13.786 -40.193 1.00 56.41 659 LYS A C 1
ATOM 5188 O O . LYS A 1 659 ? -9.177 -12.944 -40.547 1.00 56.41 659 LYS A O 1
ATOM 5193 N N . LEU A 1 660 ? -11.289 -13.530 -40.053 1.00 63.12 660 LEU A N 1
ATOM 5194 C CA . LEU A 1 660 ? -11.883 -12.216 -40.316 1.00 63.12 660 LEU A CA 1
ATOM 5195 C C . LEU A 1 660 ? -11.682 -11.220 -39.159 1.00 63.12 660 LEU A C 1
ATOM 5197 O O . LEU A 1 660 ? -11.764 -10.014 -39.383 1.00 63.12 660 LEU A O 1
ATOM 5201 N N . GLU A 1 661 ? -11.383 -11.704 -37.948 1.00 74.75 661 GLU A N 1
ATOM 5202 C CA . GLU A 1 661 ? -11.215 -10.896 -36.732 1.00 74.75 661 GLU A CA 1
ATOM 5203 C C . GLU A 1 661 ? -10.053 -11.413 -35.860 1.00 74.75 661 GLU A C 1
ATOM 5205 O O . GLU A 1 661 ? -9.786 -12.619 -35.804 1.00 74.75 661 GLU A O 1
ATOM 5210 N N . GLU A 1 662 ? -9.380 -10.508 -35.141 1.00 74.88 662 GLU A N 1
ATOM 5211 C CA . GLU A 1 662 ? -8.351 -10.826 -34.139 1.00 74.88 662 GLU A CA 1
ATOM 5212 C C . GLU A 1 662 ? -8.591 -10.063 -32.822 1.00 74.88 662 GLU A C 1
ATOM 5214 O O . GLU A 1 662 ? -9.115 -8.953 -32.809 1.00 74.88 662 GLU A O 1
ATOM 5219 N N . SER A 1 663 ? -8.179 -10.643 -31.690 1.00 79.38 663 SER A N 1
ATOM 5220 C CA . SER A 1 663 ? -8.323 -10.051 -30.349 1.00 79.38 663 SER A CA 1
ATOM 5221 C C . SER A 1 663 ? -6.974 -9.629 -29.758 1.00 79.38 663 SER A C 1
ATOM 5223 O O . SER A 1 663 ? -6.019 -10.409 -29.786 1.00 79.38 663 SER A O 1
ATOM 5225 N N . THR A 1 664 ? -6.898 -8.446 -29.144 1.00 74.56 664 THR A N 1
ATOM 5226 C CA . THR A 1 664 ? -5.719 -7.954 -28.408 1.00 74.56 664 THR A CA 1
ATOM 5227 C C . THR A 1 664 ? -6.054 -7.620 -26.954 1.00 74.56 664 THR A C 1
ATOM 5229 O O . THR A 1 664 ? -6.987 -6.876 -26.678 1.00 74.56 664 THR A O 1
ATOM 5232 N N . GLU A 1 665 ? -5.229 -8.088 -26.011 1.00 66.06 665 GLU A N 1
ATOM 5233 C CA . GLU A 1 665 ? -5.301 -7.676 -24.595 1.00 66.06 665 GLU A CA 1
ATOM 5234 C C . GLU A 1 665 ? -4.946 -6.191 -24.399 1.00 66.06 665 GLU A C 1
ATOM 5236 O O . GLU A 1 665 ? -5.304 -5.570 -23.398 1.00 66.06 665 GLU A O 1
ATOM 5241 N N . LYS A 1 666 ? -4.223 -5.606 -25.363 1.00 74.56 666 LYS A N 1
ATOM 5242 C CA . LYS A 1 666 ? -3.790 -4.210 -25.349 1.00 74.56 666 LYS A CA 1
ATOM 5243 C C . LYS A 1 666 ? -4.587 -3.409 -26.379 1.00 74.56 666 LYS A C 1
ATOM 5245 O O . LYS A 1 666 ? -4.228 -3.389 -27.560 1.00 74.56 666 LYS A O 1
ATOM 5250 N N . VAL A 1 667 ? -5.656 -2.756 -25.921 1.00 76.88 667 VAL A N 1
ATOM 5251 C CA . VAL A 1 667 ? -6.457 -1.806 -26.713 1.00 76.88 667 VAL A CA 1
ATOM 5252 C C . VAL A 1 667 ? -5.663 -0.515 -26.905 1.00 76.88 667 VAL A C 1
ATOM 5254 O O . VAL A 1 667 ? -5.183 0.074 -25.935 1.00 76.88 667 VAL A O 1
ATOM 5257 N N . VAL A 1 668 ? -5.491 -0.089 -28.157 1.00 76.06 668 VAL A N 1
ATOM 5258 C CA . VAL A 1 668 ? -4.740 1.121 -28.524 1.00 76.06 668 VAL A CA 1
ATOM 5259 C C . VAL A 1 668 ? -5.385 1.803 -29.733 1.00 76.06 668 VAL A C 1
ATOM 5261 O O . VAL A 1 668 ? -5.561 1.171 -30.770 1.00 76.06 668 VAL A O 1
ATOM 5264 N N . GLY A 1 669 ? -5.698 3.092 -29.623 1.00 77.25 669 GLY A N 1
ATOM 5265 C CA . GLY A 1 669 ? -6.268 3.898 -30.708 1.00 77.25 669 GLY A CA 1
ATOM 5266 C C . GLY A 1 669 ? -6.805 5.232 -30.192 1.00 77.25 669 GLY A C 1
ATOM 5267 O O . GLY A 1 669 ? -6.804 5.488 -28.984 1.00 77.25 669 GLY A O 1
ATOM 5268 N N . THR A 1 670 ? -7.261 6.093 -31.098 1.00 79.44 670 THR A N 1
ATOM 5269 C CA . THR A 1 670 ? -7.816 7.406 -30.744 1.00 79.44 670 THR A CA 1
ATOM 5270 C C . THR A 1 670 ? -9.307 7.314 -30.403 1.00 79.44 670 THR A C 1
ATOM 5272 O O . THR A 1 670 ? -10.134 6.915 -31.226 1.00 79.44 670 THR A O 1
ATOM 5275 N N . TYR A 1 671 ? -9.666 7.714 -29.179 1.00 75.19 671 TYR A N 1
ATOM 5276 C CA . TYR A 1 671 ? -11.061 7.795 -28.731 1.00 75.19 671 TYR A CA 1
ATOM 5277 C C . TYR A 1 671 ? -11.903 8.681 -29.662 1.00 75.19 671 TYR A C 1
ATOM 5279 O O . TYR A 1 671 ? -11.428 9.699 -30.158 1.00 75.19 671 TYR A O 1
ATOM 5287 N N . GLY A 1 672 ? -13.148 8.269 -29.912 1.00 79.50 672 GLY A N 1
ATOM 5288 C CA . GLY A 1 672 ? -14.037 8.884 -30.905 1.00 79.50 672 GLY A CA 1
ATOM 5289 C C . GLY A 1 672 ? -13.937 8.274 -32.311 1.00 79.50 672 GLY A C 1
ATOM 5290 O O . GLY A 1 672 ? -14.899 8.386 -33.063 1.00 79.50 672 GLY A O 1
ATOM 5291 N N . TYR A 1 673 ? -12.838 7.583 -32.643 1.00 86.75 673 TYR A N 1
ATOM 5292 C CA . TYR A 1 673 ? -12.658 6.876 -33.925 1.00 86.75 673 TYR A CA 1
ATOM 5293 C C . TYR A 1 673 ? -12.626 5.348 -33.778 1.00 86.75 673 TYR A C 1
ATOM 5295 O O . TYR A 1 673 ? -12.887 4.639 -34.747 1.00 86.75 673 TYR A O 1
ATOM 5303 N N . MET A 1 674 ? -12.308 4.829 -32.587 1.00 87.19 674 MET A N 1
ATOM 5304 C CA . MET A 1 674 ? -12.360 3.390 -32.298 1.00 87.19 674 MET A CA 1
ATOM 5305 C C . MET A 1 674 ? -13.798 2.864 -32.353 1.00 87.19 674 MET A C 1
ATOM 5307 O O . MET A 1 674 ? -14.705 3.475 -31.786 1.00 87.19 674 MET A O 1
ATOM 5311 N N . SER A 1 675 ? -13.984 1.706 -32.986 1.00 87.75 675 SER A N 1
ATOM 5312 C CA . SER A 1 675 ? -15.270 1.014 -33.032 1.00 87.75 675 SER A CA 1
ATOM 5313 C C . SER A 1 675 ? -15.674 0.427 -31.669 1.00 87.75 675 SER A C 1
ATOM 5315 O O . SER A 1 675 ? -14.801 0.159 -30.831 1.00 87.75 675 SER A O 1
ATOM 5317 N N . PRO A 1 676 ? -16.981 0.197 -31.421 1.00 86.12 676 PRO A N 1
ATOM 5318 C CA . PRO A 1 676 ? -17.470 -0.294 -30.133 1.00 86.12 676 PRO A CA 1
ATOM 5319 C C . PRO A 1 676 ? -16.855 -1.640 -29.722 1.00 86.12 676 PRO A C 1
ATOM 5321 O O . PRO A 1 676 ? -16.439 -1.799 -28.574 1.00 86.12 676 PRO A O 1
ATOM 5324 N N . GLU A 1 677 ? -16.732 -2.594 -30.649 1.00 85.75 677 GLU A N 1
ATOM 5325 C CA . GLU A 1 677 ? -16.162 -3.918 -30.379 1.00 85.75 677 GLU A CA 1
ATOM 5326 C C . GLU A 1 677 ? -14.664 -3.862 -30.038 1.00 85.75 677 GLU A C 1
ATOM 5328 O O . GLU A 1 677 ? -14.204 -4.572 -29.138 1.00 85.75 677 GLU A O 1
ATOM 5333 N N . TYR A 1 678 ? -13.921 -2.949 -30.673 1.00 84.44 678 TYR A N 1
ATOM 5334 C CA . TYR A 1 678 ? -12.499 -2.755 -30.402 1.00 84.44 678 TYR A CA 1
ATOM 5335 C C . TYR A 1 678 ? -12.264 -2.039 -29.073 1.00 84.44 678 TYR A C 1
ATOM 5337 O O . TYR A 1 678 ? -11.425 -2.467 -28.279 1.00 84.44 678 TYR A O 1
ATOM 5345 N N . ALA A 1 679 ? -13.045 -0.994 -28.792 1.00 80.38 679 ALA A N 1
ATOM 5346 C CA . ALA A 1 679 ? -12.950 -0.232 -27.553 1.00 80.38 679 ALA A CA 1
ATOM 5347 C C . ALA A 1 679 ? -13.379 -1.041 -26.312 1.00 80.38 679 ALA A C 1
ATOM 5349 O O . ALA A 1 679 ? -12.787 -0.867 -25.247 1.00 80.38 679 ALA A O 1
ATOM 5350 N N . MET A 1 680 ? -14.386 -1.918 -26.434 1.00 76.56 680 MET A N 1
ATOM 5351 C CA . MET A 1 680 ? -14.916 -2.700 -25.304 1.00 76.56 680 MET A CA 1
ATOM 5352 C C . MET A 1 680 ? -14.221 -4.050 -25.097 1.00 76.56 680 MET A C 1
ATOM 5354 O O . MET A 1 680 ? -13.995 -4.440 -23.953 1.00 76.56 680 MET A O 1
ATOM 5358 N N . HIS A 1 681 ? -13.893 -4.768 -26.176 1.00 75.25 681 HIS A N 1
ATOM 5359 C CA . HIS A 1 681 ? -13.436 -6.164 -26.107 1.00 75.25 681 HIS A CA 1
ATOM 5360 C C . HIS A 1 681 ? -12.036 -6.389 -26.697 1.00 75.25 681 HIS A C 1
ATOM 5362 O O . HIS A 1 681 ? -11.528 -7.507 -26.651 1.00 75.25 681 HIS A O 1
ATOM 5368 N N . GLY A 1 682 ? -11.404 -5.354 -27.264 1.00 82.31 682 GLY A N 1
ATOM 5369 C CA . GLY A 1 682 ? -10.108 -5.478 -27.936 1.00 82.31 682 GLY A CA 1
ATOM 5370 C C . GLY A 1 682 ? -10.149 -6.292 -29.230 1.00 82.31 682 GLY A C 1
ATOM 5371 O O . GLY A 1 682 ? -9.097 -6.707 -29.715 1.00 82.31 682 GLY A O 1
ATOM 5372 N N . ILE A 1 683 ? -11.337 -6.521 -29.795 1.00 85.12 683 ILE A N 1
ATOM 5373 C CA . ILE A 1 683 ? -11.533 -7.227 -31.066 1.00 85.12 683 ILE A CA 1
ATOM 5374 C C . ILE A 1 683 ? -11.358 -6.221 -32.203 1.00 85.12 683 ILE A C 1
ATOM 5376 O O . ILE A 1 683 ? -12.028 -5.193 -32.213 1.00 85.12 683 ILE A O 1
ATOM 5380 N N . PHE A 1 684 ? -10.455 -6.484 -33.145 1.00 89.25 684 PHE A N 1
ATOM 5381 C CA . PHE A 1 684 ? -10.251 -5.643 -34.323 1.00 89.25 684 PHE A CA 1
ATOM 5382 C C . PHE A 1 684 ? -10.361 -6.450 -35.615 1.00 89.25 684 PHE A C 1
ATOM 5384 O O . PHE A 1 684 ? -9.922 -7.598 -35.710 1.00 89.25 684 PHE A O 1
ATOM 5391 N N . SER A 1 685 ? -10.916 -5.807 -36.635 1.00 91.12 685 SER A N 1
ATOM 5392 C CA . SER A 1 685 ? -11.035 -6.334 -37.992 1.00 91.12 685 SER A CA 1
ATOM 5393 C C . SER A 1 685 ? -11.018 -5.190 -39.007 1.00 91.12 685 SER A C 1
ATOM 5395 O O . SER A 1 685 ? -10.969 -4.012 -38.644 1.00 91.12 685 SER A O 1
ATOM 5397 N N . VAL A 1 686 ? -11.125 -5.516 -40.297 1.00 92.38 686 VAL A N 1
ATOM 5398 C CA . VAL A 1 686 ? -11.356 -4.509 -41.348 1.00 92.38 686 VAL A CA 1
ATOM 5399 C C . VAL A 1 686 ? -12.607 -3.657 -41.069 1.00 92.38 686 VAL A C 1
ATOM 5401 O O . VAL A 1 686 ? -12.613 -2.467 -41.375 1.00 92.38 686 VAL A O 1
ATOM 5404 N N . LYS A 1 687 ? -13.638 -4.211 -40.405 1.00 93.75 687 LYS A N 1
ATOM 5405 C CA . LYS A 1 687 ? -14.867 -3.483 -40.026 1.00 93.75 687 LYS A CA 1
ATOM 5406 C C . LYS A 1 687 ? -14.637 -2.445 -38.917 1.00 93.75 687 LYS A C 1
ATOM 5408 O O . LYS A 1 687 ? -15.462 -1.543 -38.753 1.00 93.75 687 LYS A O 1
ATOM 5413 N N . SER A 1 688 ? -13.533 -2.538 -38.175 1.00 92.44 688 SER A N 1
ATOM 5414 C CA . SER A 1 688 ? -13.135 -1.534 -37.181 1.00 92.44 688 SER A CA 1
ATOM 5415 C C . SER A 1 688 ? -12.539 -0.289 -37.857 1.00 92.44 688 SER A C 1
ATO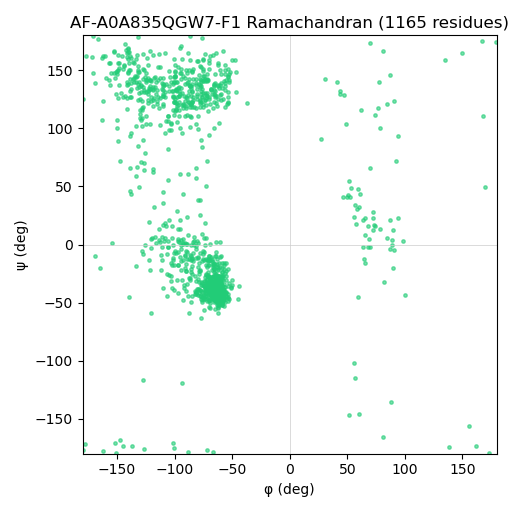M 5417 O O . SER A 1 688 ? -12.906 0.827 -37.500 1.00 92.44 688 SER A O 1
ATOM 5419 N N . ASP A 1 689 ? -11.719 -0.462 -38.902 1.00 94.62 689 ASP A N 1
ATOM 5420 C CA . ASP A 1 689 ? -11.242 0.653 -39.741 1.00 94.62 689 ASP A CA 1
ATOM 5421 C C . ASP A 1 689 ? -12.391 1.301 -40.544 1.00 94.62 689 ASP A C 1
ATOM 5423 O O . ASP A 1 689 ? -12.414 2.523 -40.701 1.00 94.62 689 ASP A O 1
ATOM 5427 N N . VAL A 1 690 ? -13.368 0.510 -41.025 1.00 96.44 690 VAL A N 1
ATOM 5428 C CA . VAL A 1 690 ? -14.586 1.033 -41.688 1.00 96.44 690 VAL A CA 1
ATOM 5429 C C . VAL A 1 690 ? -15.352 1.976 -40.755 1.00 96.44 690 VAL A C 1
ATOM 5431 O O . VAL A 1 690 ? -15.770 3.050 -41.184 1.00 96.44 690 VAL A O 1
ATOM 5434 N N . PHE A 1 691 ? -15.487 1.628 -39.472 1.00 95.00 691 PHE A N 1
ATOM 5435 C CA . PHE A 1 691 ? -16.117 2.504 -38.480 1.00 95.00 691 PHE A CA 1
ATOM 5436 C C . PHE A 1 691 ? -15.361 3.834 -38.344 1.00 95.00 691 PHE A C 1
ATOM 5438 O O . PHE A 1 691 ? -15.967 4.902 -38.449 1.00 95.00 691 PHE A O 1
ATOM 5445 N N . SER A 1 692 ? -14.031 3.791 -38.192 1.00 95.06 692 SER A N 1
ATOM 5446 C CA . SER A 1 692 ? -13.196 5.002 -38.143 1.00 95.06 692 SER A CA 1
ATOM 5447 C C . SER A 1 692 ? -13.341 5.857 -39.408 1.00 95.06 692 SER A C 1
ATOM 5449 O O . SER A 1 692 ? -13.404 7.084 -39.327 1.00 95.06 692 SER A O 1
ATOM 5451 N N . PHE A 1 693 ? -13.451 5.225 -40.580 1.00 97.12 693 PHE A N 1
ATOM 5452 C CA . PHE A 1 693 ? -13.692 5.906 -41.851 1.00 97.12 693 PHE A CA 1
ATOM 5453 C C . PHE A 1 693 ? -15.071 6.582 -41.920 1.00 97.12 693 PHE A C 1
ATOM 5455 O O . PHE A 1 693 ? -15.174 7.709 -42.404 1.00 97.12 693 PHE A O 1
ATOM 5462 N N . GLY A 1 694 ? -16.118 5.951 -41.383 1.00 95.88 694 GLY A N 1
ATOM 5463 C CA . GLY A 1 694 ? -17.450 6.553 -41.285 1.00 95.88 694 GLY A CA 1
ATOM 5464 C C . GLY A 1 694 ? -17.469 7.827 -40.436 1.00 95.88 694 GLY A C 1
ATOM 5465 O O . GLY A 1 694 ? -18.058 8.828 -40.844 1.00 95.88 694 GLY A O 1
ATOM 5466 N N . VAL A 1 695 ? -16.741 7.837 -39.312 1.00 94.06 695 VAL A N 1
ATOM 5467 C CA . VAL A 1 695 ? -16.534 9.052 -38.499 1.00 94.06 695 VAL A CA 1
ATOM 5468 C C . VAL A 1 695 ? -15.822 10.140 -39.313 1.00 94.06 695 VAL A C 1
ATOM 5470 O O . VAL A 1 695 ? -16.260 11.288 -39.309 1.00 94.06 695 VAL A O 1
ATOM 5473 N N . ILE A 1 696 ? -14.773 9.783 -40.061 1.00 95.31 696 ILE A N 1
ATOM 5474 C CA . ILE A 1 696 ? -14.012 10.723 -40.903 1.00 95.31 696 ILE A CA 1
ATOM 5475 C C . ILE A 1 696 ? -14.878 11.336 -42.014 1.00 95.31 696 ILE A C 1
ATOM 5477 O O . ILE A 1 696 ? -14.769 12.537 -42.253 1.00 95.31 696 ILE A O 1
ATOM 5481 N N . ILE A 1 697 ? -15.769 10.568 -42.659 1.00 95.56 697 ILE A N 1
ATOM 5482 C CA . ILE A 1 697 ? -16.741 11.125 -43.620 1.00 95.56 697 ILE A CA 1
ATOM 5483 C C . ILE A 1 697 ? -17.579 12.220 -42.957 1.00 95.56 697 ILE A C 1
ATOM 5485 O O . ILE A 1 697 ? -17.706 13.309 -43.518 1.00 95.56 697 ILE A O 1
ATOM 5489 N N . LEU A 1 698 ? -18.138 11.940 -41.775 1.00 93.50 698 LEU A N 1
ATOM 5490 C CA . LEU A 1 698 ? -18.995 12.889 -41.066 1.00 93.50 698 LEU A CA 1
ATOM 5491 C C . LEU A 1 698 ? -18.220 14.157 -40.673 1.00 93.50 698 LEU A C 1
ATOM 5493 O O . LEU A 1 698 ? -18.741 15.257 -40.841 1.00 93.50 698 LEU A O 1
ATOM 5497 N N . GLU A 1 699 ? -16.962 14.049 -40.241 1.00 92.38 699 GLU A N 1
ATOM 5498 C CA . GLU A 1 699 ? -16.121 15.231 -39.991 1.00 92.38 699 GLU A CA 1
ATOM 5499 C C . GLU A 1 699 ? -15.846 16.039 -41.275 1.00 92.38 699 GLU A C 1
ATOM 5501 O O . GLU A 1 699 ? -15.946 17.266 -41.258 1.00 92.38 699 GLU A O 1
ATOM 5506 N N . ILE A 1 700 ? -15.560 15.379 -42.407 1.00 92.06 700 ILE A N 1
ATOM 5507 C CA . ILE A 1 700 ? -15.279 16.047 -43.692 1.00 92.06 700 ILE A CA 1
ATOM 5508 C C . ILE A 1 700 ? -16.497 16.816 -44.218 1.00 92.06 700 ILE A C 1
ATOM 5510 O O . ILE A 1 700 ? -16.361 17.981 -44.609 1.00 92.06 700 ILE A O 1
ATOM 5514 N N . ILE A 1 701 ? -17.678 16.190 -44.262 1.00 90.06 701 ILE A N 1
ATOM 5515 C CA . ILE A 1 701 ? -18.861 16.820 -44.873 1.00 90.06 701 ILE A CA 1
ATOM 5516 C C . ILE A 1 701 ? -19.454 17.931 -44.001 1.00 90.06 701 ILE A C 1
ATOM 5518 O O . ILE A 1 701 ? -20.035 18.866 -44.545 1.00 90.06 701 ILE A O 1
ATOM 5522 N N . THR A 1 702 ? -19.281 17.857 -42.676 1.00 88.75 702 THR A N 1
ATOM 5523 C CA . THR A 1 702 ? -19.870 18.830 -41.738 1.00 88.75 702 THR A CA 1
ATOM 5524 C C . THR A 1 702 ? -18.926 19.946 -41.298 1.00 88.75 702 THR A C 1
ATOM 5526 O O . THR A 1 702 ? -19.389 20.934 -40.734 1.00 88.75 702 THR A O 1
ATOM 5529 N N . GLY A 1 703 ? -17.607 19.797 -41.476 1.00 86.56 703 GLY A N 1
ATOM 5530 C CA . GLY A 1 703 ? -16.622 20.734 -40.913 1.00 86.56 703 GLY A CA 1
ATOM 5531 C C . GLY A 1 703 ? -16.503 20.668 -39.381 1.00 86.56 703 GLY A C 1
ATOM 5532 O O . GLY A 1 703 ? -15.685 21.365 -38.779 1.00 86.56 703 GLY A O 1
ATOM 5533 N N . LYS A 1 704 ? -17.311 19.832 -38.715 1.00 86.06 704 LYS A N 1
ATOM 5534 C CA . LYS A 1 704 ? -17.378 19.724 -37.256 1.00 86.06 704 LYS A CA 1
ATOM 5535 C C . LYS A 1 704 ? -16.467 18.594 -36.791 1.00 86.06 704 LYS A C 1
ATOM 5537 O O . LYS A 1 704 ? -16.471 17.502 -37.349 1.00 86.06 704 LYS A O 1
ATOM 5542 N N . LYS A 1 705 ? -15.683 18.847 -35.742 1.00 84.56 705 LYS A N 1
ATOM 5543 C CA . LYS A 1 705 ? -14.861 17.814 -35.099 1.00 84.56 705 LYS A CA 1
ATOM 5544 C C . LYS A 1 705 ? -15.743 16.911 -34.247 1.00 84.56 705 LYS A C 1
ATOM 5546 O O . LYS A 1 705 ? -16.605 17.414 -33.526 1.00 84.56 705 LYS A O 1
ATOM 5551 N N . ASN A 1 706 ? -15.481 15.608 -34.248 1.00 78.62 706 ASN A N 1
ATOM 5552 C CA . ASN A 1 706 ? -16.117 14.642 -33.358 1.00 78.62 706 ASN A CA 1
ATOM 5553 C C . ASN A 1 706 ? -15.604 14.821 -31.916 1.00 78.62 706 ASN A C 1
ATOM 5555 O O . ASN A 1 706 ? -14.796 14.045 -31.404 1.00 78.62 706 ASN A O 1
ATOM 5559 N N . ARG A 1 707 ? -16.034 15.910 -31.272 1.00 65.94 707 ARG A N 1
ATOM 5560 C CA . ARG A 1 707 ? -15.831 16.175 -29.848 1.00 65.94 707 ARG A CA 1
ATOM 5561 C C . ARG A 1 707 ? -16.981 15.597 -29.034 1.00 65.94 707 ARG A C 1
ATOM 5563 O O . ARG A 1 707 ? -18.134 15.624 -29.452 1.00 65.94 707 ARG A O 1
ATOM 5570 N N . VAL A 1 708 ? -16.641 15.164 -27.827 1.00 52.41 708 VAL A N 1
ATOM 5571 C CA . VAL A 1 708 ? -17.584 15.116 -26.710 1.00 52.41 708 VAL A CA 1
ATOM 5572 C C . VAL A 1 708 ? -17.523 16.493 -26.033 1.00 52.41 708 VAL A C 1
ATOM 5574 O O . VAL A 1 708 ? -16.424 17.014 -25.837 1.00 52.41 708 VAL A O 1
ATOM 5577 N N . VAL A 1 709 ? -18.686 17.045 -25.675 1.00 41.31 709 VAL A N 1
ATOM 5578 C CA . VAL A 1 709 ? -18.912 18.341 -24.993 1.00 41.31 709 VAL A CA 1
ATOM 5579 C C . VAL A 1 709 ? -18.812 19.613 -25.861 1.00 41.31 709 VAL A C 1
ATOM 5581 O O . VAL A 1 709 ? -17.743 20.194 -26.051 1.00 41.31 709 VAL A O 1
ATOM 5584 N N . ASP A 1 710 ? -19.983 20.123 -26.248 1.00 39.50 710 ASP A N 1
ATOM 5585 C CA . ASP A 1 710 ? -20.394 21.500 -25.931 1.00 39.50 710 ASP A CA 1
ATOM 5586 C C . ASP A 1 710 ? -21.540 21.374 -24.901 1.00 39.50 710 ASP A C 1
ATOM 5588 O O . ASP A 1 710 ? -22.461 20.596 -25.155 1.00 39.50 710 ASP A O 1
ATOM 5592 N N . PRO A 1 711 ? -21.507 22.040 -23.730 1.00 41.94 711 PRO A N 1
ATOM 5593 C CA . PRO A 1 711 ? -22.549 21.884 -22.710 1.00 41.94 711 PRO A CA 1
ATOM 5594 C C . PRO A 1 711 ? -23.877 22.582 -23.062 1.00 41.94 711 PRO A C 1
ATOM 5596 O O . PRO A 1 711 ? -24.810 22.531 -22.262 1.00 41.94 711 PRO A O 1
ATOM 5599 N N . SER A 1 712 ? -23.972 23.255 -24.217 1.00 37.81 712 SER A N 1
ATOM 5600 C CA . SER A 1 712 ? -25.180 23.958 -24.671 1.00 37.81 712 SER A CA 1
ATOM 5601 C C . SER A 1 712 ? -26.012 23.215 -25.729 1.00 37.81 712 SER A C 1
ATOM 5603 O O . SER A 1 712 ? -27.161 23.599 -25.948 1.00 37.81 712 SER A O 1
ATOM 5605 N N . GLU A 1 713 ? -25.503 22.131 -26.333 1.00 43.84 713 GLU A N 1
ATOM 5606 C CA . GLU A 1 713 ? -26.254 21.295 -27.288 1.00 43.84 713 GLU A CA 1
ATOM 5607 C C . GLU A 1 713 ? -26.590 19.901 -26.706 1.00 43.84 713 GLU A C 1
ATOM 5609 O O . GLU A 1 713 ? -25.729 19.255 -26.109 1.00 43.84 713 GLU A O 1
ATOM 5614 N N . PRO A 1 714 ? -27.811 19.366 -26.914 1.00 46.78 714 PRO A N 1
ATOM 5615 C CA . PRO A 1 714 ? -28.254 18.096 -26.322 1.00 46.78 714 PRO A CA 1
ATOM 5616 C C . PRO A 1 714 ? -27.678 16.823 -26.987 1.00 46.78 714 PRO A C 1
ATOM 5618 O O . PRO A 1 714 ? -28.131 15.716 -26.689 1.00 46.78 714 PRO A O 1
ATOM 5621 N N . HIS A 1 715 ? -26.701 16.938 -27.894 1.00 51.81 715 HIS A N 1
ATOM 5622 C CA . HIS A 1 715 ? -26.188 15.819 -28.696 1.00 51.81 715 HIS A CA 1
ATOM 5623 C C . HIS A 1 715 ? -24.764 15.412 -28.280 1.00 51.81 715 HIS A C 1
ATOM 5625 O O . HIS A 1 715 ? -23.812 16.176 -28.383 1.00 51.81 715 HIS A O 1
ATOM 5631 N N . ILE A 1 716 ? -24.604 14.159 -27.839 1.00 59.03 716 ILE A N 1
ATOM 5632 C CA . ILE A 1 716 ? -23.413 13.700 -27.092 1.00 59.03 716 ILE A CA 1
ATOM 5633 C C . ILE A 1 716 ? -22.189 13.398 -28.001 1.00 59.03 716 ILE A C 1
ATOM 5635 O O . ILE A 1 716 ? -21.076 13.205 -27.514 1.00 59.03 716 ILE A O 1
ATOM 5639 N N . SER A 1 717 ? -22.364 13.340 -29.327 1.00 76.12 717 SER A N 1
ATOM 5640 C CA . SER A 1 717 ? -21.272 13.219 -30.317 1.00 76.12 717 SER A CA 1
ATOM 5641 C C . SER A 1 717 ? -21.743 13.618 -31.722 1.00 76.12 717 SER A C 1
ATOM 5643 O O . SER A 1 717 ? -22.947 13.585 -31.994 1.00 76.12 717 SER A O 1
ATOM 5645 N N . LEU A 1 718 ? -20.810 13.911 -32.640 1.00 85.06 718 LEU A N 1
ATOM 5646 C CA . LEU A 1 718 ? -21.130 14.252 -34.037 1.00 85.06 718 LEU A CA 1
ATOM 5647 C C . LEU A 1 718 ? -21.924 13.137 -34.735 1.00 85.06 718 LEU A C 1
ATOM 5649 O O . LEU A 1 718 ? -22.879 13.412 -35.455 1.00 85.06 718 LEU A O 1
ATOM 5653 N N . VAL A 1 719 ? -21.567 11.878 -34.469 1.00 86.94 719 VAL A N 1
ATOM 5654 C CA . VAL A 1 719 ? -22.271 10.698 -34.996 1.00 86.94 719 VAL A CA 1
ATOM 5655 C C . VAL A 1 719 ? -23.727 10.650 -34.512 1.00 86.94 719 VAL A C 1
ATOM 5657 O O . VAL A 1 719 ? -24.623 10.300 -35.276 1.00 86.94 719 VAL A O 1
ATOM 5660 N N . GLY A 1 720 ? -23.980 11.042 -33.257 1.00 83.31 720 GLY A N 1
ATOM 5661 C CA . GLY A 1 720 ? -25.330 11.133 -32.687 1.00 83.31 720 GLY A CA 1
ATOM 5662 C C . GLY A 1 720 ? -26.171 12.232 -33.322 1.00 83.31 720 GLY A C 1
ATOM 5663 O O . GLY A 1 720 ? -27.310 11.980 -33.708 1.00 83.31 720 GLY A O 1
ATOM 5664 N N . HIS A 1 721 ? -25.586 13.417 -33.493 1.00 84.12 721 HIS A N 1
ATOM 5665 C CA . HIS A 1 721 ? -26.238 14.545 -34.159 1.00 84.12 721 HIS A CA 1
ATOM 5666 C C . HIS A 1 721 ? -26.567 14.200 -35.629 1.00 84.12 721 HIS A C 1
ATOM 5668 O O . HIS A 1 721 ? -27.689 14.415 -36.086 1.00 84.12 721 HIS A O 1
ATOM 5674 N N . ALA A 1 722 ? -25.629 13.567 -36.345 1.00 88.19 722 ALA A N 1
ATOM 5675 C CA . ALA A 1 722 ? -25.833 13.094 -37.714 1.00 88.19 722 ALA A CA 1
ATOM 5676 C C . ALA A 1 722 ? -26.949 12.047 -37.826 1.00 88.19 722 ALA A C 1
ATOM 5678 O O . ALA A 1 722 ? -27.808 12.163 -38.698 1.00 88.19 722 ALA A O 1
ATOM 5679 N N . TRP A 1 723 ? -26.980 11.056 -36.931 1.00 89.31 723 TRP A N 1
ATOM 5680 C CA . TRP A 1 723 ? -28.050 10.058 -36.913 1.00 89.31 723 TRP A CA 1
ATOM 5681 C C . TRP A 1 723 ? -29.429 10.679 -36.672 1.00 89.31 723 TRP A C 1
ATOM 5683 O O . TRP A 1 723 ? -30.379 10.345 -37.377 1.00 89.31 723 TRP A O 1
ATOM 5693 N N . GLN A 1 724 ? -29.540 11.598 -35.708 1.00 85.94 724 GLN A N 1
ATOM 5694 C CA . GLN A 1 724 ? -30.815 12.237 -35.397 1.00 85.94 724 GLN A CA 1
ATOM 5695 C C . GLN A 1 724 ? -31.348 13.025 -36.597 1.00 85.94 724 GLN A C 1
ATOM 5697 O O . GLN A 1 724 ? -32.468 12.772 -37.039 1.00 85.94 724 GLN A O 1
ATOM 5702 N N . LEU A 1 725 ? -30.534 13.908 -37.181 1.00 86.62 725 LEU A N 1
ATOM 5703 C CA . LEU A 1 725 ? -30.960 14.708 -38.331 1.00 86.62 725 LEU A CA 1
ATOM 5704 C C . LEU A 1 725 ? -31.214 13.856 -39.584 1.00 86.62 725 LEU A C 1
ATOM 5706 O O . LEU A 1 725 ? -32.078 14.219 -40.375 1.00 86.62 725 LEU A O 1
ATOM 5710 N N . TRP A 1 726 ? -30.556 12.700 -39.743 1.00 87.88 726 TRP A N 1
ATOM 5711 C CA . TRP A 1 726 ? -30.955 11.706 -40.748 1.00 87.88 726 TRP A CA 1
ATOM 5712 C C . TRP A 1 726 ? -32.356 11.149 -40.468 1.00 87.88 726 TRP A C 1
ATOM 5714 O O . TRP A 1 726 ? -33.229 11.218 -41.330 1.00 87.88 726 TRP A O 1
ATOM 5724 N N . SER A 1 727 ? -32.610 10.667 -39.246 1.00 84.69 727 SER A N 1
ATOM 5725 C CA . SER A 1 727 ? -33.907 10.083 -38.867 1.00 84.69 727 SER A CA 1
ATOM 5726 C C . SER A 1 727 ? -35.080 11.074 -38.900 1.00 84.69 727 SER A C 1
ATOM 5728 O O . SER A 1 727 ? -36.221 10.667 -39.102 1.00 84.69 727 SER A O 1
ATOM 5730 N N . GLU A 1 728 ? -34.805 12.371 -38.750 1.00 87.31 728 GLU A N 1
ATOM 5731 C CA . GLU A 1 728 ? -35.786 13.458 -38.860 1.00 87.31 728 GLU A CA 1
ATOM 5732 C C . GLU A 1 728 ? -35.912 14.029 -40.290 1.00 87.31 728 GLU A C 1
ATOM 5734 O O . GLU A 1 728 ? -36.687 14.958 -40.508 1.00 87.31 728 GLU A O 1
ATOM 5739 N N . ASN A 1 729 ? -35.165 13.498 -41.270 1.00 85.38 729 ASN A N 1
ATOM 5740 C CA . ASN A 1 729 ? -35.076 14.008 -42.648 1.00 85.38 729 ASN A CA 1
ATOM 5741 C C . ASN A 1 729 ? -34.623 15.489 -42.740 1.00 85.38 729 ASN A C 1
ATOM 5743 O O . ASN A 1 729 ? -35.033 16.246 -43.621 1.00 85.38 729 ASN A O 1
ATOM 5747 N N . ARG A 1 730 ? -33.753 15.896 -41.808 1.00 87.75 730 ARG A N 1
ATOM 5748 C CA . ARG A 1 730 ? -33.175 17.242 -41.621 1.00 87.75 730 ARG A CA 1
ATOM 5749 C C . ARG A 1 730 ? -31.663 17.292 -41.884 1.00 87.75 730 ARG A C 1
ATOM 5751 O O . ARG A 1 730 ? -30.994 18.268 -41.560 1.00 87.75 730 ARG A O 1
ATOM 5758 N N . SER A 1 731 ? -31.106 16.251 -42.502 1.00 85.75 731 SER A N 1
ATOM 5759 C CA . SER A 1 731 ? -29.674 16.066 -42.791 1.00 85.75 731 SER A CA 1
ATOM 5760 C C . SER A 1 731 ? -28.923 17.285 -43.336 1.00 85.75 731 SER A C 1
ATOM 5762 O O . SER A 1 731 ? -27.753 17.469 -43.008 1.00 85.75 731 SER A O 1
ATOM 5764 N N . LEU A 1 732 ? -29.568 18.119 -44.158 1.00 86.81 732 LEU A N 1
ATOM 5765 C CA . LEU A 1 732 ? -28.940 19.299 -44.766 1.00 86.81 732 LEU A CA 1
ATOM 5766 C C . LEU A 1 732 ? -28.580 20.402 -43.748 1.00 86.81 732 LEU A C 1
ATOM 5768 O O . LEU A 1 732 ? -27.771 21.267 -44.064 1.00 86.81 732 LEU A O 1
ATOM 5772 N N . GLU A 1 733 ? -29.096 20.348 -42.517 1.00 86.31 733 GLU A N 1
ATOM 5773 C CA . GLU A 1 733 ? -28.710 21.256 -41.420 1.00 86.31 733 GLU A CA 1
ATOM 5774 C C . GLU A 1 733 ? -27.283 21.005 -40.889 1.00 86.31 733 GLU A C 1
ATOM 5776 O O . GLU A 1 733 ? -26.751 21.803 -40.118 1.00 86.31 733 GLU A O 1
ATOM 5781 N N . LEU A 1 734 ? -26.638 19.906 -41.302 1.00 86.31 734 LEU A N 1
ATOM 5782 C CA . LEU A 1 734 ? -25.240 19.599 -40.978 1.00 86.31 734 LEU A CA 1
ATOM 5783 C C . LEU A 1 734 ? -24.238 19.994 -42.066 1.00 86.31 734 LEU A C 1
ATOM 5785 O O . LEU A 1 734 ? -23.050 19.720 -41.906 1.00 86.31 734 LEU A O 1
ATOM 5789 N N . VAL A 1 735 ? -24.683 20.620 -43.156 1.00 85.94 735 VAL A N 1
ATOM 5790 C CA . VAL A 1 735 ? -23.778 21.156 -44.180 1.00 85.94 735 VAL A CA 1
ATOM 5791 C C . VAL A 1 735 ? -22.877 22.224 -43.555 1.00 85.94 735 VAL A C 1
ATOM 5793 O O . VAL A 1 735 ? -23.341 23.087 -42.817 1.00 85.94 735 VAL A O 1
ATOM 5796 N N . ASP A 1 736 ? -21.579 22.164 -43.853 1.00 81.94 736 ASP A N 1
ATOM 5797 C CA . ASP A 1 736 ? -20.609 23.162 -43.400 1.00 81.94 736 ASP A CA 1
ATOM 5798 C C . ASP A 1 736 ? -20.908 24.546 -44.008 1.00 81.94 736 ASP A C 1
ATOM 5800 O O . ASP A 1 736 ? -20.881 24.707 -45.233 1.00 81.94 736 ASP A O 1
ATOM 5804 N N . ASP A 1 737 ? -21.124 25.557 -43.158 1.00 80.06 737 ASP A N 1
ATOM 5805 C CA . ASP A 1 737 ? -21.328 26.963 -43.546 1.00 80.06 737 ASP A CA 1
ATOM 5806 C C . ASP A 1 737 ? -20.239 27.479 -44.509 1.00 80.06 737 ASP A C 1
ATOM 5808 O O . ASP A 1 737 ? -20.498 28.335 -45.361 1.00 80.06 737 ASP A O 1
ATOM 5812 N N . ALA A 1 738 ? -19.011 26.952 -44.412 1.00 74.56 738 ALA A N 1
ATOM 5813 C CA . ALA A 1 738 ? -17.895 27.324 -45.280 1.00 74.56 738 ALA A CA 1
ATOM 5814 C C . ALA A 1 738 ? -18.102 26.950 -46.761 1.00 74.56 738 ALA A C 1
ATOM 5816 O O . ALA A 1 738 ? -17.401 27.495 -47.614 1.00 74.56 738 ALA A O 1
ATOM 5817 N N . LEU A 1 739 ? -19.050 26.058 -47.077 1.00 77.38 739 LEU A N 1
ATOM 5818 C CA . LEU A 1 739 ? -19.383 25.649 -48.447 1.00 77.38 739 LEU A CA 1
ATOM 5819 C C . LEU A 1 739 ? -20.311 26.636 -49.174 1.00 77.38 739 LEU A C 1
ATOM 5821 O O . LEU A 1 739 ? -20.475 26.507 -50.382 1.00 77.38 739 LEU A O 1
ATOM 5825 N N . ASN A 1 740 ? -20.914 27.608 -48.476 1.00 66.31 740 ASN A N 1
ATOM 5826 C CA . ASN A 1 740 ? -21.627 28.759 -49.058 1.00 66.31 740 ASN A CA 1
ATOM 5827 C C . ASN A 1 740 ? -22.603 28.426 -50.221 1.00 66.31 740 ASN A C 1
ATOM 5829 O O . ASN A 1 740 ? -22.677 29.150 -51.210 1.00 66.31 740 ASN A O 1
ATOM 5833 N N . CYS A 1 741 ? -23.354 27.325 -50.094 1.00 63.59 741 CYS A N 1
ATOM 5834 C CA . CYS A 1 741 ? -24.271 26.760 -51.104 1.00 63.59 741 CYS A CA 1
ATOM 5835 C C . CYS A 1 741 ? -23.637 26.151 -52.380 1.00 63.59 741 CYS A C 1
ATOM 5837 O O . CYS A 1 741 ? -24.373 25.670 -53.241 1.00 63.59 741 CYS A O 1
ATOM 5839 N N . GLU A 1 742 ? -22.310 26.064 -52.495 1.00 73.06 742 GLU A N 1
ATOM 5840 C CA . GLU A 1 742 ? -21.601 25.413 -53.612 1.00 73.06 742 GLU A CA 1
ATOM 5841 C C . GLU A 1 742 ? -21.366 23.908 -53.357 1.00 73.06 742 GLU A C 1
ATOM 5843 O O . GLU A 1 742 ? -20.234 23.420 -53.297 1.00 73.06 742 GLU A O 1
ATOM 5848 N N . TYR A 1 743 ? -22.449 23.143 -53.183 1.00 79.38 743 TYR A N 1
ATOM 5849 C CA . TYR A 1 743 ? -22.394 21.691 -52.964 1.00 79.38 743 TYR A CA 1
ATOM 5850 C C . TYR A 1 743 ? -23.556 20.952 -53.643 1.00 79.38 743 TYR A C 1
ATOM 5852 O O . TYR A 1 743 ? -24.635 21.503 -53.856 1.00 79.38 743 TYR A O 1
ATOM 5860 N N . SER A 1 744 ? -23.357 19.670 -53.963 1.00 82.69 744 SER A N 1
ATOM 5861 C CA . SER A 1 744 ? -24.445 18.810 -54.443 1.00 82.69 744 SER A CA 1
ATOM 5862 C C . SER A 1 744 ? -25.171 18.193 -53.252 1.00 82.69 744 SER A C 1
ATOM 5864 O O . SER A 1 744 ? -24.626 17.317 -52.582 1.00 82.69 744 SER A O 1
ATOM 5866 N N . ALA A 1 745 ? -26.417 18.608 -53.004 1.00 81.94 745 ALA A N 1
ATOM 5867 C CA . ALA A 1 745 ? -27.247 18.037 -51.940 1.00 81.94 745 ALA A CA 1
ATOM 5868 C C . ALA A 1 745 ? -27.409 16.510 -52.082 1.00 81.94 745 ALA A C 1
ATOM 5870 O O . ALA A 1 745 ? -27.360 15.790 -51.089 1.00 81.94 745 ALA A O 1
ATOM 5871 N N . CYS A 1 746 ? -27.504 15.999 -53.315 1.00 81.56 746 CYS A N 1
ATOM 5872 C CA . CYS A 1 746 ? -27.573 14.560 -53.579 1.00 81.56 746 CYS A CA 1
ATOM 5873 C C . CYS A 1 746 ? -26.285 13.837 -53.154 1.00 81.56 746 CYS A C 1
ATOM 5875 O O . CYS A 1 746 ? -26.355 12.803 -52.495 1.00 81.56 746 CYS A O 1
ATOM 5877 N N . GLN A 1 747 ? -25.108 14.389 -53.473 1.00 86.06 747 GLN A N 1
ATOM 5878 C CA . GLN A 1 747 ? -23.832 13.810 -53.036 1.00 86.06 747 GLN A CA 1
ATOM 5879 C C . GLN A 1 747 ? -23.613 13.974 -51.527 1.00 86.06 747 GLN A C 1
ATOM 5881 O O . GLN A 1 747 ? -23.076 13.065 -50.902 1.00 86.06 747 GLN A O 1
ATOM 5886 N N . PHE A 1 748 ? -24.049 15.085 -50.923 1.00 89.94 748 PHE A N 1
ATOM 5887 C CA . PHE A 1 748 ? -23.968 15.296 -49.476 1.00 89.94 748 PHE A CA 1
ATOM 5888 C C . PHE A 1 748 ? -24.787 14.252 -48.716 1.00 89.94 748 PHE A C 1
ATOM 5890 O O . PHE A 1 748 ? -24.244 13.560 -47.855 1.00 89.94 748 PHE A O 1
ATOM 5897 N N . LEU A 1 749 ? -26.061 14.078 -49.083 1.00 88.69 749 LEU A N 1
ATOM 5898 C CA . LEU A 1 749 ? -26.937 13.067 -48.489 1.00 88.69 749 LEU A CA 1
ATOM 5899 C C . LEU A 1 749 ? -26.378 11.656 -48.708 1.00 88.69 749 LEU A C 1
ATOM 5901 O O . LEU A 1 749 ? -26.352 10.862 -47.772 1.00 88.69 749 LEU A O 1
ATOM 5905 N N . ARG A 1 750 ? -25.834 11.368 -49.898 1.00 89.81 750 ARG A N 1
ATOM 5906 C CA . ARG A 1 750 ? -25.181 10.086 -50.204 1.00 89.81 750 ARG A CA 1
ATOM 5907 C C . ARG A 1 750 ? -23.950 9.831 -49.328 1.00 89.81 750 ARG A C 1
ATOM 5909 O O . ARG A 1 750 ? -23.819 8.745 -48.771 1.00 89.81 750 ARG A O 1
ATOM 5916 N N . CYS A 1 751 ? -23.076 10.822 -49.151 1.00 92.50 751 CYS A N 1
ATOM 5917 C CA . CYS A 1 751 ? -21.937 10.728 -48.235 1.00 92.50 751 CYS A CA 1
ATOM 5918 C C . CYS A 1 751 ? -22.393 10.551 -46.783 1.00 92.50 751 CYS A C 1
ATOM 5920 O O . CYS A 1 751 ? -21.846 9.706 -46.083 1.00 92.50 751 CYS A O 1
ATOM 5922 N N . MET A 1 752 ? -23.413 11.286 -46.335 1.00 91.69 752 MET A N 1
ATOM 5923 C CA . MET A 1 752 ? -23.965 11.156 -44.984 1.00 91.69 752 MET A CA 1
ATOM 5924 C C . MET A 1 752 ? -24.546 9.756 -44.737 1.00 91.69 752 MET A C 1
ATOM 5926 O O . MET A 1 752 ? -24.237 9.143 -43.715 1.00 91.69 752 MET A O 1
ATOM 5930 N N . GLN A 1 753 ? -25.297 9.210 -45.699 1.00 93.12 753 GLN A N 1
ATOM 5931 C CA . GLN A 1 753 ? -25.827 7.846 -45.658 1.00 93.12 753 GLN A CA 1
ATOM 5932 C C . GLN A 1 753 ? -24.702 6.809 -45.561 1.00 93.12 753 GLN A C 1
ATOM 5934 O O . GLN A 1 753 ? -24.740 5.935 -44.700 1.00 93.12 753 GLN A O 1
ATOM 5939 N N . ILE A 1 754 ? -23.665 6.930 -46.398 1.00 94.50 754 ILE A N 1
ATOM 5940 C CA . ILE A 1 754 ? -22.499 6.033 -46.386 1.00 94.50 754 ILE A CA 1
ATOM 5941 C C . ILE A 1 754 ? -21.726 6.157 -45.065 1.00 94.50 754 ILE A C 1
ATOM 5943 O O . ILE A 1 754 ? -21.345 5.141 -44.490 1.00 94.50 754 ILE A O 1
ATOM 5947 N N . GLY A 1 755 ? -21.549 7.370 -44.534 1.00 94.81 755 GLY A N 1
ATOM 5948 C CA . GLY A 1 755 ? -20.948 7.602 -43.219 1.00 94.81 755 GLY A CA 1
ATOM 5949 C C . GLY A 1 755 ? -21.705 6.875 -42.105 1.00 94.81 755 GLY A C 1
ATOM 5950 O O . GLY A 1 755 ? -21.089 6.162 -41.312 1.00 94.81 755 GLY A O 1
ATOM 5951 N N . LEU A 1 756 ? -23.039 6.973 -42.098 1.00 93.00 756 LEU A N 1
ATOM 5952 C CA . LEU A 1 756 ? -23.913 6.276 -41.149 1.00 93.00 756 LEU A CA 1
ATOM 5953 C C . LEU A 1 756 ? -23.923 4.749 -41.345 1.00 93.00 756 LEU A C 1
ATOM 5955 O O . LEU A 1 756 ? -23.948 4.017 -40.358 1.00 93.00 756 LEU A O 1
ATOM 5959 N N . LEU A 1 757 ? -23.838 4.243 -42.579 1.00 94.19 757 LEU A N 1
ATOM 5960 C CA . LEU A 1 757 ? -23.663 2.809 -42.862 1.00 94.19 757 LEU A CA 1
ATOM 5961 C C . LEU A 1 757 ? -22.301 2.281 -42.379 1.00 94.19 757 LEU A C 1
ATOM 5963 O O . LEU A 1 757 ? -22.196 1.142 -41.932 1.00 94.19 757 LEU A O 1
ATOM 5967 N N . CYS A 1 758 ? -21.253 3.101 -42.415 1.00 95.44 758 CYS A N 1
ATOM 5968 C CA . CYS A 1 758 ? -19.935 2.731 -41.907 1.00 95.44 758 CYS A CA 1
ATOM 5969 C C . CYS A 1 758 ? -19.872 2.666 -40.368 1.00 95.44 758 CYS A C 1
ATOM 5971 O O . CYS A 1 758 ? -19.130 1.844 -39.835 1.00 95.44 758 CYS A O 1
ATOM 5973 N N . VAL A 1 759 ? -20.659 3.475 -39.646 1.00 93.38 759 VAL A N 1
ATOM 5974 C CA . VAL A 1 759 ? -20.671 3.520 -38.164 1.00 93.38 759 VAL A CA 1
ATOM 5975 C C . VAL A 1 759 ? -21.760 2.658 -37.499 1.00 93.38 759 VAL A C 1
ATOM 5977 O O . VAL A 1 759 ? -22.121 2.904 -36.349 1.00 93.38 759 VAL A O 1
ATOM 5980 N N . GLN A 1 760 ? -22.311 1.653 -38.187 1.00 89.62 760 GLN A N 1
ATOM 5981 C CA . GLN A 1 760 ? -23.332 0.754 -37.620 1.00 89.62 760 GLN A CA 1
ATOM 5982 C C . GLN A 1 760 ? -22.857 0.053 -36.335 1.00 89.62 760 GLN A C 1
ATOM 5984 O O . GLN A 1 760 ? -21.669 -0.237 -36.181 1.00 89.62 760 GLN A O 1
ATOM 5989 N N . GLU A 1 761 ? -23.778 -0.201 -35.399 1.00 84.19 761 GLU A N 1
ATOM 5990 C CA . GLU A 1 761 ? -23.456 -0.874 -34.129 1.00 84.19 761 GLU A CA 1
ATOM 5991 C C . GLU A 1 761 ? -22.936 -2.293 -34.383 1.00 84.19 761 GLU A C 1
ATOM 5993 O O . GLU A 1 761 ? -21.814 -2.624 -33.994 1.00 84.19 761 GLU A O 1
ATOM 5998 N N . ASP A 1 762 ? -23.715 -3.074 -35.129 1.00 82.94 762 ASP A N 1
ATOM 5999 C CA . ASP A 1 762 ? -23.374 -4.423 -35.572 1.00 82.94 762 ASP A CA 1
ATOM 6000 C C . ASP A 1 762 ? -22.222 -4.395 -36.598 1.00 82.94 762 ASP A C 1
ATOM 6002 O O . ASP A 1 762 ? -22.217 -3.586 -37.534 1.00 82.94 762 ASP A O 1
ATOM 6006 N N . THR A 1 763 ? -21.222 -5.258 -36.414 1.00 87.00 763 THR A N 1
ATOM 6007 C CA . THR A 1 763 ? -20.042 -5.352 -37.285 1.00 87.00 763 THR A CA 1
ATOM 6008 C C . THR A 1 763 ? -20.382 -5.892 -38.666 1.00 87.00 763 THR A C 1
ATOM 6010 O O . THR A 1 763 ? -19.738 -5.482 -39.638 1.00 87.00 763 THR A O 1
ATOM 6013 N N . ASP A 1 764 ? -21.385 -6.763 -38.790 1.00 86.62 764 ASP A N 1
ATOM 6014 C CA . ASP A 1 764 ? -21.751 -7.396 -40.059 1.00 86.62 764 ASP A CA 1
ATOM 6015 C C . ASP A 1 764 ? -22.513 -6.438 -40.982 1.00 86.62 764 ASP A C 1
ATOM 6017 O O . ASP A 1 764 ? -22.252 -6.415 -42.186 1.00 86.62 764 ASP A O 1
ATOM 6021 N N . GLU A 1 765 ? -23.338 -5.560 -40.406 1.00 87.94 765 GLU A N 1
ATOM 6022 C CA . GLU A 1 765 ? -24.115 -4.524 -41.108 1.00 87.94 765 GLU A CA 1
ATOM 6023 C C . GLU A 1 765 ? -23.238 -3.419 -41.733 1.00 87.94 765 GLU A C 1
ATOM 6025 O O . GLU A 1 765 ? -23.660 -2.746 -42.677 1.00 87.94 765 GLU A O 1
ATOM 6030 N N . ARG A 1 766 ? -22.000 -3.226 -41.249 1.00 93.12 766 ARG A N 1
ATOM 6031 C CA . ARG A 1 766 ? -21.050 -2.266 -41.845 1.00 93.12 766 ARG A CA 1
ATOM 6032 C C . ARG A 1 766 ? -20.604 -2.749 -43.238 1.00 93.12 766 ARG A C 1
ATOM 6034 O O . ARG A 1 766 ? -20.205 -3.911 -43.369 1.00 93.12 766 ARG A O 1
ATOM 6041 N N . PRO A 1 767 ? -20.580 -1.894 -44.277 1.00 94.00 767 PRO A N 1
ATOM 6042 C CA . PRO A 1 767 ? -20.146 -2.282 -45.618 1.00 94.00 767 PRO A CA 1
ATOM 6043 C C . PRO A 1 767 ? -18.649 -2.639 -45.667 1.00 94.00 767 PRO A C 1
ATOM 6045 O O . PRO A 1 767 ? -17.870 -2.278 -44.788 1.00 94.00 767 PRO A O 1
ATOM 6048 N N . THR A 1 768 ? -18.216 -3.334 -46.724 1.00 93.81 768 THR A N 1
ATOM 6049 C CA . THR A 1 768 ? -16.777 -3.473 -47.024 1.00 93.81 768 THR A CA 1
ATOM 6050 C C . THR A 1 768 ? -16.261 -2.219 -47.728 1.00 93.81 768 THR A C 1
ATOM 6052 O O . THR A 1 768 ? -17.039 -1.512 -48.372 1.00 93.81 768 THR A O 1
ATOM 6055 N N . MET A 1 769 ? -14.951 -1.951 -47.688 1.00 94.94 769 MET A N 1
ATOM 6056 C CA . MET A 1 769 ? -14.395 -0.793 -48.400 1.00 94.94 769 MET A CA 1
ATOM 6057 C C . MET A 1 769 ? -14.598 -0.859 -49.925 1.00 94.94 769 MET A C 1
ATOM 6059 O O . MET A 1 769 ? -14.774 0.185 -50.550 1.00 94.94 769 MET A O 1
ATOM 6063 N N . ALA A 1 770 ? -14.679 -2.055 -50.521 1.00 91.88 770 ALA A N 1
ATOM 6064 C CA . ALA A 1 770 ? -15.046 -2.214 -51.932 1.00 91.88 770 ALA A CA 1
ATOM 6065 C C . ALA A 1 770 ? -16.491 -1.769 -52.190 1.00 91.88 770 ALA A C 1
ATOM 6067 O O . ALA A 1 770 ? -16.749 -0.998 -53.116 1.00 91.88 770 ALA A O 1
ATOM 6068 N N . SER A 1 771 ? -17.423 -2.188 -51.324 1.00 91.25 771 SER A N 1
ATOM 6069 C CA . SER A 1 771 ? -18.811 -1.719 -51.357 1.00 91.25 771 SER A CA 1
ATOM 6070 C C . SER A 1 771 ? -18.872 -0.196 -51.214 1.00 91.25 771 SER A C 1
ATOM 6072 O O . SER A 1 771 ? -19.533 0.453 -52.013 1.00 91.25 771 SER A O 1
ATOM 6074 N N . VAL A 1 772 ? -18.140 0.390 -50.262 1.00 94.19 772 VAL A N 1
ATOM 6075 C CA . VAL A 1 772 ? -18.084 1.845 -50.027 1.00 94.19 772 VAL A CA 1
ATOM 6076 C C . VAL A 1 772 ? -17.570 2.612 -51.250 1.00 94.19 772 VAL A C 1
ATOM 6078 O O . VAL A 1 772 ? -18.184 3.602 -51.644 1.00 94.19 772 VAL A O 1
ATOM 6081 N N . VAL A 1 773 ? -16.485 2.161 -51.890 1.00 92.31 773 VAL A N 1
ATOM 6082 C CA . VAL A 1 773 ? -15.955 2.796 -53.112 1.00 92.31 773 VAL A CA 1
ATOM 6083 C C . VAL A 1 773 ? -16.972 2.723 -54.258 1.00 92.31 773 VAL A C 1
ATOM 6085 O O . VAL A 1 773 ? -17.165 3.714 -54.963 1.00 92.31 773 VAL A O 1
ATOM 6088 N N . LEU A 1 774 ? -17.674 1.596 -54.416 1.00 88.44 774 LEU A N 1
ATOM 6089 C CA . LEU A 1 774 ? -18.738 1.440 -55.415 1.00 88.44 774 LEU A CA 1
ATOM 6090 C C . LEU A 1 774 ? -19.948 2.336 -55.104 1.00 88.44 774 LEU A C 1
ATOM 6092 O O . LEU A 1 774 ? -20.474 2.988 -56.006 1.00 88.44 774 LEU A O 1
ATOM 6096 N N . MET A 1 775 ? -20.357 2.417 -53.834 1.00 91.19 775 MET A N 1
ATOM 6097 C CA . MET A 1 775 ? -21.437 3.285 -53.357 1.00 91.19 775 MET A CA 1
ATOM 6098 C C . MET A 1 775 ? -21.125 4.763 -53.617 1.00 91.19 775 MET A C 1
ATOM 6100 O O . MET A 1 775 ? -21.994 5.471 -54.124 1.00 91.19 775 MET A O 1
ATOM 6104 N N . LEU A 1 776 ? -19.898 5.219 -53.337 1.00 88.44 776 LEU A N 1
ATOM 6105 C CA . LEU A 1 776 ? -19.444 6.583 -53.635 1.00 88.44 776 LEU A CA 1
ATOM 6106 C C . LEU A 1 776 ? -19.384 6.856 -55.148 1.00 88.44 776 LEU A C 1
ATOM 6108 O O . LEU A 1 776 ? -19.795 7.925 -55.585 1.00 88.44 776 LEU A O 1
ATOM 6112 N N . GLY A 1 777 ? -18.898 5.901 -55.947 1.00 80.19 777 GLY A N 1
ATOM 6113 C CA . GLY A 1 777 ? -18.660 6.085 -57.385 1.00 80.19 777 GLY A CA 1
ATOM 6114 C C . GLY A 1 777 ? -19.861 5.877 -58.319 1.00 80.19 777 GLY A C 1
ATOM 6115 O O . GLY A 1 777 ? -19.725 6.134 -59.512 1.00 80.19 777 GLY A O 1
ATOM 6116 N N . SER A 1 778 ? -21.010 5.400 -57.825 1.00 76.94 778 SER A N 1
ATOM 6117 C CA . SER A 1 778 ? -22.150 4.998 -58.672 1.00 76.94 778 SER A CA 1
ATOM 6118 C C . SER A 1 778 ? -23.424 5.775 -58.337 1.00 76.94 778 SER A C 1
ATOM 6120 O O . SER A 1 778 ? -24.102 5.454 -57.363 1.00 76.94 778 SER A O 1
ATOM 6122 N N . GLU A 1 779 ? -23.807 6.753 -59.161 1.00 62.53 779 GLU A N 1
ATOM 6123 C CA . GLU A 1 779 ? -24.962 7.629 -58.881 1.00 62.53 779 GLU A CA 1
ATOM 6124 C C . GLU A 1 779 ? -26.321 6.898 -58.890 1.00 62.53 779 GLU A C 1
ATOM 6126 O O . GLU A 1 779 ? -27.235 7.291 -58.170 1.00 62.53 779 GLU A O 1
ATOM 6131 N N . GLY A 1 780 ? -26.447 5.801 -59.649 1.00 58.78 780 GLY A N 1
ATOM 6132 C CA . GLY A 1 780 ? -27.694 5.034 -59.803 1.00 58.78 780 GLY A CA 1
ATOM 6133 C C . GLY A 1 780 ? -27.894 3.850 -58.845 1.00 58.78 780 GLY A C 1
ATOM 6134 O O . GLY A 1 780 ? -28.891 3.141 -58.969 1.00 58.78 780 GLY A O 1
ATOM 6135 N N . VAL A 1 781 ? -26.966 3.584 -57.917 1.00 70.19 781 VAL A N 1
ATOM 6136 C CA . VAL A 1 781 ? -27.096 2.452 -56.977 1.00 70.19 781 VAL A CA 1
ATOM 6137 C C . VAL A 1 781 ? -27.904 2.881 -55.755 1.00 70.19 781 VAL A C 1
ATOM 6139 O O . VAL A 1 781 ? -27.472 3.770 -55.010 1.00 70.19 781 VAL A O 1
ATOM 6142 N N . ALA A 1 782 ? -29.046 2.218 -55.544 1.00 73.62 782 ALA A N 1
ATOM 6143 C CA . ALA A 1 782 ? -29.858 2.342 -54.339 1.00 73.62 782 ALA A CA 1
ATOM 6144 C C . ALA A 1 782 ? -29.059 1.872 -53.114 1.00 73.62 782 ALA A C 1
ATOM 6146 O O . ALA A 1 782 ? -28.522 0.763 -53.098 1.00 73.62 782 ALA A O 1
ATOM 6147 N N . LEU A 1 783 ? -28.959 2.736 -52.106 1.00 84.75 783 LEU A N 1
ATOM 6148 C CA . LEU A 1 783 ? -28.252 2.450 -50.863 1.00 84.75 783 LEU A CA 1
ATOM 6149 C C . LEU A 1 783 ? -29.225 1.892 -49.815 1.00 84.75 783 LEU A C 1
ATOM 6151 O O . LEU A 1 783 ? -30.380 2.318 -49.788 1.00 84.75 783 LEU A O 1
ATOM 6155 N N . PRO A 1 784 ? -28.789 0.962 -48.947 1.00 85.62 784 PRO A N 1
ATOM 6156 C CA . PRO A 1 784 ? -29.606 0.523 -47.824 1.00 85.62 784 PRO A CA 1
ATOM 6157 C C . PRO A 1 784 ? -29.825 1.674 -46.833 1.00 85.62 784 PRO A C 1
ATOM 6159 O O . PRO A 1 784 ? -28.944 2.513 -46.627 1.00 85.62 784 PRO A O 1
ATOM 6162 N N . GLU A 1 785 ? -30.991 1.701 -46.192 1.00 84.44 785 GLU A N 1
ATOM 6163 C CA . GLU A 1 785 ? -31.248 2.633 -45.092 1.00 84.44 785 GLU A CA 1
ATOM 6164 C C . GLU A 1 785 ? -30.334 2.306 -43.900 1.00 84.44 785 GLU A C 1
ATOM 6166 O O . GLU A 1 785 ? -30.303 1.149 -43.459 1.00 84.44 785 GLU A O 1
ATOM 6171 N N . PRO A 1 786 ? -29.577 3.281 -43.362 1.00 86.12 786 PRO A N 1
ATOM 6172 C CA . PRO A 1 786 ? -28.760 3.054 -42.183 1.00 86.12 786 PRO A CA 1
ATOM 6173 C C . PRO A 1 786 ? -29.655 2.774 -40.972 1.00 86.12 786 PRO A C 1
ATOM 6175 O O . PRO A 1 786 ? -30.660 3.448 -40.747 1.00 86.12 786 PRO A O 1
ATOM 6178 N N . LYS A 1 787 ? -29.270 1.787 -40.158 1.00 82.56 787 LYS A N 1
ATOM 6179 C CA . LYS A 1 787 ? -29.872 1.551 -38.839 1.00 82.56 787 LYS A CA 1
ATOM 6180 C C . LYS A 1 787 ? -29.143 2.419 -37.801 1.00 82.56 787 LYS A C 1
ATOM 6182 O O . LYS A 1 787 ? -28.223 3.174 -38.128 1.00 82.56 787 LYS A O 1
ATOM 6187 N N . LYS A 1 788 ? -29.565 2.341 -36.537 1.00 71.56 788 LYS A N 1
ATOM 6188 C CA . LYS A 1 788 ? -28.968 3.122 -35.445 1.00 71.56 788 LYS A CA 1
ATOM 6189 C C . LYS A 1 788 ? -27.456 2.824 -35.328 1.00 71.56 788 LYS A C 1
ATOM 6191 O O . LYS A 1 788 ? -27.095 1.655 -35.186 1.00 71.56 788 LYS A O 1
ATOM 6196 N N . PRO A 1 789 ? -26.571 3.837 -35.369 1.00 71.25 789 PRO A N 1
ATOM 6197 C CA . PRO A 1 789 ? -25.134 3.611 -35.317 1.00 71.25 789 PRO A CA 1
ATOM 6198 C C . PRO A 1 789 ? -24.636 3.254 -33.913 1.00 71.25 789 PRO A C 1
ATOM 6200 O O . PRO A 1 789 ? -25.271 3.558 -32.899 1.00 71.25 789 PRO A O 1
ATOM 6203 N N . GLY A 1 790 ? -23.458 2.632 -33.872 1.00 60.66 790 GLY A N 1
ATOM 6204 C CA . GLY A 1 790 ? -22.773 2.198 -32.662 1.00 60.66 790 GLY A CA 1
ATOM 6205 C C . GLY A 1 790 ? -22.250 3.377 -31.858 1.00 60.66 790 GLY A C 1
ATOM 6206 O O . GLY A 1 790 ? -21.151 3.878 -32.096 1.00 60.66 790 GLY A O 1
ATOM 6207 N N . PHE A 1 791 ? -23.037 3.821 -30.886 1.00 55.69 791 PHE A N 1
ATOM 6208 C CA . PHE A 1 791 ? -22.668 4.929 -30.019 1.00 55.69 791 PHE A CA 1
ATOM 6209 C C . PHE A 1 791 ? -21.670 4.507 -28.938 1.00 55.69 791 PHE A C 1
ATOM 6211 O O . PHE A 1 791 ? -21.956 3.651 -28.108 1.00 55.69 791 PHE A O 1
ATOM 6218 N N . CYS A 1 792 ? -20.528 5.196 -28.885 1.00 43.94 792 CYS A N 1
ATOM 6219 C CA . CYS A 1 792 ? -19.672 5.236 -27.700 1.00 43.94 792 CYS A CA 1
ATOM 6220 C C . CYS A 1 792 ? -19.784 6.593 -26.969 1.00 43.94 792 CYS A C 1
ATOM 6222 O O . CYS A 1 792 ? -18.780 7.274 -26.746 1.00 43.94 792 CYS A O 1
ATOM 6224 N N . PRO A 1 793 ? -21.006 7.013 -26.588 1.00 35.38 793 PRO A N 1
ATOM 6225 C CA . PRO A 1 793 ? -21.172 7.611 -25.260 1.00 35.38 793 PRO A CA 1
ATOM 6226 C C . PRO A 1 793 ? -22.194 6.878 -24.374 1.00 35.38 793 PRO A C 1
ATOM 6228 O O . PRO A 1 793 ? -23.307 6.569 -24.787 1.00 35.38 793 PRO A O 1
ATOM 6231 N N . LYS A 1 794 ? -21.797 6.709 -23.108 1.00 31.36 794 LYS A N 1
ATOM 6232 C CA . LYS A 1 794 ? -22.557 6.258 -21.921 1.00 31.36 794 LYS A CA 1
ATOM 6233 C C . LYS A 1 794 ? -23.230 4.872 -21.943 1.00 31.36 794 LYS A C 1
ATOM 6235 O O . LYS A 1 794 ? -22.980 4.130 -20.997 1.00 31.36 794 LYS A O 1
ATOM 6240 N N . ASP A 1 795 ? -23.929 4.455 -22.994 1.00 31.33 795 ASP A N 1
ATOM 6241 C CA . ASP A 1 795 ? -24.777 3.245 -22.970 1.00 31.33 795 ASP A CA 1
ATOM 6242 C C . ASP A 1 795 ? -24.103 1.957 -23.502 1.00 31.33 795 ASP A C 1
ATOM 6244 O O . ASP A 1 795 ? -24.599 1.299 -24.414 1.00 31.33 795 ASP A O 1
ATOM 6248 N N . CYS A 1 796 ? -23.005 1.518 -22.874 1.00 28.02 796 CYS A N 1
ATOM 6249 C CA . CYS A 1 796 ? -22.400 0.190 -23.115 1.00 28.02 796 CYS A CA 1
ATOM 6250 C C . CYS A 1 796 ? -23.152 -0.961 -22.401 1.00 28.02 796 CYS A C 1
ATOM 6252 O O . CYS A 1 796 ? -22.521 -1.873 -21.867 1.00 28.02 796 CYS A O 1
ATOM 6254 N N . LEU A 1 797 ? -24.490 -0.919 -22.351 1.00 31.33 797 LEU A N 1
ATOM 6255 C CA . LEU A 1 797 ? -25.343 -1.979 -21.790 1.00 31.33 797 LEU A CA 1
ATOM 6256 C C . LEU A 1 797 ? -26.690 -2.090 -22.530 1.00 31.33 797 LEU A C 1
ATOM 6258 O O . LEU A 1 797 ? -27.751 -1.815 -21.974 1.00 31.33 797 LEU A O 1
ATOM 6262 N N . LYS A 1 798 ? -26.660 -2.599 -23.767 1.00 29.69 798 LYS A N 1
ATOM 6263 C CA . LYS A 1 798 ? -27.797 -3.340 -24.342 1.00 29.69 798 LYS A CA 1
ATOM 6264 C C . LYS A 1 798 ? -27.350 -4.707 -24.850 1.00 29.69 798 LYS A C 1
ATOM 6266 O O . LYS A 1 798 ? -27.182 -4.940 -26.040 1.00 29.69 798 LYS A O 1
ATOM 6271 N N . ILE A 1 799 ? -27.201 -5.640 -23.910 1.00 30.64 799 ILE A N 1
ATOM 6272 C CA . ILE A 1 799 ? -27.304 -7.067 -24.234 1.00 30.64 799 ILE A CA 1
ATOM 6273 C C . ILE A 1 799 ? -28.749 -7.298 -24.703 1.00 30.64 799 ILE A C 1
ATOM 6275 O O . ILE A 1 799 ? -29.682 -6.885 -24.013 1.00 30.64 799 ILE A O 1
ATOM 6279 N N . LYS A 1 800 ? -28.926 -7.913 -25.882 1.00 28.05 800 LYS A N 1
ATOM 6280 C CA . LYS A 1 800 ? -30.244 -8.286 -26.425 1.00 28.05 800 LYS A CA 1
ATOM 6281 C C . LYS A 1 800 ? -31.033 -9.097 -25.392 1.00 28.05 800 LYS A C 1
ATOM 6283 O O . LYS A 1 800 ? -30.462 -9.934 -24.695 1.00 28.05 800 LYS A O 1
ATOM 6288 N N . GLU A 1 801 ? -32.339 -8.857 -25.324 1.00 30.09 801 GLU A N 1
ATOM 6289 C CA . GLU A 1 801 ? -33.242 -9.563 -24.417 1.00 30.09 801 GLU A CA 1
ATOM 6290 C C . GLU A 1 801 ? -33.128 -11.085 -24.593 1.00 30.09 801 GLU A C 1
ATOM 6292 O O . GLU A 1 801 ? -33.387 -11.622 -25.668 1.00 30.09 801 GLU A O 1
ATOM 6297 N N . PHE A 1 802 ? -32.787 -11.780 -23.508 1.00 28.12 802 PHE A N 1
ATOM 6298 C CA . PHE A 1 802 ? -33.127 -13.187 -23.324 1.00 28.12 802 PHE A CA 1
ATOM 6299 C C . PHE A 1 802 ? -34.102 -13.296 -22.154 1.00 28.12 802 PHE A C 1
ATOM 6301 O O . PHE A 1 802 ? -34.011 -12.551 -21.176 1.00 28.12 802 PHE A O 1
ATOM 6308 N N . SER A 1 803 ? -35.076 -14.191 -22.302 1.00 26.39 803 SER A N 1
ATOM 6309 C CA . SER A 1 803 ? -36.300 -14.222 -21.503 1.00 26.39 803 SER A CA 1
ATOM 6310 C C . SER A 1 803 ? -36.064 -14.300 -19.990 1.00 26.39 803 SER A C 1
ATOM 6312 O O . SER A 1 803 ? -35.301 -15.121 -19.490 1.00 26.39 803 SER A O 1
ATOM 6314 N N . THR A 1 804 ? -36.802 -13.435 -19.303 1.00 35.75 804 THR A N 1
ATOM 6315 C CA . THR A 1 804 ? -36.840 -13.102 -17.874 1.00 35.75 804 THR A CA 1
ATOM 6316 C C . THR A 1 804 ? -36.892 -14.245 -16.850 1.00 35.75 804 THR A C 1
ATOM 6318 O O . THR A 1 804 ? -37.471 -15.296 -17.100 1.00 35.75 804 THR A O 1
ATOM 6321 N N . SER A 1 805 ? -36.482 -13.881 -15.621 1.00 32.50 805 SER A N 1
ATOM 6322 C CA . SER A 1 805 ? -36.753 -14.533 -14.321 1.00 32.50 805 SER A CA 1
ATOM 6323 C C . SER A 1 805 ? -35.741 -15.569 -13.801 1.00 32.50 805 SER A C 1
ATOM 6325 O O . SER A 1 805 ? -36.083 -16.739 -13.698 1.00 32.50 805 SER A O 1
ATOM 6327 N N . ASP A 1 806 ? -34.552 -15.102 -13.367 1.00 31.83 806 ASP A N 1
ATOM 6328 C CA . ASP A 1 806 ? -33.977 -15.545 -12.066 1.00 31.83 806 ASP A CA 1
ATOM 6329 C C . ASP A 1 806 ? -32.742 -14.760 -11.542 1.00 31.83 806 ASP A C 1
ATOM 6331 O O . ASP A 1 806 ? -32.353 -14.910 -10.387 1.00 31.83 806 ASP A O 1
ATOM 6335 N N . GLN A 1 807 ? -32.112 -13.869 -12.323 1.00 30.92 807 GLN A N 1
ATOM 6336 C CA . GLN A 1 807 ? -30.811 -13.264 -11.937 1.00 30.92 807 GLN A CA 1
ATOM 6337 C C . GLN A 1 807 ? -30.848 -11.882 -11.239 1.00 30.92 807 GLN A C 1
ATOM 6339 O O . GLN A 1 807 ? -29.811 -11.232 -11.081 1.00 30.92 807 GLN A O 1
ATOM 6344 N N . ILE A 1 808 ? -32.008 -11.414 -10.764 1.00 31.06 808 ILE A N 1
ATOM 6345 C CA . ILE A 1 808 ? -32.134 -10.073 -10.143 1.00 31.06 808 ILE A CA 1
ATOM 6346 C C . ILE A 1 808 ? -31.445 -9.990 -8.761 1.00 31.06 808 ILE A C 1
ATOM 6348 O O . ILE A 1 808 ? -31.016 -8.912 -8.340 1.00 31.06 808 ILE A O 1
ATOM 6352 N N . SER A 1 809 ? -31.261 -11.119 -8.069 1.00 32.22 809 SER A N 1
ATOM 6353 C CA . SER A 1 809 ? -30.524 -11.192 -6.797 1.00 32.22 809 SER A CA 1
ATOM 6354 C C . SER A 1 809 ? -29.000 -11.137 -6.990 1.00 32.22 809 SER A C 1
ATOM 6356 O O . SER A 1 809 ? -28.302 -10.445 -6.247 1.00 32.22 809 SER A O 1
ATOM 6358 N N . THR A 1 810 ? -28.470 -11.813 -8.013 1.00 33.41 810 THR A N 1
ATOM 6359 C CA . THR A 1 810 ? -27.023 -11.974 -8.228 1.00 33.41 810 THR A CA 1
ATOM 6360 C C . THR A 1 810 ? -26.360 -10.694 -8.742 1.00 33.41 810 THR A C 1
ATOM 6362 O O . THR A 1 810 ? -25.270 -10.339 -8.289 1.00 33.41 810 THR A O 1
ATOM 6365 N N . VAL A 1 811 ? -27.024 -9.952 -9.637 1.00 32.22 811 VAL A N 1
ATOM 6366 C CA . VAL A 1 811 ? -26.468 -8.720 -10.233 1.00 32.22 811 VAL A CA 1
ATOM 6367 C C . VAL A 1 811 ? -26.263 -7.617 -9.184 1.00 32.22 811 VAL A C 1
ATOM 6369 O O . VAL A 1 811 ? -25.228 -6.947 -9.205 1.00 32.22 811 VAL A O 1
ATOM 6372 N N . LYS A 1 812 ? -27.174 -7.477 -8.207 1.00 32.72 812 LYS A N 1
ATOM 6373 C CA . LYS A 1 812 ? -27.015 -6.522 -7.090 1.00 32.72 812 LYS A CA 1
ATOM 6374 C C . LYS A 1 812 ? -25.786 -6.820 -6.227 1.00 32.72 812 LYS A C 1
ATOM 6376 O O . LYS A 1 812 ? -25.080 -5.893 -5.839 1.00 32.72 812 LYS A O 1
ATOM 6381 N N . VAL A 1 813 ? -25.498 -8.095 -5.962 1.00 36.09 813 VAL A N 1
ATOM 6382 C CA . VAL A 1 813 ? -24.327 -8.498 -5.165 1.00 36.09 813 VAL A CA 1
ATOM 6383 C C . VAL A 1 813 ? -23.028 -8.248 -5.939 1.00 36.09 813 VAL A C 1
ATOM 6385 O O . VAL A 1 813 ? -22.100 -7.644 -5.403 1.00 36.09 813 VAL A O 1
ATOM 6388 N N . VAL A 1 814 ? -22.967 -8.634 -7.218 1.00 34.50 814 VAL A N 1
ATOM 6389 C CA . VAL A 1 814 ? -21.754 -8.490 -8.049 1.00 34.50 814 VAL A CA 1
ATOM 6390 C C . VAL A 1 814 ? -21.398 -7.022 -8.328 1.00 34.50 814 VAL A C 1
ATOM 6392 O O . VAL A 1 814 ? -20.213 -6.688 -8.394 1.00 34.50 814 VAL A O 1
ATOM 6395 N N . LEU A 1 815 ? -22.387 -6.131 -8.464 1.00 32.19 815 LEU A N 1
ATOM 6396 C CA . LEU A 1 815 ? -22.144 -4.703 -8.698 1.00 32.19 815 LEU A CA 1
ATOM 6397 C C . LEU A 1 815 ? -21.578 -3.999 -7.451 1.00 32.19 815 LEU A C 1
ATOM 6399 O O . LEU A 1 815 ? -20.573 -3.291 -7.551 1.00 32.19 815 LEU A O 1
ATOM 6403 N N . MET A 1 816 ? -22.151 -4.263 -6.271 1.00 34.31 816 MET A N 1
ATOM 6404 C CA . MET A 1 816 ? -21.655 -3.720 -4.997 1.00 34.31 816 MET A CA 1
ATOM 6405 C C . MET A 1 816 ? -20.256 -4.247 -4.655 1.00 34.31 816 MET A C 1
ATOM 6407 O O . MET A 1 816 ? -19.412 -3.504 -4.149 1.00 34.31 816 MET A O 1
ATOM 6411 N N . ASP A 1 817 ? -19.966 -5.507 -4.985 1.00 38.81 817 ASP A N 1
ATOM 6412 C CA . ASP A 1 817 ? -18.642 -6.086 -4.757 1.00 38.81 817 ASP A CA 1
ATOM 6413 C C . ASP A 1 817 ? -17.590 -5.551 -5.753 1.00 38.81 817 ASP A C 1
ATOM 6415 O O . ASP A 1 817 ? -16.432 -5.346 -5.384 1.00 38.81 817 ASP A O 1
ATOM 6419 N N . LYS A 1 818 ? -17.982 -5.208 -6.993 1.00 36.44 818 LYS A N 1
ATOM 6420 C CA . LYS A 1 818 ? -17.124 -4.456 -7.932 1.00 36.44 818 LYS A CA 1
ATOM 6421 C C . LYS A 1 818 ? -16.811 -3.043 -7.428 1.00 36.44 818 LYS A C 1
ATOM 6423 O O . LYS A 1 818 ? -15.642 -2.659 -7.462 1.00 36.44 818 LYS A O 1
ATOM 6428 N N . LEU A 1 819 ? -17.803 -2.308 -6.918 1.00 34.47 819 LEU A N 1
ATOM 6429 C CA . LEU A 1 819 ? -17.610 -0.969 -6.340 1.00 34.47 819 LEU A CA 1
ATOM 6430 C C . LEU A 1 819 ? -16.664 -1.005 -5.129 1.00 34.47 819 LEU A C 1
ATOM 6432 O O . LEU A 1 819 ? -15.694 -0.247 -5.081 1.00 34.47 819 LEU A O 1
ATOM 6436 N N . ARG A 1 820 ? -16.852 -1.959 -4.205 1.00 40.09 820 ARG A N 1
ATOM 6437 C CA . ARG A 1 820 ? -15.940 -2.172 -3.063 1.00 40.09 820 ARG A CA 1
ATOM 6438 C C . ARG A 1 820 ? -14.511 -2.504 -3.503 1.00 40.09 820 ARG A C 1
ATOM 6440 O O . ARG A 1 820 ? -13.564 -1.943 -2.953 1.00 40.09 820 ARG A O 1
ATOM 6447 N N . ARG A 1 821 ? -14.336 -3.349 -4.527 1.00 40.97 821 ARG A N 1
ATOM 6448 C CA . ARG A 1 821 ? -13.016 -3.693 -5.100 1.00 40.97 821 ARG A CA 1
ATOM 6449 C C . ARG A 1 821 ? -12.365 -2.537 -5.871 1.00 40.97 821 ARG A C 1
ATOM 6451 O O . ARG A 1 821 ? -11.140 -2.478 -5.944 1.00 40.97 821 ARG A O 1
ATOM 6458 N N . GLN A 1 822 ? -13.136 -1.618 -6.454 1.00 37.00 822 GLN A N 1
ATOM 6459 C CA . GLN A 1 822 ? -12.593 -0.397 -7.063 1.00 37.00 822 GLN A CA 1
ATOM 6460 C C . GLN A 1 822 ? -12.174 0.620 -5.994 1.00 37.00 822 GLN A C 1
ATOM 6462 O O . GLN A 1 822 ? -11.062 1.139 -6.068 1.00 37.00 822 GLN A O 1
ATOM 6467 N N . ALA A 1 823 ? -12.984 0.818 -4.950 1.00 35.91 823 ALA A N 1
ATOM 6468 C CA . ALA A 1 823 ? -12.618 1.648 -3.803 1.00 35.91 823 ALA A CA 1
ATOM 6469 C C . ALA A 1 823 ? -11.373 1.113 -3.065 1.00 35.91 823 ALA A C 1
ATOM 6471 O O . ALA A 1 823 ? -10.512 1.897 -2.662 1.00 35.91 823 ALA A O 1
ATOM 6472 N N . SER A 1 824 ? -11.221 -0.212 -2.930 1.00 39.03 824 SER A N 1
ATOM 6473 C CA . SER A 1 824 ? -10.017 -0.810 -2.335 1.00 39.03 824 SER A CA 1
ATOM 6474 C C . SER A 1 824 ? -8.782 -0.638 -3.225 1.00 39.03 824 SER A C 1
ATOM 6476 O O . SER A 1 824 ? -7.733 -0.251 -2.719 1.00 39.03 824 SER A O 1
ATOM 6478 N N . LYS A 1 825 ? -8.902 -0.842 -4.547 1.00 39.88 825 LYS A N 1
ATOM 6479 C CA . LYS A 1 825 ? -7.808 -0.596 -5.505 1.00 39.88 825 LYS A CA 1
ATOM 6480 C C . LYS A 1 825 ? -7.372 0.869 -5.534 1.00 39.88 825 LYS A C 1
ATOM 6482 O O . LYS A 1 825 ? -6.176 1.128 -5.616 1.00 39.88 825 LYS A O 1
ATOM 6487 N N . LEU A 1 826 ? -8.308 1.812 -5.418 1.00 36.03 826 LEU A N 1
ATOM 6488 C CA . LEU A 1 826 ? -8.000 3.242 -5.348 1.00 36.03 826 LEU A CA 1
ATOM 6489 C C . LEU A 1 826 ? -7.217 3.574 -4.066 1.00 36.03 826 LEU A C 1
ATOM 6491 O O . LEU A 1 826 ? -6.159 4.195 -4.141 1.00 36.03 826 LEU A O 1
ATOM 6495 N N . ARG A 1 827 ? -7.659 3.067 -2.903 1.00 40.28 827 ARG A N 1
ATOM 6496 C CA . ARG A 1 827 ? -6.913 3.184 -1.631 1.00 40.28 827 ARG A CA 1
ATOM 6497 C C . ARG A 1 827 ? -5.515 2.557 -1.720 1.00 40.28 827 ARG A C 1
ATOM 6499 O O . ARG A 1 827 ? -4.554 3.134 -1.222 1.00 40.28 827 ARG A O 1
ATOM 6506 N N . GLU A 1 828 ? -5.383 1.411 -2.386 1.00 41.69 828 GLU A N 1
ATOM 6507 C CA . GLU A 1 828 ? -4.104 0.720 -2.590 1.00 41.69 828 GLU A CA 1
ATOM 6508 C C . GLU A 1 828 ? -3.166 1.477 -3.554 1.00 41.69 828 GLU A C 1
ATOM 6510 O O . GLU A 1 828 ? -1.956 1.516 -3.330 1.00 41.69 828 GLU A O 1
ATOM 6515 N N . GLN A 1 829 ? -3.696 2.118 -4.602 1.00 40.00 829 GLN A N 1
ATOM 6516 C CA . GLN A 1 829 ? -2.915 2.976 -5.503 1.00 40.00 829 GLN A CA 1
ATOM 6517 C C . GLN A 1 829 ? -2.432 4.249 -4.802 1.00 40.00 829 GLN A C 1
ATOM 6519 O O . GLN A 1 829 ? -1.252 4.579 -4.927 1.00 40.00 829 GLN A O 1
ATOM 6524 N N . VAL A 1 830 ? -3.290 4.907 -4.015 1.00 38.50 830 VAL A N 1
ATOM 6525 C CA . VAL A 1 830 ? -2.912 6.069 -3.192 1.00 38.50 830 VAL A CA 1
ATOM 6526 C C . VAL A 1 830 ? -1.825 5.683 -2.183 1.00 38.50 830 VAL A C 1
ATOM 6528 O O . VAL A 1 830 ? -0.793 6.348 -2.119 1.00 38.50 830 VAL A O 1
ATOM 6531 N N . ALA A 1 831 ? -1.972 4.556 -1.477 1.00 39.84 831 ALA A N 1
ATOM 6532 C CA . ALA A 1 831 ? -0.954 4.060 -0.547 1.00 39.84 831 ALA A CA 1
ATOM 6533 C C . ALA A 1 831 ? 0.388 3.738 -1.241 1.00 39.84 831 ALA A C 1
ATOM 6535 O O . ALA A 1 831 ? 1.454 4.080 -0.726 1.00 39.84 831 ALA A O 1
ATOM 6536 N N . LYS A 1 832 ? 0.360 3.131 -2.438 1.00 41.22 832 LYS A N 1
ATOM 6537 C CA . LYS A 1 832 ? 1.573 2.844 -3.228 1.00 41.22 832 LYS A CA 1
ATOM 6538 C C . LYS A 1 832 ? 2.245 4.110 -3.761 1.00 41.22 832 LYS A C 1
ATOM 6540 O O . LYS A 1 832 ? 3.473 4.162 -3.780 1.00 41.22 832 LYS A O 1
ATOM 6545 N N . GLN A 1 833 ? 1.485 5.132 -4.157 1.00 37.38 833 GLN A N 1
ATOM 6546 C CA . GLN A 1 833 ? 2.045 6.428 -4.559 1.00 37.38 833 GLN A CA 1
ATOM 6547 C C . GLN A 1 833 ? 2.639 7.184 -3.362 1.00 37.38 833 GLN A C 1
ATOM 6549 O O . GLN A 1 833 ? 3.761 7.679 -3.464 1.00 37.38 833 GLN A O 1
ATOM 6554 N N . GLN A 1 834 ? 1.969 7.179 -2.206 1.00 35.66 834 GLN A N 1
ATOM 6555 C CA . GLN A 1 834 ? 2.511 7.719 -0.952 1.00 35.66 834 GLN A CA 1
ATOM 6556 C C . GLN A 1 834 ? 3.829 7.024 -0.566 1.00 35.66 834 GLN A C 1
ATOM 6558 O O . GLN A 1 834 ? 4.826 7.698 -0.305 1.00 35.66 834 GLN A O 1
ATOM 6563 N N . GLN A 1 835 ? 3.893 5.687 -0.623 1.00 37.47 835 GLN A N 1
ATOM 6564 C CA . GLN A 1 835 ? 5.140 4.949 -0.386 1.00 37.47 835 GLN A CA 1
ATOM 6565 C C . GLN A 1 835 ? 6.226 5.234 -1.431 1.00 37.47 835 GLN A C 1
ATOM 6567 O O . GLN A 1 835 ? 7.393 5.314 -1.056 1.00 37.47 835 GLN A O 1
ATOM 6572 N N . ALA A 1 836 ? 5.883 5.399 -2.712 1.00 35.62 836 ALA A N 1
ATOM 6573 C CA . ALA A 1 836 ? 6.855 5.704 -3.764 1.00 35.62 836 ALA A CA 1
ATOM 6574 C C . ALA A 1 836 ? 7.511 7.082 -3.569 1.00 35.62 836 ALA A C 1
ATOM 6576 O O . ALA A 1 836 ? 8.731 7.192 -3.692 1.00 35.62 836 ALA A O 1
ATOM 6577 N N . VAL A 1 837 ? 6.723 8.096 -3.191 1.00 33.06 837 VAL A N 1
ATOM 6578 C CA . VAL A 1 837 ? 7.231 9.435 -2.850 1.00 33.06 837 VAL A CA 1
ATOM 6579 C C . VAL A 1 837 ? 8.123 9.373 -1.607 1.00 33.06 837 VAL A C 1
ATOM 6581 O O . VAL A 1 837 ? 9.223 9.914 -1.628 1.00 33.06 837 VAL A O 1
ATOM 6584 N N . ILE A 1 838 ? 7.718 8.654 -0.554 1.00 34.72 838 ILE A N 1
ATOM 6585 C CA . ILE A 1 838 ? 8.515 8.512 0.680 1.00 34.72 838 ILE A CA 1
ATOM 6586 C C . ILE A 1 838 ? 9.855 7.796 0.416 1.00 34.72 838 ILE A C 1
ATOM 6588 O O . ILE A 1 838 ? 10.895 8.232 0.911 1.00 34.72 838 ILE A O 1
ATOM 6592 N N . LYS A 1 839 ? 9.869 6.740 -0.412 1.00 33.75 839 LYS A N 1
ATOM 6593 C CA . LYS A 1 839 ? 11.085 5.960 -0.723 1.00 33.75 839 LYS A CA 1
ATOM 6594 C C . LYS A 1 839 ? 12.151 6.740 -1.498 1.00 33.75 839 LYS A C 1
ATOM 6596 O O . LYS A 1 839 ? 13.313 6.344 -1.479 1.00 33.75 839 LYS A O 1
ATOM 6601 N N . GLN A 1 840 ? 11.776 7.821 -2.182 1.00 35.47 840 GLN A N 1
ATOM 6602 C CA . GLN A 1 840 ? 12.709 8.663 -2.940 1.00 35.47 840 GLN A CA 1
ATOM 6603 C C . GLN A 1 840 ? 13.575 9.577 -2.053 1.00 35.47 840 GLN A C 1
ATOM 6605 O O . GLN A 1 840 ? 14.566 10.115 -2.541 1.00 35.47 840 GLN A O 1
ATOM 6610 N N . PHE A 1 841 ? 13.244 9.726 -0.764 1.00 33.81 841 PHE A N 1
ATOM 6611 C CA . PHE A 1 841 ? 13.931 10.633 0.168 1.00 33.81 841 PHE A CA 1
ATOM 6612 C C . PHE A 1 841 ? 14.858 9.948 1.184 1.00 33.81 841 PHE A C 1
ATOM 6614 O O . PHE A 1 841 ? 15.501 10.632 1.977 1.00 33.81 841 PHE A O 1
ATOM 6621 N N . SER A 1 842 ? 14.951 8.616 1.181 1.00 28.22 842 SER A N 1
ATOM 6622 C CA . SER A 1 842 ? 15.561 7.848 2.274 1.00 28.22 842 SER A CA 1
ATOM 6623 C C . SER A 1 842 ? 16.791 7.026 1.851 1.00 28.22 842 SER A C 1
ATOM 6625 O O . SER A 1 842 ? 16.775 5.799 1.958 1.00 28.22 842 SER A O 1
ATOM 6627 N N . GLY A 1 843 ? 17.869 7.671 1.384 1.00 29.56 843 GLY A N 1
ATOM 6628 C CA . GLY A 1 843 ? 19.163 6.980 1.264 1.00 29.56 843 GLY A CA 1
ATOM 6629 C C . GLY A 1 843 ? 20.275 7.678 0.474 1.00 29.56 843 GLY A C 1
ATOM 6630 O O . GLY A 1 843 ? 20.254 7.679 -0.753 1.00 29.56 843 GLY A O 1
ATOM 6631 N N . SER A 1 844 ? 21.322 8.132 1.173 1.00 28.02 844 SER A N 1
ATOM 6632 C CA . SER A 1 844 ? 22.698 8.137 0.645 1.00 28.02 844 SER A CA 1
ATOM 6633 C C . SER A 1 844 ? 23.726 8.293 1.770 1.00 28.02 844 SER A C 1
ATOM 6635 O O . SER A 1 844 ? 23.702 9.299 2.477 1.00 28.02 844 SER A O 1
ATOM 6637 N N . GLY A 1 845 ? 24.666 7.354 1.880 1.00 25.94 845 GLY A N 1
ATOM 6638 C CA . GLY A 1 845 ? 25.879 7.507 2.685 1.00 25.94 845 GLY A CA 1
ATOM 6639 C C . GLY A 1 845 ? 26.766 6.266 2.613 1.00 25.94 845 GLY A C 1
ATOM 6640 O O . GLY A 1 845 ? 26.269 5.179 2.881 1.00 25.94 845 GLY A O 1
ATOM 6641 N N . TYR A 1 846 ? 28.040 6.435 2.230 1.00 24.59 846 TYR A N 1
ATOM 6642 C CA . TYR A 1 846 ? 29.174 5.569 2.599 1.00 24.59 846 TYR A CA 1
ATOM 6643 C C . TYR A 1 846 ? 30.522 6.167 2.145 1.00 24.59 846 TYR A C 1
ATOM 6645 O O . TYR A 1 846 ? 30.549 7.014 1.252 1.00 24.59 846 TYR A O 1
ATOM 6653 N N . GLU A 1 847 ? 31.623 5.692 2.737 1.00 24.80 847 GLU A N 1
ATOM 6654 C CA . GLU A 1 847 ? 33.012 6.163 2.550 1.00 24.80 847 GLU A CA 1
ATOM 6655 C C . GLU A 1 847 ? 34.002 4.963 2.529 1.00 24.80 847 GLU A C 1
ATOM 6657 O O . GLU A 1 847 ? 33.604 3.846 2.850 1.00 24.80 847 GLU A O 1
ATOM 6662 N N . SER A 1 848 ? 35.287 5.066 2.160 1.00 27.34 848 SER A N 1
ATOM 6663 C CA . SER A 1 848 ? 36.096 6.253 1.827 1.00 27.34 848 SER A CA 1
ATOM 6664 C C . SER A 1 848 ? 36.797 6.083 0.450 1.00 27.34 848 SER A C 1
ATOM 6666 O O . SER A 1 848 ? 36.058 5.970 -0.525 1.00 27.34 848 SER A O 1
ATOM 6668 N N . SER A 1 849 ? 38.117 6.037 0.194 1.00 24.23 849 SER A N 1
ATOM 6669 C CA . SER A 1 849 ? 39.354 6.159 0.991 1.00 24.23 849 SER A CA 1
ATOM 6670 C C . SER A 1 849 ? 40.522 6.728 0.156 1.00 24.23 849 SER A C 1
ATOM 6672 O O . SER A 1 849 ? 40.666 6.384 -1.015 1.00 24.23 849 SER A O 1
ATOM 6674 N N . ASP A 1 850 ? 41.396 7.468 0.848 1.00 23.12 850 ASP A N 1
ATOM 6675 C CA . ASP A 1 850 ? 42.857 7.604 0.671 1.00 23.12 850 ASP A CA 1
ATOM 6676 C C . ASP A 1 850 ? 43.541 8.580 -0.329 1.00 23.12 850 ASP A C 1
ATOM 6678 O O . ASP A 1 850 ? 43.490 8.439 -1.547 1.00 23.12 850 ASP A O 1
ATOM 6682 N N . VAL A 1 851 ? 44.364 9.457 0.297 1.00 23.59 851 VAL A N 1
ATOM 6683 C CA . VAL A 1 851 ? 45.645 10.079 -0.148 1.00 23.59 851 VAL A CA 1
ATOM 6684 C C . VAL A 1 851 ? 45.528 11.196 -1.222 1.00 23.59 851 VAL A C 1
ATOM 6686 O O . VAL A 1 851 ? 45.242 10.926 -2.377 1.00 23.59 851 VAL A O 1
ATOM 6689 N N . MET A 1 852 ? 45.801 12.495 -0.975 1.00 23.67 852 MET A N 1
ATOM 6690 C CA . MET A 1 852 ? 46.834 13.109 -0.116 1.00 23.67 852 MET A CA 1
ATOM 6691 C C . MET A 1 852 ? 46.640 14.641 0.095 1.00 23.67 852 MET A C 1
ATOM 6693 O O . MET A 1 852 ? 46.377 15.365 -0.859 1.00 23.67 852 MET A O 1
ATOM 6697 N N . VAL A 1 853 ? 46.860 15.123 1.328 1.00 35.97 853 VAL A N 1
ATOM 6698 C CA . VAL A 1 853 ? 47.220 16.498 1.782 1.00 35.97 853 VAL A CA 1
ATOM 6699 C C . VAL A 1 853 ? 46.788 17.720 0.932 1.00 35.97 853 VAL A C 1
ATOM 6701 O O . VAL A 1 853 ? 47.575 18.274 0.165 1.00 35.97 853 VAL A O 1
ATOM 6704 N N . ILE A 1 854 ? 45.601 18.261 1.238 1.00 33.59 854 ILE A N 1
ATOM 6705 C CA . ILE A 1 854 ? 45.322 19.712 1.323 1.00 33.59 854 ILE A CA 1
ATOM 6706 C C . ILE A 1 854 ? 44.500 19.925 2.612 1.00 33.59 854 ILE A C 1
ATOM 6708 O O . ILE A 1 854 ? 43.707 19.059 2.966 1.00 33.59 854 ILE A O 1
ATOM 6712 N N . ASP A 1 855 ? 44.730 21.043 3.310 1.00 48.12 855 ASP A N 1
ATOM 6713 C CA . ASP A 1 855 ? 44.161 21.422 4.620 1.00 48.12 855 ASP A CA 1
ATOM 6714 C C . ASP A 1 855 ? 42.684 20.999 4.832 1.00 48.12 855 ASP A C 1
ATOM 6716 O O . ASP A 1 855 ? 41.793 21.384 4.065 1.00 48.12 855 ASP A O 1
ATOM 6720 N N . GLU A 1 856 ? 42.422 20.200 5.878 1.00 41.31 856 GLU A N 1
ATOM 6721 C CA . GLU A 1 856 ? 41.145 19.497 6.109 1.00 41.31 856 GLU A CA 1
ATOM 6722 C C . GLU A 1 856 ? 39.940 20.445 6.175 1.00 41.31 856 GLU A C 1
ATOM 6724 O O . GLU A 1 856 ? 38.859 20.133 5.669 1.00 41.31 856 GLU A O 1
ATOM 6729 N N . VAL A 1 857 ? 40.125 21.636 6.753 1.00 46.47 857 VAL A N 1
ATOM 6730 C CA . VAL A 1 857 ? 39.060 22.642 6.908 1.00 46.47 857 VAL A CA 1
ATOM 6731 C C . VAL A 1 857 ? 38.631 23.221 5.555 1.00 46.47 857 VAL A C 1
ATOM 6733 O O . VAL A 1 857 ? 37.466 23.590 5.362 1.00 46.47 857 VAL A O 1
ATOM 6736 N N . GLU A 1 858 ? 39.559 23.297 4.603 1.00 46.28 858 GLU A N 1
ATOM 6737 C CA . GLU A 1 858 ? 39.320 23.811 3.256 1.00 46.28 858 GLU A CA 1
ATOM 6738 C C . GLU A 1 858 ? 38.689 22.721 2.374 1.00 46.28 858 GLU A C 1
ATOM 6740 O O . GLU A 1 858 ? 37.674 22.972 1.719 1.00 46.28 858 GLU A O 1
ATOM 6745 N N . LEU A 1 859 ? 39.193 21.483 2.466 1.00 43.56 859 LEU A N 1
ATOM 6746 C CA . LEU A 1 859 ? 38.642 20.306 1.784 1.00 43.56 859 LEU A CA 1
ATOM 6747 C C . LEU A 1 859 ? 37.193 20.002 2.212 1.00 43.56 859 LEU A C 1
ATOM 6749 O O . LEU A 1 859 ? 36.345 19.714 1.364 1.00 43.56 859 LEU A O 1
ATOM 6753 N N . TYR A 1 860 ? 36.873 20.136 3.502 1.00 48.66 860 TYR A N 1
ATOM 6754 C CA . TYR A 1 860 ? 35.514 19.941 4.016 1.00 48.66 860 TYR A CA 1
ATOM 6755 C C . TYR A 1 860 ? 34.527 20.986 3.467 1.00 48.66 860 TYR A C 1
ATOM 6757 O O . TYR A 1 860 ? 33.469 20.630 2.942 1.00 48.66 860 TYR A O 1
ATOM 6765 N N . ARG A 1 861 ? 34.876 22.284 3.501 1.00 50.72 861 ARG A N 1
ATOM 6766 C CA . ARG A 1 861 ? 34.033 23.361 2.929 1.00 50.72 861 ARG A CA 1
ATOM 6767 C C . ARG A 1 861 ? 33.790 23.180 1.431 1.00 50.72 861 ARG A C 1
ATOM 6769 O O . ARG A 1 861 ? 32.695 23.443 0.937 1.00 50.72 861 ARG A O 1
ATOM 6776 N N . HIS A 1 862 ? 34.803 22.702 0.722 1.00 47.81 862 HIS A N 1
ATOM 6777 C CA . HIS A 1 862 ? 34.773 22.439 -0.713 1.00 47.81 862 HIS A CA 1
ATOM 6778 C C . HIS A 1 862 ? 33.830 21.290 -1.085 1.00 47.81 862 HIS A C 1
ATOM 6780 O O . HIS A 1 862 ? 33.006 21.436 -1.989 1.00 47.81 862 HIS A O 1
ATOM 6786 N N . GLN A 1 863 ? 33.868 20.182 -0.337 1.00 51.91 863 GLN A N 1
ATOM 6787 C CA . GLN A 1 863 ? 32.917 19.077 -0.505 1.00 51.91 863 GLN A CA 1
ATOM 6788 C C . GLN A 1 863 ? 31.468 19.514 -0.237 1.00 51.91 863 GLN A C 1
ATOM 6790 O O . GLN A 1 863 ? 30.561 19.072 -0.945 1.00 51.91 863 GLN A O 1
ATOM 6795 N N . GLN A 1 864 ? 31.235 20.408 0.731 1.00 49.44 864 GLN A N 1
ATOM 6796 C CA . GLN A 1 864 ? 29.904 20.977 0.989 1.00 49.44 864 GLN A CA 1
ATOM 6797 C C . GLN A 1 864 ? 29.414 21.857 -0.180 1.00 49.44 864 GLN A C 1
ATOM 6799 O O . GLN A 1 864 ? 28.259 21.750 -0.592 1.00 49.44 864 GLN A O 1
ATOM 6804 N N . LEU A 1 865 ? 30.290 22.663 -0.792 1.00 46.88 865 LEU A N 1
ATOM 6805 C CA . LEU A 1 865 ? 29.951 23.489 -1.962 1.00 46.88 865 LEU A CA 1
ATOM 6806 C C . LEU A 1 865 ? 29.725 22.675 -3.249 1.00 46.88 865 LEU A C 1
ATOM 6808 O O . LEU A 1 865 ? 28.867 23.025 -4.062 1.00 46.88 865 LEU A O 1
ATOM 6812 N N . GLU A 1 866 ? 30.427 21.557 -3.439 1.00 47.41 866 GLU A N 1
ATOM 6813 C CA . GLU A 1 866 ? 30.161 20.671 -4.579 1.00 47.41 866 GLU A CA 1
ATOM 6814 C C . GLU A 1 866 ? 28.869 19.853 -4.382 1.00 47.41 866 GLU A C 1
ATOM 6816 O O . GLU A 1 866 ? 28.094 19.672 -5.331 1.00 47.41 866 GLU A O 1
ATOM 6821 N N . LYS A 1 867 ? 28.577 19.435 -3.138 1.00 51.62 867 LYS A N 1
ATOM 6822 C CA . LYS A 1 867 ? 27.263 18.897 -2.745 1.00 51.62 867 LYS A CA 1
ATOM 6823 C C . LYS A 1 867 ? 26.153 19.922 -3.004 1.00 51.62 867 LYS A C 1
ATOM 6825 O O . LYS A 1 867 ? 25.126 19.541 -3.560 1.00 51.62 867 LYS A O 1
ATOM 6830 N N . LEU A 1 868 ? 26.369 21.211 -2.723 1.00 47.19 868 LEU A N 1
ATOM 6831 C CA . LEU A 1 868 ? 25.411 22.289 -3.011 1.00 47.19 868 LEU A CA 1
ATOM 6832 C C . LEU A 1 868 ? 25.096 22.438 -4.504 1.00 47.19 868 LEU A C 1
ATOM 6834 O O . LEU A 1 868 ? 23.925 22.530 -4.876 1.00 47.19 868 LEU A O 1
ATOM 6838 N N . TYR A 1 869 ? 26.111 22.478 -5.372 1.00 43.44 869 TYR A N 1
ATOM 6839 C CA . TYR A 1 869 ? 25.898 22.653 -6.816 1.00 43.44 869 TYR A CA 1
ATOM 6840 C C . TYR A 1 869 ? 25.096 21.488 -7.421 1.00 43.44 869 TYR A C 1
ATOM 6842 O O . TYR A 1 869 ? 24.225 21.688 -8.271 1.00 43.44 869 TYR A O 1
ATOM 6850 N N . LYS A 1 870 ? 25.340 20.264 -6.934 1.00 48.41 870 LYS A N 1
ATOM 6851 C CA . LYS A 1 870 ? 24.547 19.080 -7.292 1.00 48.41 870 LYS A CA 1
ATOM 6852 C C . LYS A 1 870 ? 23.137 19.168 -6.688 1.00 48.41 870 LYS A C 1
ATOM 6854 O O . LYS A 1 870 ? 22.165 19.047 -7.426 1.00 48.41 870 LYS A O 1
ATOM 6859 N N . SER A 1 871 ? 23.015 19.481 -5.396 1.00 48.03 871 SER A N 1
ATOM 6860 C CA . SER A 1 871 ? 21.740 19.594 -4.668 1.00 48.03 871 SER A CA 1
ATOM 6861 C C . SER A 1 871 ? 20.793 20.644 -5.265 1.00 48.03 871 SER A C 1
ATOM 6863 O O . SER A 1 871 ? 19.653 20.325 -5.578 1.00 48.03 871 SER A O 1
ATOM 6865 N N . THR A 1 872 ? 21.256 21.869 -5.532 1.00 46.66 872 THR A N 1
ATOM 6866 C CA . THR A 1 872 ? 20.424 22.955 -6.101 1.00 46.66 872 THR A CA 1
ATOM 6867 C C . THR A 1 872 ? 19.928 22.669 -7.519 1.00 46.66 872 THR A C 1
ATOM 6869 O O . THR A 1 872 ? 18.829 23.092 -7.889 1.00 46.66 872 THR A O 1
ATOM 6872 N N . ARG A 1 873 ? 20.697 21.920 -8.320 1.00 48.56 873 ARG A N 1
ATOM 6873 C CA . ARG A 1 873 ? 20.249 21.426 -9.629 1.00 48.56 873 ARG A CA 1
ATOM 6874 C C . ARG A 1 873 ? 19.174 20.350 -9.470 1.00 48.56 873 ARG A C 1
ATOM 6876 O O . ARG A 1 873 ? 18.119 20.467 -10.089 1.00 48.56 873 ARG A O 1
ATOM 6883 N N . THR A 1 874 ? 19.406 19.369 -8.598 1.00 49.38 874 THR A N 1
ATOM 6884 C CA . THR A 1 874 ? 18.442 18.301 -8.295 1.00 49.38 874 THR A CA 1
ATOM 6885 C C . THR A 1 874 ? 17.151 18.854 -7.685 1.00 49.38 874 THR A C 1
ATOM 6887 O O . THR A 1 874 ? 16.073 18.425 -8.072 1.00 49.38 874 THR A O 1
ATOM 6890 N N . ALA A 1 875 ? 17.227 19.863 -6.812 1.00 46.28 875 ALA A N 1
ATOM 6891 C CA . ALA A 1 875 ? 16.074 20.519 -6.196 1.00 46.28 875 ALA A CA 1
ATOM 6892 C C . ALA A 1 875 ? 15.203 21.269 -7.218 1.00 46.28 875 ALA A C 1
ATOM 6894 O O . ALA A 1 875 ? 13.978 21.212 -7.131 1.00 46.28 875 ALA A O 1
ATOM 6895 N N . ARG A 1 876 ? 15.809 21.926 -8.219 1.00 50.75 876 ARG A N 1
ATOM 6896 C CA . ARG A 1 876 ? 15.073 22.560 -9.329 1.00 50.75 876 ARG A CA 1
ATOM 6897 C C . ARG A 1 876 ? 14.346 21.523 -10.183 1.00 50.75 876 ARG A C 1
ATOM 6899 O O . ARG A 1 876 ? 13.201 21.742 -10.572 1.00 50.75 876 ARG A O 1
ATOM 6906 N N . ASP A 1 877 ? 15.026 20.431 -10.515 1.00 51.72 877 ASP A N 1
ATOM 6907 C CA . ASP A 1 877 ? 14.464 19.398 -11.384 1.00 51.72 877 ASP A CA 1
ATOM 6908 C C . ASP A 1 877 ? 13.359 18.625 -10.631 1.00 51.72 877 ASP A C 1
ATOM 6910 O O . ASP A 1 877 ? 12.257 18.486 -11.156 1.00 51.72 877 ASP A O 1
ATOM 6914 N N . PHE A 1 878 ? 13.556 18.340 -9.337 1.00 48.19 878 PHE A N 1
ATOM 6915 C CA . PHE A 1 878 ? 12.516 17.854 -8.423 1.00 48.19 878 PHE A CA 1
ATOM 6916 C C . PHE A 1 878 ? 11.313 18.807 -8.312 1.00 48.19 878 PHE A C 1
ATOM 6918 O O . PHE A 1 878 ? 10.177 18.363 -8.431 1.00 48.19 878 PHE A O 1
ATOM 6925 N N . GLN A 1 879 ? 11.514 20.119 -8.141 1.00 48.38 879 GLN A N 1
ATOM 6926 C CA . GLN A 1 879 ? 10.403 21.084 -8.098 1.00 48.38 879 GLN A CA 1
ATOM 6927 C C . GLN A 1 879 ? 9.610 21.125 -9.413 1.00 48.38 879 GLN A C 1
ATOM 6929 O O . GLN A 1 879 ? 8.385 21.245 -9.385 1.00 48.38 879 GLN A O 1
ATOM 6934 N N . LYS A 1 880 ? 10.275 20.975 -10.567 1.00 53.25 880 LYS A N 1
ATOM 6935 C CA . LYS A 1 880 ? 9.597 20.840 -11.867 1.00 53.25 880 LYS A CA 1
ATOM 6936 C C . LYS A 1 880 ? 8.807 19.540 -11.977 1.00 53.25 880 LYS A C 1
ATOM 6938 O O . LYS A 1 880 ? 7.718 19.555 -12.545 1.00 53.25 880 LYS A O 1
ATOM 6943 N N . ASP A 1 881 ? 9.331 18.445 -11.439 1.00 49.84 881 ASP A N 1
ATOM 6944 C CA . ASP A 1 881 ? 8.640 17.158 -11.428 1.00 49.84 881 ASP A CA 1
ATOM 6945 C C . ASP A 1 881 ? 7.467 17.142 -10.428 1.00 49.84 881 ASP A C 1
ATOM 6947 O O . ASP A 1 881 ? 6.435 16.559 -10.742 1.00 49.84 881 ASP A O 1
ATOM 6951 N N . VAL A 1 882 ? 7.543 17.868 -9.303 1.00 47.69 882 VAL A N 1
ATOM 6952 C CA . VAL A 1 882 ? 6.410 18.097 -8.379 1.00 47.69 882 VAL A CA 1
ATOM 6953 C C . VAL A 1 882 ? 5.315 18.946 -9.023 1.00 47.69 882 VAL A C 1
ATOM 6955 O O . VAL A 1 882 ? 4.146 18.588 -8.918 1.00 47.69 882 VAL A O 1
ATOM 6958 N N . VAL A 1 883 ? 5.658 20.031 -9.730 1.00 50.03 883 VAL A N 1
ATOM 6959 C CA . VAL A 1 883 ? 4.663 20.821 -10.485 1.00 50.03 883 VAL A CA 1
ATOM 6960 C C . VAL A 1 883 ? 4.017 19.959 -11.575 1.00 50.03 883 VAL A C 1
ATOM 6962 O O . VAL A 1 883 ? 2.795 19.911 -11.663 1.00 50.03 883 VAL A O 1
ATOM 6965 N N . ARG A 1 884 ? 4.811 19.191 -12.335 1.00 54.94 884 ARG A N 1
ATOM 6966 C CA . ARG A 1 884 ? 4.289 18.269 -13.358 1.00 54.94 884 ARG A CA 1
ATOM 6967 C C . ARG A 1 884 ? 3.419 17.162 -12.753 1.00 54.94 884 ARG A C 1
ATOM 6969 O O . ARG A 1 884 ? 2.429 16.775 -13.365 1.00 54.94 884 ARG A O 1
ATOM 6976 N N . ALA A 1 885 ? 3.759 16.662 -11.565 1.00 48.34 885 ALA A N 1
ATOM 6977 C CA . ALA A 1 885 ? 2.923 15.720 -10.830 1.00 48.34 885 ALA A CA 1
ATOM 6978 C C . ALA A 1 885 ? 1.602 16.375 -10.404 1.00 48.34 885 ALA A C 1
ATOM 6980 O O . ALA A 1 885 ? 0.555 15.787 -10.642 1.00 48.34 885 ALA A O 1
ATOM 6981 N N . GLY A 1 886 ? 1.626 17.596 -9.859 1.00 47.97 886 GLY A N 1
ATOM 6982 C CA . GLY A 1 886 ? 0.425 18.363 -9.503 1.00 47.97 886 GLY A CA 1
ATOM 6983 C C . GLY A 1 886 ? -0.513 18.601 -10.692 1.00 47.97 886 GLY A C 1
ATOM 6984 O O . GLY A 1 886 ? -1.716 18.375 -10.576 1.00 47.97 886 GLY A O 1
ATOM 6985 N N . ASP A 1 887 ? 0.034 18.952 -11.860 1.00 51.56 887 ASP A N 1
ATOM 6986 C CA . ASP A 1 887 ? -0.740 19.089 -13.104 1.00 51.56 887 ASP A CA 1
ATOM 6987 C C . ASP A 1 887 ? -1.362 17.732 -13.538 1.00 51.56 887 ASP A C 1
ATOM 6989 O O . ASP A 1 887 ? -2.503 17.675 -14.003 1.00 51.56 887 ASP A O 1
ATOM 6993 N N . VAL A 1 888 ? -0.659 16.607 -13.325 1.00 50.59 888 VAL A N 1
ATOM 6994 C CA . VAL A 1 888 ? -1.202 15.250 -13.547 1.00 50.59 888 VAL A CA 1
ATOM 6995 C C . VAL A 1 888 ? -2.276 14.882 -12.514 1.00 50.59 888 VAL A C 1
ATOM 6997 O O . VAL A 1 888 ? -3.287 14.298 -12.907 1.00 50.59 888 VAL A O 1
ATOM 7000 N N . PHE A 1 889 ? -2.124 15.243 -11.237 1.00 47.62 889 PHE A N 1
ATOM 7001 C CA . PHE A 1 889 ? -3.129 15.008 -10.190 1.00 47.62 889 PHE A CA 1
ATOM 7002 C C . PHE A 1 889 ? -4.423 15.792 -10.451 1.00 47.62 889 PHE A C 1
ATOM 7004 O O . PHE A 1 889 ? -5.504 15.205 -10.394 1.00 47.62 889 PHE A O 1
ATOM 7011 N N . ALA A 1 890 ? -4.338 17.058 -10.875 1.00 49.16 890 ALA A N 1
ATOM 7012 C CA . ALA A 1 890 ? -5.509 17.823 -11.315 1.00 49.16 890 ALA A CA 1
ATOM 7013 C C . ALA A 1 890 ? -6.263 17.112 -12.463 1.00 49.16 890 ALA A C 1
ATOM 7015 O O . ALA A 1 890 ? -7.488 16.987 -12.428 1.00 49.16 890 ALA A O 1
ATOM 7016 N N . SER A 1 891 ? -5.534 16.528 -13.427 1.00 50.81 891 SER A N 1
ATOM 7017 C CA . SER A 1 891 ? -6.133 15.727 -14.513 1.00 50.81 891 SER A CA 1
ATOM 7018 C C . SER A 1 891 ? -6.791 14.415 -14.051 1.00 50.81 891 SER A C 1
ATOM 7020 O O . SER A 1 891 ? -7.556 13.812 -14.806 1.00 50.81 891 SER A O 1
ATOM 7022 N N . ILE A 1 892 ? -6.452 13.910 -12.860 1.00 48.16 892 ILE A N 1
ATOM 7023 C CA . ILE A 1 892 ? -7.051 12.705 -12.266 1.00 48.16 892 ILE A CA 1
ATOM 7024 C C . ILE A 1 892 ? -8.338 13.090 -11.531 1.00 48.16 892 ILE A C 1
ATOM 7026 O O . ILE A 1 892 ? -9.366 12.454 -11.763 1.00 48.16 892 ILE A O 1
ATOM 7030 N N . GLY A 1 893 ? -8.320 14.177 -10.750 1.00 46.81 893 GLY A N 1
ATOM 7031 C CA . GLY A 1 893 ? -9.520 14.749 -10.129 1.00 46.81 893 GLY A CA 1
ATOM 7032 C C . GLY A 1 893 ? -10.626 15.018 -11.153 1.00 46.81 893 GLY A C 1
ATOM 7033 O O . GLY A 1 893 ? -11.749 14.547 -10.979 1.00 46.81 893 GLY A O 1
ATOM 7034 N N . GLN A 1 894 ? -10.279 15.645 -12.283 1.00 51.69 894 GLN A N 1
ATOM 7035 C CA . GLN A 1 894 ? -11.215 15.907 -13.382 1.00 51.69 894 GLN A CA 1
ATOM 7036 C C . GLN A 1 894 ? -11.906 14.632 -13.902 1.00 51.69 894 GLN A C 1
ATOM 7038 O O . GLN A 1 894 ? -13.130 14.590 -14.023 1.00 51.69 894 GLN A O 1
ATOM 7043 N N . ARG A 1 895 ? -11.142 13.550 -14.111 1.00 50.03 895 ARG A N 1
ATOM 7044 C CA . ARG A 1 895 ? -11.668 12.249 -14.565 1.00 50.03 895 ARG A CA 1
ATOM 7045 C C . ARG A 1 895 ? -12.578 11.565 -13.542 1.00 50.03 895 ARG A C 1
ATOM 7047 O O . ARG A 1 895 ? -13.463 10.803 -13.928 1.00 50.03 895 ARG A O 1
ATOM 7054 N N . HIS A 1 896 ? -12.386 11.816 -12.247 1.00 47.28 896 HIS A N 1
ATOM 7055 C CA . HIS A 1 896 ? -13.280 11.296 -11.209 1.00 47.28 896 HIS A CA 1
ATOM 7056 C C . HIS A 1 896 ? -14.642 11.999 -11.196 1.00 47.28 896 HIS A C 1
ATOM 7058 O O . HIS A 1 896 ? -15.645 11.361 -10.880 1.00 47.28 896 HIS A O 1
ATOM 7064 N N . ILE A 1 897 ? -14.702 13.269 -11.596 1.00 50.16 897 ILE A N 1
ATOM 7065 C CA . ILE A 1 897 ? -15.965 14.014 -11.694 1.00 50.16 897 ILE A CA 1
ATOM 7066 C C . ILE A 1 897 ? -16.683 13.701 -12.988 1.00 50.16 897 ILE A C 1
ATOM 7068 O O . ILE A 1 897 ? -17.865 13.408 -12.931 1.00 50.16 897 ILE A O 1
ATOM 7072 N N . GLU A 1 898 ? -15.979 13.593 -14.114 1.00 53.44 898 GLU A N 1
ATOM 7073 C CA . GLU A 1 898 ? -16.563 13.081 -15.363 1.00 53.44 898 GLU A CA 1
ATOM 7074 C C . GLU A 1 898 ? -17.249 11.710 -15.156 1.00 53.44 898 GLU A C 1
ATOM 7076 O O . GLU A 1 898 ? -18.288 11.433 -15.756 1.00 53.44 898 GLU A O 1
ATOM 7081 N N . ALA A 1 899 ? -16.728 10.871 -14.249 1.00 46.56 899 ALA A N 1
ATOM 7082 C CA . ALA A 1 899 ? -17.375 9.629 -13.820 1.00 46.56 899 ALA A CA 1
ATOM 7083 C C . ALA A 1 899 ? -18.591 9.839 -12.887 1.00 46.56 899 ALA A C 1
ATOM 7085 O O . ALA A 1 899 ? -19.572 9.105 -13.003 1.00 46.56 899 ALA A O 1
ATOM 7086 N N . GLY A 1 900 ? -18.558 10.831 -11.990 1.00 46.81 900 GLY A N 1
ATOM 7087 C CA . GLY A 1 900 ? -19.677 11.206 -11.113 1.00 46.81 900 GLY A CA 1
ATOM 7088 C C . GLY A 1 900 ? -20.844 11.866 -11.860 1.00 46.81 900 GLY A C 1
ATOM 7089 O O . GLY A 1 900 ? -21.984 11.428 -11.717 1.00 46.81 900 GLY A O 1
ATOM 7090 N N . THR A 1 901 ? -20.559 12.844 -12.724 1.00 50.56 901 THR A N 1
ATOM 7091 C CA . THR A 1 901 ? -21.495 13.464 -13.679 1.00 50.56 901 THR A CA 1
ATOM 7092 C C . THR A 1 901 ? -22.136 12.398 -14.567 1.00 50.56 901 THR A C 1
ATOM 7094 O O . THR A 1 901 ? -23.351 12.384 -14.757 1.00 50.56 901 THR A O 1
ATOM 7097 N N . LYS A 1 902 ? -21.345 11.421 -15.035 1.00 53.78 902 LYS A N 1
ATOM 7098 C CA . LYS A 1 902 ? -21.861 10.262 -15.768 1.00 53.78 902 LYS A CA 1
ATOM 7099 C C . LYS A 1 902 ? -22.839 9.423 -14.942 1.00 53.78 902 LYS A C 1
ATOM 7101 O O . LYS A 1 902 ? -23.952 9.215 -15.406 1.00 53.78 902 LYS A O 1
ATOM 7106 N N . LEU A 1 903 ? -22.474 9.031 -13.721 1.00 47.72 903 LEU A N 1
ATOM 7107 C CA . LEU A 1 903 ? -23.350 8.260 -12.831 1.00 47.72 903 LEU A CA 1
ATOM 7108 C C . LEU A 1 903 ? -24.669 8.990 -12.510 1.00 47.72 903 LEU A C 1
ATOM 7110 O O . LEU A 1 903 ? -25.726 8.364 -12.493 1.00 47.72 903 LEU A O 1
ATOM 7114 N N . ALA A 1 904 ? -24.624 10.305 -12.280 1.00 48.00 904 ALA A N 1
ATOM 7115 C CA . ALA A 1 904 ? -25.810 11.106 -11.980 1.00 48.00 904 ALA A CA 1
ATOM 7116 C C . ALA A 1 904 ? -26.753 11.250 -13.191 1.00 48.00 904 ALA A C 1
ATOM 7118 O O . ALA A 1 904 ? -27.967 11.102 -13.038 1.00 48.00 904 ALA A O 1
ATOM 7119 N N . GLU A 1 905 ? -26.214 11.473 -14.395 1.00 52.81 905 GLU A N 1
ATOM 7120 C CA . GLU A 1 905 ? -27.005 11.467 -15.634 1.00 52.81 905 GLU A CA 1
ATOM 7121 C C . GLU A 1 905 ? -27.624 10.090 -15.917 1.00 52.81 905 GLU A C 1
ATOM 7123 O O . GLU A 1 905 ? -28.798 10.019 -16.282 1.00 52.81 905 GLU A O 1
ATOM 7128 N N . ASP A 1 906 ? -26.878 9.002 -15.701 1.00 50.81 906 ASP A N 1
ATOM 7129 C CA . ASP A 1 906 ? -27.368 7.632 -15.897 1.00 50.81 906 ASP A CA 1
ATOM 7130 C C . ASP A 1 906 ? -28.530 7.322 -14.917 1.00 50.81 906 ASP A C 1
ATOM 7132 O O . ASP A 1 906 ? -29.561 6.774 -15.321 1.00 50.81 906 ASP A O 1
ATOM 7136 N N . CYS A 1 907 ? -28.435 7.768 -13.654 1.00 46.91 907 CYS A N 1
ATOM 7137 C CA . CYS A 1 907 ? -29.532 7.710 -12.676 1.00 46.91 907 CYS A CA 1
ATOM 7138 C C . CYS A 1 907 ? -30.757 8.546 -13.095 1.00 46.91 907 CYS A C 1
ATOM 7140 O O . CYS A 1 907 ? -31.895 8.104 -12.911 1.00 46.91 907 CYS A O 1
ATOM 7142 N N . TYR A 1 908 ? -30.548 9.738 -13.663 1.00 47.66 908 TYR A N 1
ATOM 7143 C CA . TYR A 1 908 ? -31.630 10.608 -14.134 1.00 47.66 908 TYR A CA 1
ATOM 7144 C C . TYR A 1 908 ? -32.394 9.990 -15.314 1.00 47.66 908 TYR A C 1
ATOM 7146 O O . TYR A 1 908 ? -33.625 9.913 -15.289 1.00 47.66 908 TYR A O 1
ATOM 7154 N N . LYS A 1 909 ? -31.664 9.456 -16.300 1.00 49.66 909 LYS A N 1
ATOM 7155 C CA . LYS A 1 909 ? -32.212 8.739 -17.463 1.00 49.66 909 LYS A CA 1
ATOM 7156 C C . LYS A 1 909 ? -33.076 7.545 -17.041 1.00 49.66 909 LYS A C 1
ATOM 7158 O O . LYS A 1 909 ? -34.216 7.414 -17.484 1.00 49.66 909 LYS A O 1
ATOM 7163 N N . TYR A 1 910 ? -32.571 6.725 -16.116 1.00 46.06 910 TYR A N 1
ATOM 7164 C CA . TYR A 1 910 ? -33.263 5.526 -15.626 1.00 46.06 910 TYR A CA 1
ATOM 7165 C C . TYR A 1 910 ? -34.574 5.840 -14.877 1.00 46.06 910 TYR A C 1
ATOM 7167 O O . TYR A 1 910 ? -35.516 5.040 -14.899 1.00 46.06 910 TYR A O 1
ATOM 7175 N N . GLY A 1 911 ? -34.653 7.013 -14.235 1.00 48.81 911 GLY A N 1
ATOM 7176 C CA . GLY A 1 911 ? -35.875 7.531 -13.615 1.00 48.81 911 GLY A CA 1
ATOM 7177 C C . GLY A 1 911 ? -36.894 8.095 -14.614 1.00 48.81 911 GLY A C 1
ATOM 7178 O O . GLY A 1 911 ? -38.095 7.967 -14.379 1.00 48.81 911 GLY A O 1
ATOM 7179 N N . GLY A 1 912 ? -36.437 8.685 -15.725 1.00 45.81 912 GLY A N 1
ATOM 7180 C CA . GLY A 1 912 ? -37.298 9.266 -16.766 1.00 45.81 912 GLY A CA 1
ATOM 7181 C C . GLY A 1 912 ? -37.922 8.243 -17.724 1.00 45.81 912 GLY A C 1
ATOM 7182 O O . GLY A 1 912 ? -39.054 8.421 -18.162 1.00 45.81 912 GLY A O 1
ATOM 7183 N N . GLU A 1 913 ? -37.236 7.137 -18.024 1.00 47.25 913 GLU A N 1
ATOM 7184 C CA . GLU A 1 913 ? -37.768 6.108 -18.938 1.00 47.25 913 GLU A CA 1
ATOM 7185 C C . GLU A 1 913 ? -38.849 5.208 -18.288 1.00 47.25 913 GLU A C 1
ATOM 7187 O O . GLU A 1 913 ? -39.603 4.540 -18.993 1.00 47.25 913 GLU A O 1
ATOM 7192 N N . ASN A 1 914 ? -38.996 5.231 -16.954 1.00 46.19 914 ASN A N 1
ATOM 7193 C CA . ASN A 1 914 ? -39.908 4.369 -16.179 1.00 46.19 914 ASN A CA 1
ATOM 7194 C C . ASN A 1 914 ? -41.109 5.118 -15.561 1.00 46.19 914 ASN A C 1
ATOM 7196 O O . ASN A 1 914 ? -41.476 4.898 -14.403 1.00 46.19 914 ASN A O 1
ATOM 7200 N N . HIS A 1 915 ? -41.774 5.985 -16.330 1.00 44.84 915 HIS A N 1
ATOM 7201 C CA . HIS A 1 915 ? -42.893 6.814 -15.846 1.00 44.84 915 HIS A CA 1
ATOM 7202 C C . HIS A 1 915 ? -44.166 6.060 -15.384 1.00 44.84 915 HIS A C 1
ATOM 7204 O O . HIS A 1 915 ? -45.135 6.707 -14.984 1.00 44.84 915 HIS A O 1
ATOM 7210 N N . ALA A 1 916 ? -44.186 4.721 -15.390 1.00 47.78 916 ALA A N 1
ATOM 7211 C CA . ALA A 1 916 ? -45.369 3.917 -15.074 1.00 47.78 916 ALA A CA 1
ATOM 7212 C C . ALA A 1 916 ? -45.118 2.680 -14.177 1.00 47.78 916 ALA A C 1
ATOM 7214 O O . ALA A 1 916 ? -45.710 1.634 -14.425 1.00 47.78 916 ALA A O 1
ATOM 7215 N N . SER A 1 917 ? -44.318 2.788 -13.102 1.00 47.75 917 SER A N 1
ATOM 7216 C CA . SER A 1 917 ? -44.518 1.921 -11.909 1.00 47.75 917 SER A CA 1
ATOM 7217 C C . SER A 1 917 ? -43.811 2.347 -10.614 1.00 47.75 917 SER A C 1
ATOM 7219 O O . SER A 1 917 ? -44.215 1.875 -9.548 1.00 47.75 917 SER A O 1
ATOM 7221 N N . ASP A 1 918 ? -42.760 3.183 -10.643 1.00 50.47 918 ASP A N 1
ATOM 7222 C CA . ASP A 1 918 ? -41.945 3.406 -9.435 1.00 50.47 918 ASP A CA 1
ATOM 7223 C C . ASP A 1 918 ? -41.515 4.860 -9.149 1.00 50.47 918 ASP A C 1
ATOM 7225 O O . ASP A 1 918 ? -40.474 5.342 -9.596 1.00 50.47 918 ASP A O 1
ATOM 7229 N N . GLY A 1 919 ? -42.288 5.539 -8.291 1.00 50.19 919 GLY A N 1
ATOM 7230 C CA . GLY A 1 919 ? -41.970 6.881 -7.789 1.00 50.19 919 GLY A CA 1
ATOM 7231 C C . GLY A 1 919 ? -40.688 6.981 -6.945 1.00 50.19 919 GLY A C 1
ATOM 7232 O O . GLY A 1 919 ? -40.207 8.091 -6.715 1.00 50.19 919 GLY A O 1
ATOM 7233 N N . THR A 1 920 ? -40.100 5.861 -6.508 1.00 51.06 920 THR A N 1
ATOM 7234 C CA . THR A 1 920 ? -38.828 5.857 -5.768 1.00 51.06 920 THR A CA 1
ATOM 7235 C C . THR A 1 920 ? -37.645 6.198 -6.686 1.00 51.06 920 THR A C 1
ATOM 7237 O O . THR A 1 920 ? -36.741 6.922 -6.267 1.00 51.06 920 THR A O 1
ATOM 7240 N N . LEU A 1 921 ? -37.666 5.766 -7.955 1.00 47.47 921 LEU A N 1
ATOM 7241 C CA . LEU A 1 921 ? -36.579 6.028 -8.914 1.00 47.47 921 LEU A CA 1
ATOM 7242 C C . LEU A 1 921 ? -36.540 7.491 -9.378 1.00 47.47 921 LEU A C 1
ATOM 7244 O O . LEU A 1 921 ? -35.468 8.091 -9.413 1.00 47.47 921 LEU A O 1
ATOM 7248 N N . ALA A 1 922 ? -37.697 8.101 -9.649 1.00 50.12 922 ALA A N 1
ATOM 7249 C CA . ALA A 1 922 ? -37.777 9.513 -10.036 1.00 50.12 922 ALA A CA 1
ATOM 7250 C C . ALA A 1 922 ? -37.288 10.468 -8.924 1.00 50.12 922 ALA A C 1
ATOM 7252 O O . ALA A 1 922 ? -36.702 11.515 -9.201 1.00 50.12 922 ALA A O 1
ATOM 7253 N N . LYS A 1 923 ? -37.487 10.099 -7.651 1.00 54.59 923 LYS A N 1
ATOM 7254 C CA . LYS A 1 923 ? -37.012 10.887 -6.505 1.00 54.59 923 LYS A CA 1
ATOM 7255 C C . LYS A 1 923 ? -35.509 10.704 -6.260 1.00 54.59 923 LYS A C 1
ATOM 7257 O O . LYS A 1 923 ? -34.822 11.693 -6.018 1.00 54.59 923 LYS A O 1
ATOM 7262 N N . ALA A 1 924 ? -34.990 9.483 -6.417 1.00 51.00 924 ALA A N 1
ATOM 7263 C CA . ALA A 1 924 ? -33.551 9.210 -6.390 1.00 51.00 924 ALA A CA 1
ATOM 7264 C C . ALA A 1 924 ? -32.800 9.965 -7.505 1.00 51.00 924 ALA A C 1
ATOM 7266 O O . ALA A 1 924 ? -31.775 10.585 -7.238 1.00 51.00 924 ALA A O 1
ATOM 7267 N N . ALA A 1 925 ? -33.344 9.997 -8.726 1.00 51.72 925 ALA A N 1
ATOM 7268 C CA . ALA A 1 925 ? -32.826 10.794 -9.842 1.00 51.72 925 ALA A CA 1
ATOM 7269 C C . ALA A 1 925 ? -32.687 12.293 -9.502 1.00 51.72 925 ALA A C 1
ATOM 7271 O O . ALA A 1 925 ? -31.656 12.903 -9.785 1.00 51.72 925 ALA A O 1
ATOM 7272 N N . SER A 1 926 ? -33.701 12.878 -8.854 1.00 55.72 926 SER A N 1
ATOM 7273 C CA . SER A 1 926 ? -33.674 14.279 -8.403 1.00 55.72 926 SER A CA 1
ATOM 7274 C C . SER A 1 926 ? -32.603 14.531 -7.329 1.00 55.72 926 SER A C 1
ATOM 7276 O O . SER A 1 926 ? -31.852 15.505 -7.412 1.00 55.72 926 SER A O 1
ATOM 7278 N N . LEU A 1 927 ? -32.473 13.613 -6.361 1.00 55.62 927 LEU A N 1
ATOM 7279 C CA . LEU A 1 927 ? -31.438 13.665 -5.322 1.00 55.62 927 LEU A CA 1
ATOM 7280 C C . LEU A 1 927 ? -30.028 13.586 -5.928 1.00 55.62 927 LEU A C 1
ATOM 7282 O O . LEU A 1 927 ? -29.209 14.462 -5.654 1.00 55.62 927 LEU A O 1
ATOM 7286 N N . TYR A 1 928 ? -29.768 12.629 -6.827 1.00 53.53 928 TYR A N 1
ATOM 7287 C CA . TYR A 1 928 ? -28.488 12.522 -7.542 1.00 53.53 928 TYR A CA 1
ATOM 7288 C C . TYR A 1 928 ? -28.147 13.785 -8.347 1.00 53.53 928 TYR A C 1
ATOM 7290 O O . TYR A 1 928 ? -26.998 14.223 -8.312 1.00 53.53 928 TYR A O 1
ATOM 7298 N N . GLY A 1 929 ? -29.127 14.414 -9.007 1.00 52.50 929 GLY A N 1
ATOM 7299 C CA . GLY A 1 929 ? -28.926 15.689 -9.705 1.00 52.50 929 GLY A CA 1
ATOM 7300 C C . GLY A 1 929 ? -28.513 16.834 -8.770 1.00 52.50 929 GLY A C 1
ATOM 7301 O O . GLY A 1 929 ? -27.607 17.600 -9.091 1.00 52.50 929 GLY A O 1
ATOM 7302 N N . SER A 1 930 ? -29.109 16.926 -7.577 1.00 56.34 930 SER A N 1
ATOM 7303 C CA . SER A 1 930 ? -28.700 17.922 -6.573 1.00 56.34 930 SER A CA 1
ATOM 7304 C C . SER A 1 930 ? -27.330 17.623 -5.942 1.00 56.34 930 SER A C 1
ATOM 7306 O O . SER A 1 930 ? -26.549 18.542 -5.684 1.00 56.34 930 SER A O 1
ATOM 7308 N N . SER A 1 931 ? -26.995 16.344 -5.759 1.00 54.25 931 SER A N 1
ATOM 7309 C CA . SER A 1 931 ? -25.689 15.903 -5.263 1.00 54.25 931 SER A CA 1
ATOM 7310 C C . SER A 1 931 ? -24.566 16.126 -6.274 1.00 54.25 931 SER A C 1
ATOM 7312 O O . SER A 1 931 ? -23.456 16.460 -5.867 1.00 54.25 931 SER A O 1
ATOM 7314 N N . LEU A 1 932 ? -24.845 16.037 -7.578 1.00 54.66 932 LEU A N 1
ATOM 7315 C CA . LEU A 1 932 ? -23.885 16.368 -8.632 1.00 54.66 932 LEU A CA 1
ATOM 7316 C C . LEU A 1 932 ? -23.399 17.822 -8.526 1.00 54.66 932 LEU A C 1
ATOM 7318 O O . LEU A 1 932 ? -22.196 18.056 -8.451 1.00 54.66 932 LEU A O 1
ATOM 7322 N N . VAL A 1 933 ? -24.323 18.781 -8.410 1.00 59.75 933 VAL A N 1
ATOM 7323 C CA . VAL A 1 933 ? -23.993 20.211 -8.243 1.00 59.75 933 VAL A CA 1
ATOM 7324 C C . VAL A 1 933 ? -23.158 20.450 -6.975 1.00 59.75 933 VAL A C 1
ATOM 7326 O O . VAL A 1 933 ? -22.283 21.317 -6.948 1.00 59.75 933 VAL A O 1
ATOM 7329 N N . ASN A 1 934 ? -23.378 19.661 -5.919 1.00 60.88 934 ASN A N 1
ATOM 7330 C CA . ASN A 1 934 ? -22.550 19.709 -4.713 1.00 60.88 934 ASN A CA 1
ATOM 7331 C C . ASN A 1 934 ? -21.134 19.156 -4.946 1.00 60.88 934 ASN A C 1
ATOM 7333 O O . ASN A 1 934 ? -20.177 19.777 -4.488 1.00 60.88 934 ASN A O 1
ATOM 7337 N N . VAL A 1 935 ? -20.983 18.050 -5.681 1.00 54.41 935 VAL A N 1
ATOM 7338 C CA . VAL A 1 935 ? -19.676 17.462 -6.038 1.00 54.41 935 VAL A CA 1
ATOM 7339 C C . VAL A 1 935 ? -18.875 18.378 -6.973 1.00 54.41 935 VAL A C 1
ATOM 7341 O O . VAL A 1 935 ? -17.675 18.560 -6.770 1.00 54.41 935 VAL A O 1
ATOM 7344 N N . GLU A 1 936 ? -19.526 19.000 -7.956 1.00 59.50 936 GLU A N 1
ATOM 7345 C CA . GLU A 1 936 ? -18.900 19.962 -8.875 1.00 59.50 936 GLU A CA 1
ATOM 7346 C C . GLU A 1 936 ? -18.434 21.225 -8.132 1.00 59.50 936 GLU A C 1
ATOM 7348 O O . GLU A 1 936 ? -17.300 21.670 -8.313 1.00 59.50 936 GLU A O 1
ATOM 7353 N N . ARG A 1 937 ? -19.249 21.746 -7.205 1.00 67.75 937 ARG A N 1
ATOM 7354 C CA . ARG A 1 937 ? -18.878 22.867 -6.325 1.00 67.75 937 ARG A CA 1
ATOM 7355 C C . ARG A 1 937 ? -17.684 22.539 -5.420 1.00 67.75 937 ARG A C 1
ATOM 7357 O O . ARG A 1 937 ? -16.758 23.341 -5.319 1.00 67.75 937 ARG A O 1
ATOM 7364 N N . GLU A 1 938 ? -17.684 21.364 -4.794 1.00 62.62 938 GLU A N 1
ATOM 7365 C CA . GLU A 1 938 ? -16.572 20.877 -3.963 1.00 62.62 938 GLU A CA 1
ATOM 7366 C C . GLU A 1 938 ? -15.268 20.725 -4.760 1.00 62.62 938 GLU A C 1
ATOM 7368 O O . GLU A 1 938 ? -14.176 20.981 -4.246 1.00 62.62 938 GLU A O 1
ATOM 7373 N N . TYR A 1 939 ? -15.368 20.366 -6.041 1.00 59.03 939 TYR A N 1
ATOM 7374 C CA . TYR A 1 939 ? -14.223 20.313 -6.942 1.00 59.03 939 TYR A CA 1
ATOM 7375 C C . TYR A 1 939 ? -13.707 21.690 -7.350 1.00 59.03 939 TYR A C 1
ATOM 7377 O O . TYR A 1 939 ? -12.495 21.906 -7.346 1.00 59.03 939 TYR A O 1
ATOM 7385 N N . GLU A 1 940 ? -14.587 22.634 -7.689 1.00 67.06 940 GLU A N 1
ATOM 7386 C CA . GLU A 1 940 ? -14.170 24.009 -7.971 1.00 67.06 940 GLU A CA 1
ATOM 7387 C C . GLU A 1 940 ? -13.461 24.639 -6.768 1.00 67.06 940 GLU A C 1
ATOM 7389 O O . GLU A 1 940 ? -12.509 25.406 -6.937 1.00 67.06 940 GLU A O 1
ATOM 7394 N N . GLU A 1 941 ? -13.902 24.319 -5.552 1.00 67.81 941 GLU A N 1
ATOM 7395 C CA . GLU A 1 941 ? -13.286 24.791 -4.315 1.00 67.81 941 GLU A CA 1
ATOM 7396 C C . GLU A 1 941 ? -11.935 24.097 -4.051 1.00 67.81 941 GLU A C 1
ATOM 7398 O O . GLU A 1 941 ? -10.946 24.778 -3.763 1.00 67.81 941 GLU A O 1
ATOM 7403 N N . TYR A 1 942 ? -11.839 22.779 -4.277 1.00 62.00 942 TYR A N 1
ATOM 7404 C CA . TYR A 1 942 ? -10.576 22.024 -4.256 1.00 62.00 942 TYR A CA 1
ATOM 7405 C C . TYR A 1 942 ? -9.552 22.556 -5.273 1.00 62.00 942 TYR A C 1
ATOM 7407 O O . TYR A 1 942 ? -8.428 22.885 -4.892 1.00 62.00 942 TYR A O 1
ATOM 7415 N N . ASN A 1 943 ? -9.927 22.711 -6.546 1.00 59.28 943 ASN A N 1
ATOM 7416 C CA . ASN A 1 943 ? -9.036 23.211 -7.598 1.00 59.28 943 ASN A CA 1
ATOM 7417 C C . ASN A 1 943 ? -8.581 24.648 -7.330 1.00 59.28 943 ASN A C 1
ATOM 7419 O O . ASN A 1 943 ? -7.410 24.977 -7.519 1.00 59.28 943 ASN A O 1
ATOM 7423 N N . ARG A 1 944 ? -9.481 25.508 -6.845 1.00 70.62 944 ARG A N 1
ATOM 7424 C CA . ARG A 1 944 ? -9.150 26.883 -6.448 1.00 70.62 944 ARG A CA 1
ATOM 7425 C C . ARG A 1 944 ? -8.138 26.900 -5.304 1.00 70.62 944 ARG A C 1
ATOM 7427 O O . ARG A 1 944 ? -7.187 27.682 -5.352 1.00 70.62 944 ARG A O 1
ATOM 7434 N N . HIS A 1 945 ? -8.296 26.021 -4.314 1.00 63.53 945 HIS A N 1
ATOM 7435 C CA . HIS A 1 945 ? -7.346 25.869 -3.213 1.00 63.53 945 HIS A CA 1
ATOM 7436 C C . HIS A 1 945 ? -5.987 25.334 -3.699 1.00 63.53 945 HIS A C 1
ATOM 7438 O O . HIS A 1 945 ? -4.952 25.932 -3.407 1.00 63.53 945 HIS A O 1
ATOM 7444 N N . LEU A 1 946 ? -5.985 24.272 -4.512 1.00 56.84 946 LEU A N 1
ATOM 7445 C CA . LEU A 1 946 ? -4.792 23.666 -5.112 1.00 56.84 946 LEU A CA 1
ATOM 7446 C C . LEU A 1 946 ? -3.988 24.678 -5.945 1.00 56.84 946 LEU A C 1
ATOM 7448 O O . LEU A 1 946 ? -2.770 24.792 -5.794 1.00 56.84 946 LEU A O 1
ATOM 7452 N N . ILE A 1 947 ? -4.657 25.453 -6.800 1.00 61.84 947 ILE A N 1
ATOM 7453 C CA . ILE A 1 947 ? -3.993 26.429 -7.668 1.00 61.84 947 ILE A CA 1
ATOM 7454 C C . ILE A 1 947 ? -3.420 27.593 -6.843 1.00 61.84 947 ILE A C 1
ATOM 7456 O O . ILE A 1 947 ? -2.232 27.894 -6.967 1.00 61.84 947 ILE A O 1
ATOM 7460 N N . THR A 1 948 ? -4.225 28.207 -5.967 1.00 65.38 948 THR A N 1
ATOM 7461 C CA . THR A 1 948 ? -3.839 29.451 -5.267 1.00 65.38 948 THR A CA 1
ATOM 7462 C C . THR A 1 948 ? -2.935 29.243 -4.049 1.00 65.38 948 THR A C 1
ATOM 7464 O O . THR A 1 948 ? -2.025 30.037 -3.825 1.00 65.38 948 THR A O 1
ATOM 7467 N N . GLN A 1 949 ? -3.139 28.188 -3.251 1.00 61.03 949 GLN A N 1
ATOM 7468 C CA . GLN A 1 949 ? -2.374 27.966 -2.011 1.00 61.03 949 GLN A CA 1
ATOM 7469 C C . GLN A 1 949 ? -1.101 27.137 -2.230 1.00 61.03 949 GLN A C 1
ATOM 7471 O O . GLN A 1 949 ? -0.167 27.208 -1.425 1.00 61.03 949 GLN A O 1
ATOM 7476 N N . ILE A 1 950 ? -1.052 26.345 -3.308 1.00 56.72 950 ILE A N 1
ATOM 7477 C CA . ILE A 1 950 ? 0.000 25.344 -3.530 1.00 56.72 950 ILE A CA 1
ATOM 7478 C C . ILE A 1 950 ? 0.757 25.628 -4.833 1.00 56.72 950 ILE A C 1
ATOM 7480 O O . ILE A 1 950 ? 1.964 25.878 -4.785 1.00 56.72 950 ILE A O 1
ATOM 7484 N N . MET A 1 951 ? 0.083 25.653 -5.987 1.00 57.94 951 MET A N 1
ATOM 7485 C CA . MET A 1 951 ? 0.764 25.713 -7.290 1.00 57.94 951 MET A CA 1
ATOM 7486 C C . MET A 1 951 ? 1.374 27.083 -7.617 1.00 57.94 951 MET A C 1
ATOM 7488 O O . MET A 1 951 ? 2.536 27.136 -8.023 1.00 57.94 951 MET A O 1
ATOM 7492 N N . GLU A 1 952 ? 0.657 28.195 -7.428 1.00 63.62 952 GLU A N 1
ATOM 7493 C CA . GLU A 1 952 ? 1.222 29.537 -7.664 1.00 63.62 952 GLU A CA 1
ATOM 7494 C C . GLU A 1 952 ? 2.411 29.856 -6.734 1.00 63.62 952 GLU A C 1
ATOM 7496 O O . GLU A 1 952 ? 3.468 30.247 -7.244 1.00 63.62 952 GLU A O 1
ATOM 7501 N N . PRO A 1 953 ? 2.347 29.601 -5.409 1.00 61.34 953 PRO A N 1
ATOM 7502 C CA . PRO A 1 953 ? 3.495 29.795 -4.524 1.00 61.34 953 PRO A CA 1
ATOM 7503 C C . PRO A 1 953 ? 4.696 28.888 -4.836 1.00 61.34 953 PRO A C 1
ATOM 7505 O O . PRO A 1 953 ? 5.836 29.305 -4.628 1.00 61.34 953 PRO A O 1
ATOM 7508 N N . LEU A 1 954 ? 4.481 27.664 -5.339 1.00 55.09 954 LEU A N 1
ATOM 7509 C CA . LEU A 1 954 ? 5.569 26.787 -5.800 1.00 55.09 954 LEU A CA 1
ATOM 7510 C C . LEU A 1 954 ? 6.202 27.291 -7.107 1.00 55.09 954 LEU A C 1
ATOM 7512 O O . LEU A 1 954 ? 7.428 27.265 -7.234 1.00 55.09 954 LEU A O 1
ATOM 7516 N N . ARG A 1 955 ? 5.399 27.809 -8.048 1.00 61.72 955 ARG A N 1
ATOM 7517 C CA . ARG A 1 955 ? 5.898 28.451 -9.278 1.00 61.72 955 ARG A CA 1
ATOM 7518 C C . ARG A 1 955 ? 6.735 29.695 -8.956 1.00 61.72 955 ARG A C 1
ATOM 7520 O O . ARG A 1 955 ? 7.827 29.825 -9.498 1.00 61.72 955 ARG A O 1
ATOM 7527 N N . ALA A 1 956 ? 6.294 30.535 -8.016 1.00 60.59 956 ALA A N 1
ATOM 7528 C CA . ALA A 1 956 ? 7.049 31.706 -7.555 1.00 60.59 956 ALA A CA 1
ATOM 7529 C C . ALA A 1 956 ? 8.366 31.340 -6.835 1.00 60.59 956 ALA A C 1
ATOM 7531 O O . ALA A 1 956 ? 9.381 32.014 -7.008 1.00 60.59 956 ALA A O 1
ATOM 7532 N N . MET A 1 957 ? 8.387 30.246 -6.061 1.00 55.00 957 MET A N 1
ATOM 7533 C CA . MET A 1 957 ? 9.612 29.742 -5.418 1.00 55.00 957 MET A CA 1
ATOM 7534 C C . MET A 1 957 ? 10.661 29.242 -6.421 1.00 55.00 957 MET A C 1
ATOM 7536 O O . MET A 1 957 ? 11.856 29.390 -6.170 1.00 55.00 957 MET A O 1
ATOM 7540 N N . ALA A 1 958 ? 10.244 28.678 -7.559 1.00 51.34 958 ALA A N 1
ATOM 7541 C CA . ALA A 1 958 ? 11.160 28.191 -8.595 1.00 51.34 958 ALA A CA 1
ATOM 7542 C C . ALA A 1 958 ? 11.944 29.317 -9.311 1.00 51.34 958 ALA A C 1
ATOM 7544 O O . ALA A 1 958 ? 12.917 29.034 -10.017 1.00 51.34 958 ALA A O 1
ATOM 7545 N N . THR A 1 959 ? 11.535 30.577 -9.117 1.00 54.47 959 THR A N 1
ATOM 7546 C CA . THR A 1 959 ? 12.108 31.797 -9.716 1.00 54.47 959 THR A CA 1
ATOM 7547 C C . THR A 1 959 ? 12.576 32.823 -8.668 1.00 54.47 959 THR A C 1
ATOM 7549 O O . THR A 1 959 ? 12.686 34.005 -8.974 1.00 54.47 959 THR A O 1
ATOM 7552 N N . GLY A 1 960 ? 12.795 32.409 -7.413 1.00 58.44 960 GLY A N 1
ATOM 7553 C CA . GLY A 1 960 ? 13.140 33.315 -6.308 1.00 58.44 960 GLY A CA 1
ATOM 7554 C C . GLY A 1 960 ? 14.603 33.789 -6.296 1.00 58.44 960 GLY A C 1
ATOM 7555 O O . GLY A 1 960 ? 15.521 32.999 -6.520 1.00 58.44 960 GLY A O 1
ATOM 7556 N N . THR A 1 961 ? 14.819 35.061 -5.940 1.00 55.59 961 THR A N 1
ATOM 7557 C CA . THR A 1 961 ? 16.128 35.753 -5.943 1.00 55.59 961 THR A CA 1
ATOM 7558 C C . THR A 1 961 ? 17.228 35.033 -5.158 1.00 55.59 961 THR A C 1
ATOM 7560 O O . THR A 1 961 ? 18.329 34.868 -5.671 1.00 55.59 961 THR A O 1
ATOM 7563 N N . ALA A 1 962 ? 16.925 34.496 -3.971 1.00 54.50 962 ALA A N 1
ATOM 7564 C CA . ALA A 1 962 ? 17.905 33.788 -3.138 1.00 54.50 962 ALA A CA 1
ATOM 7565 C C . ALA A 1 962 ? 18.545 32.560 -3.831 1.00 54.50 962 ALA A C 1
ATOM 7567 O O . ALA A 1 962 ? 19.693 32.210 -3.551 1.00 54.50 962 ALA A O 1
ATOM 7568 N N . LEU A 1 963 ? 17.831 31.916 -4.765 1.00 54.75 963 LEU A N 1
ATOM 7569 C CA . LEU A 1 963 ? 18.357 30.801 -5.562 1.00 54.75 963 LEU A CA 1
ATOM 7570 C C . LEU A 1 963 ? 19.250 31.287 -6.721 1.00 54.75 963 LEU A C 1
ATOM 7572 O O . LEU A 1 963 ? 20.119 30.545 -7.184 1.00 54.75 963 LEU A O 1
ATOM 7576 N N . GLU A 1 964 ? 19.042 32.515 -7.194 1.00 61.12 964 GLU A N 1
ATOM 7577 C CA . GLU A 1 964 ? 19.859 33.191 -8.209 1.00 61.12 964 GLU A CA 1
ATOM 7578 C C . GLU A 1 964 ? 21.195 33.651 -7.600 1.00 61.12 964 GLU A C 1
ATOM 7580 O O . GLU A 1 964 ? 22.265 33.328 -8.125 1.00 61.12 964 GLU A O 1
ATOM 7585 N N . ASP A 1 965 ? 21.146 34.287 -6.425 1.00 60.06 965 ASP A N 1
ATOM 7586 C CA . ASP A 1 965 ? 22.324 34.734 -5.670 1.00 60.06 965 ASP A CA 1
ATOM 7587 C C . ASP A 1 965 ? 23.247 33.554 -5.318 1.00 60.06 965 ASP A C 1
ATOM 7589 O O . ASP A 1 965 ? 24.451 33.583 -5.594 1.00 60.06 965 ASP A O 1
ATOM 7593 N N . ALA A 1 966 ? 22.679 32.451 -4.813 1.00 57.75 966 ALA A N 1
ATOM 7594 C CA . ALA A 1 966 ? 23.428 31.228 -4.517 1.00 57.75 966 ALA A CA 1
ATOM 7595 C C . ALA A 1 966 ? 24.136 30.638 -5.759 1.00 57.75 966 ALA A C 1
ATOM 7597 O O . ALA A 1 966 ? 25.252 30.118 -5.652 1.00 57.75 966 ALA A O 1
ATOM 7598 N N . ARG A 1 967 ? 23.539 30.750 -6.958 1.00 60.44 967 ARG A N 1
ATOM 7599 C CA . ARG A 1 967 ? 24.178 30.328 -8.222 1.00 60.44 967 ARG A CA 1
ATOM 7600 C C . ARG A 1 967 ? 25.329 31.248 -8.614 1.00 60.44 967 ARG A C 1
ATOM 7602 O O . ARG A 1 967 ? 26.379 30.747 -9.024 1.00 60.44 967 ARG A O 1
ATOM 7609 N N . HIS A 1 968 ? 25.160 32.563 -8.479 1.00 67.81 968 HIS A N 1
ATOM 7610 C CA . HIS A 1 968 ? 26.220 33.529 -8.768 1.00 67.81 968 HIS A CA 1
ATOM 7611 C C . HIS A 1 968 ? 27.432 33.342 -7.842 1.00 67.81 968 HIS A C 1
ATOM 7613 O O . HIS A 1 968 ? 28.569 33.340 -8.327 1.00 67.81 968 HIS A O 1
ATOM 7619 N N . LEU A 1 969 ? 27.212 33.081 -6.548 1.00 64.06 969 LEU A N 1
ATOM 7620 C CA . LEU A 1 969 ? 28.291 32.728 -5.618 1.00 64.06 969 LEU A CA 1
ATOM 7621 C C . LEU A 1 969 ? 28.982 31.408 -5.989 1.00 64.06 969 LEU A C 1
ATOM 7623 O O . LEU A 1 969 ? 30.213 31.377 -6.067 1.00 64.06 969 LEU A O 1
ATOM 7627 N N . ALA A 1 970 ? 28.234 30.345 -6.304 1.00 58.00 970 ALA A N 1
ATOM 7628 C CA . ALA A 1 970 ? 28.819 29.061 -6.707 1.00 58.00 970 ALA A CA 1
ATOM 7629 C C . ALA A 1 970 ? 29.697 29.178 -7.974 1.00 58.00 970 ALA A C 1
ATOM 7631 O O . ALA A 1 970 ? 30.805 28.637 -8.025 1.00 58.00 970 ALA A O 1
ATOM 7632 N N . GLN A 1 971 ? 29.258 29.947 -8.979 1.00 66.12 971 GLN A N 1
ATOM 7633 C CA . GLN A 1 971 ? 30.042 30.218 -10.195 1.00 66.12 971 GLN A CA 1
ATOM 7634 C C . GLN A 1 971 ? 31.290 31.080 -9.948 1.00 66.12 971 GLN A C 1
ATOM 7636 O O . GLN A 1 971 ? 32.259 30.999 -10.710 1.00 66.12 971 GLN A O 1
ATOM 7641 N N . ARG A 1 972 ? 31.277 31.945 -8.928 1.00 70.94 972 ARG A N 1
ATOM 7642 C CA . ARG A 1 972 ? 32.431 32.775 -8.552 1.00 70.94 972 ARG A CA 1
ATOM 7643 C C . ARG A 1 972 ? 33.455 31.963 -7.756 1.00 70.94 972 ARG A C 1
ATOM 7645 O O . ARG A 1 972 ? 34.641 32.024 -8.072 1.00 70.94 972 ARG A O 1
ATOM 7652 N N . TYR A 1 973 ? 32.997 31.118 -6.831 1.00 65.69 973 TYR A N 1
ATOM 7653 C CA . TYR A 1 973 ? 33.842 30.168 -6.100 1.00 65.69 973 TYR A CA 1
ATOM 7654 C C . TYR A 1 973 ? 34.539 29.173 -7.044 1.00 65.69 973 TYR A C 1
ATOM 7656 O O . TYR A 1 973 ? 35.752 28.987 -6.962 1.00 65.69 973 TYR A O 1
ATOM 7664 N N . SER A 1 974 ? 33.807 28.604 -8.012 1.00 60.62 974 SER A N 1
ATOM 7665 C CA . SER A 1 974 ? 34.372 27.661 -8.991 1.00 60.62 974 SER A CA 1
ATOM 7666 C C . SER A 1 974 ? 35.475 28.262 -9.873 1.00 60.62 974 SER A C 1
ATOM 7668 O O . SER A 1 974 ? 36.325 27.512 -10.347 1.00 60.62 974 SER A O 1
ATOM 7670 N N . ARG A 1 975 ? 35.472 29.582 -10.113 1.00 74.75 975 ARG A N 1
ATOM 7671 C CA . ARG A 1 975 ? 36.533 30.259 -10.879 1.00 74.75 975 ARG A CA 1
ATOM 7672 C C . ARG A 1 975 ? 37.803 30.441 -10.050 1.00 74.75 975 ARG A C 1
ATOM 7674 O O . ARG A 1 975 ? 38.861 30.006 -10.489 1.00 74.75 975 ARG A O 1
ATOM 7681 N N . MET A 1 976 ? 37.685 30.963 -8.826 1.00 70.88 976 MET A N 1
ATOM 7682 C CA . MET A 1 976 ? 38.839 31.117 -7.922 1.00 70.88 976 MET A CA 1
ATOM 7683 C C . MET A 1 976 ? 39.478 29.769 -7.556 1.00 70.88 976 MET A C 1
ATOM 7685 O O . MET A 1 976 ? 40.698 29.675 -7.471 1.00 70.88 976 MET A O 1
ATOM 7689 N N . ARG A 1 977 ? 38.672 28.702 -7.420 1.00 64.88 977 ARG A N 1
ATOM 7690 C CA . ARG A 1 977 ? 39.167 27.323 -7.272 1.00 64.88 977 ARG A CA 1
ATOM 7691 C C . ARG A 1 977 ? 40.139 26.946 -8.393 1.00 64.88 977 ARG A C 1
ATOM 7693 O O . ARG A 1 977 ? 41.206 26.412 -8.114 1.00 64.88 977 ARG A O 1
ATOM 7700 N N . HIS A 1 978 ? 39.768 27.208 -9.645 1.00 73.94 978 HIS A N 1
ATOM 7701 C CA . HIS A 1 978 ? 40.588 26.837 -10.796 1.00 73.94 978 HIS A CA 1
ATOM 7702 C C . HIS A 1 978 ? 41.891 27.651 -10.853 1.00 73.94 978 HIS A C 1
ATOM 7704 O O . HIS A 1 978 ? 42.955 27.104 -11.135 1.00 73.94 978 HIS A O 1
ATOM 7710 N N . GLU A 1 979 ? 41.832 28.940 -10.505 1.00 77.25 979 GLU A N 1
ATOM 7711 C CA . GLU A 1 979 ? 43.016 29.797 -10.358 1.00 77.25 979 GLU A CA 1
ATOM 7712 C C . GLU A 1 979 ? 43.958 29.288 -9.250 1.00 77.25 979 GLU A C 1
ATOM 7714 O O . GLU A 1 979 ? 45.172 29.233 -9.454 1.00 77.25 979 GLU A O 1
ATOM 7719 N N . ALA A 1 980 ? 43.417 28.830 -8.115 1.00 70.88 980 ALA A N 1
ATOM 7720 C CA . ALA A 1 980 ? 44.200 28.202 -7.051 1.00 70.88 980 ALA A CA 1
ATOM 7721 C C . ALA A 1 980 ? 44.827 26.865 -7.494 1.00 70.88 980 ALA A C 1
ATOM 7723 O O . ALA A 1 980 ? 46.021 26.660 -7.291 1.00 70.88 980 ALA A O 1
ATOM 7724 N N . GLU A 1 981 ? 44.079 25.975 -8.155 1.00 70.69 981 GLU A N 1
ATOM 7725 C CA . GLU A 1 981 ? 44.600 24.696 -8.677 1.00 70.69 981 GLU A CA 1
ATOM 7726 C C . GLU A 1 981 ? 45.773 24.909 -9.661 1.00 70.69 981 GLU A C 1
ATOM 7728 O O . GLU A 1 981 ? 46.799 24.227 -9.569 1.00 70.69 981 GLU A O 1
ATOM 7733 N N . LEU A 1 982 ? 45.680 25.910 -10.546 1.00 76.25 982 LEU A N 1
ATOM 7734 C CA . LEU A 1 982 ? 46.779 26.312 -11.435 1.00 76.25 982 LEU A CA 1
ATOM 7735 C C . LEU A 1 982 ? 47.993 26.840 -10.651 1.00 76.25 982 LEU A C 1
ATOM 7737 O O . LEU A 1 982 ? 49.135 26.466 -10.940 1.00 76.25 982 LEU A O 1
ATOM 7741 N N . GLN A 1 983 ? 47.755 27.667 -9.630 1.00 79.38 983 GLN A N 1
ATOM 7742 C CA . GLN A 1 983 ? 48.807 28.282 -8.821 1.00 79.38 983 GLN A CA 1
ATOM 7743 C C . GLN A 1 983 ? 49.526 27.273 -7.900 1.00 79.38 983 GLN A C 1
ATOM 7745 O O . GLN A 1 983 ? 50.716 27.447 -7.633 1.00 79.38 983 GLN A O 1
ATOM 7750 N N . VAL A 1 984 ? 48.875 26.178 -7.477 1.00 71.38 984 VAL A N 1
ATOM 7751 C CA . VAL A 1 984 ? 49.548 25.044 -6.804 1.00 71.38 984 VAL A CA 1
ATOM 7752 C C . VAL A 1 984 ? 50.602 24.438 -7.736 1.00 71.38 984 VAL A C 1
ATOM 7754 O O . VAL A 1 984 ? 51.761 24.284 -7.347 1.00 71.38 984 VAL A O 1
ATOM 7757 N N . GLY A 1 985 ? 50.232 24.163 -8.991 1.00 72.06 985 GLY A N 1
ATOM 7758 C CA . GLY A 1 985 ? 51.154 23.625 -9.995 1.00 72.06 985 GLY A CA 1
ATOM 7759 C C . GLY A 1 985 ? 52.318 24.570 -10.323 1.00 72.06 985 GLY A C 1
ATOM 7760 O O . GLY A 1 985 ? 53.448 24.117 -10.514 1.00 72.06 985 GLY A O 1
ATOM 7761 N N . GLU A 1 986 ? 52.071 25.882 -10.354 1.00 76.88 986 GLU A N 1
ATOM 7762 C CA . GLU A 1 986 ? 53.102 26.920 -10.510 1.00 76.88 986 GLU A CA 1
ATOM 7763 C C . GLU A 1 986 ? 54.095 26.913 -9.331 1.00 76.88 986 GLU A C 1
ATOM 7765 O O . GLU A 1 986 ? 55.309 26.912 -9.555 1.00 76.88 986 GLU A O 1
ATOM 7770 N N . ILE A 1 987 ? 53.603 26.840 -8.086 1.00 78.06 987 ILE A N 1
ATOM 7771 C CA . ILE A 1 987 ? 54.437 26.766 -6.875 1.00 78.06 987 ILE A CA 1
ATOM 7772 C C . ILE A 1 987 ? 55.310 25.511 -6.896 1.00 78.06 987 ILE A C 1
ATOM 7774 O O . ILE A 1 987 ? 56.526 25.637 -6.753 1.00 78.06 987 ILE A O 1
ATOM 7778 N N . SER A 1 988 ? 54.761 24.322 -7.168 1.00 73.44 988 SER A N 1
ATOM 7779 C CA . SER A 1 988 ? 55.562 23.087 -7.221 1.00 73.44 988 SER A CA 1
ATOM 7780 C C . SER A 1 988 ? 56.700 23.161 -8.256 1.00 73.44 988 SER A C 1
ATOM 7782 O O . SER A 1 988 ? 57.824 22.753 -7.961 1.00 73.44 988 SER A O 1
ATOM 7784 N N . ARG A 1 989 ? 56.458 23.762 -9.435 1.00 79.62 989 ARG A N 1
ATOM 7785 C CA . ARG A 1 989 ? 57.488 23.994 -10.479 1.00 79.62 989 ARG A CA 1
ATOM 7786 C C . ARG A 1 989 ? 58.519 25.076 -10.127 1.00 79.62 989 ARG A C 1
ATOM 7788 O O . ARG A 1 989 ? 59.542 25.187 -10.812 1.00 79.62 989 ARG A O 1
ATOM 7795 N N . ARG A 1 990 ? 58.231 25.941 -9.152 1.00 78.69 990 ARG A N 1
ATOM 7796 C CA . ARG A 1 990 ? 59.167 26.957 -8.638 1.00 78.69 990 ARG A CA 1
ATOM 7797 C C . ARG A 1 990 ? 59.961 26.405 -7.453 1.00 78.69 990 ARG A C 1
ATOM 7799 O O . ARG A 1 990 ? 61.168 26.613 -7.402 1.00 78.69 990 ARG A O 1
ATOM 7806 N N . GLN A 1 991 ? 59.338 25.604 -6.588 1.00 77.19 991 GLN A N 1
ATOM 7807 C CA . GLN A 1 991 ? 60.004 24.871 -5.505 1.00 77.19 991 GLN A CA 1
ATOM 7808 C C . GLN A 1 991 ? 61.044 23.872 -6.031 1.00 77.19 991 GLN A C 1
ATOM 7810 O O . GLN A 1 991 ? 62.131 23.786 -5.462 1.00 77.19 991 GLN A O 1
ATOM 7815 N N . SER A 1 992 ? 60.773 23.159 -7.133 1.00 74.88 992 SER A N 1
ATOM 7816 C CA . SER A 1 992 ? 61.783 22.296 -7.769 1.00 74.88 992 SER A CA 1
ATOM 7817 C C . SER A 1 992 ? 62.985 23.100 -8.284 1.00 74.88 992 SER A C 1
ATOM 7819 O O . SER A 1 992 ? 64.123 22.763 -7.973 1.00 74.88 992 SER A O 1
ATOM 7821 N N . ARG A 1 993 ? 62.745 24.226 -8.968 1.00 77.62 993 ARG A N 1
ATOM 7822 C CA . ARG A 1 993 ? 63.812 25.104 -9.481 1.00 77.62 993 ARG A CA 1
ATOM 7823 C C . ARG A 1 993 ? 64.642 25.782 -8.390 1.00 77.62 993 ARG A C 1
ATOM 7825 O O . ARG A 1 993 ? 65.836 25.971 -8.584 1.00 77.62 993 ARG A O 1
ATOM 7832 N N . VAL A 1 994 ? 64.049 26.110 -7.239 1.00 78.50 994 VAL A N 1
ATOM 7833 C CA . VAL A 1 994 ? 64.796 26.604 -6.064 1.00 78.50 994 VAL A CA 1
ATOM 7834 C C . VAL A 1 994 ? 65.668 25.501 -5.450 1.00 78.50 994 VAL A C 1
ATOM 7836 O O . VAL A 1 994 ? 66.775 25.797 -5.011 1.00 78.50 994 VAL A O 1
ATOM 7839 N N . LYS A 1 995 ? 65.221 24.235 -5.456 1.00 73.12 995 LYS A N 1
ATOM 7840 C CA . LYS A 1 995 ? 66.039 23.089 -5.010 1.00 73.12 995 LYS A CA 1
ATOM 7841 C C . LYS A 1 995 ? 67.215 22.793 -5.947 1.00 73.12 995 LYS A C 1
ATOM 7843 O O . LYS A 1 995 ? 68.262 22.378 -5.466 1.00 73.12 995 LYS A O 1
ATOM 7848 N N . GLU A 1 996 ? 67.047 22.999 -7.252 1.00 74.69 996 GLU A N 1
ATOM 7849 C CA . GLU A 1 996 ? 68.116 22.828 -8.248 1.00 74.69 996 GLU A CA 1
ATOM 7850 C C . GLU A 1 996 ? 69.115 23.997 -8.243 1.00 74.69 996 GLU A C 1
ATOM 7852 O O . GLU A 1 996 ? 70.322 23.772 -8.277 1.00 74.69 996 GLU A O 1
ATOM 7857 N N . ILE A 1 997 ? 68.628 25.247 -8.201 1.00 75.19 997 ILE A N 1
ATOM 7858 C CA . ILE A 1 997 ? 69.456 26.463 -8.255 1.00 75.19 997 ILE A CA 1
ATOM 7859 C C . ILE A 1 997 ? 68.915 27.514 -7.255 1.00 75.19 997 ILE A C 1
ATOM 7861 O O . ILE A 1 997 ? 68.042 28.322 -7.613 1.00 75.19 997 ILE A O 1
ATOM 7865 N N . PRO A 1 998 ? 69.440 27.556 -6.012 1.00 71.56 998 PRO A N 1
ATOM 7866 C CA . PRO A 1 998 ? 68.958 28.425 -4.933 1.00 71.56 998 PRO A CA 1
ATOM 7867 C C . PRO A 1 998 ? 69.508 29.863 -5.027 1.00 71.56 998 PRO A C 1
ATOM 7869 O O . PRO A 1 998 ? 70.139 30.374 -4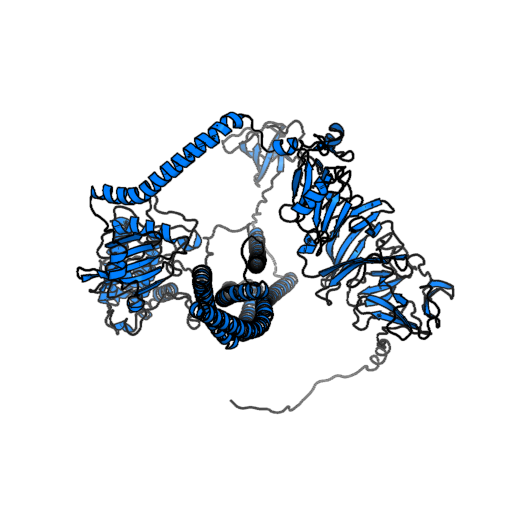.103 1.00 71.56 998 PRO A O 1
ATOM 7872 N N . ILE A 1 999 ? 69.274 30.537 -6.156 1.00 81.44 999 ILE A N 1
ATOM 7873 C CA . ILE A 1 999 ? 69.583 31.968 -6.325 1.00 81.44 999 ILE A CA 1
ATOM 7874 C C . ILE A 1 999 ? 68.444 32.858 -5.810 1.00 81.44 999 ILE A C 1
ATOM 7876 O O . ILE A 1 999 ? 67.267 32.512 -5.919 1.00 81.44 999 ILE A O 1
ATOM 7880 N N . LEU A 1 1000 ? 68.800 34.047 -5.307 1.00 76.88 1000 LEU A N 1
ATOM 7881 C CA . LEU A 1 1000 ? 67.881 35.013 -4.683 1.00 76.88 1000 LEU A CA 1
ATOM 7882 C C . LEU A 1 1000 ? 66.644 35.335 -5.546 1.00 76.88 1000 LEU A C 1
ATOM 7884 O O . LEU A 1 1000 ? 65.542 35.475 -5.020 1.00 76.88 1000 LEU A O 1
ATOM 7888 N N . GLU A 1 1001 ? 66.811 35.403 -6.869 1.00 81.06 1001 GLU A N 1
ATOM 7889 C CA . GLU A 1 1001 ? 65.725 35.655 -7.823 1.00 81.06 1001 GLU A CA 1
ATOM 7890 C C . GLU A 1 1001 ? 64.697 34.509 -7.889 1.00 81.06 1001 GLU A C 1
ATOM 7892 O O . GLU A 1 1001 ? 63.492 34.753 -7.965 1.00 81.06 1001 GLU A O 1
ATOM 7897 N N . ASN A 1 1002 ? 65.143 33.250 -7.826 1.00 79.06 1002 ASN A N 1
ATOM 7898 C CA . ASN A 1 1002 ? 64.240 32.097 -7.813 1.00 79.06 1002 ASN A CA 1
ATOM 7899 C C . ASN A 1 1002 ? 63.465 32.039 -6.490 1.00 79.06 1002 ASN A C 1
ATOM 7901 O O . ASN A 1 1002 ? 62.257 31.797 -6.495 1.00 79.06 1002 ASN A O 1
ATOM 7905 N N . THR A 1 1003 ? 64.136 32.329 -5.372 1.00 76.12 1003 THR A N 1
ATOM 7906 C CA . THR A 1 1003 ? 63.518 32.384 -4.041 1.00 76.12 1003 THR A CA 1
ATOM 7907 C C . THR A 1 1003 ? 62.467 33.493 -3.949 1.00 76.12 1003 THR A C 1
ATOM 7909 O O . THR A 1 1003 ? 61.358 33.235 -3.485 1.00 76.12 1003 THR A O 1
ATOM 7912 N N . SER A 1 1004 ? 62.740 34.698 -4.467 1.00 79.38 1004 SER A N 1
ATOM 7913 C CA . SER A 1 1004 ? 61.756 35.794 -4.472 1.00 79.38 1004 SER A CA 1
ATOM 7914 C C . SER A 1 1004 ? 60.554 35.501 -5.384 1.00 79.38 1004 SER A C 1
ATOM 7916 O O . SER A 1 1004 ? 59.405 35.766 -5.020 1.00 79.38 1004 SER A O 1
ATOM 7918 N N . LYS A 1 1005 ? 60.785 34.868 -6.544 1.00 81.69 1005 LYS A N 1
ATOM 7919 C CA . LYS A 1 1005 ? 59.725 34.399 -7.454 1.00 81.69 1005 LYS A CA 1
ATOM 7920 C C . LYS A 1 1005 ? 58.874 33.281 -6.852 1.00 81.69 1005 LYS A C 1
ATOM 7922 O O . LYS A 1 1005 ? 57.685 33.199 -7.181 1.00 81.69 1005 LYS A O 1
ATOM 7927 N N . LEU A 1 1006 ? 59.443 32.432 -5.998 1.00 80.94 1006 LEU A N 1
ATOM 7928 C CA . LEU A 1 1006 ? 58.699 31.435 -5.231 1.00 80.94 1006 LEU A CA 1
ATOM 7929 C C . LEU A 1 1006 ? 57.841 32.110 -4.151 1.00 80.94 1006 LEU A C 1
ATOM 7931 O O . LEU A 1 1006 ? 56.623 31.957 -4.187 1.00 80.94 1006 LEU A O 1
ATOM 7935 N N . GLN A 1 1007 ? 58.440 32.948 -3.299 1.00 79.69 1007 GLN A N 1
ATOM 7936 C CA . GLN A 1 1007 ? 57.737 33.685 -2.236 1.00 79.69 1007 GLN A CA 1
ATOM 7937 C C . GLN A 1 1007 ? 56.571 34.530 -2.776 1.00 79.69 1007 GLN A C 1
ATOM 7939 O O . GLN A 1 1007 ? 55.480 34.518 -2.213 1.00 79.69 1007 GLN A O 1
ATOM 7944 N N . SER A 1 1008 ? 56.747 35.202 -3.920 1.00 83.50 1008 SER A N 1
ATOM 7945 C CA . SER A 1 1008 ? 55.663 35.935 -4.595 1.00 83.50 1008 SER A CA 1
ATOM 7946 C C . SER A 1 1008 ? 54.517 35.022 -5.063 1.00 83.50 1008 SER A C 1
ATOM 7948 O O . SER A 1 1008 ? 53.359 35.438 -5.089 1.00 83.50 1008 SER A O 1
ATOM 7950 N N . SER A 1 1009 ? 54.811 33.769 -5.419 1.00 79.50 1009 SER A N 1
ATOM 7951 C CA . SER A 1 1009 ? 53.793 32.799 -5.847 1.00 79.50 1009 SER A CA 1
ATOM 7952 C C . SER A 1 1009 ? 53.041 32.204 -4.658 1.00 79.50 1009 SER A C 1
ATOM 7954 O O . SER A 1 1009 ? 51.825 32.039 -4.740 1.00 79.50 1009 SER A O 1
ATOM 7956 N N . GLU A 1 1010 ? 53.754 31.937 -3.561 1.00 78.38 1010 GLU A N 1
ATOM 7957 C CA . GLU A 1 1010 ? 53.210 31.466 -2.282 1.00 78.38 1010 GLU A CA 1
ATOM 7958 C C . GLU A 1 1010 ? 52.353 32.549 -1.597 1.00 78.38 1010 GLU A C 1
ATOM 7960 O O . GLU A 1 1010 ? 51.270 32.244 -1.104 1.00 78.38 1010 GLU A O 1
ATOM 7965 N N . SER A 1 1011 ? 52.745 33.825 -1.677 1.00 80.31 1011 SER A N 1
ATOM 7966 C CA . SER A 1 1011 ? 51.918 34.965 -1.244 1.00 80.31 1011 SER A CA 1
ATOM 7967 C C . SER A 1 1011 ? 50.606 35.059 -2.036 1.00 80.31 1011 SER A C 1
ATOM 7969 O O . SER A 1 1011 ? 49.537 35.106 -1.432 1.00 80.31 1011 SER A O 1
ATOM 7971 N N . LYS A 1 1012 ? 50.642 34.953 -3.375 1.00 81.25 1012 LYS A N 1
ATOM 7972 C CA . LYS A 1 1012 ? 49.413 34.909 -4.197 1.00 81.25 1012 LYS A CA 1
ATOM 7973 C C . LYS A 1 1012 ? 48.496 33.727 -3.859 1.00 81.25 1012 LYS A C 1
ATOM 7975 O O . LYS A 1 1012 ? 47.280 33.840 -3.985 1.00 81.25 1012 LYS A O 1
ATOM 7980 N N . MET A 1 1013 ? 49.060 32.596 -3.433 1.00 77.69 1013 MET A N 1
ATOM 7981 C CA . MET A 1 1013 ? 48.281 31.451 -2.951 1.00 77.69 1013 MET A CA 1
ATOM 7982 C C . MET A 1 1013 ? 47.589 31.751 -1.617 1.00 77.69 1013 MET A C 1
ATOM 7984 O O . MET A 1 1013 ? 46.431 31.377 -1.438 1.00 77.69 1013 MET A O 1
ATOM 7988 N N . GLN A 1 1014 ? 48.260 32.446 -0.694 1.00 74.94 1014 GLN A N 1
ATOM 7989 C CA . GLN A 1 1014 ? 47.646 32.889 0.563 1.00 74.94 1014 GLN A CA 1
ATOM 7990 C C . GLN A 1 1014 ? 46.485 33.866 0.310 1.00 74.94 1014 GLN A C 1
ATOM 7992 O O . GLN A 1 1014 ? 45.419 33.692 0.902 1.00 74.94 1014 GLN A O 1
ATOM 7997 N N . ASP A 1 1015 ? 46.635 34.805 -0.631 1.00 80.00 1015 ASP A N 1
ATOM 7998 C CA . ASP A 1 1015 ? 45.556 35.723 -1.028 1.00 80.00 1015 ASP A CA 1
ATOM 7999 C C . ASP A 1 1015 ? 44.360 34.983 -1.655 1.00 80.00 1015 ASP A C 1
ATOM 8001 O O . ASP A 1 1015 ? 43.203 35.266 -1.330 1.00 80.00 1015 ASP A O 1
ATOM 8005 N N . LEU A 1 1016 ? 44.606 34.003 -2.534 1.00 75.88 1016 LEU A N 1
ATOM 8006 C CA . LEU A 1 1016 ? 43.545 33.175 -3.127 1.00 75.88 1016 LEU A CA 1
ATOM 8007 C C . LEU A 1 1016 ? 42.788 32.370 -2.058 1.00 75.88 1016 LEU A C 1
ATOM 8009 O O . LEU A 1 1016 ? 41.556 32.398 -2.043 1.00 75.88 1016 LEU A O 1
ATOM 8013 N N . LYS A 1 1017 ? 43.501 31.731 -1.120 1.00 69.00 1017 LYS A N 1
ATOM 8014 C CA . LYS A 1 1017 ? 42.898 31.020 0.023 1.00 69.00 1017 LYS A CA 1
ATOM 8015 C C . LYS A 1 1017 ? 42.058 31.948 0.904 1.00 69.00 1017 LYS A C 1
ATOM 8017 O O . LYS A 1 1017 ? 40.923 31.614 1.243 1.00 69.00 1017 LYS A O 1
ATOM 8022 N N . ALA A 1 1018 ? 42.560 33.142 1.226 1.00 73.94 1018 ALA A N 1
ATOM 8023 C CA . ALA A 1 1018 ? 41.820 34.129 2.014 1.00 73.94 1018 ALA A CA 1
ATOM 8024 C C . ALA A 1 1018 ? 40.502 34.543 1.328 1.00 73.94 1018 ALA A C 1
ATOM 8026 O O . ALA A 1 1018 ? 39.440 34.522 1.957 1.00 73.94 1018 ALA A O 1
ATOM 8027 N N . ASN A 1 1019 ? 40.541 34.831 0.024 1.00 76.12 1019 ASN A N 1
ATOM 8028 C CA . ASN A 1 1019 ? 39.353 35.189 -0.758 1.00 76.12 1019 ASN A CA 1
ATOM 8029 C C . ASN A 1 1019 ? 38.359 34.020 -0.903 1.00 76.12 1019 ASN A C 1
ATOM 8031 O O . ASN A 1 1019 ? 37.148 34.212 -0.762 1.00 76.12 1019 ASN A O 1
ATOM 8035 N N . MET A 1 1020 ? 38.847 32.791 -1.114 1.00 67.38 1020 MET A N 1
ATOM 8036 C CA . MET A 1 1020 ? 38.012 31.582 -1.124 1.00 67.38 1020 MET A CA 1
ATOM 8037 C C . MET A 1 1020 ? 37.354 31.320 0.240 1.00 67.38 1020 MET A C 1
ATOM 8039 O O . MET A 1 1020 ? 36.190 30.920 0.288 1.00 67.38 1020 MET A O 1
ATOM 8043 N N . ALA A 1 1021 ? 38.044 31.596 1.350 1.00 66.06 1021 ALA A N 1
ATOM 8044 C CA . ALA A 1 1021 ? 37.490 31.456 2.695 1.00 66.06 1021 ALA A CA 1
ATOM 8045 C C . ALA A 1 1021 ? 36.379 32.480 3.004 1.00 66.06 1021 ALA A C 1
ATOM 8047 O O . ALA A 1 1021 ? 35.436 32.141 3.724 1.00 66.06 1021 ALA A O 1
ATOM 8048 N N . VAL A 1 1022 ? 36.455 33.700 2.456 1.00 74.31 1022 VAL A N 1
ATOM 8049 C CA . VAL A 1 1022 ? 35.380 34.707 2.555 1.00 74.31 1022 VAL A CA 1
ATOM 8050 C C . VAL A 1 1022 ? 34.164 34.275 1.736 1.00 74.31 1022 VAL A C 1
ATOM 8052 O O . VAL A 1 1022 ? 33.086 34.111 2.309 1.00 74.31 1022 VAL A O 1
ATOM 8055 N N . LEU A 1 1023 ? 34.336 33.972 0.443 1.00 67.94 1023 LEU A N 1
ATOM 8056 C CA . LEU A 1 1023 ? 33.219 33.527 -0.404 1.00 67.94 1023 LEU A CA 1
ATOM 8057 C C . LEU A 1 1023 ? 32.571 32.228 0.100 1.00 67.94 1023 LEU A C 1
ATOM 8059 O O . LEU A 1 1023 ? 31.364 32.048 -0.042 1.00 67.94 1023 LEU A O 1
ATOM 8063 N N . GLY A 1 1024 ? 33.344 31.330 0.717 1.00 59.25 1024 GLY A N 1
ATOM 8064 C CA . GLY A 1 1024 ? 32.813 30.120 1.345 1.00 59.25 1024 GLY A CA 1
ATOM 8065 C C . GLY A 1 1024 ? 31.874 30.403 2.525 1.00 59.25 1024 GLY A C 1
ATOM 8066 O O . GLY A 1 1024 ? 30.910 29.666 2.717 1.00 59.25 1024 GLY A O 1
ATOM 8067 N N . LYS A 1 1025 ? 32.104 31.482 3.290 1.00 65.50 1025 LYS A N 1
ATOM 8068 C CA . LYS A 1 1025 ? 31.192 31.921 4.365 1.00 65.50 1025 LYS A CA 1
ATOM 8069 C C . LYS A 1 1025 ? 29.918 32.550 3.805 1.00 65.50 1025 LYS A C 1
ATOM 8071 O O . LYS A 1 1025 ? 28.833 32.221 4.274 1.00 65.50 1025 LYS A O 1
ATOM 8076 N N . GLU A 1 1026 ? 30.041 33.411 2.797 1.00 67.12 1026 GLU A N 1
ATOM 8077 C CA . GLU A 1 1026 ? 28.890 34.034 2.127 1.00 67.12 1026 GLU A CA 1
ATOM 8078 C C . GLU A 1 1026 ? 27.992 32.975 1.470 1.00 67.12 1026 GLU A C 1
ATOM 8080 O O . GLU A 1 1026 ? 26.774 32.982 1.648 1.00 67.12 1026 GLU A O 1
ATOM 8085 N N . ALA A 1 1027 ? 28.596 32.001 0.783 1.00 59.22 1027 ALA A N 1
ATOM 8086 C CA . ALA A 1 1027 ? 27.869 30.906 0.153 1.00 59.22 1027 ALA A CA 1
ATOM 8087 C C . ALA A 1 1027 ? 27.193 29.988 1.183 1.00 59.22 1027 ALA A C 1
ATOM 8089 O O . ALA A 1 1027 ? 26.072 29.556 0.938 1.00 59.22 1027 ALA A O 1
ATOM 8090 N N . ALA A 1 1028 ? 27.816 29.737 2.344 1.00 55.47 1028 ALA A N 1
ATOM 8091 C CA . ALA A 1 1028 ? 27.202 28.995 3.449 1.00 55.47 1028 ALA A CA 1
ATOM 8092 C C . ALA A 1 1028 ? 26.014 29.745 4.091 1.00 55.47 1028 ALA A C 1
ATOM 8094 O O . ALA A 1 1028 ? 25.025 29.120 4.468 1.00 55.47 1028 ALA A O 1
ATOM 8095 N N . ALA A 1 1029 ? 26.071 31.078 4.177 1.00 61.75 1029 ALA A N 1
ATOM 8096 C CA . ALA A 1 1029 ? 24.952 31.891 4.657 1.00 61.75 1029 ALA A CA 1
ATOM 8097 C C . ALA A 1 1029 ? 23.768 31.884 3.669 1.00 61.75 1029 ALA A C 1
ATOM 8099 O O . ALA A 1 1029 ? 22.621 31.706 4.083 1.00 61.75 1029 ALA A O 1
ATOM 8100 N N . ALA A 1 1030 ? 24.043 31.988 2.363 1.00 58.41 1030 ALA A N 1
ATOM 8101 C CA . ALA A 1 1030 ? 23.032 31.810 1.317 1.00 58.41 1030 ALA A CA 1
ATOM 8102 C C . ALA A 1 1030 ? 22.426 30.390 1.337 1.00 58.41 1030 ALA A C 1
ATOM 8104 O O . ALA A 1 1030 ? 21.222 30.226 1.147 1.00 58.41 1030 ALA A O 1
ATOM 8105 N N . LEU A 1 1031 ? 23.241 29.374 1.642 1.00 54.38 1031 LEU A N 1
ATOM 8106 C CA . LEU A 1 1031 ? 22.829 27.980 1.851 1.00 54.38 1031 LEU A CA 1
ATOM 8107 C C . LEU A 1 1031 ? 21.783 27.854 2.955 1.00 54.38 1031 LEU A C 1
ATOM 8109 O O . LEU A 1 1031 ? 20.704 27.323 2.714 1.00 54.38 1031 LEU A O 1
ATOM 8113 N N . ALA A 1 1032 ? 22.078 28.402 4.136 1.00 55.38 1032 ALA A N 1
ATOM 8114 C CA . ALA A 1 1032 ? 21.184 28.350 5.287 1.00 55.38 1032 ALA A CA 1
ATOM 8115 C C . ALA A 1 1032 ? 19.850 29.065 5.010 1.00 55.38 1032 ALA A C 1
ATOM 8117 O O . ALA A 1 1032 ? 18.799 28.585 5.434 1.00 55.38 1032 ALA A O 1
ATOM 8118 N N . ALA A 1 1033 ? 19.870 30.171 4.255 1.00 56.69 1033 ALA A N 1
ATOM 8119 C CA . ALA A 1 1033 ? 18.655 30.854 3.812 1.00 56.69 1033 ALA A CA 1
ATOM 8120 C C . ALA A 1 1033 ? 17.820 29.986 2.849 1.00 56.69 1033 ALA A C 1
ATOM 8122 O O . ALA A 1 1033 ? 16.612 29.840 3.042 1.00 56.69 1033 ALA A O 1
ATOM 8123 N N . VAL A 1 1034 ? 18.458 29.358 1.854 1.00 55.25 1034 VAL A N 1
ATOM 8124 C CA . VAL A 1 1034 ? 17.786 28.475 0.886 1.00 55.25 1034 VAL A CA 1
ATOM 8125 C C . VAL A 1 1034 ? 17.254 27.204 1.560 1.00 55.25 1034 VAL A C 1
ATOM 8127 O O . VAL A 1 1034 ? 16.090 26.864 1.365 1.00 55.25 1034 VAL A O 1
ATOM 8130 N N . GLU A 1 1035 ? 18.027 26.528 2.413 1.00 51.78 1035 GLU A N 1
ATOM 8131 C CA . GLU A 1 1035 ? 17.579 25.324 3.134 1.00 51.78 1035 GLU A CA 1
ATOM 8132 C C . GLU A 1 1035 ? 16.415 25.615 4.091 1.00 51.78 1035 GLU A C 1
ATOM 8134 O O . GLU A 1 1035 ? 15.411 24.891 4.069 1.00 51.78 1035 GLU A O 1
ATOM 8139 N N . ALA A 1 1036 ? 16.492 26.710 4.860 1.00 52.22 1036 ALA A N 1
ATOM 8140 C CA . ALA A 1 1036 ? 15.409 27.151 5.741 1.00 52.22 1036 ALA A CA 1
ATOM 8141 C C . ALA A 1 1036 ? 14.116 27.463 4.967 1.00 52.22 1036 ALA A C 1
ATOM 8143 O O . ALA A 1 1036 ? 13.017 27.178 5.451 1.00 52.22 1036 ALA A O 1
ATOM 8144 N N . GLN A 1 1037 ? 14.236 28.003 3.750 1.00 52.69 1037 GLN A N 1
ATOM 8145 C CA . GLN A 1 1037 ? 13.105 28.320 2.879 1.00 52.69 1037 GLN A CA 1
ATOM 8146 C C . GLN A 1 1037 ? 12.546 27.087 2.141 1.00 52.69 1037 GLN A C 1
ATOM 8148 O O . GLN A 1 1037 ? 11.349 27.036 1.850 1.00 52.69 1037 GLN A O 1
ATOM 8153 N N . GLN A 1 1038 ? 13.379 26.084 1.840 1.00 54.59 1038 GLN A N 1
ATOM 8154 C CA . GLN A 1 1038 ? 13.052 25.032 0.869 1.00 54.59 1038 GLN A CA 1
ATOM 8155 C C . GLN A 1 1038 ? 12.654 23.685 1.497 1.00 54.59 1038 GLN A C 1
ATOM 8157 O O . GLN A 1 1038 ? 11.792 23.010 0.928 1.00 54.59 1038 GLN A O 1
ATOM 8162 N N . GLN A 1 1039 ? 13.179 23.298 2.669 1.00 50.78 1039 GLN A N 1
ATOM 8163 C CA . GLN A 1 1039 ? 12.811 22.013 3.295 1.00 50.78 1039 GLN A CA 1
ATOM 8164 C C . GLN A 1 1039 ? 11.441 22.047 3.994 1.00 50.78 1039 GLN A C 1
ATOM 8166 O O . GLN A 1 1039 ? 10.637 21.131 3.823 1.00 50.78 1039 GLN A O 1
ATOM 8171 N N . ARG A 1 1040 ? 11.136 23.109 4.754 1.00 46.94 1040 ARG A N 1
ATOM 8172 C CA . ARG A 1 1040 ? 9.927 23.154 5.597 1.00 46.94 1040 ARG A CA 1
ATOM 8173 C C . ARG A 1 1040 ? 8.647 23.413 4.794 1.00 46.94 1040 ARG A C 1
ATOM 8175 O O . ARG A 1 1040 ? 7.681 22.669 4.943 1.00 46.94 1040 ARG A O 1
ATOM 8182 N N . LEU A 1 1041 ? 8.652 24.407 3.898 1.00 50.69 1041 LEU A N 1
ATOM 8183 C CA . LEU A 1 1041 ? 7.462 24.775 3.115 1.00 50.69 1041 LEU A CA 1
ATOM 8184 C C . LEU A 1 1041 ? 7.109 23.751 2.028 1.00 50.69 1041 LEU A C 1
ATOM 8186 O O . LEU A 1 1041 ? 5.927 23.494 1.814 1.00 50.69 1041 LEU A O 1
ATOM 8190 N N . THR A 1 1042 ? 8.093 23.165 1.337 1.00 50.56 1042 THR A N 1
ATOM 8191 C CA . THR A 1 1042 ? 7.812 22.222 0.235 1.00 50.56 1042 THR A CA 1
ATOM 8192 C C . THR A 1 1042 ? 7.147 20.949 0.760 1.00 50.56 1042 THR A C 1
ATOM 8194 O O . THR A 1 1042 ? 6.157 20.498 0.190 1.00 50.56 1042 THR A O 1
ATOM 8197 N N . PHE A 1 1043 ? 7.627 20.415 1.891 1.00 47.19 1043 PHE A N 1
ATOM 8198 C CA . PHE A 1 1043 ? 7.024 19.252 2.542 1.00 47.19 1043 PHE A CA 1
ATOM 8199 C C . PHE A 1 1043 ? 5.632 19.568 3.110 1.00 47.19 1043 PHE A C 1
ATOM 8201 O O . PHE A 1 1043 ? 4.683 18.846 2.819 1.00 47.19 1043 PHE A O 1
ATOM 8208 N N . GLN A 1 1044 ? 5.470 20.686 3.832 1.00 52.06 1044 GLN A N 1
ATOM 8209 C CA . GLN A 1 1044 ? 4.161 21.107 4.354 1.00 52.06 1044 GLN A CA 1
ATOM 8210 C C . GLN A 1 1044 ? 3.115 21.314 3.244 1.00 52.06 1044 GLN A C 1
ATOM 8212 O O . GLN A 1 1044 ? 1.950 20.983 3.439 1.00 52.06 1044 GLN A O 1
ATOM 8217 N N . ARG A 1 1045 ? 3.517 21.807 2.064 1.00 57.69 1045 ARG A N 1
ATOM 8218 C CA . ARG A 1 1045 ? 2.619 21.991 0.909 1.00 57.69 1045 ARG A CA 1
ATOM 8219 C C . ARG A 1 1045 ? 2.290 20.692 0.173 1.00 57.69 1045 ARG A C 1
ATOM 8221 O O . ARG A 1 1045 ? 1.161 20.542 -0.278 1.00 57.69 1045 ARG A O 1
ATOM 8228 N N . LEU A 1 1046 ? 3.225 19.743 0.091 1.00 51.09 1046 LEU A N 1
ATOM 8229 C CA . LEU A 1 1046 ? 2.949 18.385 -0.402 1.00 51.09 1046 LEU A CA 1
ATOM 8230 C C . LEU A 1 1046 ? 1.973 17.639 0.519 1.00 51.09 1046 LEU A C 1
ATOM 8232 O O . LEU A 1 1046 ? 1.042 17.005 0.030 1.00 51.09 1046 LEU A O 1
ATOM 8236 N N . VAL A 1 1047 ? 2.136 17.770 1.840 1.00 53.50 1047 VAL A N 1
ATOM 8237 C CA . VAL A 1 1047 ? 1.177 17.244 2.825 1.00 53.50 1047 VAL A CA 1
ATOM 8238 C C . VAL A 1 1047 ? -0.188 17.916 2.655 1.00 53.50 1047 VAL A C 1
ATOM 8240 O O . VAL A 1 1047 ? -1.175 17.208 2.487 1.00 53.50 1047 VAL A O 1
ATOM 8243 N N . ALA A 1 1048 ? -0.249 19.250 2.567 1.00 54.69 1048 ALA A N 1
ATOM 8244 C CA . ALA A 1 1048 ? -1.502 19.978 2.341 1.00 54.69 1048 ALA A CA 1
ATOM 8245 C C . ALA A 1 1048 ? -2.207 19.589 1.023 1.00 54.69 1048 ALA A C 1
ATOM 8247 O O . ALA A 1 1048 ? -3.433 19.539 0.981 1.00 54.69 1048 ALA A O 1
ATOM 8248 N N . MET A 1 1049 ? -1.459 19.270 -0.040 1.00 53.09 1049 MET A N 1
ATOM 8249 C CA . MET A 1 1049 ? -2.015 18.788 -1.314 1.00 53.09 1049 MET A CA 1
ATOM 8250 C C . MET A 1 1049 ? -2.722 17.434 -1.150 1.00 53.09 1049 MET A C 1
ATOM 8252 O O . MET A 1 1049 ? -3.868 17.278 -1.571 1.00 53.09 1049 MET A O 1
ATOM 8256 N N . VAL A 1 1050 ? -2.057 16.481 -0.487 1.00 51.06 1050 VAL A N 1
ATOM 8257 C CA . VAL A 1 1050 ? -2.592 15.136 -0.211 1.00 51.06 1050 VAL A CA 1
ATOM 8258 C C . VAL A 1 1050 ? -3.739 15.188 0.806 1.00 51.06 1050 VAL A C 1
ATOM 8260 O O . VAL A 1 1050 ? -4.709 14.440 0.693 1.00 51.06 1050 VAL A O 1
ATOM 8263 N N . GLU A 1 1051 ? -3.674 16.088 1.789 1.00 55.88 1051 GLU A N 1
ATOM 8264 C CA . GLU A 1 1051 ? -4.763 16.325 2.740 1.00 55.88 1051 GLU A CA 1
ATOM 8265 C C . GLU A 1 1051 ? -5.985 16.953 2.065 1.00 55.88 1051 GLU A C 1
ATOM 8267 O O . GLU A 1 1051 ? -7.099 16.497 2.317 1.00 55.88 1051 GLU A O 1
ATOM 8272 N N . ALA A 1 1052 ? -5.805 17.928 1.167 1.00 55.22 1052 ALA A N 1
ATOM 8273 C CA . ALA A 1 1052 ? -6.896 18.522 0.397 1.00 55.22 1052 ALA A CA 1
ATOM 8274 C C . ALA A 1 1052 ? -7.588 17.487 -0.509 1.00 55.22 1052 ALA A C 1
ATOM 8276 O O . ALA A 1 1052 ? -8.817 17.437 -0.540 1.00 55.22 1052 ALA A O 1
ATOM 8277 N N . GLU A 1 1053 ? -6.820 16.622 -1.181 1.00 52.06 1053 GLU A N 1
ATOM 8278 C CA . GLU A 1 1053 ? -7.331 15.533 -2.030 1.00 52.06 1053 GLU A CA 1
ATOM 8279 C C . GLU A 1 1053 ? -8.096 14.485 -1.202 1.00 52.06 1053 GLU A C 1
ATOM 8281 O O . GLU A 1 1053 ? -9.242 14.146 -1.509 1.00 52.06 1053 GLU A O 1
ATOM 8286 N N . LYS A 1 1054 ? -7.519 14.040 -0.077 1.00 56.78 1054 LYS A N 1
ATOM 8287 C CA . LYS A 1 1054 ? -8.197 13.169 0.899 1.00 56.78 1054 LYS A CA 1
ATOM 8288 C C . LYS A 1 1054 ? -9.500 13.798 1.400 1.00 56.78 1054 LYS A C 1
ATOM 8290 O O . LYS A 1 1054 ? -10.503 13.102 1.534 1.00 56.78 1054 LYS A O 1
ATOM 8295 N N . SER A 1 1055 ? -9.488 15.098 1.686 1.00 58.66 1055 SER A N 1
ATOM 8296 C CA . SER A 1 1055 ? -10.643 15.839 2.200 1.00 58.66 1055 SER A CA 1
ATOM 8297 C C . SER A 1 1055 ? -11.752 15.969 1.147 1.00 58.66 1055 SER A C 1
ATOM 8299 O O . SER A 1 1055 ? -12.916 15.736 1.468 1.00 58.66 1055 SER A O 1
ATOM 8301 N N . PHE A 1 1056 ? -11.397 16.237 -0.115 1.00 57.25 1056 PHE A N 1
ATOM 8302 C CA . PHE A 1 1056 ? -12.319 16.210 -1.255 1.00 57.25 1056 PHE A CA 1
ATOM 8303 C C . PHE A 1 1056 ? -12.976 14.829 -1.410 1.00 57.25 1056 PHE A C 1
ATOM 8305 O O . PHE A 1 1056 ? -14.201 14.725 -1.383 1.00 57.25 1056 PHE A O 1
ATOM 8312 N N . HIS A 1 1057 ? -12.190 13.747 -1.457 1.00 52.22 1057 HIS A N 1
ATOM 8313 C CA . HIS A 1 1057 ? -12.740 12.392 -1.583 1.00 52.22 1057 HIS A CA 1
ATOM 8314 C C . HIS A 1 1057 ? -13.618 11.966 -0.397 1.00 52.22 1057 HIS A C 1
ATOM 8316 O O . HIS A 1 1057 ? -14.591 11.243 -0.602 1.00 52.22 1057 HIS A O 1
ATOM 8322 N N . LEU A 1 1058 ? -13.320 12.417 0.826 1.00 56.41 1058 LEU A N 1
ATOM 8323 C CA . LEU A 1 1058 ? -14.172 12.168 1.995 1.00 56.41 1058 LEU A CA 1
ATOM 8324 C C . LEU A 1 1058 ? -15.503 12.930 1.923 1.00 56.41 1058 LEU A C 1
ATOM 8326 O O . LEU A 1 1058 ? -16.529 12.364 2.292 1.00 56.41 1058 LEU A O 1
ATOM 8330 N N . ARG A 1 1059 ? -15.519 14.173 1.421 1.00 59.88 1059 ARG A N 1
ATOM 8331 C CA . ARG A 1 1059 ? -16.770 14.932 1.235 1.00 59.88 1059 ARG A CA 1
ATOM 8332 C C . ARG A 1 1059 ? -17.622 14.373 0.098 1.00 59.88 1059 ARG A C 1
ATOM 8334 O O . ARG A 1 1059 ? -18.827 14.236 0.270 1.00 59.88 1059 ARG A O 1
ATOM 8341 N N . VAL A 1 1060 ? -17.007 13.948 -1.008 1.00 54.00 1060 VAL A N 1
ATOM 8342 C CA . VAL A 1 1060 ? -17.712 13.231 -2.088 1.00 54.00 1060 VAL A CA 1
ATOM 8343 C C . VAL A 1 1060 ? -18.284 11.897 -1.592 1.00 54.00 1060 VAL A C 1
ATOM 8345 O O . VAL A 1 1060 ? -19.410 11.563 -1.945 1.00 54.00 1060 VAL A O 1
ATOM 8348 N N . ALA A 1 1061 ? -17.561 11.154 -0.744 1.00 55.34 1061 ALA A N 1
ATOM 8349 C CA . ALA A 1 1061 ? -18.087 9.932 -0.131 1.00 55.34 1061 ALA A CA 1
ATOM 8350 C C . ALA A 1 1061 ? -19.304 10.214 0.769 1.00 55.34 1061 ALA A C 1
ATOM 8352 O O . ALA A 1 1061 ? -20.330 9.571 0.592 1.00 55.34 1061 ALA A O 1
ATOM 8353 N N . ALA A 1 1062 ? -19.239 11.228 1.640 1.00 61.03 1062 ALA A N 1
ATOM 8354 C CA . ALA A 1 1062 ? -20.369 11.611 2.491 1.00 61.03 1062 ALA A CA 1
ATOM 8355 C C . ALA A 1 1062 ? -21.621 12.005 1.678 1.00 61.03 1062 ALA A C 1
ATOM 8357 O O . ALA A 1 1062 ? -22.720 11.564 1.996 1.00 61.03 1062 ALA A O 1
ATOM 8358 N N . ILE A 1 1063 ? -21.453 12.752 0.577 1.00 56.78 1063 ILE A N 1
ATOM 8359 C CA . ILE A 1 1063 ? -22.554 13.100 -0.341 1.00 56.78 1063 ILE A CA 1
ATOM 8360 C C . ILE A 1 1063 ? -23.202 11.846 -0.964 1.00 56.78 1063 ILE A C 1
ATOM 8362 O O . ILE A 1 1063 ? -24.400 11.848 -1.244 1.00 56.78 1063 ILE A O 1
ATOM 8366 N N . LEU A 1 1064 ? -22.435 10.776 -1.199 1.00 54.34 1064 LEU A N 1
ATOM 8367 C CA . LEU A 1 1064 ? -22.958 9.508 -1.720 1.00 54.34 1064 LEU A CA 1
ATOM 8368 C C . LEU A 1 1064 ? -23.629 8.662 -0.626 1.00 54.34 1064 LEU A C 1
ATOM 8370 O O . LEU A 1 1064 ? -24.677 8.073 -0.893 1.00 54.34 1064 LEU A O 1
ATOM 8374 N N . ASP A 1 1065 ? -23.073 8.647 0.588 1.00 59.53 1065 ASP A N 1
ATOM 8375 C CA . ASP A 1 1065 ? -23.639 7.954 1.754 1.00 59.53 1065 ASP A CA 1
ATOM 8376 C C . ASP A 1 1065 ? -25.006 8.558 2.156 1.00 59.53 1065 ASP A C 1
ATOM 8378 O O . ASP A 1 1065 ? -25.957 7.819 2.425 1.00 59.53 1065 ASP A O 1
ATOM 8382 N N . ASP A 1 1066 ? -25.148 9.891 2.115 1.00 58.94 1066 ASP A N 1
ATOM 8383 C CA . ASP A 1 1066 ? -26.421 10.594 2.358 1.00 58.94 1066 ASP A CA 1
ATOM 8384 C C . ASP A 1 1066 ? -27.496 10.207 1.318 1.00 58.94 1066 ASP A C 1
ATOM 8386 O O . ASP A 1 1066 ? -28.658 9.965 1.662 1.00 58.94 1066 ASP A O 1
ATOM 8390 N N . VAL A 1 1067 ? -27.111 10.075 0.041 1.00 55.38 1067 VAL A N 1
ATOM 8391 C CA . VAL A 1 1067 ? -28.018 9.625 -1.031 1.00 55.38 1067 VAL A CA 1
ATOM 8392 C C . VAL A 1 1067 ? -28.417 8.154 -0.849 1.00 55.38 1067 VAL A C 1
ATOM 8394 O O . VAL A 1 1067 ? -29.586 7.814 -1.053 1.00 55.38 1067 VAL A O 1
ATOM 8397 N N . GLU A 1 1068 ? -27.500 7.276 -0.423 1.00 56.22 1068 GLU A N 1
ATOM 8398 C CA . GLU A 1 1068 ? -27.827 5.878 -0.094 1.00 56.22 1068 GLU A CA 1
ATOM 8399 C C . GLU A 1 1068 ? -28.825 5.799 1.077 1.00 56.22 1068 GLU A C 1
ATOM 8401 O O . GLU A 1 1068 ? -29.820 5.069 0.997 1.00 56.22 1068 GLU A O 1
ATOM 8406 N N . ALA A 1 1069 ? -28.627 6.603 2.126 1.00 62.59 1069 ALA A N 1
ATOM 8407 C CA . ALA A 1 1069 ? -29.526 6.666 3.278 1.00 62.59 1069 ALA A CA 1
ATOM 8408 C C . ALA A 1 1069 ? -30.950 7.122 2.901 1.00 62.59 1069 ALA A C 1
ATOM 8410 O O . ALA A 1 1069 ? -31.937 6.545 3.376 1.00 62.59 1069 ALA A O 1
ATOM 8411 N N . GLU A 1 1070 ? -31.092 8.115 2.019 1.00 59.09 1070 GLU A N 1
ATOM 8412 C CA . GLU A 1 1070 ? -32.411 8.619 1.620 1.00 59.09 1070 GLU A CA 1
ATOM 8413 C C . GLU A 1 1070 ? -33.159 7.657 0.672 1.00 59.09 1070 GLU A C 1
ATOM 8415 O O . GLU A 1 1070 ? -34.381 7.495 0.781 1.00 59.09 1070 GLU A O 1
ATOM 8420 N N . ILE A 1 1071 ? -32.434 6.904 -0.167 1.00 53.62 1071 ILE A N 1
ATOM 8421 C CA . ILE A 1 1071 ? -32.991 5.791 -0.962 1.00 53.62 1071 ILE A CA 1
ATOM 8422 C C . ILE A 1 1071 ? -33.520 4.667 -0.051 1.00 53.62 1071 ILE A C 1
ATOM 8424 O O . ILE A 1 1071 ? -34.607 4.127 -0.289 1.00 53.62 1071 ILE A O 1
ATOM 8428 N N . LEU A 1 1072 ? -32.792 4.328 1.018 1.00 56.62 1072 LEU A N 1
ATOM 8429 C CA . LEU A 1 1072 ? -33.219 3.328 2.005 1.00 56.62 1072 LEU A CA 1
ATOM 8430 C C . LEU A 1 1072 ? -34.453 3.788 2.808 1.00 56.62 1072 LEU A C 1
ATOM 8432 O O . LEU A 1 1072 ? -35.344 2.979 3.080 1.00 56.62 1072 LEU A O 1
ATOM 8436 N N . SER A 1 1073 ? -34.547 5.084 3.120 1.00 58.78 1073 SER A N 1
ATOM 8437 C CA . SER A 1 1073 ? -35.692 5.704 3.808 1.00 58.78 1073 SER A CA 1
ATOM 8438 C C . SER A 1 1073 ? -36.998 5.606 3.004 1.00 58.78 1073 SER A C 1
ATOM 8440 O O . SER A 1 1073 ? -38.037 5.200 3.534 1.00 58.78 1073 SER A O 1
ATOM 8442 N N . GLU A 1 1074 ? -36.972 5.902 1.698 1.00 53.91 1074 GLU A N 1
ATOM 8443 C CA . GLU A 1 1074 ? -38.169 5.765 0.849 1.00 53.91 1074 GLU A CA 1
ATOM 8444 C C . GLU A 1 1074 ? -38.566 4.299 0.598 1.00 53.91 1074 GLU A C 1
ATOM 8446 O O . GLU A 1 1074 ? -39.756 4.000 0.468 1.00 53.91 1074 GLU A O 1
ATOM 8451 N N . LYS A 1 1075 ? -37.616 3.352 0.626 1.00 50.41 1075 LYS A N 1
ATOM 8452 C CA . LYS A 1 1075 ? -37.937 1.915 0.577 1.00 50.41 1075 LYS A CA 1
ATOM 8453 C C . LYS A 1 1075 ? -38.803 1.482 1.770 1.00 50.41 1075 LYS A C 1
ATOM 8455 O O . LYS A 1 1075 ? -39.810 0.803 1.571 1.00 50.41 1075 LYS A O 1
ATOM 8460 N N . GLN A 1 1076 ? -38.477 1.929 2.987 1.00 54.34 1076 GLN A N 1
ATOM 8461 C CA . GLN A 1 1076 ? -39.254 1.610 4.197 1.00 54.34 1076 GLN A CA 1
ATOM 8462 C C . GLN A 1 1076 ? -40.665 2.229 4.195 1.00 54.34 1076 GLN A C 1
ATOM 8464 O O . GLN A 1 1076 ? -41.620 1.607 4.669 1.00 54.34 1076 GLN A O 1
ATOM 8469 N N . LYS A 1 1077 ? -40.837 3.426 3.616 1.00 52.44 1077 LYS A N 1
ATOM 8470 C CA . LYS A 1 1077 ? -42.166 4.046 3.432 1.00 52.44 1077 LYS A CA 1
ATOM 8471 C C . LYS A 1 1077 ? -43.048 3.281 2.442 1.00 52.44 1077 LYS A C 1
ATOM 8473 O O . LYS A 1 1077 ? -44.265 3.255 2.601 1.00 52.44 1077 LYS A O 1
ATOM 8478 N N . LYS A 1 1078 ? -42.455 2.640 1.430 1.00 49.22 1078 LYS A N 1
ATOM 8479 C CA . LYS A 1 1078 ? -43.199 1.858 0.429 1.00 49.22 1078 LYS A CA 1
ATOM 8480 C C . LYS A 1 1078 ? -43.640 0.489 0.964 1.00 49.22 1078 LYS A C 1
ATOM 8482 O O . LYS A 1 1078 ? -44.719 0.020 0.619 1.00 49.22 1078 LYS A O 1
ATOM 8487 N N . GLU A 1 1079 ? -42.849 -0.111 1.854 1.00 48.75 1079 GLU A N 1
ATOM 8488 C CA . GLU A 1 1079 ? -43.153 -1.387 2.530 1.00 48.75 1079 GLU A CA 1
ATOM 8489 C C . GLU A 1 1079 ? -44.212 -1.265 3.653 1.00 48.75 1079 GLU A C 1
ATOM 8491 O O . GLU A 1 1079 ? -44.641 -2.278 4.199 1.00 48.75 1079 GLU A O 1
ATOM 8496 N N . SER A 1 1080 ? -44.669 -0.048 3.984 1.00 43.03 1080 SER A N 1
ATOM 8497 C CA . SER A 1 1080 ? -45.635 0.229 5.066 1.00 43.03 1080 SER A CA 1
ATOM 8498 C C . SER A 1 1080 ? -47.026 0.708 4.599 1.00 43.03 1080 SER A C 1
ATOM 8500 O O . SER A 1 1080 ? -47.873 1.039 5.430 1.00 43.03 1080 SER A O 1
ATOM 8502 N N . ALA A 1 1081 ? -47.307 0.712 3.290 1.00 37.41 1081 ALA A N 1
ATOM 8503 C CA . ALA A 1 1081 ? -48.605 1.115 2.734 1.00 37.41 1081 ALA A CA 1
ATOM 8504 C C . ALA A 1 1081 ? -49.609 -0.059 2.631 1.00 37.41 1081 ALA A C 1
ATOM 8506 O O . ALA A 1 1081 ? -49.312 -1.104 2.057 1.00 37.41 1081 ALA A O 1
ATOM 8507 N N . ILE A 1 1082 ? -50.823 0.129 3.165 1.00 39.59 1082 ILE A N 1
ATOM 8508 C CA . ILE A 1 1082 ? -51.884 -0.897 3.241 1.00 39.59 1082 ILE A CA 1
ATOM 8509 C C . ILE A 1 1082 ? -52.651 -1.006 1.898 1.00 39.59 1082 ILE A C 1
ATOM 8511 O O . ILE A 1 1082 ? -52.978 0.036 1.324 1.00 39.59 1082 ILE A O 1
ATOM 8515 N N . PRO A 1 1083 ? -53.007 -2.212 1.397 1.00 38.47 1083 PRO A N 1
ATOM 8516 C CA . PRO A 1 1083 ? -53.757 -2.366 0.144 1.00 38.47 1083 PRO A CA 1
ATOM 8517 C C . PRO A 1 1083 ? -55.250 -2.019 0.278 1.00 38.47 1083 PRO A C 1
ATOM 8519 O O . PRO A 1 1083 ? -55.885 -2.343 1.282 1.00 38.47 1083 PRO A O 1
ATOM 8522 N N . SER A 1 1084 ? -55.837 -1.437 -0.772 1.00 31.36 1084 SER A N 1
ATOM 8523 C CA . SER A 1 1084 ? -57.283 -1.199 -0.902 1.00 31.36 1084 SER A CA 1
ATOM 8524 C C . SER A 1 1084 ? -57.984 -2.261 -1.771 1.00 31.36 1084 SER A C 1
ATOM 8526 O O . SER A 1 1084 ? -57.372 -2.918 -2.610 1.00 31.36 1084 SER A O 1
ATOM 8528 N N . VAL A 1 1085 ? -59.284 -2.460 -1.525 1.00 40.91 1085 VAL A N 1
ATOM 8529 C CA . VAL A 1 1085 ? -60.096 -3.600 -2.005 1.00 40.91 1085 VAL A CA 1
ATOM 8530 C C . VAL A 1 1085 ? -60.741 -3.349 -3.378 1.00 40.91 1085 VAL A C 1
ATOM 8532 O O . VAL A 1 1085 ? -61.326 -2.285 -3.584 1.00 40.91 1085 VAL A O 1
ATOM 8535 N N . PRO A 1 1086 ? -60.758 -4.361 -4.268 1.00 35.81 1086 PRO A N 1
ATOM 8536 C CA . PRO A 1 1086 ? -61.903 -4.605 -5.161 1.00 35.81 1086 PRO A CA 1
ATOM 8537 C C . PRO A 1 1086 ? -62.533 -6.012 -5.016 1.00 35.81 1086 PRO A C 1
ATOM 8539 O O . PRO A 1 1086 ? -61.981 -6.905 -4.378 1.00 35.81 1086 PRO A O 1
ATOM 8542 N N . ASN A 1 1087 ? -63.726 -6.174 -5.602 1.00 28.42 1087 ASN A N 1
ATOM 8543 C CA . ASN A 1 1087 ? -64.700 -7.260 -5.368 1.00 28.42 1087 ASN A CA 1
ATOM 8544 C C . ASN A 1 1087 ? -64.668 -8.363 -6.495 1.00 28.42 1087 ASN A C 1
ATOM 8546 O O . ASN A 1 1087 ? -63.704 -8.371 -7.258 1.00 28.42 1087 ASN A O 1
ATOM 8550 N N . PRO A 1 1088 ? -65.596 -9.354 -6.593 1.00 34.94 1088 PRO A N 1
ATOM 8551 C CA . PRO A 1 1088 ? -65.223 -10.778 -6.749 1.00 34.94 1088 PRO A CA 1
ATOM 8552 C C . PRO A 1 1088 ? -65.149 -11.386 -8.178 1.00 34.94 1088 PRO A C 1
ATOM 8554 O O . PRO A 1 1088 ? -65.574 -10.796 -9.165 1.00 34.94 1088 PRO A O 1
ATOM 8557 N N . ALA A 1 1089 ? -64.612 -12.621 -8.222 1.00 31.91 1089 ALA A N 1
ATOM 8558 C CA . ALA A 1 1089 ? -64.315 -13.522 -9.365 1.00 31.91 1089 ALA A CA 1
ATOM 8559 C C . ALA A 1 1089 ? -65.582 -14.158 -10.035 1.00 31.91 1089 ALA A C 1
ATOM 8561 O O . ALA A 1 1089 ? -66.665 -13.827 -9.545 1.00 31.91 1089 ALA A O 1
ATOM 8562 N N . PRO A 1 1090 ? -65.547 -15.065 -11.072 1.00 38.66 1090 PRO A N 1
ATOM 8563 C CA . PRO A 1 1090 ? -64.599 -16.199 -11.333 1.00 38.66 1090 PRO A CA 1
ATOM 8564 C C . PRO A 1 1090 ? -64.293 -16.538 -12.846 1.00 38.66 1090 PRO A C 1
ATOM 8566 O O . PRO A 1 1090 ? -64.762 -15.813 -13.718 1.00 38.66 1090 PRO A O 1
ATOM 8569 N N . PRO A 1 1091 ? -63.651 -17.680 -13.234 1.00 42.34 1091 PRO A N 1
ATOM 8570 C CA . PRO A 1 1091 ? -62.389 -18.308 -12.764 1.00 42.34 1091 PRO A CA 1
ATOM 8571 C C . PRO A 1 1091 ? -61.435 -18.856 -13.894 1.00 42.34 1091 PRO A C 1
ATOM 8573 O O . PRO A 1 1091 ? -61.758 -18.776 -15.073 1.00 42.34 1091 PRO A O 1
ATOM 8576 N N . LEU A 1 1092 ? -60.349 -19.561 -13.480 1.00 27.09 1092 LEU A N 1
ATOM 8577 C CA . LEU A 1 1092 ? -59.552 -20.616 -14.193 1.00 27.09 1092 LEU A CA 1
ATOM 8578 C C . LEU A 1 1092 ? -58.541 -20.161 -15.289 1.00 27.09 1092 LEU A C 1
ATOM 8580 O O . LEU A 1 1092 ? -58.942 -19.621 -16.305 1.00 27.09 1092 LEU A O 1
ATOM 8584 N N . ILE A 1 1093 ? -57.208 -20.365 -15.217 1.00 28.81 1093 ILE A N 1
ATOM 8585 C CA . ILE A 1 1093 ? -56.363 -21.505 -14.767 1.00 28.81 1093 ILE A CA 1
ATOM 8586 C C . ILE A 1 1093 ? -54.961 -21.014 -14.326 1.00 28.81 1093 ILE A C 1
ATOM 8588 O O . ILE A 1 1093 ? -54.408 -20.089 -14.913 1.00 28.81 1093 ILE A O 1
ATOM 8592 N N . SER A 1 1094 ? -54.341 -21.679 -13.342 1.00 30.08 1094 SER A N 1
ATOM 8593 C CA . SER A 1 1094 ? -52.975 -21.397 -12.859 1.00 30.08 1094 SER A CA 1
ATOM 8594 C C . SER A 1 1094 ? -51.889 -22.280 -13.493 1.00 30.08 1094 SER A C 1
ATOM 8596 O O . SER A 1 1094 ? -52.101 -23.484 -13.643 1.00 30.08 1094 SER A O 1
ATOM 8598 N N . LYS A 1 1095 ? -50.672 -21.747 -13.675 1.00 30.11 1095 LYS A N 1
ATOM 8599 C CA . LYS A 1 1095 ? -49.425 -22.540 -13.702 1.00 30.11 1095 LYS A CA 1
ATOM 8600 C C . LYS A 1 1095 ? -48.449 -22.033 -12.634 1.00 30.11 1095 LYS A C 1
ATOM 8602 O O . LYS A 1 1095 ? -48.199 -20.836 -12.552 1.00 30.11 1095 LYS A O 1
ATOM 8607 N N . ARG A 1 1096 ? -47.924 -22.954 -11.817 1.00 32.19 1096 ARG A N 1
ATOM 8608 C CA . ARG A 1 1096 ? -46.803 -22.731 -10.883 1.00 32.19 1096 ARG A CA 1
ATOM 8609 C C . ARG A 1 1096 ? -45.472 -22.910 -11.621 1.00 32.19 1096 ARG A C 1
ATOM 8611 O O . ARG A 1 1096 ? -45.399 -23.733 -12.529 1.00 32.19 1096 ARG A O 1
ATOM 8618 N N . SER A 1 1097 ? -44.443 -22.183 -11.199 1.00 31.98 1097 SER A N 1
ATOM 8619 C CA . SER A 1 1097 ? -43.041 -22.426 -11.561 1.00 31.98 1097 SER A CA 1
ATOM 8620 C C . SER A 1 1097 ? -42.409 -23.495 -10.655 1.00 31.98 1097 SER A C 1
ATOM 8622 O O . SER A 1 1097 ? -42.819 -23.662 -9.506 1.00 31.98 1097 SER A O 1
ATOM 8624 N N . GLU A 1 1098 ? -41.430 -24.231 -11.186 1.00 37.78 1098 GLU A N 1
ATOM 8625 C CA . GLU A 1 1098 ? -40.723 -25.328 -10.506 1.00 37.78 1098 GLU A CA 1
ATOM 8626 C C . GLU A 1 1098 ? -39.399 -24.840 -9.889 1.00 37.78 1098 GLU A C 1
ATOM 8628 O O . GLU A 1 1098 ? -38.631 -24.152 -10.559 1.00 37.78 1098 GLU A O 1
ATOM 8633 N N . GLU A 1 1099 ? -39.095 -25.231 -8.646 1.00 41.12 1099 GLU A N 1
ATOM 8634 C CA . GLU A 1 1099 ? -37.773 -25.023 -8.030 1.00 41.12 1099 GLU A CA 1
ATOM 8635 C C . GLU A 1 1099 ? -36.799 -26.156 -8.404 1.00 41.12 1099 GLU A C 1
ATOM 8637 O O . GLU A 1 1099 ? -37.152 -27.337 -8.375 1.00 41.12 1099 GLU A O 1
ATOM 8642 N N . VAL A 1 1100 ? -35.543 -25.813 -8.709 1.00 43.88 1100 VAL A N 1
ATOM 8643 C CA . VAL A 1 1100 ? -34.472 -26.789 -8.986 1.00 43.88 1100 VAL A CA 1
ATOM 8644 C C . VAL A 1 1100 ? -33.822 -27.227 -7.670 1.00 43.88 1100 VAL A C 1
ATOM 8646 O O . VAL A 1 1100 ? -33.291 -26.401 -6.929 1.00 43.88 1100 VAL A O 1
ATOM 8649 N N . LEU A 1 1101 ? -33.853 -28.529 -7.372 1.00 57.25 1101 LEU A N 1
ATOM 8650 C CA . LEU A 1 1101 ? -33.555 -29.066 -6.041 1.00 57.25 1101 LEU A CA 1
ATOM 8651 C C . LEU A 1 1101 ? -32.505 -30.184 -6.123 1.00 57.25 1101 LEU A C 1
ATOM 8653 O O . LEU A 1 1101 ? -32.795 -31.291 -6.573 1.00 57.25 1101 LEU A O 1
ATOM 8657 N N . TYR A 1 1102 ? -31.289 -29.900 -5.647 1.00 75.56 1102 TYR A N 1
ATOM 8658 C CA . TYR A 1 1102 ? -30.186 -30.865 -5.618 1.00 75.56 1102 TYR A CA 1
ATOM 8659 C C . TYR A 1 1102 ? -30.220 -31.714 -4.342 1.00 75.56 1102 TYR A C 1
ATOM 8661 O O . TYR A 1 1102 ? -30.136 -31.180 -3.232 1.00 75.56 1102 TYR A O 1
ATOM 8669 N N . PHE A 1 1103 ? -30.315 -33.040 -4.474 1.00 83.75 1103 PHE A N 1
ATOM 8670 C CA . PHE A 1 1103 ? -30.217 -33.965 -3.340 1.00 83.75 1103 PHE A CA 1
ATOM 8671 C C . PHE A 1 1103 ? -29.799 -35.381 -3.746 1.00 83.75 1103 PHE A C 1
ATOM 8673 O O . PHE A 1 1103 ? -30.012 -35.823 -4.869 1.00 83.75 1103 PHE A O 1
ATOM 8680 N N . LEU A 1 1104 ? -29.232 -36.120 -2.794 1.00 86.00 1104 LEU A N 1
ATOM 8681 C CA . LEU A 1 1104 ? -28.912 -37.534 -2.956 1.00 86.00 1104 LEU A CA 1
ATOM 8682 C C . LEU A 1 1104 ? -30.155 -38.405 -2.721 1.00 86.00 1104 LEU A C 1
ATOM 8684 O O . LEU A 1 1104 ? -30.888 -38.199 -1.749 1.00 86.00 1104 LEU A O 1
ATOM 8688 N N . ALA A 1 1105 ? -30.356 -39.414 -3.561 1.00 88.44 1105 ALA A N 1
ATOM 8689 C CA . ALA A 1 1105 ? -31.370 -40.447 -3.384 1.00 88.44 1105 ALA A CA 1
ATOM 8690 C C . ALA A 1 1105 ? -30.790 -41.853 -3.619 1.00 88.44 1105 ALA A C 1
ATOM 8692 O O . ALA A 1 1105 ? -29.745 -42.003 -4.248 1.00 88.44 1105 ALA A O 1
ATOM 8693 N N . GLU A 1 1106 ? -31.463 -42.879 -3.105 1.00 90.62 1106 GLU A N 1
ATOM 8694 C CA . GLU A 1 1106 ? -31.152 -44.296 -3.326 1.00 90.62 1106 GLU A CA 1
ATOM 8695 C C . GLU A 1 1106 ? -32.304 -44.957 -4.089 1.00 90.62 1106 GLU A C 1
ATOM 8697 O O . GLU A 1 1106 ? -33.468 -44.764 -3.742 1.00 90.62 1106 GLU A O 1
ATOM 8702 N N . ALA A 1 1107 ? -31.999 -45.722 -5.134 1.00 89.50 1107 ALA A N 1
ATOM 8703 C CA . ALA A 1 1107 ? -32.990 -46.427 -5.935 1.00 89.50 1107 ALA A CA 1
ATOM 8704 C C . ALA A 1 1107 ? -33.600 -47.596 -5.149 1.00 89.50 1107 ALA A C 1
ATOM 8706 O O . ALA A 1 1107 ? -32.925 -48.574 -4.835 1.00 89.50 1107 ALA A O 1
ATOM 8707 N N . MET A 1 1108 ? -34.894 -47.509 -4.853 1.00 88.69 1108 MET A N 1
ATOM 8708 C CA . MET A 1 1108 ? -35.648 -48.540 -4.132 1.00 88.69 1108 MET A CA 1
ATOM 8709 C C . MET A 1 1108 ? -36.159 -49.635 -5.077 1.00 88.69 1108 MET A C 1
ATOM 8711 O O . MET A 1 1108 ? -36.353 -50.780 -4.666 1.00 88.69 1108 MET A O 1
ATOM 8715 N N . HIS A 1 1109 ? -36.335 -49.299 -6.357 1.00 82.88 1109 HIS A N 1
ATOM 8716 C CA . HIS A 1 1109 ? -36.808 -50.205 -7.401 1.00 82.88 1109 HIS A CA 1
ATOM 8717 C C . HIS A 1 1109 ? -35.934 -50.084 -8.657 1.00 82.88 1109 HIS A C 1
ATOM 8719 O O . HIS A 1 1109 ? -35.481 -48.983 -8.976 1.00 82.88 1109 HIS A O 1
ATOM 8725 N N . PRO A 1 1110 ? -35.684 -51.186 -9.388 1.00 87.19 1110 PRO A N 1
ATOM 8726 C CA . PRO A 1 1110 ? -34.927 -51.126 -10.628 1.00 87.19 1110 PRO A CA 1
ATOM 8727 C C . PRO A 1 1110 ? -35.752 -50.458 -11.736 1.00 87.19 1110 PRO A C 1
ATOM 8729 O O . PRO A 1 1110 ? -36.946 -50.722 -11.883 1.00 87.19 1110 PRO A O 1
ATOM 8732 N N . PHE A 1 1111 ? -35.099 -49.636 -12.549 1.00 88.31 1111 PHE A N 1
ATOM 8733 C CA . PHE A 1 1111 ? -35.673 -48.981 -13.721 1.00 88.31 1111 PHE A CA 1
ATOM 8734 C C . PHE A 1 1111 ? -34.736 -49.188 -14.915 1.00 88.31 1111 PHE A C 1
ATOM 8736 O O . PHE A 1 1111 ? -33.520 -49.068 -14.778 1.00 88.31 1111 PHE A O 1
ATOM 8743 N N . THR A 1 1112 ? -35.281 -49.531 -16.082 1.00 88.25 1112 THR A N 1
ATOM 8744 C CA . THR A 1 1112 ? -34.495 -49.741 -17.308 1.00 88.25 1112 THR A CA 1
ATOM 8745 C C . THR A 1 1112 ? -34.888 -48.683 -18.325 1.00 88.25 1112 THR A C 1
ATOM 8747 O O . THR A 1 1112 ? -36.054 -48.609 -18.699 1.00 88.25 1112 THR A O 1
ATOM 8750 N N . ALA A 1 1113 ? -33.913 -47.885 -18.755 1.00 85.12 1113 ALA A N 1
ATOM 8751 C CA . ALA A 1 1113 ? -34.088 -46.827 -19.737 1.00 85.12 1113 ALA A CA 1
ATOM 8752 C C . ALA A 1 1113 ? -34.595 -47.371 -21.081 1.00 85.12 1113 ALA A C 1
ATOM 8754 O O . ALA A 1 1113 ? -33.997 -48.289 -21.650 1.00 85.12 1113 ALA A O 1
ATOM 8755 N N . ALA A 1 1114 ? -35.663 -46.771 -21.607 1.00 77.56 1114 ALA A N 1
ATOM 8756 C CA . ALA A 1 1114 ? -36.190 -47.045 -22.942 1.00 77.56 1114 ALA A CA 1
ATOM 8757 C C . ALA A 1 1114 ? -35.530 -46.179 -24.035 1.00 77.56 1114 ALA A C 1
ATOM 8759 O O . ALA A 1 1114 ? -35.689 -46.455 -25.225 1.00 77.56 1114 ALA A O 1
ATOM 8760 N N . SER A 1 1115 ? -34.782 -45.139 -23.649 1.00 83.12 1115 SER A N 1
ATOM 8761 C CA . SER A 1 1115 ? -34.102 -44.211 -24.558 1.00 83.12 1115 SER A CA 1
ATOM 8762 C C . SER A 1 1115 ? -32.762 -43.720 -23.993 1.00 83.12 1115 SER A C 1
ATOM 8764 O O . SER A 1 1115 ? -32.530 -43.772 -22.790 1.00 83.12 1115 SER A O 1
ATOM 8766 N N . GLU A 1 1116 ? -31.882 -43.176 -24.842 1.00 76.38 1116 GLU A N 1
ATOM 8767 C CA . GLU A 1 1116 ? -30.583 -42.613 -24.414 1.00 76.38 1116 GLU A CA 1
ATOM 8768 C C . GLU A 1 1116 ? -30.697 -41.383 -23.490 1.00 76.38 1116 GLU A C 1
ATOM 8770 O O . GLU A 1 1116 ? -29.697 -40.941 -22.929 1.00 76.38 1116 GLU A O 1
ATOM 8775 N N . LYS A 1 1117 ? -31.902 -40.817 -23.329 1.00 82.06 1117 LYS A N 1
ATOM 8776 C CA . LYS A 1 1117 ? -32.181 -39.700 -22.410 1.00 82.06 1117 LYS A CA 1
ATOM 8777 C C . LYS A 1 1117 ? -32.611 -40.166 -21.016 1.00 82.06 1117 LYS A C 1
ATOM 8779 O O . LYS A 1 1117 ? -32.719 -39.345 -20.105 1.00 82.06 1117 LYS A O 1
ATOM 8784 N N . GLU A 1 1118 ? -32.868 -41.457 -20.849 1.00 89.38 1118 GLU A N 1
ATOM 8785 C CA . GLU A 1 1118 ? -33.275 -42.066 -19.588 1.00 89.38 1118 GLU A CA 1
ATOM 8786 C C . GLU A 1 1118 ? -32.089 -42.743 -18.890 1.00 89.38 1118 GLU A C 1
ATOM 8788 O O . GLU A 1 1118 ? -31.167 -43.260 -19.523 1.00 89.38 1118 GLU A O 1
ATOM 8793 N N . LEU A 1 1119 ? -32.115 -42.755 -17.559 1.00 90.00 1119 LEU A N 1
ATOM 8794 C CA . LEU A 1 1119 ? -31.063 -43.327 -16.726 1.00 90.00 1119 LEU A CA 1
ATOM 8795 C C . LEU A 1 1119 ? -31.532 -44.651 -16.120 1.00 90.00 1119 LEU A C 1
ATOM 8797 O O . LEU A 1 1119 ? -32.383 -44.661 -15.236 1.00 90.00 1119 LEU A O 1
ATOM 8801 N N . SER A 1 1120 ? -30.952 -45.772 -16.555 1.00 89.88 1120 SER A N 1
ATOM 8802 C CA . SER A 1 1120 ? -31.195 -47.072 -15.917 1.00 89.88 1120 SER A CA 1
ATOM 8803 C C . SER A 1 1120 ? -30.648 -47.093 -14.487 1.00 89.88 1120 SER A C 1
ATOM 8805 O O . SER A 1 1120 ? -29.487 -46.749 -14.265 1.00 89.88 1120 SER A O 1
ATOM 8807 N N . LEU A 1 1121 ? -31.457 -47.569 -13.541 1.00 90.94 1121 LEU A N 1
ATOM 8808 C CA . LEU A 1 1121 ? -31.131 -47.692 -12.120 1.00 90.94 1121 LEU A CA 1
ATOM 8809 C C . LEU A 1 1121 ? -31.271 -49.148 -11.666 1.00 90.94 1121 LEU A C 1
ATOM 8811 O O . LEU A 1 1121 ? -32.279 -49.793 -11.959 1.00 90.94 1121 LEU A O 1
ATOM 8815 N N . ALA A 1 1122 ? -30.304 -49.659 -10.903 1.00 88.25 1122 ALA A N 1
ATOM 8816 C CA . ALA A 1 1122 ? -30.473 -50.895 -10.139 1.00 88.25 1122 ALA A CA 1
ATOM 8817 C C . ALA A 1 1122 ? -30.919 -50.579 -8.702 1.00 88.25 1122 ALA A C 1
ATOM 8819 O O . ALA A 1 1122 ? -30.567 -49.537 -8.152 1.00 88.25 1122 ALA A O 1
ATOM 8820 N N . ALA A 1 1123 ? -31.664 -51.483 -8.061 1.00 87.38 1123 ALA A N 1
ATOM 8821 C CA . ALA A 1 1123 ? -32.032 -51.306 -6.656 1.00 87.38 1123 ALA A CA 1
ATOM 8822 C C . ALA A 1 1123 ? -30.772 -51.240 -5.763 1.00 87.38 1123 ALA A C 1
ATOM 8824 O O . ALA A 1 1123 ? -29.898 -52.106 -5.841 1.00 87.38 1123 ALA A O 1
ATOM 8825 N N . GLY A 1 1124 ? -30.681 -50.211 -4.920 1.00 80.94 1124 GLY A N 1
ATOM 8826 C CA . GLY A 1 1124 ? -29.518 -49.890 -4.089 1.00 80.94 1124 GLY A CA 1
ATOM 8827 C C . GLY A 1 1124 ? -28.467 -48.981 -4.746 1.00 80.94 1124 GLY A C 1
ATOM 8828 O O . GLY A 1 1124 ? -27.423 -48.744 -4.125 1.00 80.94 1124 GLY A O 1
ATOM 8829 N N . ASP A 1 1125 ? -28.706 -48.479 -5.962 1.00 86.69 1125 ASP A N 1
ATOM 8830 C CA . ASP A 1 1125 ? -27.870 -47.452 -6.595 1.00 86.69 1125 ASP A CA 1
ATOM 8831 C C . ASP A 1 1125 ? -28.111 -46.068 -5.979 1.00 86.69 1125 ASP A C 1
ATOM 8833 O O . ASP A 1 1125 ? -29.245 -45.698 -5.688 1.00 86.69 1125 ASP A O 1
ATOM 8837 N N . TYR A 1 1126 ? -27.045 -45.281 -5.815 1.00 87.25 1126 TYR A N 1
ATOM 8838 C CA . TYR A 1 1126 ? -27.132 -43.895 -5.350 1.00 87.25 1126 TYR A CA 1
ATOM 8839 C C . TYR A 1 1126 ? -27.134 -42.931 -6.537 1.00 87.25 1126 TYR A C 1
ATOM 8841 O O . TYR A 1 1126 ? -26.296 -43.035 -7.433 1.00 87.25 1126 TYR A O 1
ATOM 8849 N N . VAL A 1 1127 ? -28.073 -41.988 -6.530 1.00 88.00 1127 VAL A N 1
ATOM 8850 C CA . VAL A 1 1127 ? -28.326 -41.039 -7.618 1.00 88.00 1127 VAL A CA 1
ATOM 8851 C C . VAL A 1 1127 ? -28.309 -39.620 -7.063 1.00 88.00 1127 VAL A C 1
ATOM 8853 O O . VAL A 1 1127 ? -28.978 -39.325 -6.070 1.00 88.00 1127 VAL A O 1
ATOM 8856 N N . VAL A 1 1128 ? -27.571 -38.719 -7.709 1.00 89.81 1128 VAL A N 1
ATOM 8857 C CA . VAL A 1 1128 ? -27.636 -37.284 -7.408 1.00 89.81 1128 VAL A CA 1
ATOM 8858 C C . VAL A 1 1128 ? -28.763 -36.685 -8.240 1.00 89.81 1128 VAL A C 1
ATOM 8860 O O . VAL A 1 1128 ? -28.600 -36.452 -9.437 1.00 89.81 1128 VAL A O 1
ATOM 8863 N N . VAL A 1 1129 ? -29.915 -36.462 -7.611 1.00 88.88 1129 VAL A N 1
ATOM 8864 C CA . VAL A 1 1129 ? -31.067 -35.784 -8.214 1.00 88.88 1129 VAL A CA 1
ATOM 8865 C C . VAL A 1 1129 ? -30.736 -34.301 -8.352 1.00 88.88 1129 VAL A C 1
ATOM 8867 O O . VAL A 1 1129 ? -30.267 -33.677 -7.398 1.00 88.88 1129 VAL A O 1
ATOM 8870 N N . ARG A 1 1130 ? -30.960 -33.751 -9.545 1.00 83.50 1130 ARG A N 1
ATOM 8871 C CA . ARG A 1 1130 ? -30.706 -32.345 -9.899 1.00 83.50 1130 ARG A CA 1
ATOM 8872 C C . ARG A 1 1130 ? -32.006 -31.570 -10.108 1.00 83.50 1130 ARG A C 1
ATOM 8874 O O . ARG A 1 1130 ? -32.095 -30.406 -9.729 1.00 83.50 1130 ARG A O 1
ATOM 8881 N N . LYS A 1 1131 ? -33.010 -32.222 -10.699 1.00 82.44 1131 LYS A N 1
ATOM 8882 C CA . LYS A 1 1131 ? -34.349 -31.674 -10.935 1.00 82.44 1131 LYS A CA 1
ATOM 8883 C C . LYS A 1 1131 ? -35.406 -32.749 -10.676 1.00 82.44 1131 LYS A C 1
ATOM 8885 O O . LYS A 1 1131 ? -35.176 -33.924 -10.946 1.00 82.44 1131 LYS A O 1
ATOM 8890 N N . VAL A 1 1132 ? -36.572 -32.327 -10.194 1.00 79.69 1132 VAL A N 1
ATOM 8891 C CA . VAL A 1 1132 ? -37.810 -33.114 -10.206 1.00 79.69 1132 VAL A CA 1
ATOM 8892 C C . VAL A 1 1132 ? -38.826 -32.339 -11.043 1.00 79.69 1132 VAL A C 1
ATOM 8894 O O . VAL A 1 1132 ? -39.055 -31.159 -10.790 1.00 79.69 1132 VAL A O 1
ATOM 8897 N N . ASP A 1 1133 ? -39.375 -32.976 -12.070 1.00 75.12 1133 ASP A N 1
ATOM 8898 C CA . ASP A 1 1133 ? -40.462 -32.461 -12.902 1.00 75.12 1133 ASP A CA 1
ATOM 8899 C C . ASP A 1 1133 ? -41.812 -32.753 -12.229 1.00 75.12 1133 ASP A C 1
ATOM 8901 O O . ASP A 1 1133 ? -42.030 -33.818 -11.641 1.00 75.12 1133 ASP A O 1
ATOM 8905 N N . SER A 1 1134 ? -42.743 -31.810 -12.347 1.00 69.94 1134 SER A N 1
ATOM 8906 C CA . SER A 1 1134 ? -44.137 -31.943 -11.920 1.00 69.94 1134 SER A CA 1
ATOM 8907 C C . SER A 1 1134 ? -44.880 -33.145 -12.528 1.00 69.94 1134 SER A C 1
ATOM 8909 O O . SER A 1 1134 ? -45.901 -33.559 -11.975 1.00 69.94 1134 SER A O 1
ATOM 8911 N N . SER A 1 1135 ? -44.361 -33.760 -13.601 1.00 72.88 1135 SER A N 1
ATOM 8912 C CA . SER A 1 1135 ? -44.856 -35.034 -14.154 1.00 72.88 1135 SER A CA 1
ATOM 8913 C C . SER A 1 1135 ? -44.503 -36.294 -13.337 1.00 72.88 1135 SER A C 1
ATOM 8915 O O . SER A 1 1135 ? -44.990 -37.381 -13.656 1.00 72.88 1135 SER A O 1
ATOM 8917 N N . GLY A 1 1136 ? -43.681 -36.181 -12.286 1.00 80.50 1136 GLY A N 1
ATOM 8918 C CA . GLY A 1 1136 ? -43.235 -37.319 -11.469 1.00 80.50 1136 GLY A CA 1
ATOM 8919 C C . GLY A 1 1136 ? -41.984 -38.029 -11.998 1.00 80.50 1136 GLY A C 1
ATOM 8920 O O . GLY A 1 1136 ? -41.741 -39.187 -11.648 1.00 80.50 1136 GLY A O 1
ATOM 8921 N N . TRP A 1 1137 ? -41.196 -37.344 -12.830 1.00 89.19 1137 TRP A N 1
ATOM 8922 C CA . TRP A 1 1137 ? -39.875 -37.777 -13.284 1.00 89.19 1137 TRP A CA 1
ATOM 8923 C C . TRP A 1 1137 ? -38.768 -36.915 -12.672 1.00 89.19 1137 TRP A C 1
ATOM 8925 O O . TRP A 1 1137 ? -38.909 -35.708 -12.497 1.00 89.19 1137 TRP A O 1
ATOM 8935 N N . SER A 1 1138 ? -37.642 -37.542 -12.358 1.00 91.06 1138 SER A N 1
ATOM 8936 C CA . SER A 1 1138 ? -36.442 -36.909 -11.823 1.00 91.06 1138 SER A CA 1
ATOM 8937 C C . SER A 1 1138 ? -35.325 -36.950 -12.858 1.00 91.06 1138 SER A C 1
ATOM 8939 O O . SER A 1 1138 ? -35.099 -37.982 -13.488 1.00 91.06 1138 SER A O 1
ATOM 8941 N N . GLU A 1 1139 ? -34.578 -35.857 -12.976 1.00 90.06 1139 GLU A N 1
ATOM 8942 C CA . GLU A 1 1139 ? -33.294 -35.829 -13.671 1.00 90.06 1139 GLU A CA 1
ATOM 8943 C C . GLU A 1 1139 ? -32.174 -35.940 -12.643 1.00 90.06 1139 GLU A C 1
ATOM 8945 O O . GLU A 1 1139 ? -32.150 -35.219 -11.638 1.00 90.06 1139 GLU A O 1
ATOM 8950 N N . GLY A 1 1140 ? -31.221 -36.829 -12.893 1.00 90.31 1140 GLY A N 1
ATOM 8951 C CA . GLY A 1 1140 ? -30.092 -37.019 -11.999 1.00 90.31 1140 GLY A CA 1
ATOM 8952 C C . GLY A 1 1140 ? -28.936 -37.747 -12.656 1.00 90.31 1140 GLY A C 1
ATOM 8953 O O . GLY A 1 1140 ? -28.968 -38.060 -13.844 1.00 90.31 1140 GLY A O 1
ATOM 8954 N N . GLU A 1 1141 ? -27.902 -37.994 -11.862 1.00 89.69 1141 GLU A N 1
ATOM 8955 C CA . GLU A 1 1141 ? -26.688 -38.677 -12.295 1.00 89.69 1141 GLU A CA 1
ATOM 8956 C C . GLU A 1 1141 ? -26.372 -39.871 -11.392 1.00 89.69 1141 GLU A C 1
ATOM 8958 O O . GLU A 1 1141 ? -26.394 -39.758 -10.164 1.00 89.69 1141 GLU A O 1
ATOM 8963 N N . CYS A 1 1142 ? -26.057 -41.010 -12.009 1.00 85.31 1142 CYS A N 1
ATOM 8964 C CA . CYS A 1 1142 ? -25.587 -42.223 -11.345 1.00 85.31 1142 CYS A CA 1
ATOM 8965 C C . CYS A 1 1142 ? -24.438 -42.828 -12.164 1.00 85.31 1142 CYS A C 1
ATOM 8967 O O . CYS A 1 1142 ? -24.549 -42.942 -13.386 1.00 85.31 1142 CYS A O 1
ATOM 8969 N N . LYS A 1 1143 ? -23.333 -43.215 -11.508 1.00 80.81 1143 LYS A N 1
ATOM 8970 C CA . LYS A 1 1143 ? -22.166 -43.877 -12.137 1.00 80.81 1143 LYS A CA 1
ATOM 8971 C C . LYS A 1 1143 ? -21.646 -43.144 -13.393 1.00 80.81 1143 LYS A C 1
ATOM 8973 O O . LYS A 1 1143 ? -21.340 -43.770 -14.408 1.00 80.81 1143 LYS A O 1
ATOM 8978 N N . GLY A 1 1144 ? -21.602 -41.809 -13.345 1.00 77.06 1144 GLY A N 1
ATOM 8979 C CA . GLY A 1 1144 ? -21.129 -40.953 -14.443 1.00 77.06 1144 GLY A CA 1
ATOM 8980 C C . GLY A 1 1144 ? -22.064 -40.845 -15.657 1.00 77.06 1144 GLY A C 1
ATOM 8981 O O . GLY A 1 1144 ? -21.638 -40.366 -16.708 1.00 77.06 1144 GLY A O 1
ATOM 8982 N N . LYS A 1 1145 ? -23.322 -41.297 -15.554 1.00 80.88 1145 LYS A N 1
ATOM 8983 C CA . LYS A 1 1145 ? -24.359 -41.094 -16.576 1.00 80.88 1145 LYS A CA 1
ATOM 8984 C C . LYS A 1 1145 ? -25.486 -40.235 -16.023 1.00 80.88 1145 LYS A C 1
ATOM 8986 O O . LYS A 1 1145 ? -26.030 -40.536 -14.962 1.00 80.88 1145 LYS A O 1
ATOM 8991 N N . ALA A 1 1146 ? -25.842 -39.189 -16.763 1.00 86.94 1146 ALA A N 1
ATOM 8992 C CA . ALA A 1 1146 ? -26.983 -38.331 -16.473 1.00 86.94 1146 ALA A CA 1
ATOM 8993 C C . ALA A 1 1146 ? -28.185 -38.715 -17.346 1.00 86.94 1146 ALA A C 1
ATOM 8995 O O . ALA A 1 1146 ? -28.010 -39.072 -18.511 1.00 86.94 1146 ALA A O 1
ATOM 8996 N N . GLY A 1 1147 ? -29.390 -38.623 -16.791 1.00 89.94 1147 GLY A N 1
ATOM 8997 C CA . GLY A 1 1147 ? -30.631 -38.885 -17.515 1.00 89.94 1147 GLY A CA 1
ATOM 8998 C C . GLY A 1 1147 ? -31.857 -38.869 -16.607 1.00 89.94 1147 GLY A C 1
ATOM 8999 O O . GLY A 1 1147 ? -31.761 -38.643 -15.397 1.00 89.94 1147 GLY A O 1
ATOM 9000 N N . TRP A 1 1148 ? -33.013 -39.115 -17.215 1.00 92.44 1148 TRP A N 1
ATOM 9001 C CA . TRP A 1 1148 ? -34.317 -39.081 -16.557 1.00 92.44 1148 TRP A CA 1
ATOM 9002 C C . TRP A 1 1148 ? -34.764 -40.464 -16.070 1.00 92.44 1148 TRP A C 1
ATOM 9004 O O . TRP A 1 1148 ? -34.547 -41.476 -16.734 1.00 92.44 1148 TRP A O 1
ATOM 9014 N N . PHE A 1 1149 ? -35.407 -40.514 -14.908 1.00 91.75 1149 PHE A N 1
ATOM 9015 C CA . PHE A 1 1149 ? -35.988 -41.726 -14.317 1.00 91.75 1149 PHE A CA 1
ATOM 9016 C C . PHE A 1 1149 ? -37.224 -41.361 -13.474 1.00 91.75 1149 PHE A C 1
ATOM 9018 O O . PHE A 1 1149 ? -37.322 -40.224 -13.010 1.00 91.75 1149 PHE A O 1
ATOM 9025 N N . PRO A 1 1150 ? -38.183 -42.272 -13.232 1.00 91.31 1150 PRO A N 1
ATOM 9026 C CA . PRO A 1 1150 ? -39.377 -41.937 -12.458 1.00 91.31 1150 PRO A CA 1
ATOM 9027 C C . PRO A 1 1150 ? -39.032 -41.621 -10.993 1.00 91.31 1150 PRO A C 1
ATOM 9029 O O . PRO A 1 1150 ? -38.375 -42.414 -10.315 1.00 91.31 1150 PRO A O 1
ATOM 9032 N N . SER A 1 1151 ? -39.511 -40.494 -10.463 1.00 89.88 1151 SER A N 1
ATOM 9033 C CA . SER A 1 1151 ? -39.173 -40.022 -9.108 1.00 89.88 1151 SER A CA 1
ATOM 9034 C C . SER A 1 1151 ? -39.585 -41.002 -8.009 1.00 89.88 1151 SER A C 1
ATOM 9036 O O . SER A 1 1151 ? -38.924 -41.082 -6.980 1.00 89.88 1151 SER A O 1
ATOM 9038 N N . ALA A 1 1152 ? -40.649 -41.778 -8.237 1.00 88.69 1152 ALA A N 1
ATOM 9039 C CA . ALA A 1 1152 ? -41.154 -42.784 -7.302 1.00 88.69 1152 ALA A CA 1
ATOM 9040 C C . ALA A 1 1152 ? -40.225 -44.004 -7.116 1.00 88.69 1152 ALA A C 1
ATOM 9042 O O . ALA A 1 1152 ? -40.463 -44.817 -6.227 1.00 88.69 1152 ALA A O 1
ATOM 9043 N N . TYR A 1 1153 ? -39.188 -44.160 -7.947 1.00 87.94 1153 TYR A N 1
ATOM 9044 C CA . TYR A 1 1153 ? -38.265 -45.300 -7.886 1.00 87.94 1153 TYR A CA 1
ATOM 9045 C C . TYR A 1 1153 ? -37.059 -45.036 -6.971 1.00 87.94 1153 TYR A C 1
ATOM 9047 O O . TYR A 1 1153 ? -36.275 -45.954 -6.730 1.00 87.94 1153 TYR A O 1
ATOM 9055 N N . VAL A 1 1154 ? -36.911 -43.815 -6.437 1.00 89.19 1154 VAL A N 1
ATOM 9056 C CA . VAL A 1 1154 ? -35.810 -43.421 -5.545 1.00 89.19 1154 VAL A CA 1
ATOM 9057 C C . VAL A 1 1154 ? -36.319 -42.802 -4.239 1.00 89.19 1154 VAL A C 1
ATOM 9059 O O . VAL A 1 1154 ? -37.348 -42.133 -4.213 1.00 89.19 1154 VAL A O 1
ATOM 9062 N N . GLU A 1 1155 ? -35.568 -42.968 -3.151 1.00 89.50 1155 GLU A N 1
ATOM 9063 C CA . GLU A 1 1155 ? -35.850 -42.365 -1.843 1.00 89.50 1155 GLU A CA 1
ATOM 9064 C C . GLU A 1 1155 ? -34.703 -41.441 -1.407 1.00 89.50 1155 GLU A C 1
ATOM 9066 O O . GLU A 1 1155 ? -33.528 -41.800 -1.494 1.00 89.50 1155 GLU A O 1
ATOM 9071 N N . ARG A 1 1156 ? -35.020 -40.230 -0.928 1.00 88.94 1156 ARG A N 1
ATOM 9072 C CA . ARG A 1 1156 ? -34.020 -39.223 -0.529 1.00 88.94 1156 ARG A CA 1
ATOM 9073 C C . ARG A 1 1156 ? -33.192 -39.691 0.676 1.00 88.94 1156 ARG A C 1
ATOM 9075 O O . ARG A 1 1156 ? -33.736 -40.086 1.705 1.00 88.94 1156 ARG A O 1
ATOM 9082 N N . ARG A 1 1157 ? -31.865 -39.561 0.587 1.00 82.19 1157 ARG A N 1
ATOM 9083 C CA . ARG A 1 1157 ? -30.900 -39.896 1.648 1.00 82.19 1157 ARG A CA 1
ATOM 9084 C C . ARG A 1 1157 ? -30.136 -38.645 2.088 1.00 82.19 1157 ARG A C 1
ATOM 9086 O O . ARG A 1 1157 ? -29.819 -37.786 1.272 1.00 82.19 1157 ARG A O 1
ATOM 9093 N N . GLN A 1 1158 ? -29.840 -38.538 3.385 1.00 70.00 1158 GLN A N 1
ATOM 9094 C CA . GLN A 1 1158 ? -29.089 -37.399 3.940 1.00 70.00 1158 GLN A CA 1
ATOM 9095 C C . GLN A 1 1158 ? -27.565 -37.613 3.946 1.00 70.00 1158 GLN A C 1
ATOM 9097 O O . GLN A 1 1158 ? -26.833 -36.632 3.942 1.00 70.00 1158 GLN A O 1
ATOM 9102 N N . ASN A 1 1159 ? -27.087 -38.864 3.929 1.00 66.56 1159 ASN A N 1
ATOM 9103 C CA . ASN A 1 1159 ? -25.664 -39.229 3.945 1.00 66.56 1159 ASN A CA 1
ATOM 9104 C C . ASN A 1 1159 ? -25.415 -40.480 3.079 1.00 66.56 1159 ASN A C 1
ATOM 9106 O O . ASN A 1 1159 ? -26.306 -41.321 2.951 1.00 66.56 1159 ASN A O 1
ATOM 9110 N N . ILE A 1 1160 ? -24.199 -40.630 2.540 1.00 60.81 1160 ILE A N 1
ATOM 9111 C CA . ILE A 1 1160 ? -23.729 -41.861 1.873 1.00 60.81 1160 ILE A CA 1
ATOM 9112 C C . ILE A 1 1160 ? -23.131 -42.799 2.941 1.00 60.81 1160 ILE A C 1
ATOM 9114 O O . ILE A 1 1160 ? -22.297 -42.342 3.727 1.00 60.81 1160 ILE A O 1
ATOM 9118 N N . PRO A 1 1161 ? -23.483 -44.100 2.987 1.00 57.81 1161 PRO A N 1
ATOM 9119 C CA . PRO A 1 1161 ? -22.813 -45.058 3.867 1.00 57.81 1161 PRO A CA 1
ATOM 9120 C C . PRO A 1 1161 ? -21.318 -45.200 3.513 1.00 57.81 1161 PRO A C 1
ATOM 9122 O O . PRO A 1 1161 ? -20.994 -45.338 2.331 1.00 57.81 1161 PRO A O 1
ATOM 9125 N N . PRO A 1 1162 ? -20.394 -45.246 4.494 1.00 50.50 1162 PRO A N 1
ATOM 9126 C CA . PRO A 1 1162 ? -18.949 -45.151 4.238 1.00 50.50 1162 PRO A CA 1
ATOM 9127 C C . PRO A 1 1162 ? -18.383 -46.245 3.313 1.00 50.50 1162 PRO A C 1
ATOM 9129 O O . PRO A 1 1162 ? -17.388 -46.010 2.636 1.00 50.50 1162 PRO A O 1
ATOM 9132 N N . ASN A 1 1163 ? -19.044 -47.403 3.206 1.00 49.78 1163 ASN A N 1
ATOM 9133 C CA . ASN A 1 1163 ? -18.633 -48.508 2.330 1.00 49.78 1163 ASN A CA 1
ATOM 9134 C C . ASN A 1 1163 ? -19.103 -48.390 0.860 1.00 49.78 1163 ASN A C 1
ATOM 9136 O O . ASN A 1 1163 ? -18.856 -49.312 0.086 1.00 49.78 1163 ASN A O 1
ATOM 9140 N N . LYS A 1 1164 ? -19.792 -47.309 0.456 1.00 50.09 1164 LYS A N 1
ATOM 9141 C CA . LYS A 1 1164 ? -20.278 -47.101 -0.931 1.00 50.09 1164 LYS A CA 1
ATOM 9142 C C . LYS A 1 1164 ? -19.726 -45.840 -1.623 1.00 50.09 1164 LYS A C 1
ATOM 9144 O O . LYS A 1 1164 ? -20.119 -45.552 -2.745 1.00 50.09 1164 LYS A O 1
ATOM 9149 N N . ALA A 1 1165 ? -18.799 -45.103 -1.011 1.00 44.97 1165 ALA A N 1
ATOM 9150 C CA . ALA A 1 1165 ? -18.280 -43.829 -1.536 1.00 44.97 1165 ALA A CA 1
ATOM 9151 C C . ALA A 1 1165 ? -17.231 -43.952 -2.677 1.00 44.97 1165 ALA A C 1
ATOM 9153 O O . ALA A 1 1165 ? -16.398 -43.064 -2.840 1.00 44.97 1165 ALA A O 1
ATOM 9154 N N . LEU A 1 1166 ? -17.235 -45.054 -3.439 1.00 42.72 1166 LEU A N 1
ATOM 9155 C CA . LEU A 1 1166 ? -16.240 -45.383 -4.473 1.00 42.72 1166 LEU A CA 1
ATOM 9156 C C . LEU A 1 1166 ? -16.902 -45.986 -5.732 1.00 42.72 1166 LEU A C 1
ATOM 9158 O O . LEU A 1 1166 ? -16.682 -47.153 -6.059 1.00 42.72 1166 LEU A O 1
ATOM 9162 N N . SER A 1 1167 ? -17.708 -45.182 -6.437 1.00 34.94 1167 SER A N 1
ATOM 9163 C CA . SER A 1 1167 ? -18.071 -45.391 -7.853 1.00 34.94 1167 SER A CA 1
ATOM 9164 C C . SER A 1 1167 ? -18.517 -44.089 -8.514 1.00 34.94 1167 SER A C 1
ATOM 9166 O O . SER A 1 1167 ? -19.571 -43.577 -8.072 1.00 34.94 1167 SER A O 1
#

Foldseek 3Di:
DDDDDDDDDDDDDDDDDDDDDDDDVVVPPPPDDPPDQAFKAWAPDKAAQPDWHAAPVRQKIWHWDAFDDPDPQWIWTFMAGRPDPPTDTFATFLLPQTARDSRWIFGAHQQGKTFIDDPNDTRGIPPHGRAHGWMWGQHSQRKTFIDRVDPDTPDIRLLPGEQKATAPGKAWAQQVVRGGRKYFAALASRRSHGAQWIWGWDDALAIWIFIDRNPHTFFTQFGDFQFGRLNCLVSVVDPQKGWDFDDDPRITITHIHGPDSVKDWIWGQYNVGKTFIWTDDPPDTDTPDIPPPDPLRTWQLAAFQWEADPPDPQARIDHDQQWDQPDVVCVNVRNRHSPIDGPDDADLPDPPWDKFWDKDFQKRFFDRRQKHKDAQAQDPVVLRVVQSPDSQWFKWWRGNRMIITGGDTGGSMYHDDPPSGGTIMIGIDIPVSVCVVPPPVVCPVVVVVVVVVVVVCCCVVCVVVVVVVVCVVVVVVVVLVVPVVDDARQDEDEPVQVCQFQVNVDPVQWPDADPQATWGWGAGPVRFIKIKGKGDLPDPLNVLLLVQCCVPQRQDDDPQAWHFNHWYDDDSTTITITHDQPQAFQLCQLQDPVNVLVQAAVLLLQQLLSVLVVLCCCCPVDPFNKDQLADARNQWTAHPVRHTHGHRSSPMDTDDDPDQKDADPDQDYDPLQAAPCCVPGVIDGSLRNLQSSLSRLLSSQQSDHQDQDDPVDPARTSLRVLVVCVVVVNNCVSGHVSNVPRYDPLLSVLSSQLSLQSQANDSVSRDHSVVSSCSSVDSPDDDDGRDRGNDPDQPPDDDDDDDDDDCPVVVVVVVVVVVVVVVVVVVVVLVVVVVVVVVVPDDDDDDDDDDDDDDPVLVVLVVVLVVVVVVLVVLLVVLVVVLVVLVVVLVVLVVVLVVLVSVLVVLLVVLVVPPPDDPLSNVLSVLSVVLSVVLVVLSVVLVVCCVPVFNVVSVDLSVDPLSVVLVVLSVVLVVLVVVLVVLVVVLVVLVVVCVVPVDPVSVVVNVVSVVVNVVSVVVSVVSSVVSVVSVVVCCVVRVPVNVVSVVVNVVSVVVSVVVSVVSVVVSVVVSVVVVVVVVPDDDDDDDDDDDDDDDDDFDFDWFKKFFCPFDDDPDLQADTDDHGFIWTFGGADPVQKTWTDTPRGTHIDGNVRIGTDPDDDPVPPDD

Secondary structure (DSSP, 8-state):
-----------------------STTSSTTS--------EE-TT-EEETT-EEE-TTSSEEEEEEE--SSSTT-EEEEEEETT-SS--EEEES-TTS-B-SS-EEEEE-TTS-EEEEETTEEEEE------SSEEEEE-TTS-EEEEESSS-EEEEGGGS--SEE-TT-EEEEETTTTEEE-EEEEEETTEEEEEEEEEEEE-SSS-EEEEEETTEEEEE---B-SSSBTT-GGGGG-SSEEEEEEE-SSEEEEEEEES-TTS-EEEEE-TTS-EEEEEE-SSSEEEEEEES-SGGGSTTSS-TTEEE-TT-TT-SEEEPTTEEES-HHHHHTT--TT-EEESS---TTSTT---EEEEE-SEEPPPGGGEEEETT---HHHHHHHHHH-TTEEEEEEETTEEEEEES----EEEPPTTT----EEEEE-HHHHHTTT--GGGTHHHHHHHHHHHHHHHHHHHHHHHHHHHHHHHHHHHHHHGGGSS-PPPB--HHHHHHHTTTT-GGGEEEEETTEEEEEEE-TTS-EEEEEEE-SS-TTHHHHHHHHHHHHTT---TTBPPEEEEEEETTEEEEEEE--TT-BTHHHHS-TTTGGG--HHHHHHHHHHHHHHHHIIIIISSSEEE-S---GGGEEE-TT--EEE--GGG-EEE-SS-SEEE-SS--S-TTTS-HHHHHH-EEEHHHHHHHHHHHHHHHHH-----S--TTSS-SSHHHHHHHHHHTT-GGGGS-GGGTT-S-HHHHHHHHHHHHHHTBSSTTTSPPHHHHHHHHH-TTPPPPPP--B---SS----PPP---SSTHHHHHHHHHHHHHHHHHHHHHHHHHHHHHHHHTTS-----------S-HHHHHHHHHHHHHHHHHHHHHHHHHHHHHHHHHHHHHHHHHHHHHHHHHHHHHHHHHTTTTT-HHHHHHHHHHHHHHHHHHHHHHHHHHHIIIIIIHHHHHHTT-HHHHHHHHHHHHHHHHHHHHHHHHHHHHHHHHHHHH---HHHHHHHHHHHHHHHHHHHHHHHHHHHHHHHHHHHHHHHHHHHHHHHHHHHHHHHHHHHHHHHHHHHHHHHHHHHHHHHTTPPPPP----------PPPPP--EEEEESS-B--SSTTB--B-TT-EEEEEEE-TTSEEEEEETTEEEEEEGGGEEE-SS--GGG---